Protein 6XHT (pdb70)

Organism: Staphylococcus aureus (strain NCTC 8325 / PS 47) (NCBI:txid93061)

B-factor: mean 32.15, std 12.53, range [11.6, 92.05]

Structure (mmCIF, N/CA/C/O backbone):
data_6XHT
#
_entry.id   6XHT
#
_cell.length_a   49.731
_cell.length_b   138.598
_cell.length_c   109.532
_cell.angle_alpha   90.000
_cell.angle_beta   96.510
_cell.angle_gamma   90.000
#
_symmetry.space_group_name_H-M   'P 1 21 1'
#
loop_
_entity.id
_entity.type
_entity.pdbx_description
1 polymer 'Ribitol-5-phosphate cytidylyltransferase 1'
2 non-polymer 'THIOCYANATE ION'
3 non-polymer CDP-ribitol
4 water water
#
loop_
_atom_site.group_PDB
_atom_site.id
_atom_site.type_symbol
_atom_site.label_atom_id
_atom_site.label_alt_id
_atom_site.label_comp_id
_atom_site.label_asym_id
_atom_site.label_entity_id
_atom_site.label_seq_id
_atom_site.pdbx_PDB_ins_code
_atom_site.Cartn_x
_atom_site.Cartn_y
_atom_site.Cartn_z
_atom_site.occupancy
_atom_site.B_iso_or_equiv
_atom_site.auth_seq_id
_atom_site.auth_comp_id
_atom_site.auth_asym_id
_atom_site.auth_atom_id
_atom_site.pdbx_PDB_model_num
ATOM 1 N N . MET A 1 1 ? -4.860 9.311 12.936 1.00 21.41 1 MET A N 1
ATOM 2 C CA . MET A 1 1 ? -3.742 9.625 13.816 1.00 25.70 1 MET A CA 1
ATOM 3 C C . MET A 1 1 ? -3.313 8.391 14.583 1.00 23.30 1 MET A C 1
ATOM 4 O O . MET A 1 1 ? -4.115 7.500 14.828 1.00 23.12 1 MET A O 1
ATOM 9 N N . LYS A 1 2 ? -2.040 8.347 14.961 1.00 19.57 2 LYS A N 1
ATOM 10 C CA . LYS A 1 2 ? -1.458 7.207 15.668 1.00 18.89 2 LYS A CA 1
ATOM 11 C C . LYS A 1 2 ? -1.013 7.651 17.050 1.00 17.36 2 LYS A C 1
ATOM 12 O O . LYS A 1 2 ? -0.239 8.593 17.160 1.00 17.07 2 LYS A O 1
ATOM 18 N N . TYR A 1 3 ? -1.426 6.914 18.082 1.00 16.04 3 TYR A N 1
ATOM 19 C CA . TYR A 1 3 ? -1.131 7.193 19.471 1.00 19.38 3 TYR A CA 1
ATOM 20 C C . TYR A 1 3 ? -0.396 6.014 20.094 1.00 20.27 3 TYR A C 1
ATOM 21 O O . TYR A 1 3 ? -0.623 4.856 19.725 1.00 19.29 3 TYR A O 1
ATOM 30 N N . ALA A 1 4 ? 0.504 6.302 21.022 1.00 17.97 4 ALA A N 1
ATOM 31 C CA . ALA A 1 4 ? 1.122 5.241 21.808 1.00 16.43 4 ALA A CA 1
ATOM 32 C C . ALA A 1 4 ? 0.576 5.323 23.223 1.00 19.13 4 ALA A C 1
ATOM 33 O O . ALA A 1 4 ? 0.460 6.421 23.777 1.00 19.11 4 ALA A O 1
ATOM 35 N N . GLY A 1 5 ? 0.240 4.162 23.797 1.00 16.47 5 GLY A N 1
ATOM 36 C CA . GLY A 1 5 ? -0.233 4.086 25.181 1.00 16.50 5 GLY A CA 1
ATOM 37 C C . GLY A 1 5 ? 0.749 3.196 25.931 1.00 15.65 5 GLY A C 1
ATOM 38 O O . GLY A 1 5 ? 0.829 1.985 25.684 1.00 15.74 5 GLY A O 1
ATOM 39 N N . ILE A 1 6 ? 1.558 3.800 26.785 1.00 14.65 6 ILE A N 1
ATOM 40 C CA . ILE A 1 6 ? 2.575 3.073 27.520 1.00 15.88 6 ILE A CA 1
ATOM 41 C C . ILE A 1 6 ? 1.983 2.735 28.876 1.00 17.32 6 ILE A C 1
ATOM 42 O O . ILE A 1 6 ? 1.692 3.643 29.654 1.00 14.48 6 ILE A O 1
ATOM 47 N N . LEU A 1 7 ? 1.846 1.447 29.174 1.00 17.69 7 LEU A N 1
ATOM 48 C CA . LEU A 1 7 ? 1.113 1.004 30.364 1.00 18.81 7 LEU A CA 1
ATOM 49 C C . LEU A 1 7 ? 2.119 0.814 31.494 1.00 17.59 7 LEU A C 1
ATOM 50 O O . LEU A 1 7 ? 2.889 -0.151 31.483 1.00 16.80 7 LEU A O 1
ATOM 55 N N . ALA A 1 8 ? 2.096 1.729 32.479 1.00 16.24 8 ALA A N 1
ATOM 56 C CA . ALA A 1 8 ? 3.024 1.673 33.603 1.00 17.25 8 ALA A CA 1
ATOM 57 C C . ALA A 1 8 ? 2.280 1.430 34.921 1.00 18.35 8 ALA A C 1
ATOM 58 O O . ALA A 1 8 ? 2.433 2.195 35.887 1.00 18.73 8 ALA A O 1
ATOM 60 N N . GLY A 1 9 ? 1.442 0.384 34.956 1.00 18.28 9 GLY A N 1
ATOM 61 C CA . GLY A 1 9 ? 0.651 0.038 36.130 1.00 18.19 9 GLY A CA 1
ATOM 62 C C . GLY A 1 9 ? 1.413 -0.762 37.161 1.00 21.17 9 GLY A C 1
ATOM 63 O O . GLY A 1 9 ? 0.887 -1.060 38.251 1.00 23.17 9 GLY A O 1
ATOM 64 N N . GLY A 1 10 ? 2.675 -1.090 36.874 1.00 20.79 10 GLY A N 1
ATOM 65 C CA . GLY A 1 10 ? 3.408 -1.926 37.795 1.00 21.87 10 GLY A CA 1
ATOM 66 C C . GLY A 1 10 ? 3.143 -3.408 37.588 1.00 22.04 10 GLY A C 1
ATOM 67 O O . GLY A 1 10 ? 2.311 -3.838 36.783 1.00 24.51 10 GLY A O 1
ATOM 68 N N . ILE A 1 11 ? 3.843 -4.209 38.387 1.00 19.85 11 ILE A N 1
ATOM 69 C CA . ILE A 1 11 ? 3.747 -5.661 38.332 1.00 21.39 11 ILE A CA 1
ATOM 70 C C . ILE A 1 11 ? 3.269 -6.162 39.696 1.00 23.52 11 ILE A C 1
ATOM 71 O O . ILE A 1 11 ? 3.933 -5.935 40.715 1.00 24.98 11 ILE A O 1
ATOM 76 N N . GLY A 1 12 ? 2.124 -6.843 39.705 1.00 24.67 12 GLY A N 1
ATOM 77 C CA . GLY A 1 12 ? 1.481 -7.214 40.967 1.00 25.13 12 GLY A CA 1
ATOM 78 C C . GLY A 1 12 ? 2.235 -8.298 41.703 1.00 29.29 12 GLY A C 1
ATOM 79 O O . GLY A 1 12 ? 2.700 -9.277 41.111 1.00 28.73 12 GLY A O 1
ATOM 80 N N . SER A 1 13 ? 2.340 -8.132 43.020 1.00 28.98 13 SER A N 1
ATOM 81 C CA . SER A 1 13 ? 2.928 -9.189 43.842 1.00 29.32 13 SER A CA 1
ATOM 82 C C . SER A 1 13 ? 2.003 -10.403 43.863 1.00 28.26 13 SER A C 1
ATOM 83 O O . SER A 1 13 ? 0.788 -10.284 43.696 1.00 27.71 13 SER A O 1
ATOM 86 N N . ARG A 1 14 ? 2.591 -11.584 44.075 1.00 33.60 14 ARG A N 1
ATOM 87 C CA . ARG A 1 14 ? 1.808 -12.822 44.062 1.00 31.75 14 ARG A CA 1
ATOM 88 C C . ARG A 1 14 ? 0.775 -12.837 45.181 1.00 34.02 14 ARG A C 1
ATOM 89 O O . ARG A 1 14 ? -0.404 -13.122 44.949 1.00 36.99 14 ARG A O 1
ATOM 91 N N . MET A 1 15 ? 1.194 -12.549 46.410 1.00 31.20 15 MET A N 1
ATOM 92 C CA . MET A 1 15 ? 0.249 -12.336 47.495 1.00 29.74 15 MET A CA 1
ATOM 93 C C . MET A 1 15 ? -0.118 -10.851 47.531 1.00 30.34 15 MET A C 1
ATOM 94 O O . MET A 1 15 ? 0.761 -9.987 47.567 1.00 30.70 15 MET A O 1
ATOM 99 N N . GLY A 1 16 ? -1.411 -10.554 47.523 1.00 29.80 16 GLY A N 1
ATOM 100 C CA . GLY A 1 16 ? -1.868 -9.198 47.700 1.00 28.27 16 GLY A CA 1
ATOM 101 C C . GLY A 1 16 ? -2.050 -8.397 46.424 1.00 30.19 16 GLY A C 1
ATOM 102 O O . GLY A 1 16 ? -2.774 -7.400 46.448 1.00 31.56 16 GLY A O 1
ATOM 103 N N . ASN A 1 17 ? -1.447 -8.817 45.305 1.00 28.40 17 ASN A N 1
ATOM 104 C CA . ASN A 1 17 ? -1.580 -8.111 44.035 1.00 30.48 17 ASN A CA 1
ATOM 105 C C . ASN A 1 17 ? -1.162 -6.658 44.198 1.00 29.34 17 ASN A C 1
ATOM 106 O O . ASN A 1 17 ? -1.827 -5.737 43.719 1.00 27.70 17 ASN A O 1
ATOM 111 N N . VAL A 1 18 ? -0.093 -6.449 44.944 1.00 25.16 18 VAL A N 1
ATOM 112 C CA . VAL A 1 18 ? 0.357 -5.088 45.204 1.00 24.75 18 VAL A CA 1
ATOM 113 C C . VAL A 1 18 ? 1.175 -4.627 44.002 1.00 23.80 18 VAL A C 1
ATOM 114 O O . VAL A 1 18 ? 2.111 -5.330 43.605 1.00 23.86 18 VAL A O 1
ATOM 118 N N . PRO A 1 19 ? 0.883 -3.460 43.432 1.00 23.83 19 PRO A N 1
ATOM 119 C CA . PRO A 1 19 ? 1.613 -2.992 42.237 1.00 25.25 19 PRO A CA 1
ATOM 120 C C . PRO A 1 19 ? 3.040 -2.605 42.589 1.00 25.37 19 PRO A C 1
ATOM 121 O O . PRO A 1 19 ? 3.264 -1.719 43.417 1.00 22.25 19 PRO A O 1
ATOM 125 N N . LEU A 1 20 ? 4.013 -3.235 41.926 1.00 20.74 20 LEU A N 1
ATOM 126 C CA . LEU A 1 20 ? 5.385 -2.846 42.200 1.00 20.05 20 LEU A CA 1
ATOM 127 C C . LEU A 1 20 ? 5.937 -2.073 41.010 1.00 21.98 20 LEU A C 1
ATOM 128 O O . LEU A 1 20 ? 5.824 -2.540 39.858 1.00 21.32 20 LEU A O 1
ATOM 133 N N . PRO A 1 21 ? 6.550 -0.893 41.242 1.00 19.29 21 PRO A N 1
ATOM 134 C CA . PRO A 1 21 ? 6.996 -0.033 40.111 1.00 18.68 21 PRO A CA 1
ATOM 135 C C . PRO A 1 21 ? 8.277 -0.532 39.451 1.00 19.34 21 PRO A C 1
ATOM 136 O O . PRO A 1 21 ? 9.318 0.126 39.481 1.00 18.11 21 PRO A O 1
ATOM 140 N N . LYS A 1 22 ? 8.199 -1.724 38.829 1.00 17.51 22 LYS A N 1
ATOM 141 C CA . LYS A 1 22 ? 9.393 -2.345 38.256 1.00 18.56 22 LYS A CA 1
ATOM 142 C C . LYS A 1 22 ? 9.990 -1.515 37.120 1.00 20.70 22 LYS A C 1
ATOM 143 O O . LYS A 1 22 ? 11.191 -1.631 36.858 1.00 19.43 22 LYS A O 1
ATOM 149 N N . GLN A 1 23 ? 9.179 -0.678 36.464 1.00 20.24 23 GLN A N 1
ATOM 150 C CA . GLN A 1 23 ? 9.644 0.165 35.361 1.00 21.27 23 GLN A CA 1
ATOM 151 C C . GLN A 1 23 ? 10.661 1.197 35.818 1.00 24.23 23 GLN A C 1
ATOM 152 O O . GLN A 1 23 ? 11.373 1.764 34.974 1.00 20.52 23 GLN A O 1
ATOM 158 N N . PHE A 1 24 ? 10.781 1.439 37.136 1.00 21.14 24 PHE A N 1
ATOM 159 C CA . PHE A 1 24 ? 11.778 2.379 37.607 1.00 23.97 24 PHE A CA 1
ATOM 160 C C . PHE A 1 24 ? 13.079 1.708 37.973 1.00 23.66 24 PHE A C 1
ATOM 161 O O . PHE A 1 24 ? 14.026 2.407 38.306 1.00 24.91 24 PHE A O 1
ATOM 169 N N . LEU A 1 25 ? 13.160 0.378 37.903 1.00 17.67 25 LEU A N 1
ATOM 170 C CA . LEU A 1 25 ? 14.408 -0.297 38.236 1.00 21.33 25 LEU A CA 1
ATOM 171 C C . LEU A 1 25 ? 15.451 0.003 37.175 1.00 22.42 25 LEU A C 1
ATOM 172 O O . LEU A 1 25 ? 15.142 0.270 36.012 1.00 24.45 25 LEU A O 1
ATOM 177 N N . ASP A 1 26 ? 16.702 -0.025 37.596 1.00 27.67 26 ASP A N 1
ATOM 178 C CA . ASP A 1 26 ? 17.792 0.431 36.759 1.00 33.62 26 ASP A CA 1
ATOM 179 C C . ASP A 1 26 ? 18.213 -0.631 35.746 1.00 33.30 26 ASP A C 1
ATOM 180 O O . ASP A 1 26 ? 18.400 -1.800 36.087 1.00 32.31 26 ASP A O 1
ATOM 185 N N . LEU A 1 27 ? 18.373 -0.213 34.498 1.00 28.67 27 LEU A N 1
ATOM 186 C CA . LEU A 1 27 ? 18.862 -1.085 33.440 1.00 26.72 27 LEU A CA 1
ATOM 187 C C . LEU A 1 27 ? 20.040 -0.344 32.812 1.00 27.03 27 LEU A C 1
ATOM 188 O O . LEU A 1 27 ? 19.857 0.646 32.095 1.00 26.65 27 LEU A O 1
ATOM 193 N N . ASP A 1 28 ? 21.252 -0.775 33.127 1.00 29.28 28 ASP A N 1
ATOM 194 C CA . ASP A 1 28 ? 22.448 -0.125 32.596 1.00 34.91 28 ASP A CA 1
ATOM 195 C C . ASP A 1 28 ? 22.438 1.381 32.876 1.00 32.74 28 ASP A C 1
ATOM 196 O O . ASP A 1 28 ? 22.691 2.196 31.991 1.00 31.62 28 ASP A O 1
ATOM 201 N N . ASN A 1 29 ? 22.126 1.734 34.128 1.00 32.56 29 ASN A N 1
ATOM 202 C CA . ASN A 1 29 ? 22.174 3.106 34.657 1.00 36.53 29 ASN A CA 1
ATOM 203 C C . ASN A 1 29 ? 21.064 4.008 34.124 1.00 32.08 29 ASN A C 1
ATOM 204 O O . ASN A 1 29 ? 21.199 5.232 34.116 1.00 32.95 29 ASN A O 1
ATOM 209 N N . LYS A 1 30 ? 19.935 3.431 33.714 1.00 29.55 30 LYS A N 1
ATOM 210 C CA . LYS A 1 30 ? 18.793 4.200 33.259 1.00 29.94 30 LYS A CA 1
ATOM 211 C C . LYS A 1 30 ? 17.554 3.372 33.556 1.00 28.26 30 LYS A C 1
ATOM 212 O O . LYS A 1 30 ? 17.580 2.146 33.351 1.00 27.89 30 LYS A O 1
ATOM 214 N N . PRO A 1 31 ? 16.492 3.982 34.079 1.00 27.85 31 PRO A N 1
ATOM 215 C CA . PRO A 1 31 ? 15.274 3.217 34.378 1.00 24.82 31 PRO A CA 1
ATOM 216 C C . PRO A 1 31 ? 14.747 2.526 33.134 1.00 22.75 31 PRO A C 1
ATOM 217 O O . PRO A 1 31 ? 14.856 3.050 32.022 1.00 22.32 31 PRO A O 1
ATOM 221 N N . ILE A 1 32 ? 14.174 1.335 33.340 1.00 18.41 32 ILE A N 1
ATOM 222 C CA . ILE A 1 32 ? 13.605 0.556 32.226 1.00 18.27 32 ILE A CA 1
ATOM 223 C C . ILE A 1 32 ? 12.619 1.396 31.417 1.00 19.15 32 ILE A C 1
ATOM 224 O O . ILE A 1 32 ? 12.629 1.386 30.173 1.00 18.72 32 ILE A O 1
ATOM 229 N N . LEU A 1 33 ? 11.747 2.134 32.121 1.00 20.79 33 LEU A N 1
ATOM 230 C CA . LEU A 1 33 ? 10.759 3.000 31.475 1.00 18.47 33 LEU A CA 1
ATOM 231 C C . LEU A 1 33 ? 11.402 3.940 30.452 1.00 18.82 33 LEU A C 1
ATOM 232 O O . LEU A 1 33 ? 10.845 4.142 29.363 1.00 19.61 33 LEU A O 1
ATOM 237 N N . ILE A 1 34 ? 12.592 4.478 30.758 1.00 19.65 34 ILE A N 1
ATOM 238 C CA . ILE A 1 34 ? 13.245 5.415 29.832 1.00 20.99 34 ILE A CA 1
ATOM 239 C C . ILE A 1 34 ? 13.699 4.685 28.567 1.00 21.43 34 ILE A C 1
ATOM 240 O O . ILE A 1 34 ? 13.576 5.209 27.458 1.00 18.08 34 ILE A O 1
ATOM 245 N N . HIS A 1 35 ? 14.274 3.483 28.718 1.00 21.25 35 HIS A N 1
ATOM 246 C CA . HIS A 1 35 ? 14.631 2.679 27.544 1.00 22.98 35 HIS A CA 1
ATOM 247 C C . HIS A 1 35 ? 13.420 2.472 26.621 1.00 20.32 35 HIS A C 1
ATOM 248 O O . HIS A 1 35 ? 13.490 2.670 25.385 1.00 23.02 35 HIS A O 1
ATOM 255 N N . THR A 1 36 ? 12.291 2.078 27.218 1.00 18.18 36 THR A N 1
ATOM 256 C CA . THR A 1 36 ? 11.085 1.800 26.434 1.00 19.91 36 THR A CA 1
ATOM 257 C C . THR A 1 36 ? 10.609 3.069 25.710 1.00 20.60 36 THR A C 1
ATOM 258 O O . THR A 1 36 ? 10.328 3.063 24.491 1.00 22.09 36 THR A O 1
ATOM 262 N N . LEU A 1 37 ? 10.559 4.184 26.450 1.00 18.29 37 LEU A N 1
ATOM 263 C CA . LEU A 1 37 ? 10.118 5.446 25.867 1.00 18.60 37 LEU A CA 1
ATOM 264 C C . LEU A 1 37 ? 11.021 5.866 24.728 1.00 21.18 37 LEU A C 1
ATOM 265 O O . LEU A 1 37 ? 10.544 6.415 23.740 1.00 22.00 37 LEU A O 1
ATOM 270 N N . GLU A 1 38 ? 12.337 5.659 24.865 1.00 21.70 38 GLU A N 1
ATOM 271 C CA . GLU A 1 38 ? 13.252 6.076 23.805 1.00 25.35 38 GLU A CA 1
ATOM 272 C C . GLU A 1 38 ? 12.916 5.383 22.498 1.00 25.45 38 GLU A C 1
ATOM 273 O O . GLU A 1 38 ? 13.013 5.991 21.417 1.00 23.21 38 GLU A O 1
ATOM 279 N N . LYS A 1 39 ? 12.500 4.112 22.586 1.00 21.84 39 LYS A N 1
ATOM 280 C CA . LYS A 1 39 ? 12.106 3.390 21.378 1.00 24.03 39 LYS A CA 1
ATOM 281 C C . LYS A 1 39 ? 10.895 4.041 20.716 1.00 22.81 39 LYS A C 1
ATOM 282 O O . LYS A 1 39 ? 10.840 4.167 19.479 1.00 24.15 39 LYS A O 1
ATOM 288 N N . PHE A 1 40 ? 9.927 4.476 21.519 1.00 17.27 40 PHE A N 1
ATOM 289 C CA . PHE A 1 40 ? 8.743 5.123 20.932 1.00 17.95 40 PHE A CA 1
ATOM 290 C C . PHE A 1 40 ? 9.002 6.564 20.422 1.00 21.62 40 PHE A C 1
ATOM 291 O O . PHE A 1 40 ? 8.398 6.977 19.424 1.00 23.51 40 PHE A O 1
ATOM 299 N N . ILE A 1 41 ? 9.860 7.345 21.088 1.00 19.88 41 ILE A N 1
ATOM 300 C CA . ILE A 1 41 ? 10.202 8.687 20.600 1.00 21.21 41 ILE A CA 1
ATOM 301 C C . ILE A 1 41 ? 10.823 8.623 19.203 1.00 23.25 41 ILE A C 1
ATOM 302 O O . ILE A 1 41 ? 10.673 9.557 18.396 1.00 19.80 41 ILE A O 1
ATOM 307 N N . LEU A 1 42 ? 11.534 7.536 18.891 1.00 26.65 42 LEU A N 1
ATOM 308 C CA . LEU A 1 42 ? 12.149 7.381 17.572 1.00 28.12 42 LEU A CA 1
ATOM 309 C C . LEU A 1 42 ? 11.135 7.207 16.456 1.00 28.07 42 LEU A C 1
ATOM 310 O O . LEU A 1 42 ? 11.498 7.344 15.274 1.00 30.47 42 LEU A O 1
ATOM 315 N N . ILE A 1 43 ? 9.878 6.947 16.791 1.00 24.32 43 ILE A N 1
ATOM 316 C CA . ILE A 1 43 ? 8.822 6.798 15.792 1.00 25.61 43 ILE A CA 1
ATOM 317 C C . ILE A 1 43 ? 8.183 8.166 15.572 1.00 26.78 43 ILE A C 1
ATOM 318 O O . ILE A 1 43 ? 7.437 8.645 16.424 1.00 24.36 43 ILE A O 1
ATOM 323 N N . ASN A 1 44 ? 8.455 8.797 14.424 1.00 27.11 44 ASN A N 1
ATOM 324 C CA . ASN A 1 44 ? 7.918 10.138 14.205 1.00 31.33 44 ASN A CA 1
ATOM 325 C C . ASN A 1 44 ? 6.410 10.144 13.992 1.00 28.37 44 ASN A C 1
ATOM 326 O O . ASN A 1 44 ? 5.781 11.203 14.142 1.00 27.18 44 ASN A O 1
ATOM 331 N N . ASP A 1 45 ? 5.814 9.001 13.655 1.00 27.65 45 ASP A N 1
ATOM 332 C CA . ASP A 1 45 ? 4.415 8.993 13.268 1.00 33.48 45 ASP A CA 1
ATOM 333 C C . ASP A 1 45 ? 3.436 9.124 14.423 1.00 27.67 45 ASP A C 1
ATOM 334 O O . ASP A 1 45 ? 2.258 9.396 14.163 1.00 24.56 45 ASP A O 1
ATOM 339 N N . PHE A 1 46 ? 3.892 8.971 15.668 1.00 20.71 46 PHE A N 1
ATOM 340 C CA . PHE A 1 46 ? 3.017 9.100 16.829 1.00 20.59 46 PHE A CA 1
ATOM 341 C C . PHE A 1 46 ? 2.657 10.561 17.073 1.00 23.59 46 PHE A C 1
ATOM 342 O O . PHE A 1 46 ? 3.533 11.426 17.094 1.00 21.42 46 PHE A O 1
ATOM 350 N N . GLU A 1 47 ? 1.361 10.828 17.241 1.00 19.67 47 GLU A N 1
ATOM 351 C CA . GLU A 1 47 ? 0.883 12.166 17.591 1.00 24.36 47 GLU A CA 1
ATOM 352 C C . GLU A 1 47 ? 1.102 12.480 19.072 1.00 21.95 47 GLU A C 1
ATOM 353 O O . GLU A 1 47 ? 1.439 13.618 19.446 1.00 22.11 47 GLU A O 1
ATOM 359 N N . LYS A 1 48 ? 0.878 11.486 19.926 1.00 22.53 48 LYS A N 1
ATOM 360 C CA . LYS A 1 48 ? 1.097 11.575 21.364 1.00 24.09 48 LYS A CA 1
ATOM 361 C C . LYS A 1 48 ? 1.621 10.236 21.851 1.00 21.20 48 LYS A C 1
ATOM 362 O O . LYS A 1 48 ? 1.251 9.192 21.304 1.00 20.00 48 LYS A O 1
ATOM 368 N N . ILE A 1 49 ? 2.471 10.279 22.894 1.00 17.17 49 ILE A N 1
ATOM 369 C CA . ILE A 1 49 ? 3.015 9.112 23.575 1.00 17.98 49 ILE A CA 1
ATOM 370 C C . ILE A 1 49 ? 2.581 9.256 25.036 1.00 20.85 49 ILE A C 1
ATOM 371 O O . ILE A 1 49 ? 3.131 10.074 25.792 1.00 20.61 49 ILE A O 1
ATOM 376 N N . ILE A 1 50 ? 1.556 8.505 25.420 1.00 20.26 50 ILE A N 1
ATOM 377 C CA . ILE A 1 50 ? 0.842 8.710 26.677 1.00 18.25 50 ILE A CA 1
ATOM 378 C C . ILE A 1 50 ? 1.252 7.602 27.637 1.00 18.78 50 ILE A C 1
ATOM 379 O O . ILE A 1 50 ? 1.029 6.419 27.370 1.00 16.05 50 ILE A O 1
ATOM 384 N N . ILE A 1 51 ? 1.805 7.989 28.775 1.00 19.48 51 ILE A N 1
ATOM 385 C CA . ILE A 1 51 ? 2.158 7.063 29.838 1.00 18.08 51 ILE A CA 1
ATOM 386 C C . ILE A 1 51 ? 1.050 7.138 30.881 1.00 18.40 51 ILE A C 1
ATOM 387 O O . ILE A 1 51 ? 0.760 8.222 31.413 1.00 16.48 51 ILE A O 1
ATOM 392 N N . ALA A 1 52 ? 0.432 5.999 31.174 1.00 17.61 52 ALA A N 1
ATOM 393 C CA . ALA A 1 52 ? -0.604 5.920 32.185 1.00 17.61 52 ALA A CA 1
ATOM 394 C C . ALA A 1 52 ? -0.079 5.119 33.365 1.00 16.76 52 ALA A C 1
ATOM 395 O O . ALA A 1 52 ? 0.421 4.012 33.188 1.00 16.94 52 ALA A O 1
ATOM 397 N N . THR A 1 53 ? -0.177 5.692 34.553 1.00 14.09 53 THR A N 1
ATOM 398 C CA . THR A 1 53 ? 0.434 5.100 35.734 1.00 15.48 53 THR A CA 1
ATOM 399 C C . THR A 1 53 ? -0.419 5.470 36.953 1.00 18.18 53 THR A C 1
ATOM 400 O O . THR A 1 53 ? -1.223 6.405 36.891 1.00 18.88 53 THR A O 1
ATOM 404 N N . PRO A 1 54 ? -0.312 4.722 38.062 1.00 15.85 54 PRO A N 1
ATOM 405 C CA . PRO A 1 54 ? -1.113 5.073 39.242 1.00 18.83 54 PRO A CA 1
ATOM 406 C C . PRO A 1 54 ? -0.833 6.488 39.716 1.00 15.63 54 PRO A C 1
ATOM 407 O O . PRO A 1 54 ? 0.276 7.011 39.580 1.00 17.21 54 PRO A O 1
ATOM 411 N N . GLN A 1 55 ? -1.871 7.102 40.273 1.00 17.06 55 GLN A N 1
ATOM 412 C CA . GLN A 1 55 ? -1.768 8.476 40.761 1.00 19.74 55 GLN A CA 1
ATOM 413 C C . GLN A 1 55 ? -0.504 8.665 41.598 1.00 20.35 55 GLN A C 1
ATOM 414 O O . GLN A 1 55 ? 0.207 9.675 41.451 1.00 19.10 55 GLN A O 1
ATOM 420 N N . GLN A 1 56 ? -0.200 7.681 42.459 1.00 20.26 56 GLN A N 1
ATOM 421 C CA . GLN A 1 56 ? 0.904 7.782 43.402 1.00 21.76 56 GLN A CA 1
ATOM 422 C C . GLN A 1 56 ? 2.269 7.740 42.730 1.00 20.32 56 GLN A C 1
ATOM 423 O O . GLN A 1 56 ? 3.261 8.019 43.400 1.00 21.27 56 GLN A O 1
ATOM 429 N N . TRP A 1 57 ? 2.354 7.384 41.440 1.00 21.57 57 TRP A N 1
ATOM 430 C CA . TRP A 1 57 ? 3.635 7.338 40.746 1.00 16.82 57 TRP A CA 1
ATOM 431 C C . TRP A 1 57 ? 3.804 8.458 39.733 1.00 20.52 57 TRP A C 1
ATOM 432 O O . TRP A 1 57 ? 4.876 8.547 39.109 1.00 20.16 57 TRP A O 1
ATOM 443 N N . MET A 1 58 ? 2.798 9.333 39.575 1.00 17.70 58 MET A N 1
ATOM 444 C CA . MET A 1 58 ? 2.861 10.323 38.490 1.00 19.32 58 MET A CA 1
ATOM 445 C C . MET A 1 58 ? 3.996 11.332 38.681 1.00 20.78 58 MET A C 1
ATOM 446 O O . MET A 1 58 ? 4.718 11.665 37.723 1.00 21.89 58 MET A O 1
ATOM 451 N N . THR A 1 59 ? 4.155 11.860 39.894 1.00 22.18 59 THR A N 1
ATOM 452 C CA . THR A 1 59 ? 5.222 12.820 40.148 1.00 26.74 59 THR A CA 1
ATOM 453 C C . THR A 1 59 ? 6.593 12.204 39.909 1.00 24.85 59 THR A C 1
ATOM 454 O O . THR A 1 59 ? 7.447 12.810 39.260 1.00 22.22 59 THR A O 1
ATOM 458 N N . HIS A 1 60 ? 6.826 10.998 40.424 1.00 24.59 60 HIS A N 1
ATOM 459 C CA . HIS A 1 60 ? 8.131 10.390 40.208 1.00 24.44 60 HIS A CA 1
ATOM 460 C C . HIS A 1 60 ? 8.377 10.135 38.723 1.00 21.71 60 HIS A C 1
ATOM 461 O O . HIS A 1 60 ? 9.505 10.293 38.246 1.00 23.08 60 HIS A O 1
ATOM 468 N N . THR A 1 61 ? 7.329 9.767 37.976 1.00 18.90 61 THR A N 1
ATOM 469 C CA . THR A 1 61 ? 7.474 9.565 36.536 1.00 19.14 61 THR A CA 1
ATOM 470 C C . THR A 1 61 ? 7.914 10.862 35.861 1.00 22.01 61 THR A C 1
ATOM 471 O O . THR A 1 61 ? 8.846 10.869 35.045 1.00 23.48 61 THR A O 1
ATOM 475 N N . LYS A 1 62 ? 7.249 11.968 36.200 1.00 18.57 62 LYS A N 1
ATOM 476 C CA . LYS A 1 62 ? 7.622 13.266 35.633 1.00 25.54 62 LYS A CA 1
ATOM 477 C C . LYS A 1 62 ? 9.036 13.663 36.053 1.00 23.90 62 LYS A C 1
ATOM 478 O O . LYS A 1 62 ? 9.826 14.160 35.234 1.00 25.53 62 LYS A O 1
ATOM 484 N N . ASP A 1 63 ? 9.382 13.423 37.319 1.00 24.39 63 ASP A N 1
ATOM 485 C CA . ASP A 1 63 ? 10.724 13.745 37.803 1.00 28.20 63 ASP A CA 1
ATOM 486 C C . ASP A 1 63 ? 11.773 12.952 37.043 1.00 27.71 63 ASP A C 1
ATOM 487 O O . ASP A 1 63 ? 12.859 13.464 36.733 1.00 27.73 63 ASP A O 1
ATOM 492 N N . THR A 1 64 ? 11.478 11.676 36.781 1.00 24.04 64 THR A N 1
ATOM 493 C CA . THR A 1 64 ? 12.419 10.813 36.086 1.00 26.59 64 THR A CA 1
ATOM 494 C C . THR A 1 64 ? 12.576 11.224 34.631 1.00 25.11 64 THR A C 1
ATOM 495 O O . THR A 1 64 ? 13.690 11.216 34.109 1.00 26.54 64 THR A O 1
ATOM 499 N N . LEU A 1 65 ? 11.471 11.576 33.968 1.00 23.35 65 LEU A N 1
ATOM 500 C CA . LEU A 1 65 ? 11.544 12.128 32.618 1.00 25.51 65 LEU A CA 1
ATOM 501 C C . LEU A 1 65 ? 12.446 13.356 32.596 1.00 26.26 65 LEU A C 1
ATOM 502 O O . LEU A 1 65 ? 13.301 13.497 31.722 1.00 27.03 65 LEU A O 1
ATOM 507 N N . ARG A 1 66 ? 12.275 14.248 33.569 1.00 26.65 66 ARG A N 1
ATOM 508 C CA . ARG A 1 66 ? 13.101 15.455 33.613 1.00 29.74 66 ARG A CA 1
ATOM 509 C C . ARG A 1 66 ? 14.579 15.128 33.842 1.00 26.82 66 ARG A C 1
ATOM 510 O O . ARG A 1 66 ? 15.459 15.706 33.197 1.00 28.41 66 ARG A O 1
ATOM 518 N N . LYS A 1 67 ? 14.868 14.194 34.750 1.00 27.88 67 LYS A N 1
ATOM 519 C CA . LYS A 1 67 ? 16.255 13.860 35.072 1.00 30.07 67 LYS A CA 1
ATOM 520 C C . LYS A 1 67 ? 16.989 13.263 33.881 1.00 29.00 67 LYS A C 1
ATOM 521 O O . LYS A 1 67 ? 18.189 13.500 33.701 1.00 32.07 67 LYS A O 1
ATOM 527 N N . PHE A 1 68 ? 16.287 12.464 33.061 1.00 28.13 68 PHE A N 1
ATOM 528 C CA . PHE A 1 68 ? 16.887 11.808 31.910 1.00 30.66 68 PHE A CA 1
ATOM 529 C C . PHE A 1 68 ? 16.632 12.572 30.630 1.00 33.58 68 PHE A C 1
ATOM 530 O O . PHE A 1 68 ? 16.719 11.994 29.538 1.00 36.25 68 PHE A O 1
ATOM 538 N N . LYS A 1 69 ? 16.310 13.867 30.758 1.00 32.06 69 LYS A N 1
ATOM 539 C CA . LYS A 1 69 ? 16.294 14.819 29.647 1.00 34.81 69 LYS A CA 1
ATOM 540 C C . LYS A 1 69 ? 15.276 14.426 28.571 1.00 33.37 69 LYS A C 1
ATOM 541 O O . LYS A 1 69 ? 15.460 14.736 27.390 1.00 33.95 69 LYS A O 1
ATOM 547 N N . ILE A 1 70 ? 14.193 13.750 28.956 1.00 31.25 70 ILE A N 1
ATOM 548 C CA . ILE A 1 70 ? 13.145 13.393 28.002 1.00 31.50 70 ILE A CA 1
ATOM 549 C C . ILE A 1 70 ? 12.190 14.587 27.930 1.00 33.76 70 ILE A C 1
ATOM 550 O O . ILE A 1 70 ? 11.318 14.762 28.776 1.00 34.69 70 ILE A O 1
ATOM 555 N N . SER A 1 71 ? 12.348 15.409 26.902 1.00 33.72 71 SER A N 1
ATOM 556 C CA . SER A 1 71 ? 11.572 16.631 26.765 1.00 35.02 71 SER A CA 1
ATOM 557 C C . SER A 1 71 ? 10.619 16.601 25.581 1.00 35.46 71 SER A C 1
ATOM 558 O O . SER A 1 71 ? 9.989 17.622 25.289 1.00 36.42 71 SER A O 1
ATOM 561 N N . ASP A 1 72 ? 10.568 15.501 24.840 1.00 32.47 72 ASP A N 1
ATOM 562 C CA . ASP A 1 72 ? 9.717 15.443 23.658 1.00 30.41 72 ASP A CA 1
ATOM 563 C C . ASP A 1 72 ? 8.302 15.901 24.001 1.00 28.45 72 ASP A C 1
ATOM 564 O O . ASP A 1 72 ? 7.677 15.390 24.941 1.00 28.22 72 ASP A O 1
ATOM 569 N N . GLU A 1 73 ? 7.807 16.877 23.234 1.00 29.90 73 GLU A N 1
ATOM 570 C CA . GLU A 1 73 ? 6.514 17.491 23.522 1.00 30.43 73 GLU A CA 1
ATOM 571 C C . GLU A 1 73 ? 5.355 16.509 23.384 1.00 27.73 73 GLU A C 1
ATOM 572 O O . GLU A 1 73 ? 4.254 16.792 23.870 1.00 29.34 73 GLU A O 1
ATOM 574 N N . ARG A 1 74 ? 5.567 15.354 22.740 1.00 22.45 74 ARG A N 1
ATOM 575 C CA . ARG A 1 74 ? 4.483 14.389 22.606 1.00 22.08 74 ARG A CA 1
ATOM 576 C C . ARG A 1 74 ? 4.252 13.563 23.860 1.00 24.46 74 ARG A C 1
ATOM 577 O O . ARG A 1 74 ? 3.239 12.844 23.931 1.00 22.57 74 ARG A O 1
ATOM 585 N N . ILE A 1 75 ? 5.180 13.600 24.822 1.00 23.87 75 ILE A N 1
ATOM 586 C CA . ILE A 1 75 ? 5.077 12.738 25.998 1.00 23.41 75 ILE A CA 1
ATOM 587 C C . ILE A 1 75 ? 4.093 13.360 26.975 1.00 26.37 75 ILE A C 1
ATOM 588 O O . ILE A 1 75 ? 4.175 14.555 27.276 1.00 25.64 75 ILE A O 1
ATOM 593 N N . GLU A 1 76 ? 3.155 12.557 27.479 1.00 23.31 76 GLU A N 1
ATOM 594 C CA . GLU A 1 76 ? 2.234 13.023 28.505 1.00 24.53 76 GLU A CA 1
ATOM 595 C C . GLU A 1 76 ? 2.041 11.920 29.542 1.00 21.95 76 GLU A C 1
ATOM 596 O O . GLU A 1 76 ? 2.031 10.747 29.191 1.00 20.24 76 GLU A O 1
ATOM 602 N N . VAL A 1 77 ? 1.931 12.303 30.811 1.00 20.77 77 VAL A N 1
ATOM 603 C CA . VAL A 1 77 ? 1.693 11.365 31.918 1.00 15.40 77 VAL A CA 1
ATOM 604 C C . VAL A 1 77 ? 0.258 11.554 32.395 1.00 19.09 77 VAL A C 1
ATOM 605 O O . VAL A 1 77 ? -0.130 12.667 32.777 1.00 23.37 77 VAL A O 1
ATOM 609 N N . ILE A 1 78 ? -0.526 10.477 32.432 1.00 16.32 78 ILE A N 1
ATOM 610 C CA . ILE A 1 78 ? -1.882 10.575 32.947 1.00 13.07 78 ILE A CA 1
ATOM 611 C C . ILE A 1 78 ? -2.078 9.499 34.000 1.00 15.56 78 ILE A C 1
ATOM 612 O O . ILE A 1 78 ? -1.325 8.525 34.072 1.00 17.22 78 ILE A O 1
ATOM 617 N N . GLN A 1 79 ? -3.154 9.662 34.770 1.00 17.09 79 GLN A N 1
ATOM 618 C CA . GLN A 1 79 ? -3.509 8.709 35.817 1.00 18.35 79 GLN A CA 1
ATOM 619 C C . GLN A 1 79 ? -4.113 7.439 35.211 1.00 17.54 79 GLN A C 1
ATOM 620 O O . GLN A 1 79 ? -5.057 7.521 34.411 1.00 17.48 79 GLN A O 1
ATOM 626 N N . GLY A 1 80 ? -3.625 6.278 35.666 1.00 17.70 80 GLY A N 1
ATOM 627 C CA . GLY A 1 80 ? -4.176 4.993 35.255 1.00 18.53 80 GLY A CA 1
ATOM 628 C C . GLY A 1 80 ? -5.481 4.650 35.953 1.00 19.86 80 GLY A C 1
ATOM 629 O O . GLY A 1 80 ? -6.032 5.415 36.757 1.00 17.84 80 GLY A O 1
ATOM 630 N N . GLY A 1 81 ? -5.978 3.444 35.655 1.00 18.19 81 GLY A N 1
ATOM 631 C CA . GLY A 1 81 ? -7.287 2.998 36.092 1.00 16.95 81 GLY A CA 1
ATOM 632 C C . GLY A 1 81 ? -7.230 1.867 37.114 1.00 20.85 81 GLY A C 1
ATOM 633 O O . GLY A 1 81 ? -6.217 1.642 37.789 1.00 22.79 81 GLY A O 1
ATOM 634 N N . SER A 1 82 ? -8.339 1.149 37.234 1.00 19.07 82 SER A N 1
ATOM 635 C CA . SER A 1 82 ? -8.463 0.109 38.268 1.00 25.75 82 SER A CA 1
ATOM 636 C C . SER A 1 82 ? -7.813 -1.224 37.900 1.00 26.40 82 SER A C 1
ATOM 637 O O . SER A 1 82 ? -7.652 -2.081 38.785 1.00 26.15 82 SER A O 1
ATOM 640 N N . ASP A 1 83 ? -7.529 -1.443 36.621 1.00 24.40 83 ASP A N 1
ATOM 641 C CA . ASP A 1 83 ? -6.871 -2.635 36.095 1.00 23.27 83 ASP A CA 1
ATOM 642 C C . ASP A 1 83 ? -6.311 -2.277 34.724 1.00 24.02 83 ASP A C 1
ATOM 643 O O . ASP A 1 83 ? -6.518 -1.173 34.224 1.00 17.24 83 ASP A O 1
ATOM 648 N N . ARG A 1 84 ? -5.629 -3.229 34.086 1.00 22.70 84 ARG A N 1
ATOM 649 C CA . ARG A 1 84 ? -4.891 -2.871 32.870 1.00 23.54 84 ARG A CA 1
ATOM 650 C C . ARG A 1 84 ? -5.814 -2.392 31.732 1.00 22.48 84 ARG A C 1
ATOM 651 O O . ARG A 1 84 ? -5.528 -1.378 31.062 1.00 19.45 84 ARG A O 1
ATOM 659 N N . ASN A 1 85 ? -6.918 -3.106 31.473 1.00 18.58 85 ASN A N 1
ATOM 660 C CA . ASN A 1 85 ? -7.800 -2.663 30.390 1.00 18.83 85 ASN A CA 1
ATOM 661 C C . ASN A 1 85 ? -8.497 -1.344 30.721 1.00 20.37 85 ASN A C 1
ATOM 662 O O . ASN A 1 85 ? -8.704 -0.497 29.823 1.00 17.62 85 ASN A O 1
ATOM 667 N N . ASP A 1 86 ? -8.871 -1.147 31.999 1.00 19.38 86 ASP A N 1
ATOM 668 C CA . ASP A 1 86 ? -9.415 0.159 32.387 1.00 20.36 86 ASP A CA 1
ATOM 669 C C . ASP A 1 86 ? -8.391 1.289 32.198 1.00 18.55 86 ASP A C 1
ATOM 670 O O . ASP A 1 86 ? -8.750 2.426 31.860 1.00 17.75 86 ASP A O 1
ATOM 675 N N . THR A 1 87 ? -7.121 1.014 32.434 1.00 15.19 87 THR A N 1
ATOM 676 C CA . THR A 1 87 ? -6.105 2.023 32.184 1.00 15.53 87 THR A CA 1
ATOM 677 C C . THR A 1 87 ? -6.014 2.344 30.700 1.00 17.49 87 THR A C 1
ATOM 678 O O . THR A 1 87 ? -5.899 3.524 30.305 1.00 17.38 87 THR A O 1
ATOM 682 N N . ILE A 1 88 ? -6.075 1.307 29.865 1.00 14.87 88 ILE A N 1
ATOM 683 C CA . ILE A 1 88 ? -6.115 1.551 28.418 1.00 14.55 88 ILE A CA 1
ATOM 684 C C . ILE A 1 88 ? -7.284 2.458 28.068 1.00 16.78 88 ILE A C 1
ATOM 685 O O . ILE A 1 88 ? -7.140 3.422 27.298 1.00 18.82 88 ILE A O 1
ATOM 690 N N . MET A 1 89 ? -8.441 2.198 28.653 1.00 14.57 89 MET A N 1
ATOM 691 C CA . MET A 1 89 ? -9.599 3.031 28.366 1.00 17.47 89 MET A CA 1
ATOM 692 C C . MET A 1 89 ? -9.446 4.448 28.932 1.00 19.44 89 MET A C 1
ATOM 693 O O . MET A 1 89 ? -10.013 5.386 28.364 1.00 19.19 89 MET A O 1
ATOM 698 N N . ASN A 1 90 ? -8.702 4.635 30.035 1.00 18.51 90 ASN A N 1
ATOM 699 C CA . ASN A 1 90 ? -8.371 6.004 30.463 1.00 18.79 90 ASN A CA 1
ATOM 700 C C . ASN A 1 90 ? -7.586 6.718 29.370 1.00 18.09 90 ASN A C 1
ATOM 701 O O . ASN A 1 90 ? -7.761 7.929 29.133 1.00 17.00 90 ASN A O 1
ATOM 706 N N . ILE A 1 91 ? -6.697 5.986 28.707 1.00 18.06 91 ILE A N 1
ATOM 707 C CA . ILE A 1 91 ? -5.945 6.610 27.611 1.00 18.30 91 ILE A CA 1
ATOM 708 C C . ILE A 1 91 ? -6.884 6.994 26.470 1.00 19.36 91 ILE A C 1
ATOM 709 O O . ILE A 1 91 ? -6.803 8.102 25.922 1.00 18.64 91 ILE A O 1
ATOM 714 N N . VAL A 1 92 ? -7.776 6.077 26.085 1.00 17.57 92 VAL A N 1
ATOM 715 C CA . VAL A 1 92 ? -8.734 6.345 25.005 1.00 19.04 92 VAL A CA 1
ATOM 716 C C . VAL A 1 92 ? -9.593 7.569 25.339 1.00 21.18 92 VAL A C 1
ATOM 717 O O . VAL A 1 92 ? -9.815 8.469 24.498 1.00 18.41 92 VAL A O 1
ATOM 721 N N . LYS A 1 93 ? -10.074 7.626 26.575 1.00 18.99 93 LYS A N 1
ATOM 722 C CA . LYS A 1 93 ? -10.898 8.746 27.020 1.00 19.15 93 LYS A CA 1
ATOM 723 C C . LYS A 1 93 ? -10.112 10.048 26.997 1.00 20.11 93 LYS A C 1
ATOM 724 O O . LYS A 1 93 ? -10.651 11.099 26.648 1.00 20.83 93 LYS A O 1
ATOM 730 N N . HIS A 1 94 ? -8.833 9.994 27.369 1.00 18.83 94 HIS A N 1
ATOM 731 C CA . HIS A 1 94 ? -8.002 11.182 27.307 1.00 20.78 94 HIS A CA 1
ATOM 732 C C . HIS A 1 94 ? -7.831 11.665 25.860 1.00 18.39 94 HIS A C 1
ATOM 733 O O . HIS A 1 94 ? -7.892 12.871 25.571 1.00 17.28 94 HIS A O 1
ATOM 740 N N . ILE A 1 95 ? -7.613 10.734 24.925 1.00 19.05 95 ILE A N 1
ATOM 741 C CA . ILE A 1 95 ? -7.535 11.133 23.520 1.00 18.83 95 ILE A CA 1
ATOM 742 C C . ILE A 1 95 ? -8.824 11.817 23.069 1.00 19.94 95 ILE A C 1
ATOM 743 O O . ILE A 1 95 ? -8.799 12.888 22.431 1.00 21.71 95 ILE A O 1
ATOM 748 N N . GLU A 1 96 ? -9.967 11.217 23.400 1.00 19.79 96 GLU A N 1
ATOM 749 C CA . GLU A 1 96 ? -11.260 11.759 22.998 1.00 19.60 96 GLU A CA 1
ATOM 750 C C . GLU A 1 96 ? -11.501 13.152 23.576 1.00 21.11 96 GLU A C 1
ATOM 751 O O . GLU A 1 96 ? -12.034 14.036 22.895 1.00 22.11 96 GLU A O 1
ATOM 757 N N . SER A 1 97 ? -11.168 13.343 24.845 1.00 20.24 97 SER A N 1
ATOM 758 C CA . SER A 1 97 ? -11.390 14.655 25.448 1.00 24.10 97 SER A CA 1
ATOM 759 C C . SER A 1 97 ? -10.400 15.697 24.940 1.00 23.75 97 SER A C 1
ATOM 760 O O . SER A 1 97 ? -10.666 16.888 25.075 1.00 24.80 97 SER A O 1
ATOM 763 N N . THR A 1 98 ? -9.224 15.282 24.456 1.00 24.94 98 THR A N 1
ATOM 764 C CA . THR A 1 98 ? -8.207 16.240 24.031 1.00 28.45 98 THR A CA 1
ATOM 765 C C . THR A 1 98 ? -8.338 16.575 22.543 1.00 25.77 98 THR A C 1
ATOM 766 O O . THR A 1 98 ? -8.563 17.735 22.188 1.00 26.06 98 THR A O 1
ATOM 770 N N . ASN A 1 99 ? -8.204 15.573 21.657 1.00 25.84 99 ASN A N 1
ATOM 771 C CA . ASN A 1 99 ? -8.285 15.803 20.211 1.00 25.64 99 ASN A CA 1
ATOM 772 C C . ASN A 1 99 ? -9.598 15.347 19.589 1.00 26.00 99 ASN A C 1
ATOM 773 O O . ASN A 1 99 ? -9.953 15.817 18.505 1.00 25.08 99 ASN A O 1
ATOM 778 N N . GLY A 1 100 ? -10.320 14.441 20.247 1.00 24.00 100 GLY A N 1
ATOM 779 C CA . GLY A 1 100 ? -11.419 13.712 19.669 1.00 22.83 100 GLY A CA 1
ATOM 780 C C . GLY A 1 100 ? -10.902 12.579 18.799 1.00 27.33 100 GLY A C 1
ATOM 781 O O . GLY A 1 100 ? -9.971 12.753 17.993 1.00 24.69 100 GLY A O 1
ATOM 782 N N . ILE A 1 101 ? -11.583 11.446 18.852 1.00 22.04 101 ILE A N 1
ATOM 783 C CA . ILE A 1 101 ? -11.128 10.251 18.156 1.00 19.03 101 ILE A CA 1
ATOM 784 C C . ILE A 1 101 ? -11.573 10.322 16.699 1.00 19.47 101 ILE A C 1
ATOM 785 O O . ILE A 1 101 ? -12.722 10.701 16.400 1.00 21.14 101 ILE A O 1
ATOM 790 N N . ASN A 1 102 ? -10.642 10.062 15.779 1.00 19.50 102 ASN A N 1
ATOM 791 C CA . ASN A 1 102 ? -11.003 9.943 14.363 1.00 21.83 102 ASN A CA 1
ATOM 792 C C . ASN A 1 102 ? -11.277 8.495 13.977 1.00 19.91 102 ASN A C 1
ATOM 793 O O . ASN A 1 102 ? -10.770 7.565 14.596 1.00 20.15 102 ASN A O 1
ATOM 798 N N . ASP A 1 103 ? -12.046 8.320 12.886 1.00 21.15 103 ASP A N 1
ATOM 799 C CA . ASP A 1 103 ? -12.389 6.967 12.452 1.00 25.02 103 ASP A CA 1
ATOM 800 C C . ASP A 1 103 ? -11.144 6.152 12.130 1.00 24.85 103 ASP A C 1
ATOM 801 O O . ASP A 1 103 ? -11.137 4.931 12.334 1.00 22.73 103 ASP A O 1
ATOM 806 N N . ASP A 1 104 ? -10.063 6.799 11.684 1.00 22.80 104 ASP A N 1
ATOM 807 C CA . ASP A 1 104 ? -8.867 6.043 11.326 1.00 24.59 104 ASP A CA 1
ATOM 808 C C . ASP A 1 104 ? -7.798 6.016 12.416 1.00 22.03 104 ASP A C 1
ATOM 809 O O . ASP A 1 104 ? -6.706 5.490 12.179 1.00 23.05 104 ASP A O 1
ATOM 814 N N . ASP A 1 105 ? -8.081 6.540 13.611 1.00 18.37 105 ASP A N 1
ATOM 815 C CA . ASP A 1 105 ? -7.064 6.528 14.658 1.00 15.79 105 ASP A CA 1
ATOM 816 C C . ASP A 1 105 ? -6.680 5.115 15.088 1.00 14.70 105 ASP A C 1
ATOM 817 O O . ASP A 1 105 ? -7.524 4.222 15.202 1.00 19.97 105 ASP A O 1
ATOM 822 N N . VAL A 1 106 ? -5.406 4.928 15.417 1.00 17.80 106 VAL A N 1
ATOM 823 C CA . VAL A 1 106 ? -4.994 3.681 16.051 1.00 18.48 106 VAL A CA 1
ATOM 824 C C . VAL A 1 106 ? -4.194 3.991 17.311 1.00 18.74 106 VAL A C 1
ATOM 825 O O . VAL A 1 106 ? -3.566 5.047 17.437 1.00 21.39 106 VAL A O 1
ATOM 829 N N . ILE A 1 107 ? -4.224 3.054 18.254 1.00 15.27 107 ILE A N 1
ATOM 830 C CA . ILE A 1 107 ? -3.444 3.155 19.488 1.00 13.83 107 ILE A CA 1
ATOM 831 C C . ILE A 1 107 ? -2.574 1.913 19.613 1.00 16.96 107 ILE A C 1
ATOM 832 O O . ILE A 1 107 ? -3.038 0.790 19.370 1.00 18.88 107 ILE A O 1
ATOM 837 N N . VAL A 1 108 ? -1.293 2.132 19.882 1.00 16.15 108 VAL A N 1
ATOM 838 C CA . VAL A 1 108 ? -0.313 1.072 20.100 1.00 17.29 108 VAL A CA 1
ATOM 839 C C . VAL A 1 108 ? -0.070 1.023 21.608 1.00 17.31 108 VAL A C 1
ATOM 840 O O . VAL A 1 108 ? 0.569 1.928 22.149 1.00 17.63 108 VAL A O 1
ATOM 844 N N . THR A 1 109 ? -0.598 -0.011 22.280 1.00 16.02 109 THR A N 1
ATOM 845 C CA . THR A 1 109 ? -0.461 -0.177 23.724 1.00 16.48 109 THR A CA 1
ATOM 846 C C . THR A 1 109 ? 0.712 -1.106 23.996 1.00 16.13 109 THR A C 1
ATOM 847 O O . THR A 1 109 ? 0.907 -2.090 23.278 1.00 16.82 109 THR A O 1
ATOM 851 N N . HIS A 1 110 ? 1.484 -0.802 25.045 1.00 15.55 110 HIS A N 1
ATOM 852 C CA . HIS A 1 110 ? 2.746 -1.520 25.218 1.00 18.04 110 HIS A CA 1
ATOM 853 C C . HIS A 1 110 ? 3.174 -1.470 26.680 1.00 17.19 110 HIS A C 1
ATOM 854 O O . HIS A 1 110 ? 3.035 -0.423 27.325 1.00 16.44 110 HIS A O 1
ATOM 861 N N . ASP A 1 111 ? 3.716 -2.598 27.189 1.00 16.74 111 ASP A N 1
ATOM 862 C CA . ASP A 1 111 ? 4.213 -2.662 28.571 1.00 17.43 111 ASP A CA 1
ATOM 863 C C . ASP A 1 111 ? 5.403 -1.724 28.782 1.00 15.89 111 ASP A C 1
ATOM 864 O O . ASP A 1 111 ? 6.374 -1.747 28.013 1.00 17.68 111 ASP A O 1
ATOM 869 N N . ALA A 1 112 ? 5.357 -0.937 29.865 1.00 15.39 112 ALA A N 1
ATOM 870 C CA . ALA A 1 112 ? 6.521 -0.126 30.233 1.00 17.72 112 ALA A CA 1
ATOM 871 C C . ALA A 1 112 ? 7.771 -0.972 30.481 1.00 18.10 112 ALA A C 1
ATOM 872 O O . ALA A 1 112 ? 8.888 -0.477 30.249 1.00 17.79 112 ALA A O 1
ATOM 874 N N . VAL A 1 113 ? 7.626 -2.252 30.935 1.00 17.85 113 VAL A N 1
ATOM 875 C CA . VAL A 1 113 ? 8.806 -3.084 31.231 1.00 18.06 113 VAL A CA 1
ATOM 876 C C . VAL A 1 113 ? 9.178 -4.006 30.064 1.00 19.61 113 VAL A C 1
ATOM 877 O O . VAL A 1 113 ? 9.775 -5.069 30.266 1.00 20.91 113 VAL A O 1
ATOM 881 N N . ARG A 1 114 ? 8.815 -3.638 28.828 1.00 19.13 114 ARG A N 1
ATOM 882 C CA . ARG A 1 114 ? 9.286 -4.339 27.629 1.00 16.28 114 ARG A CA 1
ATOM 883 C C . ARG A 1 114 ? 10.132 -3.362 26.814 1.00 16.99 114 ARG A C 1
ATOM 884 O O . ARG A 1 114 ? 9.655 -2.780 25.825 1.00 18.05 114 ARG A O 1
ATOM 892 N N . PRO A 1 115 ? 11.392 -3.142 27.209 1.00 17.65 115 PRO A N 1
ATOM 893 C CA . PRO A 1 115 ? 12.211 -2.104 26.556 1.00 17.81 115 PRO A CA 1
ATOM 894 C C . PRO A 1 115 ? 12.864 -2.552 25.251 1.00 21.22 115 PRO A C 1
ATOM 895 O O . PRO A 1 115 ? 13.458 -1.723 24.554 1.00 22.22 115 PRO A O 1
ATOM 899 N N . PHE A 1 116 ? 12.756 -3.814 24.878 1.00 17.64 116 PHE A N 1
ATOM 900 C CA . PHE A 1 116 ? 13.539 -4.329 23.757 1.00 20.10 116 PHE A CA 1
ATOM 901 C C . PHE A 1 116 ? 12.726 -4.573 22.494 1.00 22.16 116 PHE A C 1
ATOM 902 O O . PHE A 1 116 ? 13.215 -5.268 21.594 1.00 25.49 116 PHE A O 1
ATOM 910 N N . LEU A 1 117 ? 11.505 -4.043 22.404 1.00 21.63 117 LEU A N 1
ATOM 911 C CA . LEU A 1 117 ? 10.785 -4.051 21.137 1.00 20.85 117 LEU A CA 1
ATOM 912 C C . LEU A 1 117 ? 11.551 -3.223 20.095 1.00 22.67 117 LEU A C 1
ATOM 913 O O . LEU A 1 117 ? 12.417 -2.418 20.423 1.00 25.25 117 LEU A O 1
ATOM 918 N N . THR A 1 118 ? 11.248 -3.460 18.822 1.00 17.07 118 THR A N 1
ATOM 919 C CA . THR A 1 118 ? 12.025 -2.927 17.720 1.00 20.75 118 THR A CA 1
ATOM 920 C C . THR A 1 118 ? 11.169 -2.014 16.852 1.00 19.53 118 THR A C 1
ATOM 921 O O . THR A 1 118 ? 9.924 -2.030 16.892 1.00 20.48 118 THR A O 1
ATOM 925 N N . HIS A 1 119 ? 11.880 -1.234 16.051 1.00 23.03 119 HIS A N 1
ATOM 926 C CA . HIS A 1 119 ? 11.247 -0.394 15.041 1.00 24.84 119 HIS A CA 1
ATOM 927 C C . HIS A 1 119 ? 10.292 -1.215 14.169 1.00 24.10 119 HIS A C 1
ATOM 928 O O . HIS A 1 119 ? 9.142 -0.819 13.934 1.00 22.20 119 HIS A O 1
ATOM 935 N N . ARG A 1 120 ? 10.750 -2.386 13.710 1.00 23.50 120 ARG A N 1
ATOM 936 C CA . ARG A 1 120 ? 9.904 -3.232 12.875 1.00 23.80 120 ARG A CA 1
ATOM 937 C C . ARG A 1 120 ? 8.626 -3.611 13.594 1.00 23.52 120 ARG A C 1
ATOM 938 O O . ARG A 1 120 ? 7.538 -3.581 13.002 1.00 20.62 120 ARG A O 1
ATOM 946 N N . ILE A 1 121 ? 8.751 -4.038 14.863 1.00 21.27 121 ILE A N 1
ATOM 947 C CA . ILE A 1 121 ? 7.581 -4.441 15.635 1.00 21.05 121 ILE A CA 1
ATOM 948 C C . ILE A 1 121 ? 6.594 -3.284 15.721 1.00 17.45 121 ILE A C 1
ATOM 949 O O . ILE A 1 121 ? 5.393 -3.453 15.475 1.00 17.67 121 ILE A O 1
ATOM 954 N N . ILE A 1 122 ? 7.087 -2.069 15.999 1.00 15.24 122 ILE A N 1
ATOM 955 C CA . ILE A 1 122 ? 6.157 -0.952 16.129 1.00 16.37 122 ILE A CA 1
ATOM 956 C C . ILE A 1 122 ? 5.486 -0.640 14.791 1.00 19.57 122 ILE A C 1
ATOM 957 O O . ILE A 1 122 ? 4.259 -0.478 14.721 1.00 19.63 122 ILE A O 1
ATOM 962 N N . LYS A 1 123 ? 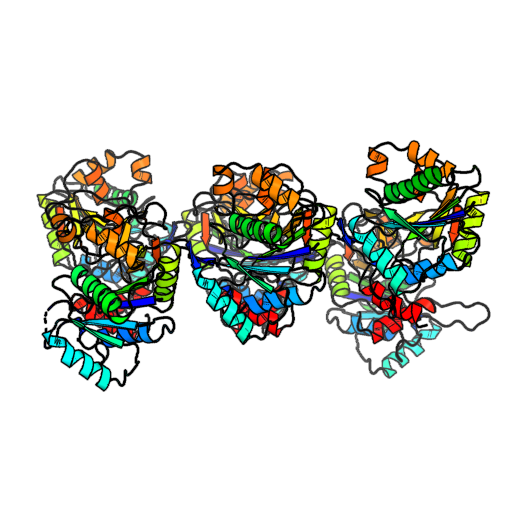6.276 -0.550 13.710 1.00 21.19 123 LYS A N 1
ATOM 963 C CA . LYS A 1 123 ? 5.694 -0.208 12.407 1.00 24.25 123 LYS A CA 1
ATOM 964 C C . LYS A 1 123 ? 4.717 -1.277 11.928 1.00 22.98 123 LYS A C 1
ATOM 965 O O . LYS A 1 123 ? 3.661 -0.955 11.358 1.00 19.27 123 LYS A O 1
ATOM 971 N N . GLU A 1 124 ? 5.060 -2.561 12.140 1.00 22.47 124 GLU A N 1
ATOM 972 C CA . GLU A 1 124 ? 4.174 -3.641 11.725 1.00 22.91 124 GLU A CA 1
ATOM 973 C C . GLU A 1 124 ? 2.882 -3.607 12.503 1.00 19.18 124 GLU A C 1
ATOM 974 O O . GLU A 1 124 ? 1.816 -3.905 11.944 1.00 21.25 124 GLU A O 1
ATOM 980 N N . ASN A 1 125 ? 2.956 -3.229 13.790 1.00 17.19 125 ASN A N 1
ATOM 981 C CA . ASN A 1 125 ? 1.757 -3.049 14.599 1.00 20.39 125 ASN A CA 1
ATOM 982 C C . ASN A 1 125 ? 0.871 -1.953 14.037 1.00 19.31 125 ASN A C 1
ATOM 983 O O . ASN A 1 125 ? -0.353 -2.119 13.942 1.00 19.50 125 ASN A O 1
ATOM 988 N N . ILE A 1 126 ? 1.473 -0.802 13.727 1.00 17.66 126 ILE A N 1
ATOM 989 C CA . ILE A 1 126 ? 0.697 0.315 13.214 1.00 18.88 126 ILE A CA 1
ATOM 990 C C . ILE A 1 126 ? -0.010 -0.086 11.941 1.00 20.28 126 ILE A C 1
ATOM 991 O O . ILE A 1 126 ? -1.225 0.080 11.821 1.00 18.82 126 ILE A O 1
ATOM 996 N N . GLN A 1 127 ? 0.744 -0.663 10.996 1.00 22.24 127 GLN A N 1
ATOM 997 C CA . GLN A 1 127 ? 0.194 -1.049 9.698 1.00 25.52 127 GLN A CA 1
ATOM 998 C C . GLN A 1 127 ? -0.929 -2.075 9.834 1.00 24.34 127 GLN A C 1
ATOM 999 O O . GLN A 1 127 ? -2.007 -1.922 9.225 1.00 23.20 127 GLN A O 1
ATOM 1005 N N . ALA A 1 128 ? -0.730 -3.088 10.686 1.00 23.65 128 ALA A N 1
ATOM 1006 C CA . ALA A 1 128 ? -1.768 -4.092 10.864 1.00 22.80 128 ALA A CA 1
ATOM 1007 C C . ALA A 1 128 ? -3.017 -3.501 11.505 1.00 18.93 128 ALA A C 1
ATOM 1008 O O . ALA A 1 128 ? -4.128 -3.857 11.102 1.00 20.31 128 ALA A O 1
ATOM 1010 N N . ALA A 1 129 ? -2.858 -2.583 12.475 1.00 19.54 129 ALA A N 1
ATOM 1011 C CA . ALA A 1 129 ? -4.015 -1.922 13.078 1.00 21.20 129 ALA A CA 1
ATOM 1012 C C . ALA A 1 129 ? -4.759 -1.050 12.068 1.00 21.43 129 ALA A C 1
ATOM 1013 O O . ALA A 1 129 ? -5.993 -1.049 12.029 1.00 21.13 129 ALA A O 1
ATOM 1015 N N . LEU A 1 130 ? -4.032 -0.281 11.252 1.00 19.33 130 LEU A N 1
ATOM 1016 C CA . LEU A 1 130 ? -4.702 0.523 10.228 1.00 20.69 130 LEU A CA 1
ATOM 1017 C C . LEU A 1 130 ? -5.499 -0.361 9.269 1.00 22.34 130 LEU A C 1
ATOM 1018 O O . LEU A 1 130 ? -6.636 -0.028 8.904 1.00 23.72 130 LEU A O 1
ATOM 1023 N N . GLU A 1 131 ? -4.946 -1.512 8.884 1.00 20.14 131 GLU A N 1
ATOM 1024 C CA . GLU A 1 131 ? -5.627 -2.285 7.846 1.00 24.02 131 GLU A CA 1
ATOM 1025 C C . GLU A 1 131 ? -6.725 -3.182 8.423 1.00 22.79 131 GLU A C 1
ATOM 1026 O O . GLU A 1 131 ? -7.837 -3.241 7.880 1.00 25.23 131 GLU A O 1
ATOM 1032 N N . TYR A 1 132 ? -6.465 -3.816 9.554 1.00 22.67 132 TYR A N 1
ATOM 1033 C CA . TYR A 1 132 ? -7.309 -4.867 10.085 1.00 23.84 132 TYR A CA 1
ATOM 1034 C C . TYR A 1 132 ? -7.938 -4.565 11.441 1.00 21.29 132 TYR A C 1
ATOM 1035 O O . TYR A 1 132 ? -8.745 -5.376 11.909 1.00 23.16 132 TYR A O 1
ATOM 1044 N N . GLY A 1 133 ? -7.533 -3.504 12.134 1.00 19.63 133 GLY A N 1
ATOM 1045 C CA . GLY A 1 133 ? -8.248 -3.057 13.304 1.00 21.48 133 GLY A CA 1
ATOM 1046 C C . GLY A 1 133 ? -7.756 -3.565 14.651 1.00 20.67 133 GLY A C 1
ATOM 1047 O O . GLY A 1 133 ? -8.033 -2.915 15.674 1.00 18.34 133 GLY A O 1
ATOM 1048 N N . ALA A 1 134 ? -7.063 -4.705 14.698 1.00 17.12 134 ALA A N 1
ATOM 1049 C CA . ALA A 1 134 ? -6.623 -5.275 15.967 1.00 17.92 134 ALA A CA 1
ATOM 1050 C C . ALA A 1 134 ? -5.436 -6.203 15.745 1.00 18.46 134 ALA A C 1
ATOM 1051 O O . ALA A 1 134 ? -5.428 -6.992 14.793 1.00 19.37 134 ALA A O 1
ATOM 1053 N N . VAL A 1 135 ? -4.437 -6.120 16.626 1.00 18.51 135 VAL A N 1
ATOM 1054 C CA . VAL A 1 135 ? -3.202 -6.871 16.416 1.00 20.56 135 VAL A CA 1
ATOM 1055 C C . VAL A 1 135 ? -2.578 -7.215 17.765 1.00 18.21 135 VAL A C 1
ATOM 1056 O O . VAL A 1 135 ? -2.615 -6.424 18.721 1.00 16.55 135 VAL A O 1
ATOM 1060 N N . ASP A 1 136 ? -2.012 -8.426 17.825 1.00 15.76 136 ASP A N 1
ATOM 1061 C CA . ASP A 1 136 ? -1.238 -8.921 18.945 1.00 17.03 136 ASP A CA 1
ATOM 1062 C C . ASP A 1 136 ? 0.177 -9.228 18.468 1.00 18.54 136 ASP A C 1
ATOM 1063 O O . ASP A 1 136 ? 0.356 -9.768 17.379 1.00 19.10 136 ASP A O 1
ATOM 1068 N N . THR A 1 137 ? 1.177 -8.845 19.254 1.00 14.89 137 THR A N 1
ATOM 1069 C CA . THR A 1 137 ? 2.564 -9.234 19.001 1.00 15.82 137 THR A CA 1
ATOM 1070 C C . THR A 1 137 ? 2.849 -10.551 19.728 1.00 19.10 137 THR A C 1
ATOM 1071 O O . THR A 1 137 ? 2.591 -10.662 20.931 1.00 17.47 137 THR A O 1
ATOM 1075 N N . VAL A 1 138 ? 3.282 -11.584 18.984 1.00 17.67 138 VAL A N 1
ATOM 1076 C CA . VAL A 1 138 ? 3.446 -12.925 19.542 1.00 19.73 138 VAL A CA 1
ATOM 1077 C C . VAL A 1 138 ? 4.722 -13.552 18.988 1.00 18.38 138 VAL A C 1
ATOM 1078 O O . VAL A 1 138 ? 5.241 -13.142 17.951 1.00 18.37 138 VAL A O 1
ATOM 1082 N N . ILE A 1 139 ? 5.215 -14.580 19.673 1.00 18.91 139 ILE A N 1
ATOM 1083 C CA . ILE A 1 139 ? 6.249 -15.420 19.093 1.00 18.96 139 ILE A CA 1
ATOM 1084 C C . ILE A 1 139 ? 5.784 -16.867 19.200 1.00 15.15 139 ILE A C 1
ATOM 1085 O O . ILE A 1 139 ? 5.008 -17.236 20.092 1.00 17.61 139 ILE A O 1
ATOM 1090 N N . ASP A 1 140 ? 6.247 -17.686 18.263 1.00 19.57 140 ASP A N 1
ATOM 1091 C CA . ASP A 1 140 ? 5.961 -19.124 18.311 1.00 18.99 140 ASP A CA 1
ATOM 1092 C C . ASP A 1 140 ? 6.426 -19.740 19.629 1.00 19.05 140 ASP A C 1
ATOM 1093 O O . ASP A 1 140 ? 7.533 -19.461 20.109 1.00 18.40 140 ASP A O 1
ATOM 1098 N N . ALA A 1 141 ? 5.584 -20.595 20.213 1.00 16.20 141 ALA A N 1
ATOM 1099 C CA . ALA A 1 141 ? 5.994 -21.309 21.413 1.00 18.30 141 ALA A CA 1
ATOM 1100 C C . ALA A 1 141 ? 7.221 -22.181 21.156 1.00 18.98 141 ALA A C 1
ATOM 1101 O O . ALA A 1 141 ? 7.313 -22.871 20.127 1.00 23.36 141 ALA A O 1
ATOM 1103 N N . ILE A 1 142 ? 8.223 -22.045 22.026 1.00 18.00 142 ILE A N 1
ATOM 1104 C CA . ILE A 1 142 ? 9.402 -22.916 22.010 1.00 18.97 142 ILE A CA 1
ATOM 1105 C C . ILE A 1 142 ? 9.229 -24.096 22.956 1.00 19.77 142 ILE A C 1
ATOM 1106 O O . ILE A 1 142 ? 9.507 -25.235 22.590 1.00 20.18 142 ILE A O 1
ATOM 1111 N N . ASP A 1 143 ? 8.717 -23.838 24.157 1.00 19.22 143 ASP A N 1
ATOM 1112 C CA . ASP A 1 143 ? 8.432 -24.936 25.072 1.00 18.56 143 ASP A CA 1
ATOM 1113 C C . ASP A 1 143 ? 7.115 -25.567 24.662 1.00 15.21 143 ASP A C 1
ATOM 1114 O O . ASP A 1 143 ? 6.242 -24.892 24.128 1.00 14.89 143 ASP A O 1
ATOM 1119 N N . THR A 1 144 ? 6.947 -26.858 24.962 1.00 15.28 144 THR A N 1
ATOM 1120 C CA . THR A 1 144 ? 5.613 -27.432 24.969 1.00 16.54 144 THR A CA 1
ATOM 1121 C C . THR A 1 144 ? 4.786 -26.704 26.032 1.00 17.55 144 THR A C 1
ATOM 1122 O O . THR A 1 144 ? 5.260 -26.497 27.152 1.00 19.16 144 THR A O 1
ATOM 1126 N N . ILE A 1 145 ? 3.563 -26.278 25.674 1.00 15.12 145 ILE A N 1
ATOM 1127 C CA . ILE A 1 145 ? 2.650 -25.611 26.601 1.00 18.93 145 ILE A CA 1
ATOM 1128 C C . ILE A 1 145 ? 1.746 -26.663 27.222 1.00 18.79 145 ILE A C 1
ATOM 1129 O O . ILE A 1 145 ? 1.294 -27.579 26.529 1.00 19.51 145 ILE A O 1
ATOM 1134 N N . VAL A 1 146 ? 1.543 -26.594 28.540 1.00 17.72 146 VAL A N 1
ATOM 1135 C CA . VAL A 1 146 ? 0.651 -27.528 29.220 1.00 20.29 146 VAL A CA 1
ATOM 1136 C C . VAL A 1 146 ? -0.329 -26.735 30.067 1.00 21.57 146 VAL A C 1
ATOM 1137 O O . VAL A 1 146 ? -0.073 -25.586 30.440 1.00 18.86 146 VAL A O 1
ATOM 1141 N N . THR A 1 147 ? -1.501 -27.317 30.288 1.00 20.17 147 THR A N 1
ATOM 1142 C CA . THR A 1 147 ? -2.514 -26.685 31.113 1.00 18.76 147 THR A CA 1
ATOM 1143 C C . THR A 1 147 ? -2.707 -27.489 32.397 1.00 19.99 147 THR A C 1
ATOM 1144 O O . THR A 1 147 ? -2.452 -28.697 32.443 1.00 18.39 147 THR A O 1
ATOM 1148 N N . SER A 1 148 ? -3.168 -26.805 33.437 1.00 19.94 148 SER A N 1
ATOM 1149 C CA . SER A 1 148 ? -3.523 -27.472 34.692 1.00 18.55 148 SER A CA 1
ATOM 1150 C C . SER A 1 148 ? -4.601 -26.638 35.372 1.00 21.76 148 SER A C 1
ATOM 1151 O O . SER A 1 148 ? -4.510 -25.411 35.420 1.00 20.30 148 SER A O 1
ATOM 1154 N N . LYS A 1 149 ? -5.620 -27.308 35.887 1.00 25.97 149 LYS A N 1
ATOM 1155 C CA . LYS A 1 149 ? -6.696 -26.651 36.590 1.00 26.78 149 LYS A CA 1
ATOM 1156 C C . LYS A 1 149 ? -6.509 -26.688 38.098 1.00 27.28 149 LYS A C 1
ATOM 1157 O O . LYS A 1 149 ? -7.282 -26.045 38.812 1.00 29.76 149 LYS A O 1
ATOM 1163 N N . ASP A 1 150 ? -5.498 -27.405 38.599 1.00 23.46 150 ASP A N 1
ATOM 1164 C CA . ASP A 1 150 ? -5.316 -27.577 40.038 1.00 22.53 150 ASP A CA 1
ATOM 1165 C C . ASP A 1 150 ? -3.900 -27.323 40.558 1.00 21.06 150 ASP A C 1
ATOM 1166 O O . ASP A 1 150 ? -3.669 -27.470 41.771 1.00 24.79 150 ASP A O 1
ATOM 1171 N N . ASN A 1 151 ? -2.954 -26.948 39.696 1.00 19.95 151 ASN A N 1
ATOM 1172 C CA . ASN A 1 151 ? -1.552 -26.741 40.078 1.00 22.88 151 ASN A CA 1
ATOM 1173 C C . ASN A 1 151 ? -0.916 -28.018 40.611 1.00 25.55 151 ASN A C 1
ATOM 1174 O O . ASN A 1 151 ? 0.107 -27.969 41.291 1.00 25.12 151 ASN A O 1
ATOM 1179 N N . GLN A 1 152 ? -1.519 -29.172 40.331 1.00 23.75 152 GLN A N 1
ATOM 1180 C CA . GLN A 1 152 ? -1.016 -30.464 40.794 1.00 24.25 152 GLN A CA 1
ATOM 1181 C C . GLN A 1 152 ? -0.829 -31.443 39.651 1.00 20.58 152 GLN A C 1
ATOM 1182 O O . GLN A 1 152 ? 0.190 -32.143 39.617 1.00 20.81 152 GLN A O 1
ATOM 1188 N N . THR A 1 153 ? -1.761 -31.479 38.705 1.00 18.39 153 THR A N 1
ATOM 1189 C CA . THR A 1 153 ? -1.758 -32.437 37.609 1.00 20.77 153 THR A CA 1
ATOM 1190 C C . THR A 1 153 ? -1.990 -31.715 36.287 1.00 19.01 153 THR A C 1
ATOM 1191 O O . THR A 1 153 ? -2.589 -30.629 36.237 1.00 22.76 153 THR A O 1
ATOM 1195 N N . ILE A 1 154 ? -1.520 -32.354 35.203 1.00 17.47 154 ILE A N 1
ATOM 1196 C CA . ILE A 1 154 ? -1.778 -31.839 33.861 1.00 16.59 154 ILE A CA 1
ATOM 1197 C C . ILE A 1 154 ? -3.246 -32.045 33.526 1.00 18.93 154 ILE A C 1
ATOM 1198 O O . ILE A 1 154 ? -3.814 -33.123 33.771 1.00 20.34 154 ILE A O 1
ATOM 1203 N N . ASP A 1 155 ? -3.867 -31.025 32.943 1.00 18.43 155 ASP A N 1
ATOM 1204 C CA . ASP A 1 155 ? -5.177 -31.233 32.346 1.00 19.77 155 ASP A CA 1
ATOM 1205 C C . ASP A 1 155 ? -5.089 -31.589 30.870 1.00 20.79 155 ASP A C 1
ATOM 1206 O O . ASP A 1 155 ? -5.691 -32.574 30.443 1.00 21.25 155 ASP A O 1
ATOM 1211 N N . ALA A 1 156 ? -4.348 -30.807 30.097 1.00 19.87 156 ALA A N 1
ATOM 1212 C CA . ALA A 1 156 ? -4.237 -31.016 28.650 1.00 19.16 156 ALA A CA 1
ATOM 1213 C C . ALA A 1 156 ? -2.865 -30.572 28.174 1.00 18.06 156 ALA A C 1
ATOM 1214 O O . ALA A 1 156 ? -2.184 -29.767 28.819 1.00 17.25 156 ALA A O 1
ATOM 1216 N N . ILE A 1 157 ? -2.453 -31.131 27.038 1.00 16.82 157 ILE A N 1
ATOM 1217 C CA . ILE A 1 157 ? -1.246 -30.691 26.343 1.00 18.48 157 ILE A CA 1
ATOM 1218 C C . ILE A 1 157 ? -1.628 -30.399 24.892 1.00 19.50 157 ILE A C 1
ATOM 1219 O O . ILE A 1 157 ? -1.683 -31.319 24.056 1.00 18.97 157 ILE A O 1
ATOM 1224 N N . PRO A 1 158 ? -1.900 -29.142 24.553 1.00 20.59 158 PRO A N 1
ATOM 1225 C CA . PRO A 1 158 ? -2.315 -28.820 23.180 1.00 19.47 158 PRO A CA 1
ATOM 1226 C C . PRO A 1 158 ? -1.169 -29.014 22.191 1.00 16.14 158 PRO A C 1
ATOM 1227 O O . PRO A 1 158 ? 0.017 -29.127 22.556 1.00 17.32 158 PRO A O 1
ATOM 1231 N N . VAL A 1 159 ? -1.528 -29.035 20.910 1.00 20.07 159 VAL A N 1
ATOM 1232 C CA . VAL A 1 159 ? -0.506 -29.122 19.862 1.00 19.96 159 VAL A CA 1
ATOM 1233 C C . VAL A 1 159 ? 0.358 -27.865 19.891 1.00 19.74 159 VAL A C 1
ATOM 1234 O O . VAL A 1 159 ? -0.141 -26.746 19.728 1.00 19.22 159 VAL A O 1
ATOM 1238 N N . ARG A 1 160 ? 1.670 -28.048 20.074 1.00 19.27 160 ARG A N 1
ATOM 1239 C CA . ARG A 1 160 ? 2.543 -26.898 20.263 1.00 18.10 160 ARG A CA 1
ATOM 1240 C C . ARG A 1 160 ? 2.560 -25.979 19.033 1.00 19.57 160 ARG A C 1
ATOM 1241 O O . ARG A 1 160 ? 2.701 -24.755 19.184 1.00 19.46 160 ARG A O 1
ATOM 1249 N N . ASN A 1 161 ? 2.426 -26.536 17.816 1.00 18.80 161 ASN A N 1
ATOM 1250 C CA . ASN A 1 161 ? 2.495 -25.709 16.609 1.00 19.24 161 ASN A CA 1
ATOM 1251 C C . ASN A 1 161 ? 1.386 -24.652 16.571 1.00 20.33 161 ASN A C 1
ATOM 1252 O O . ASN A 1 161 ? 1.514 -23.664 15.841 1.00 22.45 161 ASN A O 1
ATOM 1257 N N . GLU A 1 162 ? 0.336 -24.800 17.378 1.00 18.10 162 GLU A N 1
ATOM 1258 C CA . GLU A 1 162 ? -0.745 -23.822 17.423 1.00 17.79 162 GLU A CA 1
ATOM 1259 C C . GLU A 1 162 ? -0.625 -22.847 18.567 1.00 20.71 162 GLU A C 1
ATOM 1260 O O . GLU A 1 162 ? -1.503 -21.998 18.703 1.00 16.67 162 GLU A O 1
ATOM 1266 N N . MET A 1 163 ? 0.443 -22.932 19.377 1.00 18.45 163 MET A N 1
ATOM 1267 C CA . MET A 1 163 ? 0.596 -22.128 20.586 1.00 17.63 163 MET A CA 1
ATOM 1268 C C . MET A 1 163 ? 1.575 -20.994 20.351 1.00 16.80 163 MET A C 1
ATOM 1269 O O . MET A 1 163 ? 2.620 -21.185 19.711 1.00 17.10 163 MET A O 1
ATOM 1274 N N . TYR A 1 164 ? 1.270 -19.844 20.944 1.00 17.86 164 TYR A N 1
ATOM 1275 C CA . TYR A 1 164 ? 2.098 -18.653 20.806 1.00 18.40 164 TYR A CA 1
ATOM 1276 C C . TYR A 1 164 ? 2.266 -17.967 22.158 1.00 18.89 164 TYR A C 1
ATOM 1277 O O . TYR A 1 164 ? 1.352 -17.951 22.987 1.00 19.65 164 TYR A O 1
ATOM 1286 N N . GLN A 1 165 ? 3.442 -17.397 22.377 1.00 19.37 165 GLN A N 1
ATOM 1287 C CA . GLN A 1 165 ? 3.693 -16.597 23.569 1.00 15.28 165 GLN A CA 1
ATOM 1288 C C . GLN A 1 165 ? 3.298 -15.161 23.245 1.00 19.91 165 GLN A C 1
ATOM 1289 O O . GLN A 1 165 ? 3.889 -14.541 22.350 1.00 17.02 165 GLN A O 1
ATOM 1295 N N . GLY A 1 166 ? 2.312 -14.641 23.977 1.00 19.38 166 GLY A N 1
ATOM 1296 C CA . GLY A 1 166 ? 1.868 -13.263 23.774 1.00 19.91 166 GLY A CA 1
ATOM 1297 C C . GLY A 1 166 ? 2.884 -12.251 24.301 1.00 18.00 166 GLY A C 1
ATOM 1298 O O . GLY A 1 166 ? 3.412 -12.384 25.414 1.00 19.36 166 GLY A O 1
ATOM 1299 N N . GLN A 1 167 ? 3.170 -11.226 23.487 1.00 16.01 167 GLN A N 1
ATOM 1300 C CA . GLN A 1 167 ? 3.952 -10.101 23.988 1.00 16.84 167 GLN A CA 1
ATOM 1301 C C . GLN A 1 167 ? 3.140 -8.813 23.888 1.00 15.27 167 GLN A C 1
ATOM 1302 O O . GLN A 1 167 ? 1.904 -8.820 23.772 1.00 14.39 167 GLN A O 1
ATOM 1308 N N . THR A 1 168 ? 3.809 -7.683 23.911 1.00 16.17 168 THR A N 1
ATOM 1309 C CA . THR A 1 168 ? 3.193 -6.443 23.458 1.00 15.18 168 THR A CA 1
ATOM 1310 C C . THR A 1 168 ? 4.196 -5.780 22.530 1.00 16.87 168 THR A C 1
ATOM 1311 O O . THR A 1 168 ? 5.373 -6.132 22.546 1.00 17.61 168 THR A O 1
ATOM 1315 N N . PRO A 1 169 ? 3.772 -4.812 21.708 1.00 19.01 169 PRO A N 1
ATOM 1316 C CA . PRO A 1 169 ? 2.502 -4.102 21.632 1.00 15.27 169 PRO A CA 1
ATOM 1317 C C . PRO A 1 169 ? 1.285 -4.935 21.273 1.00 14.76 169 PRO A C 1
ATOM 1318 O O . PRO A 1 169 ? 1.352 -6.030 20.690 1.00 14.45 169 PRO A O 1
ATOM 1322 N N . GLN A 1 170 ? 0.152 -4.401 21.691 1.00 15.93 170 GLN A N 1
ATOM 1323 C CA . GLN A 1 170 ? -1.159 -4.782 21.193 1.00 15.46 170 GLN A CA 1
ATOM 1324 C C . GLN A 1 170 ? -1.797 -3.510 20.696 1.00 17.09 170 GLN A C 1
ATOM 1325 O O . GLN A 1 170 ? -1.823 -2.490 21.409 1.00 17.74 170 GLN A O 1
ATOM 1331 N N . SER A 1 171 ? -2.216 -3.524 19.432 1.00 15.47 171 SER A N 1
ATOM 1332 C CA . SER A 1 171 ? -2.614 -2.286 18.779 1.00 15.45 171 SER A CA 1
ATOM 1333 C C . SER A 1 171 ? -3.989 -2.448 18.149 1.00 14.11 171 SER A C 1
ATOM 1334 O O . SER A 1 171 ? -4.372 -3.539 17.704 1.00 16.74 171 SER A O 1
ATOM 1337 N N . PHE A 1 172 ? -4.718 -1.333 18.103 1.00 14.76 172 PHE A N 1
ATOM 1338 C CA . PHE A 1 172 ? -6.140 -1.371 17.771 1.00 18.73 172 PHE A CA 1
ATOM 1339 C C . PHE A 1 172 ? -6.529 -0.079 17.065 1.00 16.33 172 PHE A C 1
ATOM 1340 O O . PHE A 1 172 ? -6.060 1.010 17.426 1.00 17.33 172 PHE A O 1
ATOM 1348 N N . ASN A 1 173 ? -7.466 -0.197 16.127 1.00 16.97 173 ASN A N 1
ATOM 1349 C CA . ASN A 1 173 ? -8.290 0.948 15.772 1.00 16.27 173 ASN A CA 1
ATOM 1350 C C . ASN A 1 173 ? -9.052 1.380 17.021 1.00 18.54 173 ASN A C 1
ATOM 1351 O O . ASN A 1 173 ? -9.637 0.540 17.710 1.00 18.14 173 ASN A O 1
ATOM 1356 N N . ILE A 1 174 ? -9.014 2.689 17.344 1.00 16.38 174 ILE A N 1
ATOM 1357 C CA . ILE A 1 174 ? -9.486 3.122 18.664 1.00 15.84 174 ILE A CA 1
ATOM 1358 C C . ILE A 1 174 ? -10.984 2.905 18.794 1.00 15.71 174 ILE A C 1
ATOM 1359 O O . ILE A 1 174 ? -11.470 2.435 19.835 1.00 17.45 174 ILE A O 1
ATOM 1364 N N . ASN A 1 175 ? -11.743 3.279 17.766 1.00 17.76 175 ASN A N 1
ATOM 1365 C CA . ASN A 1 175 ? -13.189 3.132 17.864 1.00 20.88 175 ASN A CA 1
ATOM 1366 C C . ASN A 1 175 ? -13.578 1.659 17.957 1.00 20.52 175 ASN A C 1
ATOM 1367 O O . ASN A 1 175 ? -14.538 1.307 18.653 1.00 20.07 175 ASN A O 1
ATOM 1372 N N . LEU A 1 176 ? -12.859 0.790 17.248 1.00 20.31 176 LEU A N 1
ATOM 1373 C CA . LEU A 1 176 ? -13.151 -0.641 17.352 1.00 21.19 176 LEU A CA 1
ATOM 1374 C C . LEU A 1 176 ? -12.961 -1.136 18.788 1.00 18.22 176 LEU A C 1
ATOM 1375 O O . LEU A 1 176 ? -13.805 -1.871 19.316 1.00 19.94 176 LEU A O 1
ATOM 1380 N N . LEU A 1 177 ? -11.841 -0.763 19.417 1.00 16.94 177 LEU A N 1
ATOM 1381 C CA . LEU A 1 177 ? -11.545 -1.144 20.794 1.00 18.56 177 LEU A CA 1
ATOM 1382 C C . LEU A 1 177 ? -12.604 -0.616 21.754 1.00 17.25 177 LEU A C 1
ATOM 1383 O O . LEU A 1 177 ? -13.093 -1.346 22.634 1.00 19.26 177 LEU A O 1
ATOM 1388 N N . LYS A 1 178 ? -12.973 0.652 21.588 1.00 19.16 178 LYS A N 1
ATOM 1389 C CA . LYS A 1 178 ? -13.988 1.270 22.423 1.00 23.10 178 LYS A CA 1
ATOM 1390 C C . LYS A 1 178 ? -15.318 0.539 22.284 1.00 24.60 178 LYS A C 1
ATOM 1391 O O . LYS A 1 178 ? -15.974 0.245 23.287 1.00 25.09 178 LYS A O 1
ATOM 1397 N N . GLU A 1 179 ? -15.730 0.233 21.038 1.00 24.20 179 GLU A N 1
ATOM 1398 C CA . GLU A 1 179 ? -17.010 -0.451 20.800 1.00 26.50 179 GLU A CA 1
ATOM 1399 C C . GLU A 1 179 ? -17.016 -1.851 21.416 1.00 28.27 179 GLU A C 1
ATOM 1400 O O . GLU A 1 179 ? -18.009 -2.274 22.056 1.00 28.34 179 GLU A O 1
ATOM 1402 N N . SER A 1 180 ? -15.906 -2.584 21.241 1.00 25.43 180 SER A N 1
ATOM 1403 C CA . SER A 1 180 ? -15.784 -3.916 21.823 1.00 25.16 180 SER A CA 1
ATOM 1404 C C . SER A 1 180 ? -15.827 -3.861 23.351 1.00 22.78 180 SER A C 1
ATOM 1405 O O . SER A 1 180 ? -16.540 -4.640 23.996 1.00 27.58 180 SER A O 1
ATOM 1408 N N . TYR A 1 181 ? -15.058 -2.961 23.951 1.00 19.28 181 TYR A N 1
ATOM 1409 C CA . TYR A 1 181 ? -15.050 -2.863 25.403 1.00 19.83 181 TYR A CA 1
ATOM 1410 C C . TYR A 1 181 ? -16.441 -2.518 25.923 1.00 24.74 181 TYR A C 1
ATOM 1411 O O . TYR A 1 181 ? -16.901 -3.091 26.921 1.00 27.87 181 TYR A O 1
ATOM 1420 N N . ALA A 1 182 ? -17.157 -1.649 25.211 1.00 25.98 182 ALA A N 1
ATOM 1421 C CA . ALA A 1 182 ? -18.520 -1.303 25.613 1.00 30.18 182 ALA A CA 1
ATOM 1422 C C . ALA A 1 182 ? -19.462 -2.503 25.585 1.00 34.12 182 ALA A C 1
ATOM 1423 O O . ALA A 1 182 ? -20.495 -2.480 26.281 1.00 36.58 182 ALA A O 1
ATOM 1425 N N . GLN A 1 183 ? -19.161 -3.529 24.771 1.00 31.53 183 GLN A N 1
ATOM 1426 C CA . GLN A 1 183 ? -20.005 -4.739 24.750 1.00 34.74 183 GLN A CA 1
ATOM 1427 C C . GLN A 1 183 ? -19.827 -5.659 25.958 1.00 35.82 183 GLN A C 1
ATOM 1428 O O . GLN A 1 183 ? -20.645 -6.569 26.141 1.00 36.98 183 GLN A O 1
ATOM 1434 N N . LEU A 1 184 ? -18.748 -5.530 26.722 1.00 28.60 184 LEU A N 1
ATOM 1435 C CA . LEU A 1 184 ? -18.497 -6.468 27.798 1.00 29.22 184 LEU A CA 1
ATOM 1436 C C . LEU A 1 184 ? -19.368 -6.133 28.999 1.00 33.72 184 LEU A C 1
ATOM 1437 O O . LEU A 1 184 ? -19.668 -4.964 29.272 1.00 34.96 184 LEU A O 1
ATOM 1442 N N . SER A 1 185 ? -19.747 -7.179 29.742 1.00 34.59 185 SER A N 1
ATOM 1443 C CA . SER A 1 185 ? -20.496 -6.969 30.964 1.00 38.43 185 SER A CA 1
ATOM 1444 C C . SER A 1 185 ? -19.526 -6.615 32.074 1.00 39.81 185 SER A C 1
ATOM 1445 O O . SER A 1 185 ? -18.311 -6.779 31.936 1.00 39.36 185 SER A O 1
ATOM 1448 N N . ASP A 1 186 ? -20.075 -6.180 33.214 1.00 42.64 186 ASP A N 1
ATOM 1449 C CA . ASP A 1 186 ? -19.206 -5.840 34.334 1.00 41.44 186 ASP A CA 1
ATOM 1450 C C . ASP A 1 186 ? -18.392 -7.057 34.755 1.00 41.94 186 ASP A C 1
ATOM 1451 O O . ASP A 1 186 ? -17.193 -6.940 35.050 1.00 35.40 186 ASP A O 1
ATOM 1456 N N . GLU A 1 187 ? -19.012 -8.246 34.713 1.00 39.02 187 GLU A N 1
ATOM 1457 C CA . GLU A 1 187 ? -18.303 -9.475 35.064 1.00 38.85 187 GLU A CA 1
ATOM 1458 C C . GLU A 1 187 ? -17.154 -9.729 34.101 1.00 38.70 187 GLU A C 1
ATOM 1459 O O . GLU A 1 187 ? -16.026 -10.021 34.522 1.00 40.87 187 GLU A O 1
ATOM 1465 N N . GLN A 1 188 ? -17.412 -9.602 32.793 1.00 39.76 188 GLN A N 1
ATOM 1466 C CA . GLN A 1 188 ? -16.337 -9.781 31.825 1.00 39.26 188 GLN A CA 1
ATOM 1467 C C . GLN A 1 188 ? -15.218 -8.777 32.062 1.00 37.76 188 GLN A C 1
ATOM 1468 O O . GLN A 1 188 ? -14.038 -9.139 32.038 1.00 37.00 188 GLN A O 1
ATOM 1474 N N . LYS A 1 189 ? -15.569 -7.516 32.338 1.00 39.68 189 LYS A N 1
ATOM 1475 C CA . LYS A 1 189 ? -14.531 -6.512 32.571 1.00 42.82 189 LYS A CA 1
ATOM 1476 C C . LYS A 1 189 ? -13.700 -6.848 33.808 1.00 45.80 189 LYS A C 1
ATOM 1477 O O . LYS A 1 189 ? -12.494 -6.580 33.847 1.00 44.91 189 LYS A O 1
ATOM 1483 N N . SER A 1 190 ? -14.330 -7.407 34.842 1.00 49.61 190 SER A N 1
ATOM 1484 C CA . SER A 1 190 ? -13.554 -7.840 36.001 1.00 54.69 190 SER A CA 1
ATOM 1485 C C . SER A 1 190 ? -12.624 -9.010 35.659 1.00 54.28 190 SER A C 1
ATOM 1486 O O . SER A 1 190 ? -11.537 -9.127 36.234 1.00 57.64 190 SER A O 1
ATOM 1489 N N . ILE A 1 191 ? -13.035 -9.915 34.769 1.00 51.14 191 ILE A N 1
ATOM 1490 C CA . ILE A 1 191 ? -12.200 -11.107 34.580 1.00 52.92 191 ILE A CA 1
ATOM 1491 C C . ILE A 1 191 ? -11.134 -10.952 33.497 1.00 49.32 191 ILE A C 1
ATOM 1492 O O . ILE A 1 191 ? -10.056 -11.546 33.608 1.00 48.48 191 ILE A O 1
ATOM 1497 N N . LEU A 1 192 ? -11.370 -10.130 32.475 1.00 44.74 192 LEU A N 1
ATOM 1498 C CA . LEU A 1 192 ? -10.421 -10.071 31.365 1.00 46.40 192 LEU A CA 1
ATOM 1499 C C . LEU A 1 192 ? -9.211 -9.259 31.781 1.00 46.60 192 LEU A C 1
ATOM 1500 O O . LEU A 1 192 ? -9.347 -8.146 32.300 1.00 50.81 192 LEU A O 1
ATOM 1505 N N . SER A 1 193 ? -8.032 -9.801 31.538 1.00 42.07 193 SER A N 1
ATOM 1506 C CA . SER A 1 193 ? -6.809 -9.096 31.867 1.00 43.02 193 SER A CA 1
ATOM 1507 C C . SER A 1 193 ? -5.997 -8.711 30.642 1.00 39.04 193 SER A C 1
ATOM 1508 O O . SER A 1 193 ? -5.029 -7.949 30.773 1.00 42.35 193 SER A O 1
ATOM 1511 N N . ASP A 1 194 ? -6.406 -9.141 29.461 1.00 31.50 194 ASP A N 1
ATOM 1512 C CA . ASP A 1 194 ? -5.598 -8.957 28.271 1.00 32.71 194 ASP A CA 1
ATOM 1513 C C . ASP A 1 194 ? -6.368 -8.056 27.336 1.00 23.28 194 ASP A C 1
ATOM 1514 O O . ASP A 1 194 ? -7.587 -8.153 27.261 1.00 23.66 194 ASP A O 1
ATOM 1519 N N . ALA A 1 195 ? -5.660 -7.266 26.524 1.00 22.18 195 ALA A N 1
ATOM 1520 C CA . ALA A 1 195 ? -6.415 -6.321 25.713 1.00 21.07 195 ALA A CA 1
ATOM 1521 C C . ALA A 1 195 ? -6.922 -6.969 24.426 1.00 19.81 195 ALA A C 1
ATOM 1522 O O . ALA A 1 195 ? -8.067 -6.724 24.020 1.00 18.81 195 ALA A O 1
ATOM 1524 N N . CYS A 1 196 ? -6.121 -7.847 23.803 1.00 18.37 196 CYS A N 1
ATOM 1525 C CA . CYS A 1 196 ? -6.605 -8.504 22.602 1.00 17.57 196 CYS A CA 1
ATOM 1526 C C . CYS A 1 196 ? -7.770 -9.428 22.905 1.00 21.16 196 CYS A C 1
ATOM 1527 O O . CYS A 1 196 ? -8.637 -9.624 22.045 1.00 24.27 196 CYS A O 1
ATOM 1530 N N . LYS A 1 197 ? -7.853 -9.930 24.136 1.00 21.92 197 LYS A N 1
ATOM 1531 C CA . LYS A 1 197 ? -8.993 -10.788 24.466 1.00 21.74 197 LYS A CA 1
ATOM 1532 C C . LYS A 1 197 ? -10.312 -10.009 24.462 1.00 21.42 197 LYS A C 1
ATOM 1533 O O . LYS A 1 197 ? -11.351 -10.603 24.187 1.00 22.85 197 LYS A O 1
ATOM 1539 N N . ILE A 1 198 ? -10.304 -8.688 24.719 1.00 20.04 198 ILE A N 1
ATOM 1540 C CA . ILE A 1 198 ? -11.519 -7.887 24.513 1.00 21.98 198 ILE A CA 1
ATOM 1541 C C . ILE A 1 198 ? -12.077 -8.126 23.104 1.00 20.55 198 ILE A C 1
ATOM 1542 O O . ILE A 1 198 ? -13.288 -8.317 22.894 1.00 20.07 198 ILE A O 1
ATOM 1547 N N . ILE A 1 199 ? -11.193 -8.039 22.112 1.00 19.45 199 ILE A N 1
ATOM 1548 C CA . ILE A 1 199 ? -11.631 -8.154 20.731 1.00 21.74 199 ILE A CA 1
ATOM 1549 C C . ILE A 1 199 ? -12.085 -9.568 20.450 1.00 19.64 199 ILE A C 1
ATOM 1550 O O . ILE A 1 199 ? -13.131 -9.780 19.821 1.00 20.32 199 ILE A O 1
ATOM 1555 N N . VAL A 1 200 ? -11.281 -10.552 20.876 1.00 19.44 200 VAL A N 1
ATOM 1556 C CA . VAL A 1 200 ? -11.631 -11.956 20.617 1.00 22.42 200 VAL A CA 1
ATOM 1557 C C . VAL A 1 200 ? -12.980 -12.279 21.227 1.00 23.42 200 VAL A C 1
ATOM 1558 O O . VAL A 1 200 ? -13.824 -12.947 20.610 1.00 23.84 200 VAL A O 1
ATOM 1562 N N . GLU A 1 201 ? -13.207 -11.819 22.458 1.00 20.83 201 GLU A N 1
ATOM 1563 C CA . GLU A 1 201 ? -14.460 -12.155 23.120 1.00 28.31 201 GLU A CA 1
ATOM 1564 C C . GLU A 1 201 ? -15.636 -11.496 22.436 1.00 27.61 201 GLU A C 1
ATOM 1565 O O . GLU A 1 201 ? -16.756 -12.009 22.524 1.00 28.59 201 GLU A O 1
ATOM 1571 N N . THR A 1 202 ? -15.418 -10.363 21.751 1.00 26.58 202 THR A N 1
ATOM 1572 C CA . THR A 1 202 ? -16.527 -9.764 21.018 1.00 29.43 202 THR A CA 1
ATOM 1573 C C . THR A 1 202 ? -16.555 -10.158 19.532 1.00 32.05 202 THR A C 1
ATOM 1574 O O . THR A 1 202 ? -17.157 -9.442 18.721 1.00 31.27 202 THR A O 1
ATOM 1578 N N . ASN A 1 203 ? -15.929 -11.280 19.168 1.00 29.49 203 ASN A N 1
ATOM 1579 C CA . ASN A 1 203 ? -16.062 -11.857 17.836 1.00 30.53 203 ASN A CA 1
ATOM 1580 C C . ASN A 1 203 ? -15.628 -10.908 16.718 1.00 31.18 203 ASN A C 1
ATOM 1581 O O . ASN A 1 203 ? -16.355 -10.681 15.748 1.00 36.14 203 ASN A O 1
ATOM 1586 N N . LYS A 1 204 ? -14.452 -10.321 16.872 1.00 24.40 204 LYS A N 1
ATOM 1587 C CA . LYS A 1 204 ? -13.784 -9.638 15.782 1.00 24.02 204 LYS A CA 1
ATOM 1588 C C . LYS A 1 204 ? -12.377 -10.213 15.643 1.00 22.66 204 LYS A C 1
ATOM 1589 O O . LYS A 1 204 ? -11.777 -10.626 16.647 1.00 22.65 204 LYS A O 1
ATOM 1595 N N . PRO A 1 205 ? -11.815 -10.241 14.432 1.00 23.22 205 PRO A N 1
ATOM 1596 C CA . PRO A 1 205 ? -10.508 -10.887 14.243 1.00 22.31 205 PRO A CA 1
ATOM 1597 C C . PRO A 1 205 ? -9.367 -10.088 14.850 1.00 20.90 205 PRO A C 1
ATOM 1598 O O . PRO A 1 205 ? -9.384 -8.853 14.892 1.00 17.81 205 PRO A O 1
ATOM 1602 N N . VAL A 1 206 ? -8.333 -10.810 15.274 1.00 20.14 206 VAL A N 1
ATOM 1603 C CA . VAL A 1 206 ? -7.097 -10.180 15.745 1.00 20.36 206 VAL A CA 1
ATOM 1604 C C . VAL A 1 206 ? -5.928 -10.742 14.958 1.00 17.81 206 VAL A C 1
ATOM 1605 O O . VAL A 1 206 ? -5.704 -11.958 14.965 1.00 18.81 206 VAL A O 1
ATOM 1609 N N . ARG A 1 207 ? -5.164 -9.861 14.305 1.00 18.21 207 ARG A N 1
ATOM 1610 C CA . ARG A 1 207 ? -4.036 -10.296 13.499 1.00 18.40 207 ARG A CA 1
ATOM 1611 C C . ARG A 1 207 ? -2.833 -10.565 14.379 1.00 19.46 207 ARG A C 1
ATOM 1612 O O . ARG A 1 207 ? -2.730 -10.051 15.502 1.00 20.43 207 ARG A O 1
ATOM 1620 N N . LEU A 1 208 ? -1.929 -11.410 13.873 1.00 20.93 208 LEU A N 1
ATOM 1621 C CA . LEU A 1 208 ? -0.658 -11.695 14.542 1.00 19.67 208 LEU A CA 1
ATOM 1622 C C . LEU A 1 208 ? 0.474 -10.930 13.852 1.00 20.18 208 LEU A C 1
ATOM 1623 O O . LEU A 1 208 ? 0.602 -10.967 12.614 1.00 21.59 208 LEU A O 1
ATOM 1628 N N . VAL A 1 209 ? 1.288 -10.247 14.654 1.00 17.50 209 VAL A N 1
ATOM 1629 C CA . VAL A 1 209 ? 2.570 -9.685 14.237 1.00 18.42 209 VAL A CA 1
ATOM 1630 C C . VAL A 1 209 ? 3.627 -10.425 15.050 1.00 19.64 209 VAL A C 1
ATOM 1631 O O . VAL A 1 209 ? 3.472 -10.597 16.269 1.00 18.63 209 VAL A O 1
ATOM 1635 N N . LYS A 1 210 ? 4.677 -10.902 14.385 1.00 20.00 210 LYS A N 1
ATOM 1636 C CA . LYS A 1 210 ? 5.676 -11.708 15.085 1.00 20.68 210 LYS A CA 1
ATOM 1637 C C . LYS A 1 210 ? 6.641 -10.805 15.850 1.00 22.18 210 LYS A C 1
ATOM 1638 O O . LYS A 1 210 ? 7.148 -9.816 15.303 1.00 24.54 210 LYS A O 1
ATOM 1644 N N . GLY A 1 211 ? 6.855 -11.117 17.131 1.00 18.50 211 GLY A N 1
ATOM 1645 C CA . GLY A 1 211 ? 7.776 -10.350 17.954 1.00 16.22 211 GLY A CA 1
ATOM 1646 C C . GLY A 1 211 ? 9.197 -10.848 17.848 1.00 18.35 211 GLY A C 1
ATOM 1647 O O . GLY A 1 211 ? 9.646 -11.212 16.754 1.00 21.27 211 GLY A O 1
ATOM 1648 N N . GLU A 1 212 ? 9.913 -10.861 18.970 1.00 18.29 212 GLU A N 1
ATOM 1649 C CA . GLU A 1 212 ? 11.294 -11.314 19.015 1.00 20.31 212 GLU A CA 1
ATOM 1650 C C . GLU A 1 212 ? 11.509 -12.063 20.314 1.00 21.00 212 GLU A C 1
ATOM 1651 O O . GLU A 1 212 ? 10.874 -11.766 21.329 1.00 18.27 212 GLU A O 1
ATOM 1657 N N . LEU A 1 213 ? 12.442 -13.013 20.282 1.00 24.28 213 LEU A N 1
ATOM 1658 C CA . LEU A 1 213 ? 12.745 -13.777 21.494 1.00 23.70 213 LEU A CA 1
ATOM 1659 C C . LEU A 1 213 ? 13.220 -12.870 22.607 1.00 23.62 213 LEU A C 1
ATOM 1660 O O . LEU A 1 213 ? 12.941 -13.129 23.785 1.00 24.06 213 LEU A O 1
ATOM 1665 N N . TYR A 1 214 ? 13.879 -11.763 22.251 1.00 21.29 214 TYR A N 1
ATOM 1666 C CA . TYR A 1 214 ? 14.448 -10.865 23.238 1.00 19.58 214 TYR A CA 1
ATOM 1667 C C . TYR A 1 214 ? 13.508 -9.741 23.675 1.00 20.29 214 TYR A C 1
ATOM 1668 O O . TYR A 1 214 ? 13.911 -8.917 24.508 1.00 19.43 214 TYR A O 1
ATOM 1677 N N . ASN A 1 215 ? 12.269 -9.697 23.162 1.00 18.60 215 ASN A N 1
ATOM 1678 C CA . ASN A 1 215 ? 11.285 -8.691 23.572 1.00 20.28 215 ASN A CA 1
ATOM 1679 C C . ASN A 1 215 ? 10.639 -9.095 24.907 1.00 20.68 215 ASN A C 1
ATOM 1680 O O . ASN A 1 215 ? 9.417 -9.250 25.003 1.00 20.28 215 ASN A O 1
ATOM 1685 N N . ILE A 1 216 ? 11.496 -9.268 25.940 1.00 20.48 216 ILE A N 1
ATOM 1686 C CA . ILE A 1 216 ? 11.070 -9.845 27.218 1.00 20.25 216 ILE A CA 1
ATOM 1687 C C . ILE A 1 216 ? 10.418 -8.776 28.093 1.00 21.44 216 ILE A C 1
ATOM 1688 O O . ILE A 1 216 ? 10.648 -7.579 27.939 1.00 22.55 216 ILE A O 1
ATOM 1693 N N . LYS A 1 217 ? 9.611 -9.239 29.056 1.00 21.54 217 LYS A N 1
ATOM 1694 C CA . LYS A 1 217 ? 9.005 -8.375 30.071 1.00 22.19 217 LYS A CA 1
ATOM 1695 C C . LYS A 1 217 ? 9.912 -8.474 31.291 1.00 24.60 217 LYS A C 1
ATOM 1696 O O . LYS A 1 217 ? 10.119 -9.579 31.817 1.00 25.18 217 LYS A O 1
ATOM 1702 N N . VAL A 1 218 ? 10.452 -7.343 31.755 1.00 21.08 218 VAL A N 1
ATOM 1703 C CA . VAL A 1 218 ? 11.483 -7.393 32.788 1.00 24.34 218 VAL A CA 1
ATOM 1704 C C . VAL A 1 218 ? 10.743 -7.243 34.113 1.00 27.14 218 VAL A C 1
ATOM 1705 O O . VAL A 1 218 ? 10.534 -6.141 34.602 1.00 27.59 218 VAL A O 1
ATOM 1709 N N . THR A 1 219 ? 10.392 -8.390 34.736 1.00 26.01 219 THR A N 1
ATOM 1710 C CA . THR A 1 219 ? 9.500 -8.378 35.893 1.00 27.11 219 THR A CA 1
ATOM 1711 C C . THR A 1 219 ? 10.051 -9.068 37.123 1.00 27.88 219 THR A C 1
ATOM 1712 O O . THR A 1 219 ? 9.432 -8.950 38.183 1.00 30.66 219 THR A O 1
ATOM 1716 N N . THR A 1 220 ? 11.151 -9.801 37.020 1.00 26.04 220 THR A N 1
ATOM 1717 C CA . THR A 1 220 ? 11.732 -10.538 38.128 1.00 28.31 220 THR A CA 1
ATOM 1718 C C . THR A 1 220 ? 13.186 -10.126 38.240 1.00 29.58 220 THR A C 1
ATOM 1719 O O . THR A 1 220 ? 13.737 -9.525 37.311 1.00 29.98 220 THR A O 1
ATOM 1723 N N . PRO A 1 221 ? 13.840 -10.440 39.359 1.00 30.48 221 PRO A N 1
ATOM 1724 C CA . PRO A 1 221 ? 15.291 -10.199 39.428 1.00 31.01 221 PRO A CA 1
ATOM 1725 C C . PRO A 1 221 ? 16.066 -10.972 38.374 1.00 28.35 221 PRO A C 1
ATOM 1726 O O . PRO A 1 221 ? 17.026 -10.451 37.790 1.00 29.43 221 PRO A O 1
ATOM 1730 N N . TYR A 1 222 ? 15.649 -12.203 38.088 1.00 29.17 222 TYR A N 1
ATOM 1731 C CA . TYR A 1 222 ? 16.284 -12.975 37.025 1.00 29.56 222 TYR A CA 1
ATOM 1732 C C . TYR A 1 222 ? 16.193 -12.244 35.683 1.00 26.71 222 TYR A C 1
ATOM 1733 O O . TYR A 1 222 ? 17.197 -12.076 34.975 1.00 26.21 222 TYR A O 1
ATOM 1742 N N . ASP A 1 223 ? 14.997 -11.772 35.334 1.00 21.62 223 ASP A N 1
ATOM 1743 C CA . ASP A 1 223 ? 14.833 -11.069 34.070 1.00 25.69 223 ASP A CA 1
ATOM 1744 C C . ASP A 1 223 ? 15.663 -9.786 34.030 1.00 23.41 223 ASP A C 1
ATOM 1745 O O . ASP A 1 223 ? 16.145 -9.391 32.966 1.00 24.88 223 ASP A O 1
ATOM 1750 N N . LEU A 1 224 ? 15.847 -9.123 35.169 1.00 24.37 224 LEU A N 1
ATOM 1751 C CA . LEU A 1 224 ? 16.659 -7.910 35.172 1.00 27.40 224 LEU A CA 1
ATOM 1752 C C . LEU A 1 224 ? 18.140 -8.227 34.941 1.00 30.62 224 LEU A C 1
ATOM 1753 O O . LEU A 1 224 ? 18.844 -7.518 34.187 1.00 31.71 224 LEU A O 1
ATOM 1758 N N . LYS A 1 225 ? 18.619 -9.327 35.536 1.00 31.96 225 LYS A N 1
ATOM 1759 C CA . LYS A 1 225 ? 19.981 -9.761 35.235 1.00 33.53 225 LYS A CA 1
ATOM 1760 C C . LYS A 1 225 ? 20.136 -10.113 33.747 1.00 37.63 225 LYS A C 1
ATOM 1761 O O . LYS A 1 225 ? 21.116 -9.713 33.106 1.00 42.40 225 LYS A O 1
ATOM 1763 N N . VAL A 1 226 ? 19.167 -10.830 33.167 1.00 36.52 226 VAL A N 1
ATOM 1764 C CA . VAL A 1 226 ? 19.243 -11.155 31.733 1.00 38.95 226 VAL A CA 1
ATOM 1765 C C . VAL A 1 226 ? 19.184 -9.887 30.871 1.00 34.95 226 VAL A C 1
ATOM 1766 O O . VAL A 1 226 ? 19.875 -9.777 29.832 1.00 37.32 226 VAL A O 1
ATOM 1770 N N . ALA A 1 227 ? 18.360 -8.918 31.279 1.00 27.66 227 ALA A N 1
ATOM 1771 C CA . ALA A 1 227 ? 18.204 -7.690 30.510 1.00 26.87 227 ALA A CA 1
ATOM 1772 C C . ALA A 1 227 ? 19.528 -6.963 30.394 1.00 31.55 227 ALA A C 1
ATOM 1773 O O . ALA A 1 227 ? 19.852 -6.391 29.342 1.00 28.76 227 ALA A O 1
ATOM 1775 N N . ASN A 1 228 ? 20.318 -6.977 31.461 1.00 35.29 228 ASN A N 1
ATOM 1776 C CA . ASN A 1 228 ? 21.615 -6.323 31.335 1.00 41.83 228 ASN A CA 1
ATOM 1777 C C . ASN A 1 228 ? 22.473 -6.968 30.229 1.00 47.78 228 ASN A C 1
ATOM 1778 O O . ASN A 1 228 ? 23.152 -6.257 29.468 1.00 54.27 228 ASN A O 1
ATOM 1783 N N . ALA A 1 229 ? 22.408 -8.299 30.072 1.00 42.96 229 ALA A N 1
ATOM 1784 C CA . ALA A 1 229 ? 23.125 -8.959 28.976 1.00 45.43 229 ALA A CA 1
ATOM 1785 C C . ALA A 1 229 ? 22.591 -8.541 27.604 1.00 47.36 229 ALA A C 1
ATOM 1786 O O . ALA A 1 229 ? 23.354 -8.103 26.725 1.00 49.28 229 ALA A O 1
ATOM 1788 N N . ILE A 1 230 ? 21.265 -8.608 27.423 1.00 48.40 230 ILE A N 1
ATOM 1789 C CA . ILE A 1 230 ? 20.676 -8.226 26.133 1.00 47.03 230 ILE A CA 1
ATOM 1790 C C . ILE A 1 230 ? 21.130 -6.829 25.738 1.00 46.34 230 ILE A C 1
ATOM 1791 O O . ILE A 1 230 ? 21.516 -6.570 24.583 1.00 47.37 230 ILE A O 1
ATOM 1796 N N . ILE A 1 231 ? 21.118 -5.907 26.700 1.00 41.70 231 ILE A N 1
ATOM 1797 C CA . ILE A 1 231 ? 21.425 -4.531 26.374 1.00 41.06 231 ILE A CA 1
ATOM 1798 C C . ILE A 1 231 ? 22.897 -4.385 25.993 1.00 43.99 231 ILE A C 1
ATOM 1799 O O . ILE A 1 231 ? 23.218 -3.857 24.922 1.00 44.20 231 ILE A O 1
ATOM 1804 N N . ARG A 1 232 ? 23.807 -4.926 26.812 1.00 38.67 232 ARG A N 1
ATOM 1805 C CA . ARG A 1 232 ? 25.226 -4.732 26.545 1.00 50.23 232 ARG A CA 1
ATOM 1806 C C . ARG A 1 232 ? 25.622 -5.331 25.198 1.00 53.01 232 ARG A C 1
ATOM 1807 O O . ARG A 1 232 ? 26.377 -4.716 24.437 1.00 55.38 232 ARG A O 1
ATOM 1809 N N . GLY A 1 233 ? 25.055 -6.483 24.848 1.00 53.95 233 GLY A N 1
ATOM 1810 C CA . GLY A 1 233 ? 25.407 -7.119 23.589 1.00 58.60 233 GLY A CA 1
ATOM 1811 C C . GLY A 1 233 ? 24.680 -6.554 22.384 1.00 57.02 233 GLY A C 1
ATOM 1812 O O . GLY A 1 233 ? 24.986 -6.934 21.252 1.00 60.29 233 GLY A O 1
ATOM 1813 N N . MET B 1 1 ? 14.593 -49.284 40.640 1.00 17.25 1 MET B N 1
ATOM 1814 C CA . MET B 1 1 ? 15.869 -48.615 40.375 1.00 25.17 1 MET B CA 1
ATOM 1815 C C . MET B 1 1 ? 15.653 -47.351 39.551 1.00 20.81 1 MET B C 1
ATOM 1816 O O . MET B 1 1 ? 14.660 -47.247 38.824 1.00 20.89 1 MET B O 1
ATOM 1821 N N . LYS B 1 2 ? 16.587 -46.410 39.649 1.00 20.58 2 LYS B N 1
ATOM 1822 C CA . LYS B 1 2 ? 16.434 -45.093 39.030 1.00 19.40 2 LYS B CA 1
ATOM 1823 C C . LYS B 1 2 ? 17.417 -44.953 37.886 1.00 16.60 2 LYS B C 1
ATOM 1824 O O . LYS B 1 2 ? 18.618 -45.191 38.063 1.00 16.84 2 LYS B O 1
ATOM 1830 N N . TYR B 1 3 ? 16.902 -44.565 36.729 1.00 19.05 3 TYR B N 1
ATOM 1831 C CA . TYR B 1 3 ? 17.714 -44.347 35.547 1.00 16.76 3 TYR B CA 1
ATOM 1832 C C . TYR B 1 3 ? 17.590 -42.901 35.060 1.00 16.04 3 TYR B C 1
ATOM 1833 O O . TYR B 1 3 ? 16.543 -42.261 35.194 1.00 17.82 3 TYR B O 1
ATOM 1842 N N . ALA B 1 4 ? 18.665 -42.396 34.481 1.00 17.46 4 ALA B N 1
ATOM 1843 C CA . ALA B 1 4 ? 18.624 -41.103 33.797 1.00 16.95 4 ALA B CA 1
ATOM 1844 C C . ALA B 1 4 ? 18.782 -41.330 32.296 1.00 19.02 4 ALA B C 1
ATOM 1845 O O . ALA B 1 4 ? 19.651 -42.104 31.878 1.00 18.66 4 ALA B O 1
ATOM 1847 N N . GLY B 1 5 ? 17.983 -40.609 31.494 1.00 18.33 5 GLY B N 1
ATOM 1848 C CA . GLY B 1 5 ? 18.105 -40.624 30.044 1.00 18.61 5 GLY B CA 1
ATOM 1849 C C . GLY B 1 5 ? 18.330 -39.206 29.499 1.00 21.62 5 GLY B C 1
ATOM 1850 O O . GLY B 1 5 ? 17.404 -38.392 29.460 1.00 19.41 5 GLY B O 1
ATOM 1851 N N . ILE B 1 6 ? 19.562 -38.905 29.099 1.00 17.33 6 ILE B N 1
ATOM 1852 C CA . ILE B 1 6 ? 19.930 -37.572 28.637 1.00 18.53 6 ILE B CA 1
ATOM 1853 C C . ILE B 1 6 ? 19.818 -37.576 27.110 1.00 18.20 6 ILE B C 1
ATOM 1854 O O . ILE B 1 6 ? 20.485 -38.368 26.420 1.00 18.18 6 ILE B O 1
ATOM 1859 N N . LEU B 1 7 ? 18.937 -36.727 26.596 1.00 18.94 7 LEU B N 1
ATOM 1860 C CA . LEU B 1 7 ? 18.501 -36.800 25.207 1.00 18.50 7 LEU B CA 1
ATOM 1861 C C . LEU B 1 7 ? 19.385 -35.841 24.442 1.00 21.20 7 LEU B C 1
ATOM 1862 O O . LEU B 1 7 ? 19.244 -34.616 24.559 1.00 19.66 7 LEU B O 1
ATOM 1867 N N . ALA B 1 8 ? 20.360 -36.411 23.739 1.00 18.97 8 ALA B N 1
ATOM 1868 C CA . ALA B 1 8 ? 21.276 -35.640 22.918 1.00 20.92 8 ALA B CA 1
ATOM 1869 C C . ALA B 1 8 ? 21.214 -36.115 21.471 1.00 22.16 8 ALA B C 1
ATOM 1870 O O . ALA B 1 8 ? 22.217 -36.093 20.747 1.00 23.86 8 ALA B O 1
ATOM 1872 N N . GLY B 1 9 ? 20.032 -36.520 21.039 1.00 22.16 9 GLY B N 1
ATOM 1873 C CA . GLY B 1 9 ? 19.891 -37.090 19.719 1.00 23.71 9 GLY B CA 1
ATOM 1874 C C . GLY B 1 9 ? 19.544 -36.166 18.576 1.00 26.07 9 GLY B C 1
ATOM 1875 O O . GLY B 1 9 ? 19.497 -36.653 17.439 1.00 33.45 9 GLY B O 1
ATOM 1876 N N . GLY B 1 10 ? 19.301 -34.855 18.801 1.00 26.51 10 GLY B N 1
ATOM 1877 C CA . GLY B 1 10 ? 18.920 -34.019 17.677 1.00 37.10 10 GLY B CA 1
ATOM 1878 C C . GLY B 1 10 ? 20.139 -33.561 16.886 1.00 45.20 10 GLY B C 1
ATOM 1879 O O . GLY B 1 10 ? 21.270 -33.630 17.364 1.00 46.45 10 GLY B O 1
ATOM 1880 N N . ILE B 1 11 ? 19.892 -33.066 15.675 1.00 51.63 11 ILE B N 1
ATOM 1881 C CA . ILE B 1 11 ? 20.952 -32.543 14.808 1.00 59.51 11 ILE B CA 1
ATOM 1882 C C . ILE B 1 11 ? 20.564 -31.134 14.370 1.00 68.76 11 ILE B C 1
ATOM 1883 O O . ILE B 1 11 ? 19.537 -30.942 13.704 1.00 72.37 11 ILE B O 1
ATOM 1888 N N . GLY B 1 12 ? 21.388 -30.153 14.730 1.00 73.04 12 GLY B N 1
ATOM 1889 C CA . GLY B 1 12 ? 21.095 -28.778 14.380 1.00 77.21 12 GLY B CA 1
ATOM 1890 C C . GLY B 1 12 ? 21.323 -28.470 12.915 1.00 82.79 12 GLY B C 1
ATOM 1891 O O . GLY B 1 12 ? 22.430 -28.085 12.521 1.00 85.76 12 GLY B O 1
ATOM 1892 N N . SER B 1 13 ? 20.286 -28.643 12.095 1.00 83.21 13 SER B N 1
ATOM 1893 C CA . SER B 1 13 ? 20.380 -28.282 10.685 1.00 83.92 13 SER B CA 1
ATOM 1894 C C . SER B 1 13 ? 20.512 -26.771 10.524 1.00 82.83 13 SER B C 1
ATOM 1895 O O . SER B 1 13 ? 19.836 -25.994 11.203 1.00 82.08 13 SER B O 1
ATOM 1898 N N . ARG B 1 14 ? 21.397 -26.356 9.620 1.00 80.98 14 ARG B N 1
ATOM 1899 C CA . ARG B 1 14 ? 21.585 -24.952 9.302 1.00 79.70 14 ARG B CA 1
ATOM 1900 C C . ARG B 1 14 ? 21.557 -24.792 7.791 1.00 79.81 14 ARG B C 1
ATOM 1901 O O . ARG B 1 14 ? 21.969 -25.686 7.047 1.00 77.90 14 ARG B O 1
ATOM 1903 N N . MET B 1 15 ? 21.057 -23.645 7.343 1.00 81.54 15 MET B N 1
ATOM 1904 C CA . MET B 1 15 ? 20.894 -23.398 5.919 1.00 83.93 15 MET B CA 1
ATOM 1905 C C . MET B 1 15 ? 22.236 -22.959 5.339 1.00 85.05 15 MET B C 1
ATOM 1906 O O . MET B 1 15 ? 22.725 -21.865 5.641 1.00 85.51 15 MET B O 1
ATOM 1908 N N . GLY B 1 16 ? 22.836 -23.812 4.510 1.00 85.15 16 GLY B N 1
ATOM 1909 C CA . GLY B 1 16 ? 24.077 -23.464 3.846 1.00 82.42 16 GLY B CA 1
ATOM 1910 C C . GLY B 1 16 ? 25.328 -23.688 4.661 1.00 79.70 16 GLY B C 1
ATOM 1911 O O . GLY B 1 16 ? 26.385 -23.164 4.308 1.00 82.67 16 GLY B O 1
ATOM 1912 N N . ASN B 1 17 ? 25.249 -24.458 5.743 1.00 74.62 17 ASN B N 1
ATOM 1913 C CA . ASN B 1 17 ? 26.417 -24.718 6.565 1.00 74.60 17 ASN B CA 1
ATOM 1914 C C . ASN B 1 17 ? 26.402 -26.160 7.043 1.00 68.45 17 ASN B C 1
ATOM 1915 O O . ASN B 1 17 ? 25.378 -26.841 6.988 1.00 68.98 17 ASN B O 1
ATOM 1920 N N . VAL B 1 18 ? 27.568 -26.610 7.499 1.00 70.95 18 VAL B N 1
ATOM 1921 C CA . VAL B 1 18 ? 27.724 -27.923 8.139 1.00 70.36 18 VAL B CA 1
ATOM 1922 C C . VAL B 1 18 ? 26.841 -27.987 9.373 1.00 71.60 18 VAL B C 1
ATOM 1923 O O . VAL B 1 18 ? 26.754 -26.991 10.123 1.00 68.86 18 VAL B O 1
ATOM 1927 N N . PRO B 1 19 ? 26.133 -29.090 9.623 1.00 78.55 19 PRO B N 1
ATOM 1928 C CA . PRO B 1 19 ? 25.275 -29.148 10.815 1.00 79.22 19 PRO B CA 1
ATOM 1929 C C . PRO B 1 19 ? 26.129 -29.082 12.078 1.00 74.43 19 PRO B C 1
ATOM 1930 O O . PRO B 1 19 ? 27.110 -29.815 12.225 1.00 74.37 19 PRO B O 1
ATOM 1934 N N . LEU B 1 20 ? 25.774 -28.152 12.967 1.00 69.74 20 LEU B N 1
ATOM 1935 C CA . LEU B 1 20 ? 26.473 -27.935 14.231 1.00 65.19 20 LEU B CA 1
ATOM 1936 C C . LEU B 1 20 ? 25.527 -28.301 15.362 1.00 58.24 20 LEU B C 1
ATOM 1937 O O . LEU B 1 20 ? 24.645 -27.501 15.711 1.00 57.09 20 LEU B O 1
ATOM 1939 N N . PRO B 1 21 ? 25.686 -29.465 15.994 1.00 53.04 21 PRO B N 1
ATOM 1940 C CA . PRO B 1 21 ? 24.690 -29.913 16.984 1.00 47.15 21 PRO B CA 1
ATOM 1941 C C . PRO B 1 21 ? 24.767 -29.054 18.236 1.00 43.01 21 PRO B C 1
ATOM 1942 O O . PRO B 1 21 ? 25.830 -28.905 18.840 1.00 41.74 21 PRO B O 1
ATOM 1946 N N . LYS B 1 22 ? 23.620 -28.498 18.625 1.00 36.80 22 LYS B N 1
ATOM 1947 C CA . LYS B 1 22 ? 23.600 -27.518 19.706 1.00 37.64 22 LYS B CA 1
ATOM 1948 C C . LYS B 1 22 ? 24.064 -28.108 21.031 1.00 36.21 22 LYS B C 1
ATOM 1949 O O . LYS B 1 22 ? 24.650 -27.396 21.856 1.00 37.18 22 LYS B O 1
ATOM 1951 N N . GLN B 1 23 ? 23.865 -29.411 21.232 1.00 33.29 23 GLN B N 1
ATOM 1952 C CA . GLN B 1 23 ? 24.204 -30.025 22.508 1.00 30.41 23 GLN B CA 1
ATOM 1953 C C . GLN B 1 23 ? 25.701 -30.125 22.741 1.00 31.11 23 GLN B C 1
ATOM 1954 O O . GLN B 1 23 ? 26.121 -30.325 23.886 1.00 31.26 23 GLN B O 1
ATOM 1960 N N . PHE B 1 24 ? 26.511 -30.007 21.687 1.00 31.61 24 PHE B N 1
ATOM 1961 C CA . PHE B 1 24 ? 27.962 -30.058 21.792 1.00 34.13 24 PHE B CA 1
ATOM 1962 C C . PHE B 1 24 ? 28.624 -28.696 21.749 1.00 35.83 24 PHE B C 1
ATOM 1963 O O . PHE B 1 24 ? 29.847 -28.628 21.800 1.00 39.16 24 PHE B O 1
ATOM 1971 N N . LEU B 1 25 ? 27.861 -27.617 21.624 1.00 38.30 25 LEU B N 1
ATOM 1972 C CA . LEU B 1 25 ? 28.475 -26.302 21.563 1.00 40.81 25 LEU B CA 1
ATOM 1973 C C . LEU B 1 25 ? 29.131 -25.939 22.890 1.00 38.27 25 LEU B C 1
ATOM 1974 O O . LEU B 1 25 ? 28.668 -26.321 23.965 1.00 34.74 25 LEU B O 1
ATOM 1979 N N . ASP B 1 26 ? 30.207 -25.161 22.808 1.00 37.48 26 ASP B N 1
ATOM 1980 C CA . ASP B 1 26 ? 30.944 -24.806 24.009 1.00 40.06 26 ASP B CA 1
ATOM 1981 C C . ASP B 1 26 ? 30.191 -23.709 24.747 1.00 40.83 26 ASP B C 1
ATOM 1982 O O . ASP B 1 26 ? 29.689 -22.763 24.132 1.00 41.05 26 ASP B O 1
ATOM 1987 N N . LEU B 1 27 ? 30.062 -23.890 26.060 1.00 39.41 27 LEU B N 1
ATOM 1988 C CA . LEU B 1 27 ? 29.458 -22.941 26.987 1.00 37.81 27 LEU B CA 1
ATOM 1989 C C . LEU B 1 27 ? 30.473 -22.721 28.099 1.00 39.25 27 LEU B C 1
ATOM 1990 O O . LEU B 1 27 ? 30.704 -23.622 28.912 1.00 36.66 27 LEU B O 1
ATOM 1995 N N . ASP B 1 28 ? 31.099 -21.549 28.118 1.00 43.05 28 ASP B N 1
ATOM 1996 C CA . ASP B 1 28 ? 32.171 -21.238 29.069 1.00 46.12 28 ASP B CA 1
ATOM 1997 C C . ASP B 1 28 ? 33.276 -22.299 28.996 1.00 44.77 28 ASP B C 1
ATOM 1998 O O . ASP B 1 28 ? 33.723 -22.838 30.011 1.00 44.36 28 ASP B O 1
ATOM 2003 N N . ASN B 1 29 ? 33.681 -22.632 27.764 1.00 45.15 29 ASN B N 1
ATOM 2004 C CA . ASN B 1 29 ? 34.782 -23.556 27.489 1.00 48.50 29 ASN B CA 1
ATOM 2005 C C . ASN B 1 29 ? 34.428 -24.993 27.878 1.00 46.35 29 ASN B C 1
ATOM 2006 O O . ASN B 1 29 ? 35.311 -25.806 28.156 1.00 45.92 29 ASN B O 1
ATOM 2011 N N . LYS B 1 30 ? 33.142 -25.335 27.891 1.00 37.02 30 LYS B N 1
ATOM 2012 C CA . LYS B 1 30 ? 32.754 -26.716 28.223 1.00 34.68 30 LYS B CA 1
ATOM 2013 C C . LYS B 1 30 ? 31.478 -27.024 27.453 1.00 35.83 30 LYS B C 1
ATOM 2014 O O . LYS B 1 30 ? 30.555 -26.196 27.463 1.00 36.93 30 LYS B O 1
ATOM 2020 N N . PRO B 1 31 ? 31.391 -28.168 26.773 1.00 35.03 31 PRO B N 1
ATOM 2021 C CA . PRO B 1 31 ? 30.187 -28.446 25.984 1.00 31.49 31 PRO B CA 1
ATOM 2022 C C . PRO B 1 31 ? 28.941 -28.463 26.859 1.00 30.54 31 PRO B C 1
ATOM 2023 O O . PRO B 1 31 ? 28.958 -28.937 28.000 1.00 33.74 31 PRO B O 1
ATOM 2027 N N . ILE B 1 32 ? 27.845 -27.963 26.295 1.00 27.94 32 ILE B N 1
ATOM 2028 C CA . ILE B 1 32 ? 26.576 -27.920 27.023 1.00 26.38 32 ILE B CA 1
ATOM 2029 C C . ILE B 1 32 ? 26.218 -29.289 27.589 1.00 26.40 32 ILE B C 1
ATOM 2030 O O . ILE B 1 32 ? 25.760 -29.404 28.733 1.00 24.98 32 ILE B O 1
ATOM 2035 N N . LEU B 1 33 ? 26.400 -30.348 26.794 1.00 24.04 33 LEU B N 1
ATOM 2036 C CA . LEU B 1 33 ? 26.086 -31.688 27.287 1.00 22.53 33 LEU B CA 1
ATOM 2037 C C . LEU B 1 33 ? 26.836 -32.004 28.575 1.00 27.39 33 LEU B C 1
ATOM 2038 O O . LEU B 1 33 ? 26.285 -32.658 29.474 1.00 24.65 33 LEU B O 1
ATOM 2043 N N . ILE B 1 34 ? 28.104 -31.583 28.680 1.00 27.98 34 ILE B N 1
ATOM 2044 C CA . ILE B 1 34 ? 28.869 -31.870 29.896 1.00 30.92 34 ILE B CA 1
ATOM 2045 C C . ILE B 1 34 ? 28.304 -31.095 31.088 1.00 31.45 34 ILE B C 1
ATOM 2046 O O . ILE B 1 34 ? 28.183 -31.635 32.202 1.00 23.95 34 ILE B O 1
ATOM 2051 N N . HIS B 1 35 ? 27.969 -29.816 30.883 1.00 25.09 35 HIS B N 1
ATOM 2052 C CA . HIS B 1 35 ? 27.280 -29.066 31.932 1.00 29.21 35 HIS B CA 1
ATOM 2053 C C . HIS B 1 35 ? 26.055 -29.831 32.429 1.00 27.14 35 HIS B C 1
ATOM 2054 O O . HIS B 1 35 ? 25.822 -29.947 33.638 1.00 26.83 35 HIS B O 1
ATOM 2061 N N . THR B 1 36 ? 25.244 -30.348 31.496 1.00 22.97 36 THR B N 1
ATOM 2062 C CA . THR B 1 36 ? 24.031 -31.064 31.882 1.00 21.72 36 THR B CA 1
ATOM 2063 C C . THR B 1 36 ? 24.361 -32.356 32.622 1.00 24.10 36 THR B C 1
ATOM 2064 O O . THR B 1 36 ? 23.744 -32.677 33.637 1.00 23.63 36 THR B O 1
ATOM 2068 N N . LEU B 1 37 ? 25.316 -33.122 32.094 1.00 25.55 37 LEU B N 1
ATOM 2069 C CA . LEU B 1 37 ? 25.670 -34.411 32.674 1.00 23.29 37 LEU B CA 1
ATOM 2070 C C . LEU B 1 37 ? 26.160 -34.274 34.117 1.00 26.11 37 LEU B C 1
ATOM 2071 O O . LEU B 1 37 ? 25.817 -35.098 34.985 1.00 24.80 37 LEU B O 1
ATOM 2076 N N . GLU B 1 38 ? 26.921 -33.206 34.406 1.00 27.07 38 GLU B N 1
ATOM 2077 C CA . GLU B 1 38 ? 27.491 -33.050 35.743 1.00 28.66 38 GLU B CA 1
ATOM 2078 C C . GLU B 1 38 ? 26.416 -33.061 36.828 1.00 27.80 38 GLU B C 1
ATOM 2079 O O . GLU B 1 38 ? 26.655 -33.564 37.934 1.00 26.28 38 GLU B O 1
ATOM 2085 N N . LYS B 1 39 ? 25.235 -32.493 36.538 1.00 26.53 39 LYS B N 1
ATOM 2086 C CA . LYS B 1 39 ? 24.137 -32.495 37.504 1.00 24.75 39 LYS B CA 1
ATOM 2087 C C . LYS B 1 39 ? 23.679 -33.906 37.808 1.00 23.88 39 LYS B C 1
ATOM 2088 O O . LYS B 1 39 ? 23.336 -34.227 38.954 1.00 24.08 39 LYS B O 1
ATOM 2094 N N . PHE B 1 40 ? 23.628 -34.750 36.784 1.00 20.94 40 PHE B N 1
ATOM 2095 C CA . PHE B 1 40 ? 23.160 -36.112 36.989 1.00 22.96 40 PHE B CA 1
ATOM 2096 C C . PHE B 1 40 ? 24.201 -36.964 37.691 1.00 22.74 40 PHE B C 1
ATOM 2097 O O . PHE B 1 40 ? 23.837 -37.851 38.465 1.00 23.15 40 PHE B O 1
ATOM 2105 N N . ILE B 1 41 ? 25.489 -36.711 37.442 1.00 21.51 41 ILE B N 1
ATOM 2106 C CA . ILE B 1 41 ? 26.517 -37.483 38.115 1.00 26.04 41 ILE B CA 1
ATOM 2107 C C . ILE B 1 41 ? 26.436 -37.302 39.619 1.00 30.08 41 ILE B C 1
ATOM 2108 O O . ILE B 1 41 ? 26.660 -38.252 40.377 1.00 29.96 41 ILE B O 1
ATOM 2113 N N . LEU B 1 42 ? 26.056 -36.105 40.070 1.00 29.26 42 LEU B N 1
ATOM 2114 C CA . LEU B 1 42 ? 25.969 -35.770 41.485 1.00 32.70 42 LEU B CA 1
ATOM 2115 C C . LEU B 1 42 ? 24.830 -36.482 42.206 1.00 32.05 42 LEU B C 1
ATOM 2116 O O . LEU B 1 42 ? 24.731 -36.366 43.433 1.00 35.27 42 LEU B O 1
ATOM 2121 N N . ILE B 1 43 ? 23.949 -37.155 41.483 1.00 29.08 43 ILE B N 1
ATOM 2122 C CA . ILE B 1 43 ? 22.860 -37.924 42.076 1.00 29.76 43 ILE B CA 1
ATOM 2123 C C . ILE B 1 43 ? 23.362 -39.360 42.256 1.00 29.00 43 ILE B C 1
ATOM 2124 O O . ILE B 1 43 ? 23.508 -40.100 41.286 1.00 27.56 43 ILE B O 1
ATOM 2129 N N . ASN B 1 44 ? 23.645 -39.778 43.465 1.00 30.42 44 ASN B N 1
ATOM 2130 C CA . ASN B 1 44 ? 24.167 -41.106 43.667 1.00 35.13 44 ASN B CA 1
ATOM 2131 C C . ASN B 1 44 ? 23.241 -42.232 43.340 1.00 35.34 44 ASN B C 1
ATOM 2132 O O . ASN B 1 44 ? 23.664 -43.259 42.947 1.00 37.89 44 ASN B O 1
ATOM 2137 N N . ASP B 1 45 ? 21.968 -41.979 43.414 1.00 31.97 45 ASP B N 1
ATOM 2138 C CA . ASP B 1 45 ? 20.985 -43.052 43.346 1.00 36.16 45 ASP B CA 1
ATOM 2139 C C . ASP B 1 45 ? 20.676 -43.547 41.940 1.00 30.31 45 ASP B C 1
ATOM 2140 O O . ASP B 1 45 ? 19.876 -44.476 41.814 1.00 27.82 45 ASP B O 1
ATOM 2145 N N . PHE B 1 46 ? 21.212 -42.920 40.888 1.00 22.61 46 PHE B N 1
ATOM 2146 C CA . PHE B 1 46 ? 20.994 -43.463 39.554 1.00 19.86 46 PHE B CA 1
ATOM 2147 C C . PHE B 1 46 ? 21.774 -44.758 39.403 1.00 28.25 46 PHE B C 1
ATOM 2148 O O . PHE B 1 46 ? 22.969 -44.826 39.731 1.00 27.94 46 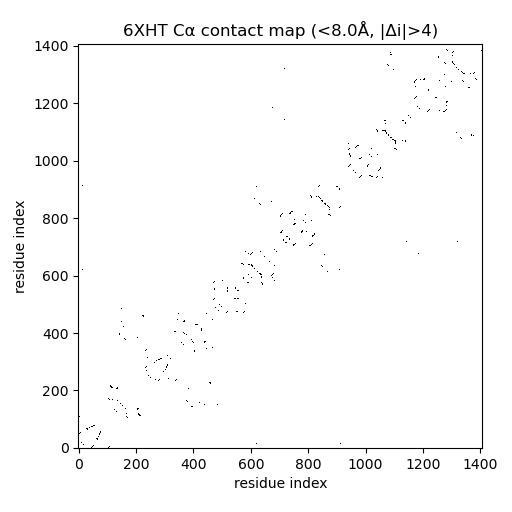PHE B O 1
ATOM 2156 N N . GLU B 1 47 ? 21.085 -45.782 38.889 1.00 26.81 47 GLU B N 1
ATOM 2157 C CA . GLU B 1 47 ? 21.738 -47.037 38.552 1.00 28.19 47 GLU B CA 1
ATOM 2158 C C . GLU B 1 47 ? 22.577 -46.894 37.286 1.00 26.66 47 GLU B C 1
ATOM 2159 O O . GLU B 1 47 ? 23.713 -47.374 37.235 1.00 26.48 47 GLU B O 1
ATOM 2165 N N . LYS B 1 48 ? 22.043 -46.214 36.276 1.00 25.63 48 LYS B N 1
ATOM 2166 C CA . LYS B 1 48 ? 22.747 -45.931 35.028 1.00 24.18 48 LYS B CA 1
ATOM 2167 C C . LYS B 1 48 ? 22.346 -44.547 34.558 1.00 22.20 48 LYS B C 1
ATOM 2168 O O . LYS B 1 48 ? 21.210 -44.117 34.754 1.00 20.82 48 LYS B O 1
ATOM 2174 N N . ILE B 1 49 ? 23.275 -43.874 33.892 1.00 22.83 49 ILE B N 1
ATOM 2175 C CA . ILE B 1 49 ? 23.034 -42.565 33.276 1.00 20.68 49 ILE B CA 1
ATOM 2176 C C . ILE B 1 49 ? 23.335 -42.717 31.795 1.00 19.95 49 ILE B C 1
ATOM 2177 O O . ILE B 1 49 ? 24.507 -42.854 31.413 1.00 21.70 49 ILE B O 1
ATOM 2182 N N . ILE B 1 50 ? 22.294 -42.741 30.969 1.00 16.85 50 ILE B N 1
ATOM 2183 C CA . ILE B 1 50 ? 22.422 -43.102 29.552 1.00 18.55 50 ILE B CA 1
ATOM 2184 C C . ILE B 1 50 ? 22.287 -41.842 28.717 1.00 17.39 50 ILE B C 1
ATOM 2185 O O . ILE B 1 50 ? 21.288 -41.127 28.817 1.00 18.99 50 ILE B O 1
ATOM 2190 N N . ILE B 1 51 ? 23.303 -41.567 27.906 1.00 20.46 51 ILE B N 1
ATOM 2191 C CA . ILE B 1 51 ? 23.312 -40.451 26.949 1.00 21.07 51 ILE B CA 1
ATOM 2192 C C . ILE B 1 51 ? 23.076 -41.022 25.554 1.00 23.43 51 ILE B C 1
ATOM 2193 O O . ILE B 1 51 ? 23.829 -41.896 25.116 1.00 19.37 51 ILE B O 1
ATOM 2198 N N . ALA B 1 52 ? 22.058 -40.541 24.848 1.00 20.40 52 ALA B N 1
ATOM 2199 C CA . ALA B 1 52 ? 21.804 -40.961 23.477 1.00 21.93 52 ALA B CA 1
ATOM 2200 C C . ALA B 1 52 ? 22.175 -39.815 22.546 1.00 22.29 52 ALA B C 1
ATOM 2201 O O . ALA B 1 52 ? 21.767 -38.671 22.780 1.00 19.26 52 ALA B O 1
ATOM 2203 N N . THR B 1 53 ? 22.920 -40.132 21.500 1.00 23.38 53 THR B N 1
ATOM 2204 C CA . THR B 1 53 ? 23.457 -39.181 20.538 1.00 24.54 53 THR B CA 1
ATOM 2205 C C . THR B 1 53 ? 23.265 -39.802 19.150 1.00 27.92 53 THR B C 1
ATOM 2206 O O . THR B 1 53 ? 22.994 -40.995 19.045 1.00 24.94 53 THR B O 1
ATOM 2210 N N . PRO B 1 54 ? 23.336 -38.980 18.099 1.00 28.01 54 PRO B N 1
ATOM 2211 C CA . PRO B 1 54 ? 23.312 -39.564 16.753 1.00 28.49 54 PRO B CA 1
ATOM 2212 C C . PRO B 1 54 ? 24.506 -40.502 16.613 1.00 29.03 54 PRO B C 1
ATOM 2213 O O . PRO B 1 54 ? 25.534 -40.321 17.276 1.00 28.74 54 PRO B O 1
ATOM 2217 N N . GLN B 1 55 ? 24.355 -41.520 15.756 1.00 29.22 55 GLN B N 1
ATOM 2218 C CA . GLN B 1 55 ? 25.394 -42.547 15.592 1.00 30.60 55 GLN B CA 1
ATOM 2219 C C . GLN B 1 55 ? 26.792 -41.960 15.395 1.00 35.26 55 GLN B C 1
ATOM 2220 O O . GLN B 1 55 ? 27.750 -42.363 16.070 1.00 32.19 55 GLN B O 1
ATOM 2222 N N . GLN B 1 56 ? 26.923 -40.975 14.498 1.00 35.21 56 GLN B N 1
ATOM 2223 C CA . GLN B 1 56 ? 28.226 -40.428 14.115 1.00 37.19 56 GLN B CA 1
ATOM 2224 C C . GLN B 1 56 ? 28.905 -39.607 15.219 1.00 36.08 56 GLN B C 1
ATOM 2225 O O . GLN B 1 56 ? 30.086 -39.264 15.080 1.00 37.04 56 GLN B O 1
ATOM 2231 N N . TRP B 1 57 ? 28.200 -39.296 16.306 1.00 33.23 57 TRP B N 1
ATOM 2232 C CA . TRP B 1 57 ? 28.709 -38.491 17.408 1.00 33.25 57 TRP B CA 1
ATOM 2233 C C . TRP B 1 57 ? 29.002 -39.314 18.654 1.00 33.87 57 TRP B C 1
ATOM 2234 O O . TRP B 1 57 ? 29.409 -38.745 19.684 1.00 33.60 57 TRP B O 1
ATOM 2245 N N . MET B 1 58 ? 28.817 -40.637 18.596 1.00 32.40 58 MET B N 1
ATOM 2246 C CA . MET B 1 58 ? 28.956 -41.439 19.805 1.00 30.84 58 MET B CA 1
ATOM 2247 C C . MET B 1 58 ? 30.401 -41.481 20.290 1.00 31.70 58 MET B C 1
ATOM 2248 O O . MET B 1 58 ? 30.679 -41.302 21.486 1.00 32.22 58 MET B O 1
ATOM 2253 N N . THR B 1 59 ? 31.334 -41.731 19.376 1.00 34.28 59 THR B N 1
ATOM 2254 C CA . THR B 1 59 ? 32.743 -41.800 19.752 1.00 36.52 59 THR B CA 1
ATOM 2255 C C . THR B 1 59 ? 33.230 -40.446 20.246 1.00 37.14 59 THR B C 1
ATOM 2256 O O . THR B 1 59 ? 33.950 -40.359 21.252 1.00 37.76 59 THR B O 1
ATOM 2260 N N . HIS B 1 60 ? 32.842 -39.378 19.547 1.00 34.24 60 HIS B N 1
ATOM 2261 C CA . HIS B 1 60 ? 33.241 -38.052 19.977 1.00 36.73 60 HIS B CA 1
ATOM 2262 C C . HIS B 1 60 ? 32.740 -37.762 21.381 1.00 33.58 60 HIS B C 1
ATOM 2263 O O . HIS B 1 60 ? 33.469 -37.196 22.203 1.00 34.61 60 HIS B O 1
ATOM 2270 N N . THR B 1 61 ? 31.515 -38.193 21.695 1.00 31.93 61 THR B N 1
ATOM 2271 C CA . THR B 1 61 ? 30.990 -37.979 23.037 1.00 31.42 61 THR B CA 1
ATOM 2272 C C . THR B 1 61 ? 31.793 -38.758 24.083 1.00 32.99 61 THR B C 1
ATOM 2273 O O . THR B 1 61 ? 32.138 -38.226 25.151 1.00 31.87 61 THR B O 1
ATOM 2277 N N . LYS B 1 62 ? 32.106 -40.028 23.797 1.00 32.70 62 LYS B N 1
ATOM 2278 C CA . LYS B 1 62 ? 32.875 -40.801 24.776 1.00 37.32 62 LYS B CA 1
ATOM 2279 C C . LYS B 1 62 ? 34.241 -40.168 25.026 1.00 36.97 62 LYS B C 1
ATOM 2280 O O . LYS B 1 62 ? 34.678 -40.010 26.185 1.00 36.49 62 LYS B O 1
ATOM 2286 N N . ASP B 1 63 ? 34.899 -39.747 23.948 1.00 38.17 63 ASP B N 1
ATOM 2287 C CA . ASP B 1 63 ? 36.212 -39.126 24.067 1.00 39.91 63 ASP B CA 1
ATOM 2288 C C . ASP B 1 63 ? 36.140 -37.826 24.847 1.00 34.77 63 ASP B C 1
ATOM 2289 O O . ASP B 1 63 ? 37.036 -37.512 25.644 1.00 35.97 63 ASP B O 1
ATOM 2294 N N . THR B 1 64 ? 35.095 -37.042 24.608 1.00 33.24 64 THR B N 1
ATOM 2295 C CA . THR B 1 64 ? 34.973 -35.776 25.298 1.00 37.34 64 THR B CA 1
ATOM 2296 C C . THR B 1 64 ? 34.752 -35.996 26.788 1.00 35.99 64 THR B C 1
ATOM 2297 O O . THR B 1 64 ? 35.294 -35.242 27.606 1.00 36.01 64 THR B O 1
ATOM 2301 N N . LEU B 1 65 ? 33.984 -37.038 27.164 1.00 30.15 65 LEU B N 1
ATOM 2302 C CA . LEU B 1 65 ? 33.891 -37.392 28.583 1.00 31.98 65 LEU B CA 1
ATOM 2303 C C . LEU B 1 65 ? 35.281 -37.620 29.167 1.00 35.83 65 LEU B C 1
ATOM 2304 O O . LEU B 1 65 ? 35.620 -37.110 30.244 1.00 32.12 65 LEU B O 1
ATOM 2309 N N . ARG B 1 66 ? 36.107 -38.377 28.450 1.00 35.90 66 ARG B N 1
ATOM 2310 C CA . ARG B 1 66 ? 37.458 -38.622 28.951 1.00 39.13 66 ARG B CA 1
ATOM 2311 C C . ARG B 1 66 ? 38.241 -37.312 29.066 1.00 45.45 66 ARG B C 1
ATOM 2312 O O . ARG B 1 66 ? 39.022 -37.125 30.013 1.00 38.44 66 ARG B O 1
ATOM 2314 N N . LYS B 1 67 ? 38.037 -36.386 28.115 1.00 37.02 67 LYS B N 1
ATOM 2315 C CA . LYS B 1 67 ? 38.802 -35.140 28.120 1.00 39.38 67 LYS B CA 1
ATOM 2316 C C . LYS B 1 67 ? 38.545 -34.330 29.385 1.00 38.34 67 LYS B C 1
ATOM 2317 O O . LYS B 1 67 ? 39.462 -33.672 29.892 1.00 42.26 67 LYS B O 1
ATOM 2319 N N . PHE B 1 68 ? 37.322 -34.392 29.924 1.00 31.78 68 PHE B N 1
ATOM 2320 C CA . PHE B 1 68 ? 36.935 -33.671 31.130 1.00 30.21 68 PHE B CA 1
ATOM 2321 C C . PHE B 1 68 ? 37.039 -34.541 32.374 1.00 32.74 68 PHE B C 1
ATOM 2322 O O . PHE B 1 68 ? 36.444 -34.210 33.407 1.00 34.43 68 PHE B O 1
ATOM 2330 N N . LYS B 1 69 ? 37.812 -35.631 32.292 1.00 30.61 69 LYS B N 1
ATOM 2331 C CA . LYS B 1 69 ? 38.172 -36.488 33.435 1.00 34.18 69 LYS B CA 1
ATOM 2332 C C . LYS B 1 69 ? 36.943 -37.157 34.046 1.00 34.25 69 LYS B C 1
ATOM 2333 O O . LYS B 1 69 ? 36.895 -37.411 35.254 1.00 36.47 69 LYS B O 1
ATOM 2339 N N . ILE B 1 70 ? 35.923 -37.380 33.224 1.00 31.49 70 ILE B N 1
ATOM 2340 C CA . ILE B 1 70 ? 34.690 -38.047 33.631 1.00 31.78 70 ILE B CA 1
ATOM 2341 C C . ILE B 1 70 ? 34.784 -39.541 33.323 1.00 33.50 70 ILE B C 1
ATOM 2342 O O . ILE B 1 70 ? 34.806 -39.936 32.155 1.00 34.78 70 ILE B O 1
ATOM 2347 N N . SER B 1 71 ? 34.918 -40.361 34.364 1.00 36.47 71 SER B N 1
ATOM 2348 C CA . SER B 1 71 ? 35.084 -41.807 34.225 1.00 40.90 71 SER B CA 1
ATOM 2349 C C . SER B 1 71 ? 33.956 -42.633 34.854 1.00 41.47 71 SER B C 1
ATOM 2350 O O . SER B 1 71 ? 34.057 -43.866 34.874 1.00 44.96 71 SER B O 1
ATOM 2353 N N . ASP B 1 72 ? 32.902 -41.998 35.382 1.00 38.34 72 ASP B N 1
ATOM 2354 C CA . ASP B 1 72 ? 31.840 -42.688 36.124 1.00 33.38 72 ASP B CA 1
ATOM 2355 C C . ASP B 1 72 ? 31.319 -43.915 35.373 1.00 30.98 72 ASP B C 1
ATOM 2356 O O . ASP B 1 72 ? 30.821 -43.806 34.251 1.00 30.20 72 ASP B O 1
ATOM 2361 N N . GLU B 1 73 ? 31.417 -45.084 36.018 1.00 31.87 73 GLU B N 1
ATOM 2362 C CA . GLU B 1 73 ? 31.052 -46.358 35.399 1.00 31.46 73 GLU B CA 1
ATOM 2363 C C . GLU B 1 73 ? 29.561 -46.460 35.093 1.00 30.27 73 GLU B C 1
ATOM 2364 O O . GLU B 1 73 ? 29.150 -47.331 34.317 1.00 30.14 73 GLU B O 1
ATOM 2366 N N . ARG B 1 74 ? 28.740 -45.600 35.680 1.00 28.61 74 ARG B N 1
ATOM 2367 C CA . ARG B 1 74 ? 27.313 -45.636 35.417 1.00 27.14 74 ARG B CA 1
ATOM 2368 C C . ARG B 1 74 ? 26.956 -45.044 34.063 1.00 25.36 74 ARG B C 1
ATOM 2369 O O . ARG B 1 74 ? 25.827 -45.239 33.601 1.00 24.43 74 ARG B O 1
ATOM 2377 N N . ILE B 1 75 ? 27.882 -44.334 33.425 1.00 24.55 75 ILE B N 1
ATOM 2378 C CA . ILE B 1 75 ? 27.586 -43.632 32.171 1.00 24.86 75 ILE B CA 1
ATOM 2379 C C . ILE B 1 75 ? 27.694 -44.580 30.979 1.00 25.64 75 ILE B C 1
ATOM 2380 O O . ILE B 1 75 ? 28.675 -45.325 30.842 1.00 25.38 75 ILE B O 1
ATOM 2385 N N . GLU B 1 76 ? 26.689 -44.547 30.101 1.00 24.01 76 GLU B N 1
ATOM 2386 C CA . GLU B 1 76 ? 26.749 -45.282 28.847 1.00 26.90 76 GLU B CA 1
ATOM 2387 C C . GLU B 1 76 ? 26.269 -44.360 27.738 1.00 28.42 76 GLU B C 1
ATOM 2388 O O . GLU B 1 76 ? 25.284 -43.632 27.909 1.00 31.06 76 GLU B O 1
ATOM 2390 N N . VAL B 1 77 ? 26.971 -44.376 26.608 1.00 25.15 77 VAL B N 1
ATOM 2391 C CA . VAL B 1 77 ? 26.599 -43.569 25.438 1.00 22.97 77 VAL B CA 1
ATOM 2392 C C . VAL B 1 77 ? 26.006 -44.542 24.431 1.00 22.09 77 VAL B C 1
ATOM 2393 O O . VAL B 1 77 ? 26.669 -45.524 24.073 1.00 20.89 77 VAL B O 1
ATOM 2397 N N . ILE B 1 78 ? 24.758 -44.299 23.994 1.00 20.62 78 ILE B N 1
ATOM 2398 C CA . ILE B 1 78 ? 24.087 -45.168 23.021 1.00 23.46 78 ILE B CA 1
ATOM 2399 C C . ILE B 1 78 ? 23.544 -44.323 21.871 1.00 21.75 78 ILE B C 1
ATOM 2400 O O . ILE B 1 78 ? 23.549 -43.093 21.929 1.00 19.45 78 ILE B O 1
ATOM 2405 N N . GLN B 1 79 ? 23.115 -45.008 20.797 1.00 22.17 79 GLN B N 1
ATOM 2406 C CA . GLN B 1 79 ? 22.550 -44.346 19.616 1.00 24.76 79 GLN B CA 1
ATOM 2407 C C . GLN B 1 79 ? 21.113 -43.886 19.859 1.00 26.49 79 GLN B C 1
ATOM 2408 O O . GLN B 1 79 ? 20.267 -44.669 20.318 1.00 24.85 79 GLN B O 1
ATOM 2414 N N . GLY B 1 80 ? 20.840 -42.611 19.554 1.00 22.74 80 GLY B N 1
ATOM 2415 C CA . GLY B 1 80 ? 19.496 -42.050 19.626 1.00 20.11 80 GLY B CA 1
ATOM 2416 C C . GLY B 1 80 ? 18.634 -42.438 18.426 1.00 22.91 80 GLY B C 1
ATOM 2417 O O . GLY B 1 80 ? 19.014 -43.257 17.577 1.00 21.77 80 GLY B O 1
ATOM 2418 N N . GLY B 1 81 ? 17.428 -41.850 18.384 1.00 22.51 81 GLY B N 1
ATOM 2419 C CA . GLY B 1 81 ? 16.453 -42.158 17.364 1.00 26.04 81 GLY B CA 1
ATOM 2420 C C . GLY B 1 81 ? 16.185 -40.997 16.415 1.00 26.03 81 GLY B C 1
ATOM 2421 O O . GLY B 1 81 ? 16.816 -39.940 16.491 1.00 24.50 81 GLY B O 1
ATOM 2422 N N . SER B 1 82 ? 15.171 -41.186 15.551 1.00 24.44 82 SER B N 1
ATOM 2423 C CA . SER B 1 82 ? 14.941 -40.213 14.477 1.00 32.05 82 SER B CA 1
ATOM 2424 C C . SER B 1 82 ? 14.077 -39.045 14.918 1.00 28.17 82 SER B C 1
ATOM 2425 O O . SER B 1 82 ? 14.054 -38.018 14.237 1.00 28.09 82 SER B O 1
ATOM 2428 N N . ASP B 1 83 ? 13.383 -39.188 16.035 1.00 25.25 83 ASP B N 1
ATOM 2429 C CA . ASP B 1 83 ? 12.679 -38.089 16.675 1.00 23.13 83 ASP B CA 1
ATOM 2430 C C . ASP B 1 83 ? 12.880 -38.255 18.178 1.00 19.88 83 ASP B C 1
ATOM 2431 O O . ASP B 1 83 ? 13.421 -39.257 18.644 1.00 18.90 83 ASP B O 1
ATOM 2436 N N . ARG B 1 84 ? 12.450 -37.249 18.942 1.00 17.32 84 ARG B N 1
ATOM 2437 C CA . ARG B 1 84 ? 12.789 -37.194 20.368 1.00 19.26 84 ARG B CA 1
ATOM 2438 C C . ARG B 1 84 ? 12.217 -38.397 21.124 1.00 17.19 84 ARG B C 1
ATOM 2439 O O . ARG B 1 84 ? 12.903 -39.018 21.938 1.00 15.99 84 ARG B O 1
ATOM 2447 N N . ASN B 1 85 ? 10.957 -38.735 20.874 1.00 14.83 85 ASN B N 1
ATOM 2448 C CA . ASN B 1 85 ? 10.389 -39.875 21.593 1.00 17.85 85 ASN B CA 1
ATOM 2449 C C . ASN B 1 85 ? 11.013 -41.188 21.154 1.00 20.61 85 ASN B C 1
ATOM 2450 O O . ASN B 1 85 ? 11.151 -42.101 21.974 1.00 21.05 85 ASN B O 1
ATOM 2455 N N . ASP B 1 86 ? 11.408 -41.305 19.894 1.00 21.24 86 ASP B N 1
ATOM 2456 C CA . ASP B 1 86 ? 12.195 -42.480 19.504 1.00 29.05 86 ASP B CA 1
ATOM 2457 C C . ASP B 1 86 ? 13.525 -42.575 20.243 1.00 24.23 86 ASP B C 1
ATOM 2458 O O . ASP B 1 86 ? 13.929 -43.682 20.620 1.00 23.66 86 ASP B O 1
ATOM 2463 N N . THR B 1 87 ? 14.179 -41.442 20.527 1.00 18.66 87 THR B N 1
ATOM 2464 C CA . THR B 1 87 ? 15.389 -41.487 21.336 1.00 19.27 87 THR B CA 1
ATOM 2465 C C . THR B 1 87 ? 15.087 -41.972 22.757 1.00 18.47 87 THR B C 1
ATOM 2466 O O . THR B 1 87 ? 15.810 -42.829 23.302 1.00 19.06 87 THR B O 1
ATOM 2470 N N . ILE B 1 88 ? 14.006 -41.444 23.377 1.00 17.76 88 ILE B N 1
ATOM 2471 C CA . ILE B 1 88 ? 13.623 -41.917 24.708 1.00 17.28 88 ILE B CA 1
ATOM 2472 C C . ILE B 1 88 ? 13.393 -43.433 24.695 1.00 20.42 88 ILE B C 1
ATOM 2473 O O . ILE B 1 88 ? 13.912 -44.174 25.544 1.00 18.34 88 ILE B O 1
ATOM 2478 N N . MET B 1 89 ? 12.668 -43.924 23.689 1.00 20.68 89 MET B N 1
ATOM 2479 C CA . MET B 1 89 ? 12.400 -45.360 23.658 1.00 19.86 89 MET B CA 1
ATOM 2480 C C . MET B 1 89 ? 13.655 -46.172 23.356 1.00 20.74 89 MET B C 1
ATOM 2481 O O . MET B 1 89 ? 13.749 -47.330 23.802 1.00 21.67 89 MET B O 1
ATOM 2486 N N . ASN B 1 90 ? 14.625 -45.616 22.623 1.00 21.36 90 ASN B N 1
ATOM 2487 C CA . ASN B 1 90 ? 15.902 -46.318 22.454 1.00 25.29 90 ASN B CA 1
ATOM 2488 C C . ASN B 1 90 ? 16.570 -46.527 23.810 1.00 21.42 90 ASN B C 1
ATOM 2489 O O . ASN B 1 90 ? 17.158 -47.590 24.084 1.00 19.55 90 ASN B O 1
ATOM 2494 N N . ILE B 1 91 ? 16.491 -45.515 24.665 1.00 20.02 91 ILE B N 1
ATOM 2495 C CA . ILE B 1 91 ? 17.046 -45.641 26.011 1.00 18.97 91 ILE B CA 1
ATOM 2496 C C . ILE B 1 91 ? 16.287 -46.703 26.824 1.00 20.88 91 ILE B C 1
ATOM 2497 O O . ILE B 1 91 ? 16.900 -47.528 27.519 1.00 21.01 91 ILE B O 1
ATOM 2502 N N . VAL B 1 92 ? 14.945 -46.683 26.766 1.00 19.52 92 VAL B N 1
ATOM 2503 C CA . VAL B 1 92 ? 14.142 -47.688 27.463 1.00 21.21 92 VAL B CA 1
ATOM 2504 C C . VAL B 1 92 ? 14.500 -49.087 26.982 1.00 18.79 92 VAL B C 1
ATOM 2505 O O . VAL B 1 92 ? 14.656 -50.020 27.786 1.00 18.56 92 VAL B O 1
ATOM 2509 N N . LYS B 1 93 ? 14.591 -49.269 25.667 1.00 18.29 93 LYS B N 1
ATOM 2510 C CA . LYS B 1 93 ? 14.917 -50.588 25.119 1.00 23.15 93 LYS B CA 1
ATOM 2511 C C . LYS B 1 93 ? 16.317 -51.030 25.526 1.00 20.46 93 LYS B C 1
ATOM 2512 O O . LYS B 1 93 ? 16.576 -52.230 25.693 1.00 25.25 93 LYS B O 1
ATOM 2518 N N . HIS B 1 94 ? 17.252 -50.086 25.606 1.00 19.71 94 HIS B N 1
ATOM 2519 C CA . HIS B 1 94 ? 18.596 -50.428 26.051 1.00 21.97 94 HIS B CA 1
ATOM 2520 C C . HIS B 1 94 ? 18.595 -50.924 27.493 1.00 19.62 94 HIS B C 1
ATOM 2521 O O . HIS B 1 94 ? 19.276 -51.906 27.818 1.00 20.26 94 HIS B O 1
ATOM 2528 N N . ILE B 1 95 ? 17.845 -50.237 28.371 1.00 19.66 95 ILE B N 1
ATOM 2529 C CA . ILE B 1 95 ? 17.713 -50.706 29.750 1.00 21.42 95 ILE B CA 1
ATOM 2530 C C . ILE B 1 95 ? 17.106 -52.093 29.767 1.00 23.68 95 ILE B C 1
ATOM 2531 O O . ILE B 1 95 ? 17.615 -53.005 30.433 1.00 24.35 95 ILE B O 1
ATOM 2536 N N . GLU B 1 96 ? 16.023 -52.284 29.005 1.00 20.11 96 GLU B N 1
ATOM 2537 C CA . GLU B 1 96 ? 15.366 -53.582 28.980 1.00 24.45 96 GLU B CA 1
ATOM 2538 C C . GLU B 1 96 ? 16.303 -54.703 28.507 1.00 24.72 96 GLU B C 1
ATOM 2539 O O . GLU B 1 96 ? 16.316 -55.787 29.096 1.00 27.12 96 GLU B O 1
ATOM 2545 N N . SER B 1 97 ? 17.066 -54.477 27.430 1.00 24.86 97 SER B N 1
ATOM 2546 C CA . SER B 1 97 ? 17.966 -55.501 26.907 1.00 28.97 97 SER B CA 1
ATOM 2547 C C . SER B 1 97 ? 19.207 -55.690 27.779 1.00 26.77 97 SER B C 1
ATOM 2548 O O . SER B 1 97 ? 19.900 -56.689 27.610 1.00 29.72 97 SER B O 1
ATOM 2551 N N . THR B 1 98 ? 19.551 -54.732 28.632 1.00 25.09 98 THR B N 1
ATOM 2552 C CA . THR B 1 98 ? 20.731 -54.841 29.492 1.00 26.31 98 THR B CA 1
ATOM 2553 C C . THR B 1 98 ? 20.415 -55.413 30.877 1.00 25.89 98 THR B C 1
ATOM 2554 O O . THR B 1 98 ? 20.922 -56.476 31.248 1.00 26.68 98 THR B O 1
ATOM 2558 N N . ASN B 1 99 ? 19.561 -54.723 31.637 1.00 22.79 99 ASN B N 1
ATOM 2559 C CA . ASN B 1 99 ? 19.179 -55.124 32.987 1.00 24.00 99 ASN B CA 1
ATOM 2560 C C . ASN B 1 99 ? 17.795 -55.749 33.067 1.00 24.57 99 ASN B C 1
ATOM 2561 O O . ASN B 1 99 ? 17.440 -56.288 34.120 1.00 26.01 99 ASN B O 1
ATOM 2566 N N . GLY B 1 100 ? 16.959 -55.598 32.039 1.00 19.86 100 GLY B N 1
ATOM 2567 C CA . GLY B 1 100 ? 15.557 -55.921 32.247 1.00 21.59 100 GLY B CA 1
ATOM 2568 C C . GLY B 1 100 ? 14.891 -54.799 33.039 1.00 22.10 100 GLY B C 1
ATOM 2569 O O . GLY B 1 100 ? 15.598 -53.939 33.550 1.00 23.31 100 GLY B O 1
ATOM 2570 N N . ILE B 1 101 ? 13.556 -54.718 33.045 1.00 21.35 101 ILE B N 1
ATOM 2571 C CA . ILE B 1 101 ? 12.828 -53.659 33.743 1.00 20.03 101 ILE B CA 1
ATOM 2572 C C . ILE B 1 101 ? 12.185 -54.207 35.022 1.00 21.83 101 ILE B C 1
ATOM 2573 O O . ILE B 1 101 ? 11.391 -55.156 34.975 1.00 22.96 101 ILE B O 1
ATOM 2578 N N . ASN B 1 102 ? 12.454 -53.564 36.153 1.00 20.38 102 ASN B N 1
ATOM 2579 C CA . ASN B 1 102 ? 11.740 -53.899 37.383 1.00 20.65 102 ASN B CA 1
ATOM 2580 C C . ASN B 1 102 ? 10.427 -53.125 37.435 1.00 22.45 102 ASN B C 1
ATOM 2581 O O . ASN B 1 102 ? 10.289 -52.050 36.844 1.00 19.32 102 ASN B O 1
ATOM 2586 N N . ASP B 1 103 ? 9.467 -53.664 38.199 1.00 25.15 103 ASP B N 1
ATOM 2587 C CA . ASP B 1 103 ? 8.154 -53.031 38.271 1.00 24.23 103 ASP B CA 1
ATOM 2588 C C . ASP B 1 103 ? 8.224 -51.631 38.846 1.00 22.27 103 ASP B C 1
ATOM 2589 O O . ASP B 1 103 ? 7.378 -50.804 38.520 1.00 21.24 103 ASP B O 1
ATOM 2594 N N . ASP B 1 104 ? 9.199 -51.351 39.701 1.00 22.55 104 ASP B N 1
ATOM 2595 C CA . ASP B 1 104 ? 9.309 -50.030 40.316 1.00 24.79 104 ASP B CA 1
ATOM 2596 C C . ASP B 1 104 ? 10.327 -49.111 39.629 1.00 20.87 104 ASP B C 1
ATOM 2597 O O . ASP B 1 104 ? 10.594 -48.031 40.150 1.00 19.83 104 ASP B O 1
ATOM 2602 N N . ASP B 1 105 ? 10.926 -49.525 38.504 1.00 21.74 105 ASP B N 1
ATOM 2603 C CA . ASP B 1 105 ? 11.929 -48.685 37.850 1.00 19.90 105 ASP B CA 1
ATOM 2604 C C . ASP B 1 105 ? 11.304 -47.384 37.344 1.00 16.26 105 ASP B C 1
ATOM 2605 O O . ASP B 1 105 ? 10.138 -47.355 36.936 1.00 14.91 105 ASP B O 1
ATOM 2610 N N . VAL B 1 106 ? 12.070 -46.306 37.428 1.00 17.75 106 VAL B N 1
ATOM 2611 C CA . VAL B 1 106 ? 11.676 -44.997 36.905 1.00 18.17 106 VAL B CA 1
ATOM 2612 C C . VAL B 1 106 ? 12.810 -44.480 36.051 1.00 18.05 106 VAL B C 1
ATOM 2613 O O . VAL B 1 106 ? 13.983 -44.812 36.272 1.00 20.90 106 VAL B O 1
ATOM 2617 N N . ILE B 1 107 ? 12.455 -43.622 35.095 1.00 17.05 107 ILE B N 1
ATOM 2618 C CA . ILE B 1 107 ? 13.433 -43.005 34.218 1.00 18.08 107 ILE B CA 1
ATOM 2619 C C . ILE B 1 107 ? 13.219 -41.497 34.250 1.00 19.40 107 ILE B C 1
ATOM 2620 O O . ILE B 1 107 ? 12.083 -41.012 34.120 1.00 17.68 107 ILE B O 1
ATOM 2625 N N . VAL B 1 108 ? 14.308 -40.766 34.428 1.00 18.62 108 VAL B N 1
ATOM 2626 C CA . VAL B 1 108 ? 14.306 -39.307 34.381 1.00 15.54 108 VAL B CA 1
ATOM 2627 C C . VAL B 1 108 ? 14.849 -38.897 33.009 1.00 15.77 108 VAL B C 1
ATOM 2628 O O . VAL B 1 108 ? 16.061 -38.954 32.770 1.00 17.37 108 VAL B O 1
ATOM 2632 N N . THR B 1 109 ? 13.977 -38.438 32.105 1.00 16.89 109 THR B N 1
ATOM 2633 C CA . THR B 1 109 ? 14.414 -38.039 30.766 1.00 15.01 109 THR B CA 1
ATOM 2634 C C . THR B 1 109 ? 14.616 -36.539 30.743 1.00 18.18 109 THR B C 1
ATOM 2635 O O . THR B 1 109 ? 13.834 -35.795 31.356 1.00 17.53 109 THR B O 1
ATOM 2639 N N . HIS B 1 110 ? 15.663 -36.096 30.044 1.00 16.81 110 HIS B N 1
ATOM 2640 C CA . HIS B 1 110 ? 16.005 -34.681 30.135 1.00 17.28 110 HIS B CA 1
ATOM 2641 C C . HIS B 1 110 ? 16.724 -34.199 28.887 1.00 16.73 110 HIS B C 1
ATOM 2642 O O . HIS B 1 110 ? 17.606 -34.884 28.383 1.00 16.92 110 HIS B O 1
ATOM 2649 N N . ASP B 1 111 ? 16.385 -32.967 28.436 1.00 16.71 111 ASP B N 1
ATOM 2650 C CA . ASP B 1 111 ? 17.076 -32.352 27.293 1.00 16.80 111 ASP B CA 1
ATOM 2651 C C . ASP B 1 111 ? 18.551 -32.104 27.591 1.00 17.83 111 ASP B C 1
ATOM 2652 O O . ASP B 1 111 ? 18.907 -31.459 28.589 1.00 18.51 111 ASP B O 1
ATOM 2657 N N . ALA B 1 112 ? 19.412 -32.570 26.700 1.00 15.32 112 ALA B N 1
ATOM 2658 C CA . ALA B 1 112 ? 20.830 -32.250 26.836 1.00 15.68 112 ALA B CA 1
ATOM 2659 C C . ALA B 1 112 ? 21.079 -30.750 26.765 1.00 20.49 112 ALA B C 1
ATOM 2660 O O . ALA B 1 112 ? 22.057 -30.258 27.347 1.00 20.96 112 ALA B O 1
ATOM 2662 N N . VAL B 1 113 ? 20.212 -30.017 26.063 1.00 17.52 113 VAL B N 1
ATOM 2663 C CA . VAL B 1 113 ? 20.379 -28.585 25.841 1.00 17.08 113 VAL B CA 1
ATOM 2664 C C . VAL B 1 113 ? 19.667 -27.769 26.921 1.00 19.56 113 VAL B C 1
ATOM 2665 O O . VAL B 1 113 ? 19.418 -26.568 26.752 1.00 21.47 113 VAL B O 1
ATOM 2669 N N . ARG B 1 114 ? 19.394 -28.388 28.080 1.00 17.48 114 ARG B N 1
ATOM 2670 C CA . ARG B 1 114 ? 18.885 -27.677 29.257 1.00 17.18 114 ARG B CA 1
ATOM 2671 C C . ARG B 1 114 ? 19.899 -27.859 30.385 1.00 18.70 114 ARG B C 1
ATOM 2672 O O . ARG B 1 114 ? 19.680 -28.673 31.304 1.00 20.21 114 ARG B O 1
ATOM 2680 N N . PRO B 1 115 ? 21.005 -27.106 30.371 1.00 19.31 115 PRO B N 1
ATOM 2681 C CA . PRO B 1 115 ? 22.086 -27.376 31.324 1.00 20.97 115 PRO B CA 1
ATOM 2682 C C . PRO B 1 115 ? 21.871 -26.817 32.717 1.00 22.06 115 PRO B C 1
ATOM 2683 O O . PRO B 1 115 ? 22.746 -27.019 33.576 1.00 23.33 115 PRO B O 1
ATOM 2687 N N . PHE B 1 116 ? 20.784 -26.086 32.959 1.00 22.19 116 PHE B N 1
ATOM 2688 C CA . PHE B 1 116 ? 20.645 -25.337 34.206 1.00 24.35 116 PHE B CA 1
ATOM 2689 C C . PHE B 1 116 ? 19.623 -25.941 35.159 1.00 23.17 116 PHE B C 1
ATOM 2690 O O . PHE B 1 116 ? 19.193 -25.258 36.099 1.00 22.06 116 PHE B O 1
ATOM 2698 N N . LEU B 1 117 ? 19.197 -27.176 34.929 1.00 21.94 117 LEU B N 1
ATOM 2699 C CA . LEU B 1 117 ? 18.386 -27.856 35.934 1.00 19.37 117 LEU B CA 1
ATOM 2700 C C . LEU B 1 117 ? 19.178 -27.992 37.243 1.00 20.80 117 LEU B C 1
ATOM 2701 O O . LEU B 1 117 ? 20.406 -27.905 37.265 1.00 21.56 117 LEU B O 1
ATOM 2706 N N . THR B 1 118 ? 18.466 -28.223 38.348 1.00 20.61 118 THR B N 1
ATOM 2707 C CA . THR B 1 118 ? 19.070 -28.213 39.676 1.00 22.73 118 THR B CA 1
ATOM 2708 C C . THR B 1 118 ? 18.929 -29.553 40.379 1.00 22.13 118 THR B C 1
ATOM 2709 O O . THR B 1 118 ? 18.115 -30.393 40.011 1.00 20.07 118 THR B O 1
ATOM 2713 N N . HIS B 1 119 ? 19.719 -29.708 41.450 1.00 22.82 119 HIS B N 1
ATOM 2714 C CA . HIS B 1 119 ? 19.602 -30.882 42.312 1.00 23.81 119 HIS B CA 1
ATOM 2715 C C . HIS B 1 119 ? 18.157 -31.087 42.758 1.00 22.83 119 HIS B C 1
ATOM 2716 O O . HIS B 1 119 ? 17.614 -32.192 42.631 1.00 24.06 119 HIS B O 1
ATOM 2723 N N . ARG B 1 120 ? 17.496 -29.999 43.201 1.00 20.79 120 ARG B N 1
ATOM 2724 C CA . ARG B 1 120 ? 16.102 -30.074 43.649 1.00 18.60 120 ARG B CA 1
ATOM 2725 C C . ARG B 1 120 ? 15.180 -30.585 42.545 1.00 20.35 120 ARG B C 1
ATOM 2726 O O . ARG B 1 120 ? 14.328 -31.454 42.779 1.00 20.56 120 ARG B O 1
ATOM 2734 N N . ILE B 1 121 ? 15.302 -30.036 41.336 1.00 18.08 121 ILE B N 1
ATOM 2735 C CA . ILE B 1 121 ? 14.435 -30.505 40.246 1.00 18.53 121 ILE B CA 1
ATOM 2736 C C . ILE B 1 121 ? 14.615 -32.010 39.991 1.00 18.24 121 ILE B C 1
ATOM 2737 O O . ILE B 1 121 ? 13.636 -32.736 39.773 1.00 16.52 121 ILE B O 1
ATOM 2742 N N . ILE B 1 122 ? 15.855 -32.504 39.969 1.00 18.37 122 ILE B N 1
ATOM 2743 C CA . ILE B 1 122 ? 16.051 -33.929 39.705 1.00 16.46 122 ILE B CA 1
ATOM 2744 C C . ILE B 1 122 ? 15.440 -34.763 40.831 1.00 16.91 122 ILE B C 1
ATOM 2745 O O . ILE B 1 122 ? 14.716 -35.739 40.580 1.00 16.59 122 ILE B O 1
ATOM 2750 N N . LYS B 1 123 ? 15.705 -34.370 42.088 1.00 16.75 123 LYS B N 1
ATOM 2751 C CA . LYS B 1 123 ? 15.213 -35.160 43.226 1.00 21.86 123 LYS B CA 1
ATOM 2752 C C . LYS B 1 123 ? 13.687 -35.159 43.286 1.00 22.06 123 LYS B C 1
ATOM 2753 O O . LYS B 1 123 ? 13.070 -36.204 43.528 1.00 21.07 123 LYS B O 1
ATOM 2755 N N . GLU B 1 124 ? 13.058 -34.009 43.036 1.00 20.77 124 GLU B N 1
ATOM 2756 C CA . GLU B 1 124 ? 11.598 -33.955 43.015 1.00 21.01 124 GLU B CA 1
ATOM 2757 C C . GLU B 1 124 ? 11.030 -34.795 41.870 1.00 20.10 124 GLU B C 1
ATOM 2758 O O . GLU B 1 124 ? 9.953 -35.400 42.017 1.00 16.49 124 GLU B O 1
ATOM 2764 N N . ASN B 1 125 ? 11.709 -34.798 40.703 1.00 16.86 125 ASN B N 1
ATOM 2765 C CA . ASN B 1 125 ? 11.296 -35.664 39.592 1.00 15.76 125 ASN B CA 1
ATOM 2766 C C . ASN B 1 125 ? 11.326 -37.139 39.985 1.00 16.73 125 ASN B C 1
ATOM 2767 O O . ASN B 1 125 ? 10.389 -37.887 39.703 1.00 17.26 125 ASN B O 1
ATOM 2772 N N . ILE B 1 126 ? 12.409 -37.578 40.621 1.00 11.60 126 ILE B N 1
ATOM 2773 C CA . ILE B 1 126 ? 12.508 -38.979 41.030 1.00 16.30 126 ILE B CA 1
ATOM 2774 C C . ILE B 1 126 ? 11.392 -39.326 41.991 1.00 18.40 126 ILE B C 1
ATOM 2775 O O . ILE B 1 126 ? 10.660 -40.306 41.799 1.00 19.70 126 ILE B O 1
ATOM 2780 N N . GLN B 1 127 ? 11.225 -38.501 43.038 1.00 16.78 127 GLN B N 1
ATOM 2781 C CA . GLN B 1 127 ? 10.204 -38.806 44.023 1.00 17.23 127 GLN B CA 1
ATOM 2782 C C . GLN B 1 127 ? 8.817 -38.783 43.392 1.00 18.24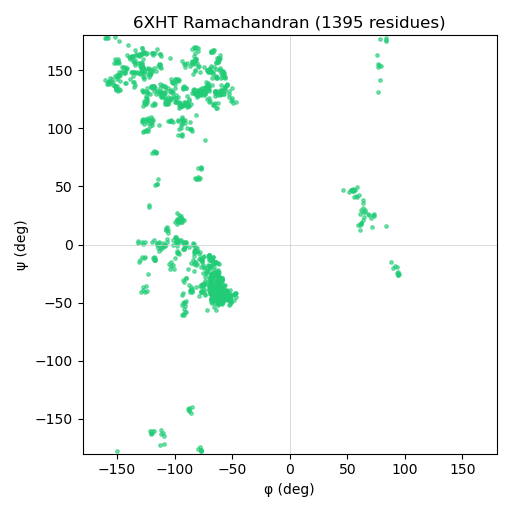 127 GLN B C 1
ATOM 2783 O O . GLN B 1 127 ? 7.974 -39.626 43.707 1.00 17.62 127 GLN B O 1
ATOM 2789 N N . ALA B 1 128 ? 8.576 -37.848 42.465 1.00 19.59 128 ALA B N 1
ATOM 2790 C CA . ALA B 1 128 ? 7.266 -37.751 41.838 1.00 17.43 128 ALA B CA 1
ATOM 2791 C C . ALA B 1 128 ? 6.986 -38.974 40.984 1.00 17.54 128 ALA B C 1
ATOM 2792 O O . ALA B 1 128 ? 5.874 -39.503 41.013 1.00 16.96 128 ALA B O 1
ATOM 2794 N N . ALA B 1 129 ? 7.992 -39.457 40.249 1.00 18.81 129 ALA B N 1
ATOM 2795 C CA . ALA B 1 129 ? 7.810 -40.659 39.437 1.00 18.09 129 ALA B CA 1
ATOM 2796 C C . ALA B 1 129 ? 7.536 -41.878 40.319 1.00 20.24 129 ALA B C 1
ATOM 2797 O O . ALA B 1 129 ? 6.689 -42.713 39.979 1.00 18.81 129 ALA B O 1
ATOM 2799 N N . LEU B 1 130 ? 8.246 -41.991 41.449 1.00 17.27 130 LEU B N 1
ATOM 2800 C CA . LEU B 1 130 ? 8.021 -43.118 42.349 1.00 18.94 130 LEU B CA 1
ATOM 2801 C C . LEU B 1 130 ? 6.610 -43.088 42.913 1.00 19.36 130 LEU B C 1
ATOM 2802 O O . LEU B 1 130 ? 5.992 -44.148 43.103 1.00 20.87 130 LEU B O 1
ATOM 2807 N N . GLU B 1 131 ? 6.102 -41.890 43.241 1.00 19.27 131 GLU B N 1
ATOM 2808 C CA . GLU B 1 131 ? 4.795 -41.840 43.896 1.00 21.77 131 GLU B CA 1
ATOM 2809 C C . GLU B 1 131 ? 3.610 -41.860 42.925 1.00 20.00 131 GLU B C 1
ATOM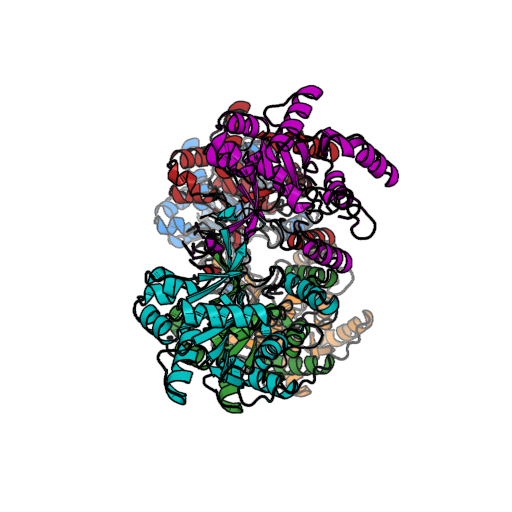 2810 O O . GLU B 1 131 ? 2.573 -42.467 43.245 1.00 17.62 131 GLU B O 1
ATOM 2816 N N . TYR B 1 132 ? 3.713 -41.149 41.785 1.00 17.99 132 TYR B N 1
ATOM 2817 C CA . TYR B 1 132 ? 2.582 -40.881 40.888 1.00 20.40 132 TYR B CA 1
ATOM 2818 C C . TYR B 1 132 ? 2.747 -41.486 39.493 1.00 21.20 132 TYR B C 1
ATOM 2819 O O . TYR B 1 132 ? 1.772 -41.540 38.738 1.00 22.05 132 TYR B O 1
ATOM 2828 N N . GLY B 1 133 ? 3.933 -41.938 39.129 1.00 18.72 133 GLY B N 1
ATOM 2829 C CA . GLY B 1 133 ? 4.125 -42.661 37.898 1.00 21.13 133 GLY B CA 1
ATOM 2830 C C . GLY B 1 133 ? 4.539 -41.801 36.711 1.00 16.55 133 GLY B C 1
ATOM 2831 O O . GLY B 1 133 ? 5.116 -42.328 35.754 1.00 17.17 133 GLY B O 1
ATOM 2832 N N . ALA B 1 134 ? 4.220 -40.516 36.721 1.00 15.77 134 ALA B N 1
ATOM 2833 C CA . ALA B 1 134 ? 4.530 -39.643 35.587 1.00 16.52 134 ALA B CA 1
ATOM 2834 C C . ALA B 1 134 ? 4.592 -38.192 36.061 1.00 16.73 134 ALA B C 1
ATOM 2835 O O . ALA B 1 134 ? 3.778 -37.782 36.887 1.00 17.71 134 ALA B O 1
ATOM 2837 N N . VAL B 1 135 ? 5.552 -37.427 35.546 1.00 15.02 135 VAL B N 1
ATOM 2838 C CA . VAL B 1 135 ? 5.753 -36.068 36.056 1.00 15.23 135 VAL B CA 1
ATOM 2839 C C . VAL B 1 135 ? 6.343 -35.199 34.956 1.00 16.61 135 VAL B C 1
ATOM 2840 O O . VAL B 1 135 ? 7.145 -35.657 34.130 1.00 15.89 135 VAL B O 1
ATOM 2844 N N . ASP B 1 136 ? 5.929 -33.936 34.966 1.00 15.19 136 ASP B N 1
ATOM 2845 C CA . ASP B 1 136 ? 6.416 -32.913 34.061 1.00 15.52 136 ASP B CA 1
ATOM 2846 C C . ASP B 1 136 ? 7.030 -31.802 34.885 1.00 14.88 136 ASP B C 1
ATOM 2847 O O . ASP B 1 136 ? 6.467 -31.427 35.912 1.00 15.98 136 ASP B O 1
ATOM 2852 N N . THR B 1 137 ? 8.194 -31.306 34.467 1.00 14.45 137 THR B N 1
ATOM 2853 C CA . THR B 1 137 ? 8.792 -30.145 35.088 1.00 16.43 137 THR B CA 1
ATOM 2854 C C . THR B 1 137 ? 8.251 -28.903 34.382 1.00 20.32 137 THR B C 1
ATOM 2855 O O . THR B 1 137 ? 8.420 -28.773 33.167 1.00 17.01 137 THR B O 1
ATOM 2859 N N . VAL B 1 138 ? 7.576 -27.996 35.126 1.00 15.75 138 VAL B N 1
ATOM 2860 C CA . VAL B 1 138 ? 6.893 -26.859 34.492 1.00 16.91 138 VAL B CA 1
ATOM 2861 C C . VAL B 1 138 ? 7.096 -25.600 35.313 1.00 16.51 138 VAL B C 1
ATOM 2862 O O . VAL B 1 138 ? 7.470 -25.655 36.480 1.00 19.42 138 VAL B O 1
ATOM 2866 N N . ILE B 1 139 ? 6.866 -24.444 34.671 1.00 16.74 139 ILE B N 1
ATOM 2867 C CA . ILE B 1 139 ? 6.730 -23.176 35.375 1.00 18.79 139 ILE B CA 1
ATOM 2868 C C . ILE B 1 139 ? 5.424 -22.507 34.943 1.00 19.88 139 ILE B C 1
ATOM 2869 O O . ILE B 1 139 ? 4.846 -22.834 33.904 1.00 18.52 139 ILE B O 1
ATOM 2874 N N . ASP B 1 140 ? 4.940 -21.581 35.782 1.00 18.81 140 ASP B N 1
ATOM 2875 C CA . ASP B 1 140 ? 3.812 -20.752 35.370 1.00 18.67 140 ASP B CA 1
ATOM 2876 C C . ASP B 1 140 ? 4.168 -20.088 34.046 1.00 17.47 140 ASP B C 1
ATOM 2877 O O . ASP B 1 140 ? 5.287 -19.599 33.883 1.00 17.94 140 ASP B O 1
ATOM 2882 N N . ALA B 1 141 ? 3.220 -20.047 33.111 1.00 20.00 141 ALA B N 1
ATOM 2883 C CA . ALA B 1 141 ? 3.491 -19.378 31.825 1.00 20.39 141 ALA B CA 1
ATOM 2884 C C . ALA B 1 141 ? 4.006 -17.957 32.048 1.00 21.63 141 ALA B C 1
ATOM 2885 O O . ALA B 1 141 ? 3.449 -17.170 32.819 1.00 18.76 141 ALA B O 1
ATOM 2887 N N . ILE B 1 142 ? 5.082 -17.626 31.348 1.00 20.52 142 ILE B N 1
ATOM 2888 C CA . ILE B 1 142 ? 5.684 -16.314 31.551 1.00 23.24 142 ILE B CA 1
ATOM 2889 C C . ILE B 1 142 ? 4.847 -15.241 30.865 1.00 23.48 142 ILE B C 1
ATOM 2890 O O . ILE B 1 142 ? 4.693 -14.113 31.375 1.00 23.82 142 ILE B O 1
ATOM 2895 N N . ASP B 1 143 ? 4.297 -15.569 29.710 1.00 21.14 143 ASP B N 1
ATOM 2896 C CA . ASP B 1 143 ? 3.426 -14.712 28.928 1.00 24.99 143 ASP B CA 1
ATOM 2897 C C . ASP B 1 143 ? 2.009 -15.251 28.908 1.00 22.12 143 ASP B C 1
ATOM 2898 O O . ASP B 1 143 ? 1.775 -16.421 29.153 1.00 18.35 143 ASP B O 1
ATOM 2903 N N . THR B 1 144 ? 1.074 -14.385 28.554 1.00 20.16 144 THR B N 1
ATOM 2904 C CA . THR B 1 144 ? -0.215 -14.861 28.086 1.00 20.37 144 THR B CA 1
ATOM 2905 C C . THR B 1 144 ? -0.008 -15.776 26.882 1.00 19.55 144 THR B C 1
ATOM 2906 O O . THR B 1 144 ? 0.795 -15.472 26.002 1.00 19.50 144 THR B O 1
ATOM 2910 N N . ILE B 1 145 ? -0.690 -16.926 26.869 1.00 17.95 145 ILE B N 1
ATOM 2911 C CA . ILE B 1 145 ? -0.622 -17.861 25.759 1.00 15.57 145 ILE B CA 1
ATOM 2912 C C . ILE B 1 145 ? -1.745 -17.538 24.797 1.00 19.63 145 ILE B C 1
ATOM 2913 O O . ILE B 1 145 ? -2.886 -17.314 25.215 1.00 20.56 145 ILE B O 1
ATOM 2918 N N . VAL B 1 146 ? -1.416 -17.506 23.505 1.00 19.23 146 VAL B N 1
ATOM 2919 C CA . VAL B 1 146 ? -2.374 -17.264 22.438 1.00 18.93 146 VAL B CA 1
ATOM 2920 C C . VAL B 1 146 ? -2.326 -18.452 21.490 1.00 19.88 146 VAL B C 1
ATOM 2921 O O . VAL B 1 146 ? -1.255 -19.034 21.288 1.00 19.81 146 VAL B O 1
ATOM 2925 N N . THR B 1 147 ? -3.484 -18.827 20.933 1.00 18.06 147 THR B N 1
ATOM 2926 C CA . THR B 1 147 ? -3.584 -19.929 19.978 1.00 18.86 147 THR B CA 1
ATOM 2927 C C . THR B 1 147 ? -3.961 -19.392 18.605 1.00 20.41 147 THR B C 1
ATOM 2928 O O . THR B 1 147 ? -4.567 -18.330 18.477 1.00 22.11 147 THR B O 1
ATOM 2932 N N . SER B 1 148 ? -3.595 -20.145 17.577 1.00 21.17 148 SER B N 1
ATOM 2933 C CA . SER B 1 148 ? -3.984 -19.787 16.230 1.00 21.38 148 SER B CA 1
ATOM 2934 C C . SER B 1 148 ? -4.089 -21.066 15.412 1.00 24.37 148 SER B C 1
ATOM 2935 O O . SER B 1 148 ? -3.212 -21.929 15.492 1.00 24.97 148 SER B O 1
ATOM 2938 N N . LYS B 1 149 ? -5.167 -21.192 14.654 1.00 23.37 149 LYS B N 1
ATOM 2939 C CA . LYS B 1 149 ? -5.334 -22.346 13.782 1.00 29.26 149 LYS B CA 1
ATOM 2940 C C . LYS B 1 149 ? -4.972 -22.005 12.362 1.00 32.18 149 LYS B C 1
ATOM 2941 O O . LYS B 1 149 ? -4.726 -22.906 11.568 1.00 34.28 149 LYS B O 1
ATOM 2947 N N . ASP B 1 150 ? -4.799 -20.725 12.053 1.00 28.88 150 ASP B N 1
ATOM 2948 C CA . ASP B 1 150 ? -4.519 -20.342 10.682 1.00 28.42 150 ASP B CA 1
ATOM 2949 C C . ASP B 1 150 ? -3.188 -19.641 10.554 1.00 28.88 150 ASP B C 1
ATOM 2950 O O . ASP B 1 150 ? -2.842 -19.212 9.440 1.00 35.85 150 ASP B O 1
ATOM 2955 N N . ASN B 1 151 ? -2.450 -19.512 11.657 1.00 37.78 151 ASN B N 1
ATOM 2956 C CA . ASN B 1 151 ? -1.137 -18.880 11.768 1.00 40.79 151 ASN B CA 1
ATOM 2957 C C . ASN B 1 151 ? -1.151 -17.403 11.390 1.00 39.91 151 ASN B C 1
ATOM 2958 O O . ASN B 1 151 ? -0.087 -16.793 11.255 1.00 42.18 151 ASN B O 1
ATOM 2963 N N . GLN B 1 152 ? -2.313 -16.810 11.271 1.00 27.74 152 GLN B N 1
ATOM 2964 C CA . GLN B 1 152 ? -2.514 -15.424 10.876 1.00 29.80 152 GLN B CA 1
ATOM 2965 C C . GLN B 1 152 ? -3.330 -14.624 11.882 1.00 28.52 152 GLN B C 1
ATOM 2966 O O . GLN B 1 152 ? -3.136 -13.411 11.973 1.00 24.63 152 GLN B O 1
ATOM 2972 N N . THR B 1 153 ? -4.318 -15.248 12.531 1.00 25.70 153 THR B N 1
ATOM 2973 C CA . THR B 1 153 ? -5.238 -14.574 13.439 1.00 22.45 153 THR B CA 1
ATOM 2974 C C . THR B 1 153 ? -5.397 -15.439 14.680 1.00 19.04 153 THR B C 1
ATOM 2975 O O . THR B 1 153 ? -5.181 -16.653 14.656 1.00 20.58 153 THR B O 1
ATOM 2979 N N . ILE B 1 154 ? -5.795 -14.798 15.776 1.00 19.50 154 ILE B N 1
ATOM 2980 C CA . ILE B 1 154 ? -6.006 -15.523 17.027 1.00 16.84 154 ILE B CA 1
ATOM 2981 C C . ILE B 1 154 ? -7.237 -16.396 16.907 1.00 19.82 154 ILE B C 1
ATOM 2982 O O . ILE B 1 154 ? -8.286 -15.951 16.408 1.00 18.04 154 ILE B O 1
ATOM 2987 N N . ASP B 1 155 ? -7.109 -17.657 17.345 1.00 22.04 155 ASP B N 1
ATOM 2988 C CA . ASP B 1 155 ? -8.282 -18.488 17.539 1.00 21.33 155 ASP B CA 1
ATOM 2989 C C . ASP B 1 155 ? -8.821 -18.352 18.971 1.00 22.54 155 ASP B C 1
ATOM 2990 O O . ASP B 1 155 ? -10.033 -18.191 19.163 1.00 25.67 155 ASP B O 1
ATOM 2995 N N . ALA B 1 156 ? -7.955 -18.454 19.981 1.00 19.85 156 ALA B N 1
ATOM 2996 C CA . ALA B 1 156 ? -8.398 -18.345 21.372 1.00 19.54 156 ALA B CA 1
ATOM 2997 C C . ALA B 1 156 ? -7.285 -17.783 22.241 1.00 19.46 156 ALA B C 1
ATOM 2998 O O . ALA B 1 156 ? -6.098 -17.844 21.905 1.00 18.69 156 ALA B O 1
ATOM 3000 N N . ILE B 1 157 ? -7.689 -17.216 23.367 1.00 21.68 157 ILE B N 1
ATOM 3001 C CA . ILE B 1 157 ? -6.782 -16.811 24.426 1.00 19.01 157 ILE B CA 1
ATOM 3002 C C . ILE B 1 157 ? -7.241 -17.494 25.711 1.00 24.07 157 ILE B C 1
ATOM 3003 O O . ILE B 1 157 ? -8.189 -17.041 26.368 1.00 23.46 157 ILE B O 1
ATOM 3008 N N . PRO B 1 158 ? -6.628 -18.604 26.088 1.00 24.17 158 PRO B N 1
ATOM 3009 C CA . PRO B 1 158 ? -7.097 -19.329 27.282 1.00 24.40 158 PRO B CA 1
ATOM 3010 C C . PRO B 1 158 ? -6.865 -18.526 28.554 1.00 23.57 158 PRO B C 1
ATOM 3011 O O . PRO B 1 158 ? -6.128 -17.537 28.588 1.00 23.00 158 PRO B O 1
ATOM 3015 N N . VAL B 1 159 ? -7.524 -18.980 29.623 1.00 30.18 159 VAL B N 1
ATOM 3016 C CA . VAL B 1 159 ? -7.354 -18.365 30.934 1.00 33.01 159 VAL B CA 1
ATOM 3017 C C . VAL B 1 159 ? -5.904 -18.540 31.352 1.00 28.47 159 VAL B C 1
ATOM 3018 O O . VAL B 1 159 ? -5.364 -19.660 31.358 1.00 22.44 159 VAL B O 1
ATOM 3022 N N . ARG B 1 160 ? -5.231 -17.417 31.607 1.00 29.24 160 ARG B N 1
ATOM 3023 C CA . ARG B 1 160 ? -3.779 -17.465 31.747 1.00 31.02 160 ARG B CA 1
ATOM 3024 C C . ARG B 1 160 ? -3.340 -18.266 32.966 1.00 24.93 160 ARG B C 1
ATOM 3025 O O . ARG B 1 160 ? -2.293 -18.916 32.932 1.00 24.19 160 ARG B O 1
ATOM 3033 N N . ASN B 1 161 ? -4.110 -18.210 34.059 1.00 27.37 161 ASN B N 1
ATOM 3034 C CA . ASN B 1 161 ? -3.697 -18.884 35.282 1.00 28.42 161 ASN B CA 1
ATOM 3035 C C . ASN B 1 161 ? -3.690 -20.405 35.150 1.00 27.23 161 ASN B C 1
ATOM 3036 O O . ASN B 1 161 ? -3.194 -21.076 36.059 1.00 29.70 161 ASN B O 1
ATOM 3041 N N . GLU B 1 162 ? -4.245 -20.960 34.070 1.00 24.61 162 GLU B N 1
ATOM 3042 C CA . GLU B 1 162 ? -4.185 -22.403 33.836 1.00 25.37 162 GLU B CA 1
ATOM 3043 C C . GLU B 1 162 ? -3.047 -22.799 32.900 1.00 22.35 162 GLU B C 1
ATOM 3044 O O . GLU B 1 162 ? -2.850 -23.992 32.655 1.00 21.99 162 GLU B O 1
ATOM 3050 N N . MET B 1 163 ? -2.246 -21.847 32.431 1.00 19.99 163 MET B N 1
ATOM 3051 C CA . MET B 1 163 ? -1.234 -22.128 31.422 1.00 16.31 163 MET B CA 1
ATOM 3052 C C . MET B 1 163 ? 0.148 -22.246 32.042 1.00 16.95 163 MET B C 1
ATOM 3053 O O . MET B 1 163 ? 0.513 -21.450 32.916 1.00 15.03 163 MET B O 1
ATOM 3058 N N . TYR B 1 164 ? 0.921 -23.225 31.554 1.00 18.02 164 TYR B N 1
ATOM 3059 C CA . TYR B 1 164 ? 2.278 -23.489 32.029 1.00 18.15 164 TYR B CA 1
ATOM 3060 C C . TYR B 1 164 ? 3.226 -23.731 30.872 1.00 17.80 164 TYR B C 1
ATOM 3061 O O . TYR B 1 164 ? 2.846 -24.271 29.834 1.00 19.72 164 TYR B O 1
ATOM 3070 N N . GLN B 1 165 ? 4.481 -23.345 31.072 1.00 17.68 165 GLN B N 1
ATOM 3071 C CA . GLN B 1 165 ? 5.520 -23.689 30.123 1.00 21.94 165 GLN B CA 1
ATOM 3072 C C . GLN B 1 165 ? 6.164 -25.010 30.525 1.00 21.53 165 GLN B C 1
ATOM 3073 O O . GLN B 1 165 ? 6.658 -25.142 31.643 1.00 16.28 165 GLN B O 1
ATOM 3079 N N . GLY B 1 166 ? 6.120 -25.982 29.618 1.00 17.19 166 GLY B N 1
ATOM 3080 C CA . GLY B 1 166 ? 6.748 -27.273 29.877 1.00 16.29 166 GLY B CA 1
ATOM 3081 C C . GLY B 1 166 ? 8.264 -27.185 29.778 1.00 15.32 166 GLY B C 1
ATOM 3082 O O . GLY B 1 166 ? 8.827 -26.650 28.810 1.00 14.76 166 GLY B O 1
ATOM 3083 N N . GLN B 1 167 ? 8.940 -27.740 30.774 1.00 14.87 167 GLN B N 1
ATOM 3084 C CA . GLN B 1 167 ? 10.397 -27.824 30.691 1.00 15.77 167 GLN B CA 1
ATOM 3085 C C . GLN B 1 167 ? 10.752 -29.305 30.698 1.00 16.67 167 GLN B C 1
ATOM 3086 O O . GLN B 1 167 ? 9.917 -30.132 30.325 1.00 16.58 167 GLN B O 1
ATOM 3092 N N . THR B 1 168 ? 11.992 -29.651 31.017 1.00 17.14 168 THR B N 1
ATOM 3093 C CA . THR B 1 168 ? 12.338 -31.018 31.374 1.00 17.49 168 THR B CA 1
ATOM 3094 C C . THR B 1 168 ? 13.202 -30.923 32.624 1.00 20.37 168 THR B C 1
ATOM 3095 O O . THR B 1 168 ? 13.708 -29.837 32.954 1.00 21.36 168 THR B O 1
ATOM 3099 N N . PRO B 1 169 ? 13.383 -32.028 33.356 1.00 17.58 169 PRO B N 1
ATOM 3100 C CA . PRO B 1 169 ? 13.030 -33.433 33.108 1.00 17.10 169 PRO B CA 1
ATOM 3101 C C . PRO B 1 169 ? 11.545 -33.730 32.977 1.00 19.26 169 PRO B C 1
ATOM 3102 O O . PRO B 1 169 ? 10.696 -32.989 33.440 1.00 18.46 169 PRO B O 1
ATOM 3106 N N . GLN B 1 170 ? 11.281 -34.838 32.297 1.00 13.30 170 GLN B N 1
ATOM 3107 C CA . GLN B 1 170 ? 10.006 -35.538 32.361 1.00 15.07 170 GLN B CA 1
ATOM 3108 C C . GLN B 1 170 ? 10.336 -36.946 32.839 1.00 14.01 170 GLN B C 1
ATOM 3109 O O . GLN B 1 170 ? 11.257 -37.579 32.314 1.00 15.97 170 GLN B O 1
ATOM 3115 N N . SER B 1 171 ? 9.637 -37.439 33.859 1.00 14.58 171 SER B N 1
ATOM 3116 C CA . SER B 1 171 ? 10.079 -38.681 34.482 1.00 16.66 171 SER B CA 1
ATOM 3117 C C . SER B 1 171 ? 8.914 -39.647 34.599 1.00 16.14 171 SER B C 1
ATOM 3118 O O . SER B 1 171 ? 7.771 -39.220 34.755 1.00 16.69 171 SER B O 1
ATOM 3121 N N . PHE B 1 172 ? 9.205 -40.947 34.483 1.00 17.52 172 PHE B N 1
ATOM 3122 C CA . PHE B 1 172 ? 8.139 -41.943 34.346 1.00 17.87 172 PHE B CA 1
ATOM 3123 C C . PHE B 1 172 ? 8.559 -43.249 34.992 1.00 15.69 172 PHE B C 1
ATOM 3124 O O . PHE B 1 172 ? 9.721 -43.650 34.953 1.00 16.52 172 PHE B O 1
ATOM 3132 N N . ASN B 1 173 ? 7.586 -43.921 35.564 1.00 17.73 173 ASN B N 1
ATOM 3133 C CA . ASN B 1 173 ? 7.704 -45.360 35.737 1.00 17.38 173 ASN B CA 1
ATOM 3134 C C . ASN B 1 173 ? 7.914 -45.983 34.351 1.00 18.21 173 ASN B C 1
ATOM 3135 O O . ASN B 1 173 ? 7.207 -45.648 33.394 1.00 17.42 173 ASN B O 1
ATOM 3140 N N . ILE B 1 174 ? 8.936 -46.834 34.227 1.00 16.26 174 ILE B N 1
ATOM 3141 C CA . ILE B 1 174 ? 9.322 -47.290 32.889 1.00 20.69 174 ILE B CA 1
ATOM 3142 C C . ILE B 1 174 ? 8.212 -48.128 32.257 1.00 20.51 174 ILE B C 1
ATOM 3143 O O . ILE B 1 174 ? 7.887 -47.960 31.068 1.00 19.90 174 ILE B O 1
ATOM 3148 N N . ASN B 1 175 ? 7.621 -49.056 33.020 1.00 19.26 175 ASN B N 1
ATOM 3149 C CA . ASN B 1 175 ? 6.602 -49.913 32.426 1.00 24.44 175 ASN B CA 1
ATOM 3150 C C . ASN B 1 175 ? 5.395 -49.093 31.994 1.00 23.88 175 ASN B C 1
ATOM 3151 O O . ASN B 1 175 ? 4.799 -49.343 30.936 1.00 21.83 175 ASN B O 1
ATOM 3156 N N . LEU B 1 176 ? 5.045 -48.087 32.782 1.00 18.68 176 LEU B N 1
ATOM 3157 C CA . LEU B 1 176 ? 3.939 -47.210 32.407 1.00 20.30 176 LEU B CA 1
ATOM 3158 C C . LEU B 1 176 ? 4.223 -46.498 31.091 1.00 16.42 176 LEU B C 1
ATOM 3159 O O . LEU B 1 176 ? 3.364 -46.425 30.214 1.00 20.76 176 LEU B O 1
ATOM 3164 N N . LEU B 1 177 ? 5.433 -45.986 30.938 1.00 15.73 177 LEU B N 1
ATOM 3165 C CA . LEU B 1 177 ? 5.795 -45.276 29.711 1.00 20.05 177 LEU B CA 1
ATOM 3166 C C . LEU B 1 177 ? 5.726 -46.207 28.521 1.00 19.33 177 LEU B C 1
ATOM 3167 O O . LEU B 1 177 ? 5.140 -45.880 27.485 1.00 18.86 177 LEU B O 1
ATOM 3172 N N . LYS B 1 178 ? 6.303 -47.396 28.683 1.00 22.12 178 LYS B N 1
ATOM 3173 C CA . LYS B 1 178 ? 6.329 -48.380 27.608 1.00 23.08 178 LYS B CA 1
ATOM 3174 C C . LYS B 1 178 ? 4.922 -48.761 27.172 1.00 23.32 178 LYS B C 1
ATOM 3175 O O . LYS B 1 178 ? 4.586 -48.708 25.973 1.00 23.38 178 LYS B O 1
ATOM 3181 N N . GLU B 1 179 ? 4.069 -49.093 28.141 1.00 21.72 179 GLU B N 1
ATOM 3182 C CA . GLU B 1 179 ? 2.704 -49.523 27.851 1.00 24.79 179 GLU B CA 1
ATOM 3183 C C . GLU B 1 179 ? 1.885 -48.404 27.216 1.00 23.72 179 GLU B C 1
ATOM 3184 O O . GLU B 1 179 ? 1.078 -48.657 26.316 1.00 23.85 179 GLU B O 1
ATOM 3186 N N . SER B 1 180 ? 2.017 -47.172 27.731 1.00 18.93 180 SER B N 1
ATOM 3187 C CA . SER B 1 180 ? 1.322 -46.044 27.118 1.00 21.57 180 SER B CA 1
ATOM 3188 C C . SER B 1 180 ? 1.801 -45.796 25.687 1.00 19.49 180 SER B C 1
ATOM 3189 O O . SER B 1 180 ? 0.989 -45.615 24.780 1.00 20.02 180 SER B O 1
ATOM 3192 N N . TYR B 1 181 ? 3.111 -45.813 25.463 1.00 18.09 181 TYR B N 1
ATOM 3193 C CA . TYR B 1 181 ? 3.633 -45.511 24.128 1.00 21.08 181 TYR B CA 1
ATOM 3194 C C . TYR B 1 181 ? 3.151 -46.549 23.120 1.00 23.73 181 TYR B C 1
ATOM 3195 O O . TYR B 1 181 ? 2.785 -46.206 21.977 1.00 20.90 181 TYR B O 1
ATOM 3204 N N . ALA B 1 182 ? 3.060 -47.812 23.567 1.00 21.06 182 ALA B N 1
ATOM 3205 C CA . ALA B 1 182 ? 2.617 -48.913 22.717 1.00 22.99 182 ALA B CA 1
ATOM 3206 C C . ALA B 1 182 ? 1.191 -48.725 22.204 1.00 24.75 182 ALA B C 1
ATOM 3207 O O . ALA B 1 182 ? 0.823 -49.300 21.170 1.00 25.50 182 ALA B O 1
ATOM 3209 N N . GLN B 1 183 ? 0.380 -47.945 22.906 1.00 22.28 183 GLN B N 1
ATOM 3210 C CA . GLN B 1 183 ? -0.990 -47.697 22.474 1.00 21.64 183 GLN B CA 1
ATOM 3211 C C . GLN B 1 183 ? -1.098 -46.694 21.322 1.00 25.22 183 GLN B C 1
ATOM 3212 O O . GLN B 1 183 ? -2.154 -46.616 20.694 1.00 26.49 183 GLN B O 1
ATOM 3218 N N . LEU B 1 184 ? -0.080 -45.868 21.091 1.00 24.63 184 LEU B N 1
ATOM 3219 C CA . LEU B 1 184 ? -0.274 -44.772 20.138 1.00 27.47 184 LEU B CA 1
ATOM 3220 C C . LEU B 1 184 ? -0.048 -45.206 18.690 1.00 27.92 184 LEU B C 1
ATOM 3221 O O . LEU B 1 184 ? 0.868 -45.982 18.384 1.00 21.40 184 LEU B O 1
ATOM 3226 N N . SER B 1 185 ? -0.816 -44.592 17.790 1.00 22.14 185 SER B N 1
ATOM 3227 C CA . SER B 1 185 ? -0.658 -44.832 16.354 1.00 23.23 185 SER B CA 1
ATOM 3228 C C . SER B 1 185 ? 0.472 -43.958 15.803 1.00 22.62 185 SER B C 1
ATOM 3229 O O . SER B 1 185 ? 0.992 -43.055 16.475 1.00 21.42 185 SER B O 1
ATOM 3232 N N . ASP B 1 186 ? 0.858 -44.224 14.552 1.00 23.61 186 ASP B N 1
ATOM 3233 C CA . ASP B 1 186 ? 1.919 -43.407 13.960 1.00 24.55 186 ASP B CA 1
ATOM 3234 C C . ASP B 1 186 ? 1.499 -41.951 13.837 1.00 26.85 186 ASP B C 1
ATOM 3235 O O . ASP B 1 186 ? 2.304 -41.048 14.105 1.00 25.56 186 ASP B O 1
ATOM 3240 N N . GLU B 1 187 ? 0.235 -41.702 13.465 1.00 24.10 187 GLU B N 1
ATOM 3241 C CA . GLU B 1 187 ? -0.250 -40.320 13.412 1.00 24.08 187 GLU B CA 1
ATOM 3242 C C . GLU B 1 187 ? -0.221 -39.667 14.797 1.00 22.60 187 GLU B C 1
ATOM 3243 O O . GLU B 1 187 ? 0.243 -38.517 14.953 1.00 21.98 187 GLU B O 1
ATOM 3249 N N . GLN B 1 188 ? -0.682 -40.393 15.834 1.00 22.14 188 GLN B N 1
ATOM 3250 C CA . GLN B 1 188 ? -0.622 -39.812 17.182 1.00 20.88 188 GLN B CA 1
ATOM 3251 C C . GLN B 1 188 ? 0.812 -39.492 17.579 1.00 23.22 188 GLN B C 1
ATOM 3252 O O . GLN B 1 188 ? 1.089 -38.426 18.143 1.00 19.68 188 GLN B O 1
ATOM 3258 N N . LYS B 1 189 ? 1.746 -40.396 17.282 1.00 21.75 189 LYS B N 1
ATOM 3259 C CA . LYS B 1 189 ? 3.135 -40.110 17.620 1.00 21.30 189 LYS B CA 1
ATOM 3260 C C . LYS B 1 189 ? 3.676 -38.898 16.845 1.00 19.34 189 LYS B C 1
ATOM 3261 O O . LYS B 1 189 ? 4.500 -38.137 17.380 1.00 21.08 189 LYS B O 1
ATOM 3267 N N . SER B 1 190 ? 3.225 -38.720 15.608 1.00 19.96 190 SER B N 1
ATOM 3268 C CA . SER B 1 190 ? 3.700 -37.630 14.760 1.00 20.41 190 SER B CA 1
ATOM 3269 C C . SER B 1 190 ? 3.375 -36.274 15.368 1.00 24.41 190 SER B C 1
ATOM 3270 O O . SER B 1 190 ? 4.097 -35.297 15.134 1.00 22.99 190 SER B O 1
ATOM 3273 N N . ILE B 1 191 ? 2.273 -36.200 16.109 1.00 19.68 191 ILE B N 1
ATOM 3274 C CA . ILE B 1 191 ? 1.789 -34.911 16.630 1.00 23.18 191 ILE B CA 1
ATOM 3275 C C . ILE B 1 191 ? 2.478 -34.467 17.934 1.00 21.22 191 ILE B C 1
ATOM 3276 O O . ILE B 1 191 ? 2.438 -33.265 18.298 1.00 19.68 191 ILE B O 1
ATOM 3281 N N . LEU B 1 192 ? 3.137 -35.386 18.615 1.00 18.08 192 LEU B N 1
ATOM 3282 C CA . LEU B 1 192 ? 3.731 -35.138 19.923 1.00 16.70 192 LEU B CA 1
ATOM 3283 C C . LEU B 1 192 ? 4.957 -34.236 19.839 1.00 19.24 192 LEU B C 1
ATOM 3284 O O . LEU B 1 192 ? 5.741 -34.316 18.883 1.00 20.64 192 LEU B O 1
ATOM 3289 N N . SER B 1 193 ? 5.068 -33.306 20.807 1.00 17.26 193 SER B N 1
ATOM 3290 C CA . SER B 1 193 ? 6.283 -32.498 20.974 1.00 17.83 193 SER B CA 1
ATOM 3291 C C . SER B 1 193 ? 7.036 -32.795 22.263 1.00 18.62 193 SER B C 1
ATOM 3292 O O . SER B 1 193 ? 8.089 -32.186 22.502 1.00 17.38 193 SER B O 1
ATOM 3295 N N . ASP B 1 194 ? 6.523 -33.688 23.099 1.00 15.11 194 ASP B N 1
ATOM 3296 C CA . ASP B 1 194 ? 7.150 -34.049 24.361 1.00 16.93 194 ASP B CA 1
ATOM 3297 C C . ASP B 1 194 ? 6.786 -35.500 24.656 1.00 18.12 194 ASP B C 1
ATOM 3298 O O . ASP B 1 194 ? 6.175 -36.196 23.831 1.00 19.92 194 ASP B O 1
ATOM 3303 N N . ALA B 1 195 ? 7.248 -35.976 25.809 1.00 13.83 195 ALA B N 1
ATOM 3304 C CA . ALA B 1 195 ? 6.889 -37.322 26.283 1.00 17.41 195 ALA B CA 1
ATOM 3305 C C . ALA B 1 195 ? 5.659 -37.368 27.191 1.00 18.56 195 ALA B C 1
ATOM 3306 O O . ALA B 1 195 ? 4.946 -38.382 27.202 1.00 16.41 195 ALA B O 1
ATOM 3308 N N . CYS B 1 196 ? 5.403 -36.326 27.994 1.00 16.52 196 CYS B N 1
ATOM 3309 C CA . CYS B 1 196 ? 4.290 -36.418 28.923 1.00 15.63 196 CYS B CA 1
ATOM 3310 C C . CYS B 1 196 ? 2.951 -36.559 28.198 1.00 13.40 196 CYS B C 1
ATOM 3311 O O . CYS B 1 196 ? 2.008 -37.148 28.733 1.00 16.06 196 CYS B O 1
ATOM 3314 N N . LYS B 1 197 ? 2.844 -36.072 26.965 1.00 13.61 197 LYS B N 1
ATOM 3315 C CA . LYS B 1 197 ? 1.560 -36.254 26.287 1.00 15.99 197 LYS B CA 1
ATOM 3316 C C . LYS B 1 197 ? 1.262 -37.732 25.953 1.00 16.49 197 LYS B C 1
ATOM 3317 O O . LYS B 1 197 ? 0.093 -38.098 25.801 1.00 17.84 197 LYS B O 1
ATOM 3323 N N . ILE B 1 198 ? 2.285 -38.580 25.830 1.00 17.77 198 ILE B N 1
ATOM 3324 C CA . ILE B 1 198 ? 2.043 -40.020 25.703 1.00 14.98 198 ILE B CA 1
ATOM 3325 C C . ILE B 1 198 ? 1.106 -40.470 26.822 1.00 18.20 198 ILE B C 1
ATOM 3326 O O . ILE B 1 198 ? 0.076 -41.131 26.594 1.00 23.70 198 ILE B O 1
ATOM 3331 N N . ILE B 1 199 ? 1.447 -40.063 28.047 1.00 16.60 199 ILE B N 1
ATOM 3332 C CA . ILE B 1 199 ? 0.690 -40.417 29.238 1.00 15.28 199 ILE B CA 1
ATOM 3333 C C . ILE B 1 199 ? -0.672 -39.746 29.228 1.00 17.40 199 ILE B C 1
ATOM 3334 O O . ILE B 1 199 ? -1.690 -40.390 29.478 1.00 18.25 199 ILE B O 1
ATOM 3339 N N . VAL B 1 200 ? -0.720 -38.429 28.926 1.00 20.86 200 VAL B N 1
ATOM 3340 C CA . VAL B 1 200 ? -2.017 -37.737 28.942 1.00 19.98 200 VAL B CA 1
ATOM 3341 C C . VAL B 1 200 ? -2.982 -38.363 27.941 1.00 20.76 200 VAL B C 1
ATOM 3342 O O . VAL B 1 200 ? -4.170 -38.588 28.238 1.00 20.10 200 VAL B O 1
ATOM 3346 N N . GLU B 1 201 ? -2.479 -38.677 26.746 1.00 17.38 201 GLU B N 1
ATOM 3347 C CA . GLU B 1 201 ? -3.305 -39.223 25.680 1.00 25.82 201 GLU B CA 1
ATOM 3348 C C . GLU B 1 201 ? -3.806 -40.613 26.003 1.00 25.67 201 GLU B C 1
ATOM 3349 O O . GLU B 1 201 ? -4.783 -41.069 25.396 1.00 26.04 201 GLU B O 1
ATOM 3355 N N . THR B 1 202 ? -3.103 -41.343 26.867 1.00 24.17 202 THR B N 1
ATOM 3356 C CA . THR B 1 202 ? -3.607 -42.646 27.286 1.00 22.75 202 THR B CA 1
ATOM 3357 C C . THR B 1 202 ? -4.333 -42.601 28.637 1.00 23.66 202 THR B C 1
ATOM 3358 O O . THR B 1 202 ? -4.507 -43.645 29.293 1.00 23.74 202 THR B O 1
ATOM 3362 N N . ASN B 1 203 ? -4.795 -41.413 29.033 1.00 22.10 203 ASN B N 1
ATOM 3363 C CA . ASN B 1 203 ? -5.669 -41.207 30.193 1.00 21.63 203 ASN B CA 1
ATOM 3364 C C . ASN B 1 203 ? -5.083 -41.750 31.502 1.00 22.88 203 ASN B C 1
ATOM 3365 O O . ASN B 1 203 ? -5.770 -42.393 32.303 1.00 25.26 203 ASN B O 1
ATOM 3370 N N . LYS B 1 204 ? -3.824 -41.435 31.742 1.00 22.61 204 LYS B N 1
ATOM 3371 C CA . LYS B 1 204 ? -3.184 -41.619 33.041 1.00 21.88 204 LYS B CA 1
ATOM 3372 C C . LYS B 1 204 ? -2.680 -40.260 33.530 1.00 20.30 204 LYS B C 1
ATOM 3373 O O . LYS B 1 204 ? -2.354 -39.394 32.712 1.00 18.64 204 LYS B O 1
ATOM 3379 N N . PRO B 1 205 ? -2.614 -40.046 34.850 1.00 21.80 205 PRO B N 1
ATOM 3380 C CA . PRO B 1 205 ? -2.243 -38.723 35.387 1.00 18.26 205 PRO B CA 1
ATOM 3381 C C . PRO B 1 205 ? -0.785 -38.373 35.152 1.00 20.25 205 PRO B C 1
ATOM 3382 O O . PRO B 1 205 ? 0.088 -39.244 35.086 1.00 18.64 205 PRO B O 1
ATOM 3386 N N . VAL B 1 206 ? -0.517 -37.065 35.035 1.00 16.58 206 VAL B N 1
ATOM 3387 C CA . VAL B 1 206 ? 0.858 -36.567 35.045 1.00 15.03 206 VAL B CA 1
ATOM 3388 C C . VAL B 1 206 ? 0.932 -35.497 36.116 1.00 18.42 206 VAL B C 1
ATOM 3389 O O . VAL B 1 206 ? 0.120 -34.561 36.117 1.00 16.34 206 VAL B O 1
ATOM 3393 N N . ARG B 1 207 ? 1.842 -35.673 37.057 1.00 19.98 207 ARG B N 1
ATOM 3394 C CA . ARG B 1 207 ? 2.013 -34.735 38.163 1.00 20.71 207 ARG B CA 1
ATOM 3395 C C . ARG B 1 207 ? 2.927 -33.591 37.750 1.00 18.85 207 ARG B C 1
ATOM 3396 O O . ARG B 1 207 ? 3.746 -33.732 36.849 1.00 17.61 207 ARG B O 1
ATOM 3404 N N . LEU B 1 208 ? 2.815 -32.454 38.443 1.00 17.21 208 LEU B N 1
ATOM 3405 C CA . LEU B 1 208 ? 3.655 -31.288 38.142 1.00 17.92 208 LEU B CA 1
ATOM 3406 C C . LEU B 1 208 ? 4.731 -31.093 39.202 1.00 20.79 208 LEU B C 1
ATOM 3407 O O . LEU B 1 208 ? 4.454 -31.186 40.411 1.00 21.64 208 LEU B O 1
ATOM 3412 N N . VAL B 1 209 ? 5.948 -30.837 38.747 1.00 15.74 209 VAL B N 1
ATOM 3413 C CA . VAL B 1 209 ? 7.066 -30.363 39.561 1.00 17.33 209 VAL B CA 1
ATOM 3414 C C . VAL B 1 209 ? 7.511 -28.984 39.044 1.00 18.93 209 VAL B C 1
ATOM 3415 O O . VAL B 1 209 ? 7.591 -28.770 37.829 1.00 17.29 209 VAL B O 1
ATOM 3419 N N . LYS B 1 210 ? 7.781 -28.034 39.956 1.00 17.31 210 LYS B N 1
ATOM 3420 C CA . LYS B 1 210 ? 8.157 -26.681 39.525 1.00 15.71 210 LYS B CA 1
ATOM 3421 C C . LYS B 1 210 ? 9.591 -26.644 38.998 1.00 19.01 210 LYS B C 1
ATOM 3422 O O . LYS B 1 210 ? 10.504 -27.191 39.627 1.00 18.18 210 LYS B O 1
ATOM 3428 N N . GLY B 1 211 ? 9.781 -26.037 37.815 1.00 18.83 211 GLY B N 1
ATOM 3429 C CA . GLY B 1 211 ? 11.114 -25.843 37.261 1.00 16.64 211 GLY B CA 1
ATOM 3430 C C . GLY B 1 211 ? 11.689 -24.524 37.755 1.00 20.00 211 GLY B C 1
ATOM 3431 O O . GLY B 1 211 ? 11.481 -24.161 38.918 1.00 19.19 211 GLY B O 1
ATOM 3432 N N . GLU B 1 212 ? 12.414 -23.802 36.893 1.00 19.38 212 GLU B N 1
ATOM 3433 C CA . GLU B 1 212 ? 12.991 -22.504 37.252 1.00 19.34 212 GLU B CA 1
ATOM 3434 C C . GLU B 1 212 ? 12.973 -21.614 36.022 1.00 20.10 212 GLU B C 1
ATOM 3435 O O . GLU B 1 212 ? 13.053 -22.103 34.887 1.00 17.30 212 GLU B O 1
ATOM 3441 N N . LEU B 1 213 ? 12.911 -20.298 36.256 1.00 20.38 213 LEU B N 1
ATOM 3442 C CA . LEU B 1 213 ? 12.967 -19.360 35.138 1.00 17.48 213 LEU B CA 1
ATOM 3443 C C . LEU B 1 213 ? 14.248 -19.528 34.330 1.00 20.06 213 LEU B C 1
ATOM 3444 O O . LEU B 1 213 ? 14.259 -19.257 33.118 1.00 22.06 213 LEU B O 1
ATOM 3449 N N . TYR B 1 214 ? 15.340 -19.967 34.974 1.00 18.31 214 TYR B N 1
ATOM 3450 C CA . TYR B 1 214 ? 16.641 -20.094 34.311 1.00 20.79 214 TYR B CA 1
ATOM 3451 C C . TYR B 1 214 ? 16.888 -21.485 33.724 1.00 20.74 214 TYR B C 1
ATOM 3452 O O . TYR B 1 214 ? 17.976 -21.714 33.190 1.00 19.72 214 TYR B O 1
ATOM 3461 N N . ASN B 1 215 ? 15.923 -22.407 33.826 1.00 19.59 215 ASN B N 1
ATOM 3462 C CA . ASN B 1 215 ? 16.036 -23.745 33.231 1.00 18.54 215 ASN B CA 1
ATOM 3463 C C . ASN B 1 215 ? 15.687 -23.693 31.731 1.00 18.83 215 ASN B C 1
ATOM 3464 O O . ASN B 1 215 ? 14.830 -24.410 31.211 1.00 22.62 215 ASN B O 1
ATOM 3469 N N . ILE B 1 216 ? 16.414 -22.830 31.026 1.00 18.33 216 ILE B N 1
ATOM 3470 C CA . ILE B 1 216 ? 16.111 -22.526 29.643 1.00 19.82 216 ILE B CA 1
ATOM 3471 C C . ILE B 1 216 ? 16.676 -23.610 28.734 1.00 18.70 216 ILE B C 1
ATOM 3472 O O . ILE B 1 216 ? 17.602 -24.344 29.075 1.00 20.03 216 ILE B O 1
ATOM 3477 N N . LYS B 1 217 ? 16.121 -23.679 27.541 1.00 21.59 217 LYS B N 1
ATOM 3478 C CA . LYS B 1 217 ? 16.598 -24.585 26.498 1.00 21.82 217 LYS B CA 1
ATOM 3479 C C . LYS B 1 217 ? 17.492 -23.813 25.541 1.00 23.04 217 LYS B C 1
ATOM 3480 O O . LYS B 1 217 ? 17.095 -22.761 25.037 1.00 23.34 217 LYS B O 1
ATOM 3486 N N . VAL B 1 218 ? 18.706 -24.297 25.326 1.00 22.25 218 VAL B N 1
ATOM 3487 C CA . VAL B 1 218 ? 19.703 -23.581 24.538 1.00 27.10 218 VAL B CA 1
ATOM 3488 C C . VAL B 1 218 ? 19.692 -24.083 23.095 1.00 32.12 218 VAL B C 1
ATOM 3489 O O . VAL B 1 218 ? 20.214 -25.165 22.793 1.00 35.45 218 VAL B O 1
ATOM 3493 N N . THR B 1 219 ? 19.030 -23.349 22.195 1.00 35.32 219 THR B N 1
ATOM 3494 C CA . THR B 1 219 ? 18.963 -23.781 20.791 1.00 37.29 219 THR B CA 1
ATOM 3495 C C . THR B 1 219 ? 19.306 -22.717 19.759 1.00 39.68 219 THR B C 1
ATOM 3496 O O . THR B 1 219 ? 19.542 -23.085 18.605 1.00 39.80 219 THR B O 1
ATOM 3500 N N . THR B 1 220 ? 19.339 -21.433 20.106 1.00 35.05 220 THR B N 1
ATOM 3501 C CA . THR B 1 220 ? 19.654 -20.372 19.161 1.00 36.91 220 THR B CA 1
ATOM 3502 C C . THR B 1 220 ? 20.789 -19.540 19.725 1.00 35.50 220 THR B C 1
ATOM 3503 O O . THR B 1 220 ? 21.102 -19.626 20.920 1.00 35.34 220 THR B O 1
ATOM 3507 N N . PRO B 1 221 ? 21.426 -18.710 18.895 1.00 33.49 221 PRO B N 1
ATOM 3508 C CA . PRO B 1 221 ? 22.469 -17.817 19.429 1.00 35.77 221 PRO B CA 1
ATOM 3509 C C . PRO B 1 221 ? 21.987 -16.925 20.563 1.00 34.90 221 PRO B C 1
ATOM 3510 O O . PRO B 1 221 ? 22.770 -16.628 21.485 1.00 35.73 221 PRO B O 1
ATOM 3514 N N . TYR B 1 222 ? 20.726 -16.470 20.514 1.00 33.41 222 TYR B N 1
ATOM 3515 C CA . TYR B 1 222 ? 20.189 -15.674 21.614 1.00 31.19 222 TYR B CA 1
ATOM 3516 C C . TYR B 1 222 ? 20.229 -16.471 22.909 1.00 25.71 222 TYR B C 1
ATOM 3517 O O . TYR B 1 222 ? 20.700 -15.984 23.945 1.00 24.00 222 TYR B O 1
ATOM 3526 N N . ASP B 1 223 ? 19.760 -17.720 22.855 1.00 22.18 223 ASP B N 1
ATOM 3527 C CA . ASP B 1 223 ? 19.765 -18.546 24.057 1.00 22.19 223 ASP B CA 1
ATOM 3528 C C . ASP B 1 223 ? 21.168 -18.750 24.600 1.00 24.82 223 ASP B C 1
ATOM 3529 O O . ASP B 1 223 ? 21.339 -18.846 25.817 1.00 25.12 223 ASP B O 1
ATOM 3534 N N . LEU B 1 224 ? 22.173 -18.849 23.726 1.00 27.08 224 LEU B N 1
ATOM 3535 C CA . LEU B 1 224 ? 23.543 -19.023 24.202 1.00 27.86 224 LEU B CA 1
ATOM 3536 C C . LEU B 1 224 ? 24.057 -17.751 24.873 1.00 28.96 224 LEU B C 1
ATOM 3537 O O . LEU B 1 224 ? 24.834 -17.818 25.842 1.00 27.44 224 LEU B O 1
ATOM 3542 N N . LYS B 1 225 ? 23.646 -16.578 24.380 1.00 29.54 225 LYS B N 1
ATOM 3543 C CA . LYS B 1 225 ? 24.012 -15.353 25.102 1.00 31.60 225 LYS B CA 1
ATOM 3544 C C . LYS B 1 225 ? 23.399 -15.359 26.498 1.00 28.97 225 LYS B C 1
ATOM 3545 O O . LYS B 1 225 ? 24.070 -15.049 27.497 1.00 27.67 225 LYS B O 1
ATOM 3551 N N . VAL B 1 226 ? 22.134 -15.768 26.592 1.00 27.15 226 VAL B N 1
ATOM 3552 C CA . VAL B 1 226 ? 21.500 -15.866 27.906 1.00 26.90 226 VAL B CA 1
ATOM 3553 C C . VAL B 1 226 ? 22.210 -16.902 28.774 1.00 26.46 226 VAL B C 1
ATOM 3554 O O . VAL B 1 226 ? 22.421 -16.688 29.972 1.00 24.25 226 VAL B O 1
ATOM 3558 N N . ALA B 1 227 ? 22.596 -18.039 28.187 1.00 24.77 227 ALA B N 1
ATOM 3559 C CA . ALA B 1 227 ? 23.274 -19.068 28.960 1.00 24.23 227 ALA B CA 1
ATOM 3560 C C . ALA B 1 227 ? 24.594 -18.553 29.510 1.00 26.43 227 ALA B C 1
ATOM 3561 O O . ALA B 1 227 ? 24.940 -18.813 30.670 1.00 25.59 227 ALA B O 1
ATOM 3563 N N . ASN B 1 228 ? 25.341 -17.811 28.689 1.00 24.67 228 ASN B N 1
ATOM 3564 C CA . ASN B 1 228 ? 26.604 -17.248 29.153 1.00 28.74 228 ASN B CA 1
ATOM 3565 C C . ASN B 1 228 ? 26.380 -16.270 30.295 1.00 28.81 228 ASN B C 1
ATOM 3566 O O . ASN B 1 228 ? 27.145 -16.259 31.265 1.00 31.80 228 ASN B O 1
ATOM 3571 N N . ALA B 1 229 ? 25.301 -15.481 30.222 1.00 27.20 229 ALA B N 1
ATOM 3572 C CA . ALA B 1 229 ? 24.970 -14.576 31.324 1.00 28.53 229 ALA B CA 1
ATOM 3573 C C . ALA B 1 229 ? 24.647 -15.349 32.590 1.00 28.26 229 ALA B C 1
ATOM 3574 O O . ALA B 1 229 ? 25.057 -14.959 33.689 1.00 29.81 229 ALA B O 1
ATOM 3576 N N . ILE B 1 230 ? 23.860 -16.413 32.452 1.00 27.29 230 ILE B N 1
ATOM 3577 C CA . ILE B 1 230 ? 23.493 -17.236 33.596 1.00 27.01 230 ILE B CA 1
ATOM 3578 C C . ILE B 1 230 ? 24.739 -17.788 34.276 1.00 28.85 230 ILE B C 1
ATOM 3579 O O . ILE B 1 230 ? 24.852 -17.760 35.506 1.00 29.22 230 ILE B O 1
ATOM 3584 N N . ILE B 1 231 ? 25.707 -18.261 33.486 1.00 28.12 231 ILE B N 1
ATOM 3585 C CA . ILE B 1 231 ? 26.922 -18.843 34.057 1.00 33.10 231 ILE B CA 1
ATOM 3586 C C . ILE B 1 231 ? 27.757 -17.781 34.763 1.00 38.24 231 ILE B C 1
ATOM 3587 O O . ILE B 1 231 ? 28.198 -17.965 35.911 1.00 31.42 231 ILE B O 1
ATOM 3592 N N . ARG B 1 232 ? 28.026 -16.665 34.075 1.00 38.03 232 ARG B N 1
ATOM 3593 C CA . ARG B 1 232 ? 28.855 -15.628 34.678 1.00 40.34 232 ARG B CA 1
ATOM 3594 C C . ARG B 1 232 ? 28.202 -15.033 35.921 1.00 39.83 232 ARG B C 1
ATOM 3595 O O . ARG B 1 232 ? 28.905 -14.624 36.849 1.00 42.90 232 ARG B O 1
ATOM 3603 N N . GLY B 1 233 ? 26.864 -14.954 35.951 1.00 36.78 233 GLY B N 1
ATOM 3604 C CA . GLY B 1 233 ? 26.140 -14.385 37.071 1.00 37.01 233 GLY B CA 1
ATOM 3605 C C . GLY B 1 233 ? 25.898 -15.303 38.252 1.00 40.18 233 GLY B C 1
ATOM 3606 O O . GLY B 1 233 ? 25.364 -14.847 39.267 1.00 42.98 233 GLY B O 1
ATOM 3607 N N . GLY B 1 234 ? 26.277 -16.575 38.155 1.00 41.68 234 GLY B N 1
ATOM 3608 C CA . GLY B 1 234 ? 25.967 -17.542 39.195 1.00 45.04 234 GLY B CA 1
ATOM 3609 C C . GLY B 1 234 ? 24.485 -17.792 39.393 1.00 48.33 234 GLY B C 1
ATOM 3610 O O . GLY B 1 234 ? 24.086 -18.290 40.450 1.00 51.28 234 GLY B O 1
ATOM 3611 N N . ILE B 1 235 ? 23.659 -17.490 38.386 1.00 46.72 235 ILE B N 1
ATOM 3612 C CA . ILE B 1 235 ? 22.210 -17.455 38.582 1.00 48.30 235 ILE B CA 1
ATOM 3613 C C . ILE B 1 235 ? 21.658 -18.848 38.892 1.00 49.45 235 ILE B C 1
ATOM 3614 O O . ILE B 1 235 ? 20.824 -19.015 39.793 1.00 53.38 235 ILE B O 1
ATOM 3619 N N . ALA B 1 236 ? 22.125 -19.868 38.178 1.00 45.02 236 ALA B N 1
ATOM 3620 C CA . ALA B 1 236 ? 21.555 -21.204 38.292 1.00 43.91 236 ALA B CA 1
ATOM 3621 C C . ALA B 1 236 ? 22.069 -21.970 39.516 1.00 48.39 236 ALA B C 1
ATOM 3622 O O . ALA B 1 236 ? 22.998 -21.520 40.199 1.00 52.83 236 ALA B O 1
ATOM 3624 N N . MET C 1 1 ? -1.011 -51.069 77.043 1.00 31.57 1 MET C N 1
ATOM 3625 C CA . MET C 1 1 ? 0.343 -50.912 76.539 1.00 34.01 1 MET C CA 1
ATOM 3626 C C . MET C 1 1 ? 0.519 -49.596 75.777 1.00 32.25 1 MET C C 1
ATOM 3627 O O . MET C 1 1 ? -0.455 -49.026 75.287 1.00 30.43 1 MET C O 1
ATOM 3632 N N . LYS C 1 2 ? 1.760 -49.115 75.710 1.00 27.92 2 LYS C N 1
ATOM 3633 C CA . LYS C 1 2 ? 2.081 -47.816 75.124 1.00 26.43 2 LYS C CA 1
ATOM 3634 C C . LYS C 1 2 ? 2.876 -48.015 73.842 1.00 27.60 2 LYS C C 1
ATOM 3635 O O . LYS C 1 2 ? 3.936 -48.653 73.860 1.00 31.84 2 LYS C O 1
ATOM 3641 N N . TYR C 1 3 ? 2.403 -47.406 72.762 1.00 25.20 3 TYR C N 1
ATOM 3642 C CA . TYR C 1 3 ? 2.985 -47.524 71.428 1.00 25.67 3 TYR C CA 1
ATOM 3643 C C . TYR C 1 3 ? 3.395 -46.150 70.904 1.00 24.37 3 TYR C C 1
ATOM 3644 O O . TYR C 1 3 ? 2.788 -45.138 71.255 1.00 23.23 3 TYR C O 1
ATOM 3653 N N . ALA C 1 4 ? 4.463 -46.104 70.124 1.00 22.46 4 ALA C N 1
ATOM 3654 C CA . ALA C 1 4 ? 4.862 -44.877 69.438 1.00 22.09 4 ALA C CA 1
ATOM 3655 C C . ALA C 1 4 ? 4.671 -45.079 67.945 1.00 24.81 4 ALA C C 1
ATOM 3656 O O . ALA C 1 4 ? 4.946 -46.164 67.432 1.00 19.13 4 ALA C O 1
ATOM 3658 N N . GLY C 1 5 ? 4.142 -44.052 67.264 1.00 20.79 5 GLY C N 1
ATOM 3659 C CA . GLY C 1 5 ? 3.991 -44.124 65.834 1.00 18.69 5 GLY C CA 1
ATOM 3660 C C . GLY C 1 5 ? 4.726 -42.950 65.218 1.00 19.96 5 GLY C C 1
ATOM 3661 O O . GLY C 1 5 ? 4.295 -41.817 65.399 1.00 20.55 5 GLY C O 1
ATOM 3662 N N . ILE C 1 6 ? 5.844 -43.198 64.547 1.00 18.34 6 ILE C N 1
ATOM 3663 C CA . ILE C 1 6 ? 6.642 -42.137 63.958 1.00 18.38 6 ILE C CA 1
ATOM 3664 C C . ILE C 1 6 ? 6.204 -42.007 62.504 1.00 16.67 6 ILE C C 1
ATOM 3665 O O . ILE C 1 6 ? 6.254 -42.985 61.746 1.00 20.07 6 ILE C O 1
ATOM 3670 N N . LEU C 1 7 ? 5.751 -40.811 62.129 1.00 14.80 7 LEU C N 1
ATOM 3671 C CA . LEU C 1 7 ? 5.138 -40.545 60.827 1.00 17.04 7 LEU C CA 1
ATOM 3672 C C . LEU C 1 7 ? 6.205 -39.976 59.892 1.00 20.35 7 LEU C C 1
ATOM 3673 O O . LEU C 1 7 ? 6.605 -38.807 60.017 1.00 20.11 7 LEU C O 1
ATOM 3678 N N . ALA C 1 8 ? 6.626 -40.787 58.942 1.00 19.52 8 ALA C N 1
ATOM 3679 C CA . ALA C 1 8 ? 7.671 -40.421 57.995 1.00 22.44 8 ALA C CA 1
ATOM 3680 C C . ALA C 1 8 ? 7.105 -40.400 56.576 1.00 21.13 8 ALA C C 1
ATOM 3681 O O . ALA C 1 8 ? 7.636 -41.044 55.668 1.00 21.17 8 ALA C O 1
ATOM 3683 N N . GLY C 1 9 ? 5.984 -39.686 56.391 1.00 21.42 9 GLY C N 1
ATOM 3684 C CA . GLY C 1 9 ? 5.374 -39.650 55.081 1.00 19.95 9 GLY C CA 1
ATOM 3685 C C . GLY C 1 9 ? 5.983 -38.617 54.144 1.00 21.24 9 GLY C C 1
ATOM 3686 O O . GLY C 1 9 ? 5.553 -38.503 52.982 1.00 20.37 9 GLY C O 1
ATOM 3687 N N . GLY C 1 10 ? 6.985 -37.880 54.627 1.00 19.20 10 GLY C N 1
ATOM 3688 C CA . GLY C 1 10 ? 7.611 -36.822 53.843 1.00 20.53 10 GLY C CA 1
ATOM 3689 C C . GLY C 1 10 ? 6.844 -35.516 53.909 1.00 23.29 10 GLY C C 1
ATOM 3690 O O . GLY C 1 10 ? 5.736 -35.441 54.432 1.00 26.51 10 GLY C O 1
ATOM 3691 N N . ILE C 1 11 ? 7.422 -34.475 53.295 1.00 24.03 11 ILE C N 1
ATOM 3692 C CA . ILE C 1 11 ? 6.864 -33.123 53.287 1.00 22.98 11 ILE C CA 1
ATOM 3693 C C . ILE C 1 11 ? 6.550 -32.769 51.842 1.00 24.01 11 ILE C C 1
ATOM 3694 O O . ILE C 1 11 ? 7.444 -32.790 50.984 1.00 23.67 11 ILE C O 1
ATOM 3699 N N . GLY C 1 12 ? 5.279 -32.468 51.571 1.00 23.18 12 GLY C N 1
ATOM 3700 C CA . GLY C 1 12 ? 4.841 -32.321 50.195 1.00 23.46 12 GLY C CA 1
ATOM 3701 C C . GLY C 1 12 ? 5.374 -31.050 49.566 1.00 24.51 12 GLY C C 1
ATOM 3702 O O . GLY C 1 12 ? 5.352 -29.976 50.170 1.00 25.46 12 GLY C O 1
ATOM 3703 N N . SER C 1 13 ? 5.852 -31.174 48.322 1.00 21.40 13 SER C N 1
ATOM 3704 C CA . SER C 1 13 ? 6.175 -29.995 47.545 1.00 26.10 13 SER C CA 1
ATOM 3705 C C . SER C 1 13 ? 4.926 -29.133 47.377 1.00 28.77 13 SER C C 1
ATOM 3706 O O . SER C 1 13 ? 3.800 -29.633 47.336 1.00 30.46 13 SER C O 1
ATOM 3709 N N . ARG C 1 14 ? 5.128 -27.825 47.268 1.00 30.95 14 ARG C N 1
ATOM 3710 C CA . ARG C 1 14 ? 3.999 -26.911 47.094 1.00 36.53 14 ARG C CA 1
ATOM 3711 C C . ARG C 1 14 ? 3.266 -27.163 45.772 1.00 36.52 14 ARG C C 1
ATOM 3712 O O . ARG C 1 14 ? 2.045 -27.378 45.748 1.00 36.46 14 ARG C O 1
ATOM 3720 N N . MET C 1 15 ? 3.985 -27.094 44.652 1.00 32.57 15 MET C N 1
ATOM 3721 C CA . MET C 1 15 ? 3.430 -27.554 43.387 1.00 31.71 15 MET C CA 1
ATOM 3722 C C . MET C 1 15 ? 3.548 -29.079 43.328 1.00 28.88 15 MET C C 1
ATOM 3723 O O . MET C 1 15 ? 4.626 -29.638 43.556 1.00 27.56 15 MET C O 1
ATOM 3728 N N . GLY C 1 16 ? 2.431 -29.751 43.072 1.00 29.08 16 GLY C N 1
ATOM 3729 C CA . GLY C 1 16 ? 2.429 -31.184 42.890 1.00 29.59 16 GLY C CA 1
ATOM 3730 C C . GLY C 1 16 ? 2.268 -32.040 44.134 1.00 26.63 16 GLY C C 1
ATOM 3731 O O . GLY C 1 16 ? 2.009 -33.244 43.990 1.00 25.50 16 GLY C O 1
ATOM 3732 N N . ASN C 1 17 ? 2.438 -31.485 45.342 1.00 27.78 17 ASN C N 1
ATOM 3733 C CA . ASN C 1 17 ? 2.394 -32.260 46.600 1.00 28.70 17 ASN C CA 1
ATOM 3734 C C . ASN C 1 17 ? 3.228 -33.539 46.499 1.00 32.43 17 ASN C C 1
ATOM 3735 O O . ASN C 1 17 ? 2.787 -34.647 46.833 1.00 32.74 17 ASN C O 1
ATOM 3740 N N . VAL C 1 18 ? 4.443 -33.395 45.994 1.00 26.56 18 VAL C N 1
ATOM 3741 C CA . VAL C 1 18 ? 5.326 -34.553 45.878 1.00 24.98 18 VAL C CA 1
ATOM 3742 C C . VAL C 1 18 ? 5.982 -34.801 47.232 1.00 23.72 18 VAL C C 1
ATOM 3743 O O . VAL C 1 18 ? 6.553 -33.863 47.805 1.00 19.88 18 VAL C O 1
ATOM 3747 N N . PRO C 1 19 ? 5.943 -36.035 47.753 1.00 25.53 19 PRO C N 1
ATOM 3748 C CA . PRO C 1 19 ? 6.523 -36.318 49.077 1.00 25.88 19 PRO C CA 1
ATOM 3749 C C . PRO C 1 19 ? 8.039 -36.223 49.039 1.00 22.82 19 PRO C C 1
ATOM 3750 O O . PRO C 1 19 ? 8.691 -36.919 48.269 1.00 22.95 19 PRO C O 1
ATOM 3754 N N . LEU C 1 20 ? 8.605 -35.386 49.888 1.00 20.54 20 LEU C N 1
ATOM 3755 C CA . LEU C 1 20 ? 10.048 -35.291 49.866 1.00 20.90 20 LEU C CA 1
ATOM 3756 C C . LEU C 1 20 ? 10.593 -35.834 51.179 1.00 23.17 20 LEU C C 1
ATOM 3757 O O . LEU C 1 20 ? 10.089 -35.456 52.249 1.00 23.17 20 LEU C O 1
ATOM 3762 N N . PRO C 1 21 ? 11.582 -36.748 51.145 1.00 24.92 21 PRO C N 1
ATOM 3763 C CA . PRO C 1 21 ? 12.048 -37.409 52.390 1.00 21.78 21 PRO C CA 1
ATOM 3764 C C . PRO C 1 21 ? 12.947 -36.515 53.227 1.00 21.61 21 PRO C C 1
ATOM 3765 O O . PRO C 1 21 ? 14.137 -36.772 53.420 1.00 22.70 21 PRO C O 1
ATOM 3769 N N . LYS C 1 22 ? 12.373 -35.429 53.740 1.00 23.92 22 LYS C N 1
ATOM 3770 C CA . LYS C 1 22 ? 13.199 -34.483 54.469 1.00 25.48 22 LYS C CA 1
ATOM 3771 C C . LYS C 1 22 ? 13.750 -35.089 55.755 1.00 24.37 22 LYS C C 1
ATOM 3772 O O . LYS C 1 22 ? 14.736 -34.566 56.288 1.00 23.62 22 LYS C O 1
ATOM 3778 N N . GLN C 1 23 ? 13.140 -36.171 56.262 1.00 21.00 23 GLN C N 1
ATOM 3779 C CA . GLN C 1 23 ? 13.621 -36.800 57.491 1.00 20.75 23 GLN C CA 1
ATOM 3780 C C . GLN C 1 23 ? 14.989 -37.462 57.326 1.00 23.94 23 GLN C C 1
ATOM 3781 O O . GLN C 1 23 ? 15.641 -37.795 58.330 1.00 22.94 23 GLN C O 1
ATOM 3787 N N . PHE C 1 24 ? 15.459 -37.645 56.093 1.00 23.78 24 PHE C N 1
ATOM 3788 C CA . PHE C 1 24 ? 16.796 -38.158 55.871 1.00 23.24 24 PHE C CA 1
ATOM 3789 C C . PHE C 1 24 ? 17.823 -37.041 55.767 1.00 26.42 24 PHE C C 1
ATOM 3790 O O . PHE C 1 24 ? 19.016 -37.326 55.611 1.00 27.22 24 PHE C O 1
ATOM 3798 N N . LEU C 1 25 ? 17.398 -35.776 55.866 1.00 24.89 25 LEU C N 1
ATOM 3799 C CA . LEU C 1 25 ? 18.375 -34.706 55.788 1.00 32.98 25 LEU C CA 1
ATOM 3800 C C . LEU C 1 25 ? 19.288 -34.767 56.988 1.00 36.72 25 LEU C C 1
ATOM 3801 O O . LEU C 1 25 ? 18.914 -35.216 58.073 1.00 33.50 25 LEU C O 1
ATOM 3806 N N . ASP C 1 26 ? 20.527 -34.376 56.738 1.00 42.52 26 ASP C N 1
ATOM 3807 C CA . ASP C 1 26 ? 21.602 -34.567 57.692 1.00 44.97 26 ASP C CA 1
ATOM 3808 C C . ASP C 1 26 ? 21.582 -33.391 58.673 1.00 39.73 26 ASP C C 1
ATOM 3809 O O . ASP C 1 26 ? 21.460 -32.235 58.274 1.00 38.71 26 ASP C O 1
ATOM 3814 N N . LEU C 1 27 ? 21.611 -33.695 59.960 1.00 35.28 27 LEU C N 1
ATOM 3815 C CA . LEU C 1 27 ? 21.656 -32.683 61.015 1.00 36.03 27 LEU C CA 1
ATOM 3816 C C . LEU C 1 27 ? 22.822 -33.034 61.932 1.00 37.20 27 LEU C C 1
ATOM 3817 O O . LEU C 1 27 ? 22.755 -34.019 62.678 1.00 37.18 27 LEU C O 1
ATOM 3822 N N . ASP C 1 28 ? 23.911 -32.278 61.813 1.00 38.61 28 ASP C N 1
ATOM 3823 C CA . ASP C 1 28 ? 25.107 -32.523 62.601 1.00 45.03 28 ASP C CA 1
ATOM 3824 C C . ASP C 1 28 ? 25.556 -33.979 62.452 1.00 48.79 28 ASP C C 1
ATOM 3825 O O . ASP C 1 28 ? 25.837 -34.679 63.432 1.00 50.11 28 ASP C O 1
ATOM 3830 N N . ASN C 1 29 ? 25.593 -34.430 61.192 1.00 50.11 29 ASN C N 1
ATOM 3831 C CA . ASN C 1 29 ? 26.145 -35.727 60.786 1.00 54.49 29 ASN C CA 1
ATOM 3832 C C . ASN C 1 29 ? 25.268 -36.915 61.176 1.00 50.81 29 ASN C C 1
ATOM 3833 O O . ASN C 1 29 ? 25.762 -38.037 61.305 1.00 55.76 29 ASN C O 1
ATOM 3838 N N . LYS C 1 30 ? 23.963 -36.703 61.320 1.00 43.39 30 LYS C N 1
ATOM 3839 C CA . LYS C 1 30 ? 23.025 -37.766 61.604 1.00 40.15 30 LYS C CA 1
ATOM 3840 C C . LYS C 1 30 ? 21.708 -37.343 60.966 1.00 36.15 30 LYS C C 1
ATOM 3841 O O . LYS C 1 30 ? 21.298 -36.181 61.146 1.00 31.66 30 LYS C O 1
ATOM 3847 N N . PRO C 1 31 ? 21.030 -38.232 60.238 1.00 32.16 31 PRO C N 1
ATOM 3848 C CA . PRO C 1 31 ? 19.736 -37.862 59.647 1.00 25.82 31 PRO C CA 1
ATOM 3849 C C . PRO C 1 31 ? 18.763 -37.448 60.731 1.00 29.43 31 PRO C C 1
ATOM 3850 O O . PRO C 1 31 ? 18.772 -37.997 61.836 1.00 28.84 31 PRO C O 1
ATOM 3854 N N . ILE C 1 32 ? 17.905 -36.481 60.382 1.00 24.98 32 ILE C N 1
ATOM 3855 C CA . ILE C 1 32 ? 16.869 -35.994 61.289 1.00 25.96 32 ILE C CA 1
ATOM 3856 C C . ILE C 1 32 ? 16.076 -37.150 61.909 1.00 24.99 32 ILE C C 1
ATOM 3857 O O . ILE C 1 32 ? 15.825 -37.168 63.136 1.00 23.20 32 ILE C O 1
ATOM 3862 N N . LEU C 1 33 ? 15.708 -38.152 61.077 1.00 21.94 33 LEU C N 1
ATOM 3863 C CA . LEU C 1 33 ? 14.929 -39.306 61.552 1.00 23.35 33 LEU C CA 1
ATOM 3864 C C . LEU C 1 33 ? 15.596 -39.991 62.740 1.00 25.47 33 LEU C C 1
ATOM 3865 O O . LEU C 1 33 ? 14.924 -40.428 63.687 1.00 26.64 33 LEU C O 1
ATOM 3870 N N . ILE C 1 34 ? 16.920 -40.116 62.692 1.00 22.29 34 ILE C N 1
ATOM 3871 C CA . ILE C 1 34 ? 17.645 -40.804 63.752 1.00 26.12 34 ILE C CA 1
ATOM 3872 C C . ILE C 1 34 ? 17.615 -39.982 65.041 1.00 25.49 34 ILE C C 1
ATOM 3873 O O . ILE C 1 34 ? 17.423 -40.528 66.138 1.00 26.94 34 ILE C O 1
ATOM 3878 N N . HIS C 1 35 ? 17.816 -38.667 64.931 1.00 22.16 35 HIS C N 1
ATOM 3879 C CA . HIS C 1 35 ? 17.683 -37.795 66.097 1.00 23.95 35 HIS C CA 1
ATOM 3880 C C . HIS C 1 35 ? 16.324 -38.001 66.760 1.00 25.66 35 HIS C C 1
ATOM 3881 O O . HIS C 1 35 ? 16.226 -38.159 67.990 1.00 26.89 35 HIS C O 1
ATOM 3888 N N . THR C 1 36 ? 15.266 -38.024 65.949 1.00 22.16 36 THR C N 1
ATOM 3889 C CA . THR C 1 36 ? 13.922 -38.178 66.496 1.00 23.91 36 THR C CA 1
ATOM 3890 C C . THR C 1 36 ? 13.752 -39.530 67.180 1.00 24.35 36 THR C C 1
ATOM 3891 O O . THR C 1 36 ? 13.204 -39.615 68.290 1.00 23.24 36 THR C O 1
ATOM 3895 N N . LEU C 1 37 ? 14.208 -40.602 66.518 1.00 24.82 37 LEU C N 1
ATOM 3896 C CA . LEU C 1 37 ? 14.049 -41.952 67.058 1.00 22.05 37 LEU C CA 1
ATOM 3897 C C . LEU C 1 37 ? 14.772 -42.128 68.380 1.00 23.71 37 LEU C C 1
ATOM 3898 O O . LEU C 1 37 ? 14.305 -42.879 69.246 1.00 24.41 37 LEU C O 1
ATOM 3903 N N . GLU C 1 38 ? 15.953 -41.506 68.528 1.00 24.60 38 GLU C N 1
ATOM 3904 C CA . GLU C 1 38 ? 16.727 -41.677 69.753 1.00 31.37 38 GLU C CA 1
ATOM 3905 C C . GLU C 1 38 ? 15.952 -41.200 70.985 1.00 29.89 38 GLU C C 1
ATOM 3906 O O . GLU C 1 38 ? 16.063 -41.791 72.068 1.00 28.40 38 GLU C O 1
ATOM 3912 N N . LYS C 1 39 ? 15.158 -40.135 70.835 1.00 29.62 39 LYS C N 1
ATOM 3913 C CA . LYS C 1 39 ? 14.342 -39.663 71.948 1.00 31.65 39 LYS C CA 1
ATOM 3914 C C . LYS C 1 39 ? 13.316 -40.710 72.369 1.00 30.09 39 LYS C C 1
ATOM 3915 O O . LYS C 1 39 ? 12.992 -40.824 73.560 1.00 28.29 39 LYS C O 1
ATOM 3921 N N . PHE C 1 40 ? 12.740 -41.435 71.405 1.00 29.82 40 PHE C N 1
ATOM 3922 C CA . PHE C 1 40 ? 11.738 -42.452 71.727 1.00 28.84 40 PHE C CA 1
ATOM 3923 C C . PHE C 1 40 ? 12.367 -43.729 72.261 1.00 30.73 40 PHE C C 1
ATOM 3924 O O . PHE C 1 40 ? 11.793 -44.371 73.155 1.00 30.37 40 PHE C O 1
ATOM 3932 N N . ILE C 1 41 ? 13.546 -44.111 71.744 1.00 29.24 41 ILE C N 1
ATOM 3933 C CA . ILE C 1 41 ? 14.240 -45.292 72.260 1.00 31.93 41 ILE C CA 1
ATOM 3934 C C . ILE C 1 41 ? 14.583 -45.130 73.738 1.00 32.16 41 ILE C C 1
ATOM 3935 O O . ILE C 1 41 ? 14.578 -46.109 74.500 1.00 35.24 41 ILE C O 1
ATOM 3940 N N . LEU C 1 42 ? 14.835 -43.894 74.181 1.00 29.79 42 LEU C N 1
ATOM 3941 C CA . LEU C 1 42 ? 15.114 -43.672 75.589 1.00 37.32 42 LEU C CA 1
ATOM 3942 C C . LEU C 1 42 ? 13.906 -43.920 76.481 1.00 37.08 42 LEU C C 1
ATOM 3943 O O . LEU C 1 42 ? 14.072 -43.979 77.699 1.00 36.97 42 LEU C O 1
ATOM 3948 N N . ILE C 1 43 ? 12.704 -44.066 75.928 1.00 35.95 43 ILE C N 1
ATOM 3949 C CA . ILE C 1 43 ? 11.513 -44.301 76.744 1.00 38.89 43 ILE C CA 1
ATOM 3950 C C . ILE C 1 43 ? 11.318 -45.809 76.818 1.00 38.35 43 ILE C C 1
ATOM 3951 O O . ILE C 1 43 ? 10.882 -46.441 75.854 1.00 35.14 43 ILE C O 1
ATOM 3956 N N . ASN C 1 44 ? 11.641 -46.393 77.973 1.00 41.40 44 ASN C N 1
ATOM 3957 C CA . ASN C 1 44 ? 11.539 -47.843 78.104 1.00 46.46 44 ASN C CA 1
ATOM 3958 C C . ASN C 1 44 ? 10.099 -48.327 78.113 1.00 44.31 44 ASN C C 1
ATOM 3959 O O . ASN C 1 44 ? 9.851 -49.500 77.816 1.00 43.57 44 ASN C O 1
ATOM 3964 N N . ASP C 1 45 ? 9.146 -47.444 78.389 1.00 42.04 45 ASP C N 1
ATOM 3965 C CA . ASP C 1 45 ? 7.769 -47.867 78.566 1.00 43.71 45 ASP C CA 1
ATOM 3966 C C . ASP C 1 45 ? 7.070 -48.196 77.252 1.00 36.39 45 ASP C C 1
ATOM 3967 O O . ASP C 1 45 ? 5.976 -48.754 77.286 1.00 35.66 45 ASP C O 1
ATOM 3972 N N . PHE C 1 46 ? 7.663 -47.876 76.100 1.00 31.84 46 PHE C N 1
ATOM 3973 C CA . PHE C 1 46 ? 7.039 -48.220 74.832 1.00 30.32 46 PHE C CA 1
ATOM 3974 C C . PHE C 1 46 ? 7.159 -49.720 74.557 1.00 34.75 46 PHE C C 1
ATOM 3975 O O . PHE C 1 46 ? 8.244 -50.292 74.681 1.00 32.07 46 PHE C O 1
ATOM 3983 N N . GLU C 1 47 ? 6.042 -50.335 74.155 1.00 31.06 47 GLU C N 1
ATOM 3984 C CA . GLU C 1 47 ? 6.044 -51.722 73.695 1.00 35.11 47 GLU C CA 1
ATOM 3985 C C . GLU C 1 47 ? 6.663 -51.852 72.307 1.00 30.37 47 GLU C C 1
ATOM 3986 O O . GLU C 1 47 ? 7.464 -52.760 72.059 1.00 30.22 47 GLU C O 1
ATOM 3992 N N . LYS C 1 48 ? 6.314 -50.943 71.395 1.00 28.03 48 LYS C N 1
ATOM 3993 C CA . LYS C 1 48 ? 6.857 -50.925 70.037 1.00 29.75 48 LYS C CA 1
ATOM 3994 C C . LYS C 1 48 ? 6.990 -49.472 69.612 1.00 28.24 48 LYS C C 1
ATOM 3995 O O . LYS C 1 48 ? 6.204 -48.615 70.032 1.00 27.86 48 LYS C O 1
ATOM 4001 N N . ILE C 1 49 ? 7.984 -49.214 68.776 1.00 25.69 49 ILE C N 1
ATOM 4002 C CA . ILE C 1 49 ? 8.184 -47.916 68.142 1.00 25.43 49 ILE C CA 1
ATOM 4003 C C . ILE C 1 49 ? 8.101 -48.144 66.640 1.00 25.48 49 ILE C C 1
ATOM 4004 O O . ILE C 1 49 ? 9.036 -48.676 66.028 1.00 24.85 49 ILE C O 1
ATOM 4009 N N . ILE C 1 50 ? 6.988 -47.737 66.035 1.00 22.14 50 ILE C N 1
ATOM 4010 C CA . ILE C 1 50 ? 6.651 -48.115 64.666 1.00 20.37 50 ILE C CA 1
ATOM 4011 C C . ILE C 1 50 ? 6.867 -46.909 63.771 1.00 20.51 50 ILE C C 1
ATOM 4012 O O . ILE C 1 50 ? 6.305 -45.841 64.021 1.00 20.33 50 ILE C O 1
ATOM 4017 N N . ILE C 1 51 ? 7.702 -47.059 62.756 1.00 19.91 51 ILE C N 1
ATOM 4018 C CA . ILE C 1 51 ? 7.931 -45.997 61.771 1.00 21.97 51 ILE C CA 1
ATOM 4019 C C . ILE C 1 51 ? 7.083 -46.315 60.546 1.00 22.45 51 ILE C C 1
ATOM 4020 O O . ILE C 1 51 ? 7.238 -47.390 59.946 1.00 22.61 51 ILE C O 1
ATOM 4025 N N . ALA C 1 52 ? 6.200 -45.398 60.147 1.00 19.98 52 ALA C N 1
ATOM 4026 C CA . ALA C 1 52 ? 5.404 -45.612 58.940 1.00 17.12 52 ALA C CA 1
ATOM 4027 C C . ALA C 1 52 ? 5.871 -44.676 57.826 1.00 18.09 52 ALA C C 1
ATOM 4028 O O . ALA C 1 52 ? 5.996 -43.468 58.033 1.00 18.80 52 ALA C O 1
ATOM 4030 N N . THR C 1 53 ? 6.158 -45.247 56.657 1.00 17.66 53 THR C N 1
ATOM 4031 C CA . THR C 1 53 ? 6.804 -44.487 55.599 1.00 20.21 53 THR C CA 1
ATOM 4032 C C . THR C 1 53 ? 6.362 -45.057 54.246 1.00 20.83 53 THR C C 1
ATOM 4033 O O . THR C 1 53 ? 5.955 -46.214 54.159 1.00 19.53 53 THR C O 1
ATOM 4037 N N . PRO C 1 54 ? 6.433 -44.269 53.172 1.00 20.09 54 PRO C N 1
ATOM 4038 C CA . PRO C 1 54 ? 6.041 -44.818 51.850 1.00 18.83 54 PRO C CA 1
ATOM 4039 C C . PRO C 1 54 ? 6.859 -46.036 51.476 1.00 18.12 54 PRO C C 1
ATOM 4040 O O . PRO C 1 54 ? 8.040 -46.142 51.817 1.00 18.76 54 PRO C O 1
ATOM 4044 N N . GLN C 1 55 ? 6.207 -46.957 50.758 1.00 20.19 55 GLN C N 1
ATOM 4045 C CA . GLN C 1 55 ? 6.860 -48.196 50.329 1.00 22.82 55 GLN C CA 1
ATOM 4046 C C . GLN C 1 55 ? 8.236 -47.927 49.718 1.00 20.48 55 GLN C C 1
ATOM 4047 O O . GLN C 1 55 ? 9.196 -48.663 49.986 1.00 22.47 55 GLN C O 1
ATOM 4049 N N . GLN C 1 56 ? 8.355 -46.875 48.902 1.00 19.55 56 GLN C N 1
ATOM 4050 C CA . GLN C 1 56 ? 9.596 -46.608 48.185 1.00 22.05 56 GLN C CA 1
ATOM 4051 C C . GLN C 1 56 ? 10.715 -46.141 49.091 1.00 20.10 56 GLN C C 1
ATOM 4052 O O . GLN C 1 56 ? 11.834 -46.015 48.605 1.00 23.06 56 GLN C O 1
ATOM 4058 N N . TRP C 1 57 ? 10.444 -45.803 50.369 1.00 20.14 57 TRP C N 1
ATOM 4059 C CA . TRP C 1 57 ? 11.473 -45.365 51.298 1.00 16.91 57 TRP C CA 1
ATOM 4060 C C . TRP C 1 57 ? 11.784 -46.406 52.366 1.00 22.43 57 TRP C C 1
ATOM 4061 O O . TRP C 1 57 ? 12.673 -46.167 53.197 1.00 23.58 57 TRP C O 1
ATOM 4072 N N . MET C 1 58 ? 11.090 -47.554 52.355 1.00 20.34 58 MET C N 1
ATOM 4073 C CA . MET C 1 58 ? 11.225 -48.509 53.462 1.00 26.17 58 MET C CA 1
ATOM 4074 C C . MET C 1 58 ? 12.636 -49.110 53.532 1.00 26.31 58 MET C C 1
ATOM 4075 O O . MET C 1 58 ? 13.207 -49.265 54.625 1.00 26.19 58 MET C O 1
ATOM 4080 N N . THR C 1 59 ? 13.199 -49.476 52.380 1.00 22.92 59 THR C N 1
ATOM 4081 C CA . THR C 1 59 ? 14.533 -50.071 52.349 1.00 25.95 59 THR C CA 1
ATOM 4082 C C . THR C 1 59 ? 15.592 -49.094 52.841 1.00 25.68 59 THR C C 1
ATOM 4083 O O . THR C 1 59 ? 16.458 -49.452 53.646 1.00 26.73 59 THR C O 1
ATOM 4087 N N . HIS C 1 60 ? 15.562 -47.860 52.341 1.00 26.96 60 HIS C N 1
ATOM 4088 C CA . HIS C 1 60 ? 16.525 -46.873 52.805 1.00 27.73 60 HIS C CA 1
ATOM 4089 C C . HIS C 1 60 ? 16.356 -46.597 54.297 1.00 23.75 60 HIS C C 1
ATOM 4090 O O . HIS C 1 60 ? 17.340 -46.341 54.990 1.00 24.42 60 HIS C O 1
ATOM 4097 N N . THR C 1 61 ? 15.124 -46.654 54.807 1.00 22.25 61 THR C N 1
ATOM 4098 C CA . THR C 1 61 ? 14.921 -46.456 56.243 1.00 22.93 61 THR C CA 1
ATOM 4099 C C . THR C 1 61 ? 15.608 -47.569 57.040 1.00 25.54 61 THR C C 1
ATOM 4100 O O . THR C 1 61 ? 16.351 -47.301 57.994 1.00 27.80 61 THR C O 1
ATOM 4104 N N . LYS C 1 62 ? 15.411 -48.825 56.622 1.00 25.26 62 LYS C N 1
ATOM 4105 C CA . LYS C 1 62 ? 16.076 -49.943 57.295 1.00 30.28 62 LYS C CA 1
ATOM 4106 C C . LYS C 1 62 ? 17.593 -49.839 57.179 1.00 30.19 62 LYS C C 1
ATOM 4107 O O . LYS C 1 62 ? 18.319 -50.104 58.144 1.00 30.96 62 LYS C O 1
ATOM 4113 N N . ASP C 1 63 ? 18.091 -49.439 56.011 1.00 33.17 63 ASP C N 1
ATOM 4114 C CA . ASP C 1 63 ? 19.532 -49.270 55.826 1.00 32.42 63 ASP C CA 1
ATOM 4115 C C . ASP C 1 63 ? 20.091 -48.190 56.759 1.00 32.62 63 ASP C C 1
ATOM 4116 O O . ASP C 1 63 ? 21.175 -48.345 57.337 1.00 35.08 63 ASP C O 1
ATOM 4121 N N . THR C 1 64 ? 19.366 -47.087 56.908 1.00 31.10 64 THR C N 1
ATOM 4122 C CA . THR C 1 64 ? 19.835 -46.004 57.755 1.00 30.94 64 THR C CA 1
ATOM 4123 C C . THR C 1 64 ? 19.831 -46.418 59.217 1.00 31.01 64 THR C C 1
ATOM 4124 O O . THR C 1 64 ? 20.774 -46.105 59.953 1.00 32.21 64 THR C O 1
ATOM 4128 N N . LEU C 1 65 ? 18.794 -47.145 59.645 1.00 28.84 65 LEU C N 1
ATOM 4129 C CA . LEU C 1 65 ? 18.797 -47.717 60.991 1.00 31.15 65 LEU C CA 1
ATOM 4130 C C . LEU C 1 65 ? 20.042 -48.559 61.208 1.00 34.30 65 LEU C C 1
ATOM 4131 O O . LEU C 1 65 ? 20.704 -48.460 62.253 1.00 37.39 65 LEU C O 1
ATOM 4136 N N . ARG C 1 66 ? 20.377 -49.399 60.229 1.00 32.45 66 ARG C N 1
ATOM 4137 C CA . ARG C 1 66 ? 21.564 -50.239 60.370 1.00 38.22 66 ARG C CA 1
ATOM 4138 C C . ARG C 1 66 ? 22.841 -49.400 60.427 1.00 38.16 66 ARG C C 1
ATOM 4139 O O . ARG C 1 66 ? 23.752 -49.681 61.220 1.00 32.93 66 ARG C O 1
ATOM 4147 N N . LYS C 1 67 ? 22.933 -48.367 59.587 1.00 37.88 67 LYS C N 1
ATOM 4148 C CA . LYS C 1 67 ? 24.162 -47.585 59.541 1.00 41.37 67 LYS C CA 1
ATOM 4149 C C . LYS C 1 67 ? 24.421 -46.881 60.860 1.00 40.14 67 LYS C C 1
ATOM 4150 O O . LYS C 1 67 ? 25.574 -46.740 61.274 1.00 42.62 67 LYS C O 1
ATOM 4156 N N . PHE C 1 68 ? 23.370 -46.436 61.529 1.00 43.14 68 PHE C N 1
ATOM 4157 C CA . PHE C 1 68 ? 23.508 -45.751 62.801 1.00 46.17 68 PHE C CA 1
ATOM 4158 C C . PHE C 1 68 ? 23.280 -46.692 63.966 1.00 50.10 68 PHE C C 1
ATOM 4159 O O . PHE C 1 68 ? 23.051 -46.247 65.092 1.00 51.52 68 PHE C O 1
ATOM 4167 N N . LYS C 1 69 ? 23.368 -47.996 63.699 1.00 52.08 69 LYS C N 1
ATOM 4168 C CA . LYS C 1 69 ? 23.561 -49.000 64.733 1.00 55.38 69 LYS C CA 1
ATOM 4169 C C . LYS C 1 69 ? 22.358 -49.045 65.699 1.00 54.37 69 LYS C C 1
ATOM 4170 O O . LYS C 1 69 ? 22.480 -49.380 66.879 1.00 56.45 69 LYS C O 1
ATOM 4176 N N . ILE C 1 70 ? 21.179 -48.736 65.165 1.00 48.77 70 ILE C N 1
ATOM 4177 C CA . ILE C 1 70 ? 19.923 -48.736 65.908 1.00 48.31 70 ILE C CA 1
ATOM 4178 C C . ILE C 1 70 ? 19.374 -50.157 65.888 1.00 49.19 70 ILE C C 1
ATOM 4179 O O . ILE C 1 70 ? 18.685 -50.553 64.946 1.00 50.35 70 ILE C O 1
ATOM 4184 N N . SER C 1 71 ? 19.594 -50.905 66.967 1.00 50.60 71 SER C N 1
ATOM 4185 C CA . SER C 1 71 ? 19.266 -52.326 66.978 1.00 51.37 71 SER C CA 1
ATOM 4186 C C . SER C 1 71 ? 18.084 -52.682 67.871 1.00 49.94 71 SER C C 1
ATOM 4187 O O . SER C 1 71 ? 17.686 -53.848 67.895 1.00 52.12 71 SER C O 1
ATOM 4190 N N . ASP C 1 72 ? 17.493 -51.714 68.570 1.00 48.64 72 ASP C N 1
ATOM 4191 C CA . ASP C 1 72 ? 16.390 -51.975 69.491 1.00 44.60 72 ASP C CA 1
ATOM 4192 C C . ASP C 1 72 ? 15.295 -52.793 68.822 1.00 41.65 72 ASP C C 1
ATOM 4193 O O . ASP C 1 72 ? 14.749 -52.389 67.794 1.00 39.44 72 ASP C O 1
ATOM 4198 N N . GLU C 1 73 ? 14.961 -53.941 69.420 1.00 43.88 73 GLU C N 1
ATOM 4199 C CA . GLU C 1 73 ? 13.990 -54.868 68.826 1.00 43.51 73 GLU C CA 1
ATOM 4200 C C . GLU C 1 73 ? 12.574 -54.303 68.777 1.00 37.57 73 GLU C C 1
ATOM 4201 O O . GLU C 1 73 ? 11.709 -54.867 68.099 1.00 31.38 73 GLU C O 1
ATOM 4207 N N . ARG C 1 74 ? 12.297 -53.229 69.504 1.00 37.23 74 ARG C N 1
ATOM 4208 C CA . ARG C 1 74 ? 10.966 -52.643 69.468 1.00 29.37 74 ARG C CA 1
ATOM 4209 C C . ARG C 1 74 ? 10.701 -51.829 68.208 1.00 28.17 74 ARG C C 1
ATOM 4210 O O . ARG C 1 74 ? 9.553 -51.418 67.985 1.00 26.55 74 ARG C O 1
ATOM 4218 N N . ILE C 1 75 ? 11.727 -51.520 67.425 1.00 28.40 75 ILE C N 1
ATOM 4219 C CA . ILE C 1 75 ? 11.536 -50.672 66.253 1.00 28.29 75 ILE C CA 1
ATOM 4220 C C . ILE C 1 75 ? 11.052 -51.508 65.082 1.00 28.73 75 ILE C C 1
ATOM 4221 O O . ILE C 1 75 ? 11.613 -52.567 64.789 1.00 29.77 75 ILE C O 1
ATOM 4226 N N . GLU C 1 76 ? 10.027 -51.020 64.387 1.00 25.67 76 GLU C N 1
ATOM 4227 C CA . GLU C 1 76 ? 9.482 -51.671 63.201 1.00 29.58 76 GLU C CA 1
ATOM 4228 C C . GLU C 1 76 ? 9.248 -50.628 62.124 1.00 26.17 76 GLU C C 1
ATOM 4229 O O . GLU C 1 76 ? 8.796 -49.528 62.435 1.00 24.45 76 GLU C O 1
ATOM 4235 N N . VAL C 1 77 ? 9.554 -50.965 60.872 1.00 23.95 77 VAL C N 1
ATOM 4236 C CA . VAL C 1 77 ? 9.270 -50.079 59.729 1.00 20.70 77 VAL C CA 1
ATOM 4237 C C . VAL C 1 77 ? 8.119 -50.702 58.939 1.00 23.59 77 VAL C C 1
ATOM 4238 O O . VAL C 1 77 ? 8.218 -51.865 58.508 1.00 23.13 77 VAL C O 1
ATOM 4242 N N . ILE C 1 78 ? 7.025 -49.965 58.762 1.00 23.36 78 ILE C N 1
ATOM 4243 C CA . ILE C 1 78 ? 5.878 -50.466 58.010 1.00 19.46 78 ILE C CA 1
ATOM 4244 C C . ILE C 1 78 ? 5.519 -49.457 56.937 1.00 20.39 78 ILE C C 1
ATOM 4245 O O . ILE C 1 78 ? 5.920 -48.294 56.983 1.00 21.71 78 ILE C O 1
ATOM 4250 N N . GLN C 1 79 ? 4.698 -49.922 55.993 1.00 20.29 79 GLN C N 1
ATOM 4251 C CA . GLN C 1 79 ? 4.249 -49.110 54.869 1.00 21.90 79 GLN C CA 1
ATOM 4252 C C . GLN C 1 79 ? 3.176 -48.119 55.298 1.00 21.43 79 GLN C C 1
ATOM 4253 O O . GLN C 1 79 ? 2.184 -48.495 55.939 1.00 21.56 79 GLN C O 1
ATOM 4259 N N . GLY C 1 80 ? 3.364 -46.866 54.918 1.00 22.50 80 GLY C N 1
ATOM 4260 C CA . GLY C 1 80 ? 2.389 -45.817 55.196 1.00 25.06 80 GLY C CA 1
ATOM 4261 C C . GLY C 1 80 ? 1.174 -45.858 54.266 1.00 23.87 80 GLY C C 1
ATOM 4262 O O . GLY C 1 80 ? 1.017 -46.744 53.419 1.00 23.19 80 GLY C O 1
ATOM 4263 N N . GLY C 1 81 ? 0.287 -44.876 54.460 1.00 23.12 81 GLY C N 1
ATOM 4264 C CA . GLY C 1 81 ? -0.980 -44.819 53.786 1.00 25.48 81 GLY C CA 1
ATOM 4265 C C . GLY C 1 81 ? -1.042 -43.706 52.757 1.00 27.48 81 GLY C C 1
ATOM 4266 O O . GLY C 1 81 ? -0.023 -43.141 52.346 1.00 27.36 81 GLY C O 1
ATOM 4267 N N . SER C 1 82 ? -2.265 -43.389 52.335 1.00 28.89 82 SER C N 1
ATOM 4268 C CA . SER C 1 82 ? -2.503 -42.412 51.273 1.00 31.53 82 SER C CA 1
ATOM 4269 C C . SER C 1 82 ? -2.474 -40.966 51.764 1.00 30.56 82 SER C C 1
ATOM 4270 O O . SER C 1 82 ? -2.488 -40.050 50.937 1.00 32.90 82 SER C O 1
ATOM 4273 N N . ASP C 1 83 ? -2.543 -40.745 53.074 1.00 28.98 83 ASP C N 1
ATOM 4274 C CA . ASP C 1 83 ? -2.422 -39.430 53.686 1.00 28.06 83 ASP C CA 1
ATOM 4275 C C . ASP C 1 83 ? -2.028 -39.632 55.148 1.00 26.55 83 ASP C C 1
ATOM 4276 O O . ASP C 1 83 ? -1.937 -40.761 55.638 1.00 24.00 83 ASP C O 1
ATOM 4281 N N . ARG C 1 84 ? -1.843 -38.520 55.863 1.00 22.97 84 ARG C N 1
ATOM 4282 C CA . ARG C 1 84 ? -1.277 -38.611 57.212 1.00 25.92 84 ARG C CA 1
ATOM 4283 C C . ARG C 1 84 ? -2.184 -39.386 58.174 1.00 25.20 84 ARG C C 1
ATOM 4284 O O . ARG C 1 84 ? -1.710 -40.248 58.934 1.00 23.72 84 ARG C O 1
ATOM 4292 N N . ASN C 1 85 ? -3.492 -39.095 58.173 1.00 23.57 85 ASN C N 1
ATOM 4293 C CA . ASN C 1 85 ? -4.360 -39.809 59.111 1.00 25.15 85 ASN C CA 1
ATOM 4294 C C . ASN C 1 85 ? -4.494 -41.274 58.728 1.00 23.92 85 ASN C C 1
ATOM 4295 O O . ASN C 1 85 ? -4.532 -42.146 59.603 1.00 25.01 85 ASN C O 1
ATOM 4300 N N . ASP C 1 86 ? -4.550 -41.565 57.426 1.00 21.11 86 ASP C N 1
ATOM 4301 C CA . ASP C 1 86 ? -4.563 -42.948 56.960 1.00 24.32 86 ASP C CA 1
ATOM 4302 C C . ASP C 1 86 ? -3.287 -43.688 57.351 1.00 21.45 86 ASP C C 1
ATOM 4303 O O . ASP C 1 86 ? -3.331 -44.892 57.616 1.00 20.51 86 ASP C O 1
ATOM 4308 N N . THR C 1 87 ? -2.144 -42.993 57.365 1.00 19.68 87 THR C N 1
ATOM 4309 C CA . THR C 1 87 ? -0.896 -43.589 57.823 1.00 20.01 87 THR C CA 1
ATOM 4310 C C . THR C 1 87 ? -0.965 -43.910 59.325 1.00 23.11 87 THR C C 1
ATOM 4311 O O . THR C 1 87 ? -0.566 -45.010 59.761 1.00 20.75 87 THR C O 1
ATOM 4315 N N . ILE C 1 88 ? -1.503 -42.984 60.136 1.00 19.95 88 ILE C N 1
ATOM 4316 C CA . ILE C 1 88 ? -1.731 -43.324 61.542 1.00 21.20 88 ILE C CA 1
ATOM 4317 C C . ILE C 1 88 ? -2.594 -44.590 61.637 1.00 24.07 88 ILE C C 1
ATOM 4318 O O . ILE C 1 88 ? -2.312 -45.511 62.430 1.00 19.47 88 ILE C O 1
ATOM 4323 N N . MET C 1 89 ? -3.645 -44.669 60.821 1.00 22.55 89 MET C N 1
ATOM 4324 C CA . MET C 1 89 ? -4.522 -45.841 60.911 1.00 25.18 89 MET C CA 1
ATOM 4325 C C . MET C 1 89 ? -3.826 -47.124 60.443 1.00 23.95 89 MET C C 1
ATOM 4326 O O . MET C 1 89 ? -4.125 -48.210 60.948 1.00 24.54 89 MET C O 1
ATOM 4331 N N . ASN C 1 90 ? -2.876 -47.024 59.518 1.00 23.83 90 ASN C N 1
ATOM 4332 C CA . ASN C 1 90 ? -2.044 -48.178 59.192 1.00 24.01 90 ASN C CA 1
ATOM 4333 C C . ASN C 1 90 ? -1.243 -48.654 60.401 1.00 22.82 90 ASN C C 1
ATOM 4334 O O . ASN C 1 90 ? -1.034 -49.864 60.570 1.00 22.96 90 ASN C O 1
ATOM 4339 N N . ILE C 1 91 ? -0.726 -47.717 61.208 1.00 19.61 91 ILE C N 1
ATOM 4340 C CA . ILE C 1 91 ? -0.023 -48.126 62.429 1.00 21.97 91 ILE C CA 1
ATOM 4341 C C . ILE C 1 91 ? -0.993 -48.821 63.390 1.00 21.46 91 ILE C C 1
ATOM 4342 O O . ILE C 1 91 ? -0.670 -49.869 63.969 1.00 18.75 91 ILE C O 1
ATOM 4347 N N . VAL C 1 92 ? -2.194 -48.261 63.560 1.00 20.61 92 VAL C N 1
ATOM 4348 C CA . VAL C 1 92 ? -3.197 -48.892 64.431 1.00 21.59 92 VAL C CA 1
ATOM 4349 C C . VAL C 1 92 ? -3.519 -50.315 63.945 1.00 22.35 92 VAL C C 1
ATOM 4350 O O . VAL C 1 92 ? -3.612 -51.263 64.740 1.00 21.47 92 VAL C O 1
ATOM 4354 N N . LYS C 1 93 ? -3.725 -50.472 62.637 1.00 20.08 93 LYS C N 1
ATOM 4355 C CA . LYS C 1 93 ? -4.040 -51.781 62.057 1.00 25.90 93 LYS C CA 1
ATOM 4356 C C . LYS C 1 93 ? -2.895 -52.767 62.238 1.00 24.27 93 LYS C C 1
ATOM 4357 O O . LYS C 1 93 ? -3.123 -53.973 62.432 1.00 24.61 93 LYS C O 1
ATOM 4363 N N . HIS C 1 94 ? -1.651 -52.278 62.151 1.00 22.83 94 HIS C N 1
ATOM 4364 C CA . HIS C 1 94 ? -0.508 -53.145 62.376 1.00 24.68 94 HIS C CA 1
ATOM 4365 C C . HIS C 1 94 ? -0.469 -53.663 63.817 1.00 26.21 94 HIS C C 1
ATOM 4366 O O . HIS C 1 94 ? -0.168 -54.844 64.052 1.00 25.22 94 HIS C O 1
ATOM 4373 N N . ILE C 1 95 ? -0.736 -52.779 64.790 1.00 22.91 95 ILE C N 1
ATOM 4374 C CA . ILE C 1 95 ? -0.823 -53.205 66.191 1.00 23.03 95 ILE C CA 1
ATOM 4375 C C . ILE C 1 95 ? -1.915 -54.258 66.364 1.00 24.28 95 ILE C C 1
ATOM 4376 O O . ILE C 1 95 ? -1.727 -55.287 67.041 1.00 25.72 95 ILE C O 1
ATOM 4381 N N . GLU C 1 96 ? -3.077 -54.008 65.764 1.00 22.87 96 GLU C N 1
ATOM 4382 C CA . GLU C 1 96 ? -4.205 -54.926 65.875 1.00 25.41 96 GLU C CA 1
ATOM 4383 C C . GLU C 1 96 ? -3.855 -56.301 65.321 1.00 27.71 96 GLU C C 1
ATOM 4384 O O . GLU C 1 96 ? -4.149 -57.328 65.949 1.00 30.47 96 GLU C O 1
ATOM 4390 N N . SER C 1 97 ? -3.190 -56.350 64.161 1.00 27.10 97 SER C N 1
ATOM 4391 C CA . SER C 1 97 ? -2.846 -57.648 63.599 1.00 31.09 97 SER C CA 1
ATOM 4392 C C . SER C 1 97 ? -1.684 -58.321 64.329 1.00 31.53 97 SER C C 1
ATOM 4393 O O . SER C 1 97 ? -1.566 -59.540 64.257 1.00 33.67 97 SER C O 1
ATOM 4396 N N . THR C 1 98 ? -0.809 -57.572 65.005 1.00 31.35 98 THR C N 1
ATOM 4397 C CA . THR C 1 98 ? 0.336 -58.205 65.659 1.00 32.93 98 THR C CA 1
ATOM 4398 C C . THR C 1 98 ? 0.045 -58.569 67.114 1.00 33.30 98 THR C C 1
ATOM 4399 O O . THR C 1 98 ? 0.096 -59.750 67.480 1.00 39.13 98 THR C O 1
ATOM 4403 N N . ASN C 1 99 ? -0.281 -57.582 67.958 1.00 31.35 99 ASN C N 1
ATOM 4404 C CA . ASN C 1 99 ? -0.592 -57.867 69.356 1.00 35.96 99 ASN C CA 1
ATOM 4405 C C . ASN C 1 99 ? -2.084 -57.889 69.649 1.00 34.85 99 ASN C C 1
ATOM 4406 O O . ASN C 1 99 ? -2.484 -58.530 70.619 1.00 34.19 99 ASN C O 1
ATOM 4411 N N . GLY C 1 100 ? -2.916 -57.270 68.813 1.00 32.09 100 GLY C N 1
ATOM 4412 C CA . GLY C 1 100 ? -4.284 -56.979 69.193 1.00 33.70 100 GLY C CA 1
ATOM 4413 C C . GLY C 1 100 ? -4.320 -55.745 70.093 1.00 36.95 100 GLY C C 1
ATOM 4414 O O . GLY C 1 100 ? -3.354 -55.478 70.813 1.00 40.43 100 GLY C O 1
ATOM 4415 N N . ILE C 1 101 ? -5.421 -55.013 70.108 1.00 29.85 101 ILE C N 1
ATOM 4416 C CA . ILE C 1 101 ? -5.504 -53.744 70.845 1.00 32.83 101 ILE C CA 1
ATOM 4417 C C . ILE C 1 101 ? -6.162 -53.959 72.214 1.00 36.64 101 ILE C C 1
ATOM 4418 O O . ILE C 1 101 ? -7.271 -54.495 72.298 1.00 36.29 101 ILE C O 1
ATOM 4423 N N . ASN C 1 102 ? -5.498 -53.517 73.296 1.00 38.48 102 ASN C N 1
ATOM 4424 C CA . ASN C 1 102 ? -6.126 -53.551 74.619 1.00 40.72 102 ASN C CA 1
ATOM 4425 C C . ASN C 1 102 ? -6.852 -52.235 74.859 1.00 39.55 102 ASN C C 1
ATOM 4426 O O . ASN C 1 102 ? -6.451 -51.197 74.342 1.00 30.05 102 ASN C O 1
ATOM 4431 N N . ASP C 1 103 ? -7.894 -52.275 75.693 1.00 40.82 103 ASP C N 1
ATOM 4432 C CA . ASP C 1 103 ? -8.675 -51.063 75.924 1.00 44.90 103 ASP C CA 1
ATOM 4433 C C . ASP C 1 103 ? -7.881 -49.962 76.628 1.00 40.90 103 ASP C C 1
ATOM 4434 O O . ASP C 1 103 ? -8.281 -48.788 76.555 1.00 36.88 103 ASP C O 1
ATOM 4439 N N . ASP C 1 104 ? -6.798 -50.295 77.332 1.00 38.21 104 ASP C N 1
ATOM 4440 C CA . ASP C 1 104 ? -5.987 -49.249 77.949 1.00 40.36 104 ASP C CA 1
ATOM 4441 C C . ASP C 1 104 ? -4.804 -48.814 77.080 1.00 36.14 104 ASP C C 1
ATOM 4442 O O . ASP C 1 104 ? -3.991 -48.008 77.541 1.00 32.45 104 ASP C O 1
ATOM 4447 N N . ASP C 1 105 ? -4.663 -49.349 75.859 1.00 29.00 105 ASP C N 1
ATOM 4448 C CA . ASP C 1 105 ? -3.530 -49.001 75.008 1.00 27.47 105 ASP C CA 1
ATOM 4449 C C . ASP C 1 105 ? -3.581 -47.546 74.556 1.00 26.52 105 ASP C C 1
ATOM 4450 O O . ASP C 1 105 ? -4.642 -47.036 74.200 1.00 27.95 105 ASP C O 1
ATOM 4455 N N . VAL C 1 106 ? -2.418 -46.912 74.471 1.00 27.52 106 VAL C N 1
ATOM 4456 C CA . VAL C 1 106 ? -2.322 -45.570 73.916 1.00 25.38 106 VAL C CA 1
ATOM 4457 C C . VAL C 1 106 ? -1.235 -45.543 72.840 1.00 26.78 106 VAL C C 1
ATOM 4458 O O . VAL C 1 106 ? -0.335 -46.390 72.809 1.00 27.05 106 VAL C O 1
ATOM 4462 N N . ILE C 1 107 ? -1.358 -44.590 71.922 1.00 24.07 107 ILE C N 1
ATOM 4463 C CA . ILE C 1 107 ? -0.382 -44.405 70.849 1.00 23.66 107 ILE C CA 1
ATOM 4464 C C . ILE C 1 107 ? 0.062 -42.956 70.862 1.00 22.15 107 ILE C C 1
ATOM 4465 O O . ILE C 1 107 ? -0.767 -42.050 70.985 1.00 23.26 107 ILE C O 1
ATOM 4470 N N . VAL C 1 108 ? 1.370 -42.748 70.824 1.00 18.60 108 VAL C N 1
ATOM 4471 C CA . VAL C 1 108 ? 1.981 -41.429 70.750 1.00 17.83 108 VAL C CA 1
ATOM 4472 C C . VAL C 1 108 ? 2.434 -41.241 69.298 1.00 23.50 108 VAL C C 1
ATOM 4473 O O . VAL C 1 108 ? 3.367 -41.915 68.849 1.00 21.91 108 VAL C O 1
ATOM 4477 N N . THR C 1 109 ? 1.732 -40.411 68.532 1.00 20.70 109 THR C N 1
ATOM 4478 C CA . THR C 1 109 ? 2.105 -40.175 67.132 1.00 19.60 109 THR C CA 1
ATOM 4479 C C . THR C 1 109 ? 2.921 -38.896 67.044 1.00 18.38 109 THR C C 1
ATOM 4480 O O . THR C 1 109 ? 2.653 -37.933 67.773 1.00 19.39 109 THR C O 1
ATOM 4484 N N . HIS C 1 110 ? 3.945 -38.902 66.177 1.00 21.29 110 HIS C N 1
ATOM 4485 C CA . HIS C 1 110 ? 4.907 -37.805 66.151 1.00 23.14 110 HIS C CA 1
ATOM 4486 C C . HIS C 1 110 ? 5.561 -37.673 64.782 1.00 21.53 110 HIS C C 1
ATOM 4487 O O . HIS C 1 110 ? 5.846 -38.673 64.120 1.00 18.64 110 HIS C O 1
ATOM 4494 N N . ASP C 1 111 ? 5.792 -36.430 64.374 1.00 19.03 111 ASP C N 1
ATOM 4495 C CA . ASP C 1 111 ? 6.468 -36.135 63.115 1.00 18.12 111 ASP C CA 1
ATOM 4496 C C . ASP C 1 111 ? 7.910 -36.617 63.143 1.00 18.66 111 ASP C C 1
ATOM 4497 O O . ASP C 1 111 ? 8.662 -36.325 64.081 1.00 18.51 111 ASP C O 1
ATOM 4502 N N . ALA C 1 112 ? 8.318 -37.319 62.086 1.00 16.38 112 ALA C N 1
ATOM 4503 C CA . ALA C 1 112 ? 9.723 -37.717 61.996 1.00 17.92 112 ALA C CA 1
ATOM 4504 C C . ALA C 1 112 ? 10.649 -36.508 61.938 1.00 19.92 112 ALA C C 1
ATOM 4505 O O . ALA C 1 112 ? 11.817 -36.610 62.347 1.00 20.36 112 ALA C O 1
ATOM 4507 N N . VAL C 1 113 ? 10.174 -35.371 61.430 1.00 18.47 113 VAL C N 1
ATOM 4508 C CA . VAL C 1 113 ? 11.026 -34.179 61.286 1.00 20.08 113 VAL C CA 1
ATOM 4509 C C . VAL C 1 113 ? 10.894 -33.223 62.479 1.00 20.89 113 VAL C C 1
ATOM 4510 O O . VAL C 1 113 ? 11.230 -32.045 62.358 1.00 21.05 113 VAL C O 1
ATOM 4514 N N . ARG C 1 114 ? 10.471 -33.713 63.653 1.00 21.17 114 ARG C N 1
ATOM 4515 C CA . ARG C 1 114 ? 10.460 -32.908 64.881 1.00 21.69 114 ARG C CA 1
ATOM 4516 C C . ARG C 1 114 ? 11.432 -33.566 65.860 1.00 23.94 114 ARG C C 1
ATOM 4517 O O . ARG C 1 114 ? 11.015 -34.323 66.759 1.00 24.97 114 ARG C O 1
ATOM 4525 N N . PRO C 1 115 ? 12.741 -33.338 65.694 1.00 21.89 115 PRO C N 1
ATOM 4526 C CA . PRO C 1 115 ? 13.737 -34.073 66.496 1.00 23.97 115 PRO C CA 1
ATOM 4527 C C . PRO C 1 115 ? 13.983 -33.499 67.883 1.00 23.93 115 PRO C C 1
ATOM 4528 O O . PRO C 1 115 ? 14.718 -34.112 68.672 1.00 25.36 115 PRO C O 1
ATOM 4532 N N . PHE C 1 116 ? 13.381 -32.361 68.214 1.00 21.58 116 PHE C N 1
ATOM 4533 C CA . PHE C 1 116 ? 13.754 -31.639 69.421 1.00 24.19 116 PHE C CA 1
ATOM 4534 C C . PHE C 1 116 ? 12.727 -31.772 70.531 1.00 26.05 116 PHE C C 1
ATOM 4535 O O . PHE C 1 116 ? 12.849 -31.090 71.555 1.00 30.97 116 PHE C O 1
ATOM 4543 N N . LEU C 1 117 ? 11.745 -32.659 70.383 1.00 23.34 117 LEU C N 1
ATOM 4544 C CA . LEU C 1 117 ? 10.872 -32.945 71.503 1.00 25.89 117 LEU C CA 1
ATOM 4545 C C . LEU C 1 117 ? 11.695 -33.536 72.643 1.00 27.74 117 LEU C C 1
ATOM 4546 O O . LEU C 1 117 ? 12.812 -34.034 72.452 1.00 27.78 117 LEU C O 1
ATOM 4551 N N . THR C 1 118 ? 11.126 -33.470 73.844 1.00 27.17 118 THR C N 1
ATOM 4552 C CA . THR C 1 118 ? 11.842 -33.786 75.062 1.00 26.96 118 THR C CA 1
ATOM 4553 C C . THR C 1 118 ? 11.205 -34.951 75.804 1.00 24.43 118 THR C C 1
ATOM 4554 O O . THR C 1 118 ? 10.037 -35.299 75.593 1.00 23.11 118 THR C O 1
ATOM 4558 N N . HIS C 1 119 ? 11.985 -35.492 76.742 1.00 27.29 119 HIS C N 1
ATOM 4559 C CA . HIS C 1 119 ? 11.482 -36.511 77.657 1.00 30.81 119 HIS C CA 1
ATOM 4560 C C . HIS C 1 119 ? 10.196 -36.058 78.332 1.00 28.54 119 HIS C C 1
ATOM 4561 O O . HIS C 1 119 ? 9.229 -36.821 78.399 1.00 26.13 119 HIS C O 1
ATOM 4568 N N . ARG C 1 120 ? 10.166 -34.814 78.837 1.00 28.83 120 ARG C N 1
ATOM 4569 C CA . ARG C 1 120 ? 8.954 -34.293 79.475 1.00 27.34 120 ARG C CA 1
ATOM 4570 C C . ARG C 1 120 ? 7.765 -34.319 78.516 1.00 27.60 120 ARG C C 1
ATOM 4571 O O . ARG C 1 120 ? 6.665 -34.727 78.895 1.00 27.53 120 ARG C O 1
ATOM 4579 N N . ILE C 1 121 ? 7.958 -33.867 77.274 1.00 22.34 121 ILE C N 1
ATOM 4580 C CA . ILE C 1 121 ? 6.840 -33.847 76.327 1.00 24.47 121 ILE C CA 1
ATOM 4581 C C . ILE C 1 121 ? 6.296 -35.258 76.114 1.00 25.89 121 ILE C C 1
ATOM 4582 O O . ILE C 1 121 ? 5.074 -35.481 76.109 1.00 22.35 121 ILE C O 1
ATOM 4587 N N . ILE C 1 122 ? 7.195 -36.231 75.929 1.00 24.12 122 ILE C N 1
ATOM 4588 C CA . ILE C 1 122 ? 6.743 -37.593 75.672 1.00 21.47 122 ILE C CA 1
ATOM 4589 C C . ILE C 1 122 ? 6.036 -38.150 76.902 1.00 24.90 122 ILE C C 1
ATOM 4590 O O . ILE C 1 122 ? 4.970 -38.779 76.798 1.00 24.30 122 ILE C O 1
ATOM 4595 N N . LYS C 1 123 ? 6.616 -37.921 78.090 1.00 25.44 123 LYS C N 1
ATOM 4596 C CA . LYS C 1 123 ? 6.026 -38.463 79.304 1.00 30.51 123 LYS C CA 1
ATOM 4597 C C . LYS C 1 123 ? 4.653 -37.862 79.552 1.00 27.03 123 LYS C C 1
ATOM 4598 O O . LYS C 1 123 ? 3.705 -38.592 79.876 1.00 27.78 123 LYS C O 1
ATOM 4600 N N . GLU C 1 124 ? 4.518 -36.535 79.373 1.00 27.45 124 GLU C N 1
ATOM 4601 C CA . GLU C 1 124 ? 3.229 -35.883 79.571 1.00 26.14 124 GLU C CA 1
ATOM 4602 C C . GLU C 1 124 ? 2.213 -36.357 78.544 1.00 26.32 124 GLU C C 1
ATOM 4603 O O . GLU C 1 124 ? 1.035 -36.524 78.880 1.00 24.91 124 GLU C O 1
ATOM 4609 N N . ASN C 1 125 ? 2.645 -36.577 77.286 1.00 22.77 125 ASN C N 1
ATOM 4610 C CA . ASN C 1 125 ? 1.741 -37.115 76.276 1.00 21.54 125 ASN C CA 1
ATOM 4611 C C . ASN C 1 125 ? 1.212 -38.483 76.692 1.00 24.60 125 ASN C C 1
ATOM 4612 O O . ASN C 1 125 ? 0.003 -38.759 76.602 1.00 23.35 125 ASN C O 1
ATOM 4617 N N . ILE C 1 126 ? 2.111 -39.357 77.151 1.00 25.00 126 ILE C N 1
ATOM 4618 C CA . ILE C 1 126 ? 1.675 -40.673 77.626 1.00 24.11 126 ILE C CA 1
ATOM 4619 C C . ILE C 1 126 ? 0.676 -40.528 78.773 1.00 26.22 126 ILE C C 1
ATOM 4620 O O . ILE C 1 126 ? -0.419 -41.107 78.741 1.00 25.75 126 ILE C O 1
ATOM 4625 N N . GLN C 1 127 ? 1.029 -39.735 79.800 1.00 25.19 127 GLN C N 1
ATOM 4626 C CA . GLN C 1 127 ? 0.163 -39.620 80.978 1.00 25.96 127 GLN C CA 1
ATOM 4627 C C . GLN C 1 127 ? -1.189 -39.003 80.619 1.00 25.57 127 GLN C C 1
ATOM 4628 O O . GLN C 1 127 ? -2.240 -39.457 81.102 1.00 26.62 127 GLN C O 1
ATOM 4634 N N . ALA C 1 128 ? -1.178 -37.990 79.733 1.00 24.22 128 ALA C N 1
ATOM 4635 C CA . ALA C 1 128 ? -2.407 -37.351 79.280 1.00 31.37 128 ALA C CA 1
ATOM 4636 C C . ALA C 1 128 ? -3.288 -38.308 78.480 1.00 28.79 128 ALA C C 1
ATOM 4637 O O . ALA C 1 128 ? -4.508 -38.294 78.645 1.00 24.56 128 ALA C O 1
ATOM 4639 N N . ALA C 1 129 ? -2.694 -39.151 77.619 1.00 25.98 129 ALA C N 1
ATOM 4640 C CA . ALA C 1 129 ? -3.482 -40.123 76.867 1.00 26.72 129 ALA C CA 1
ATOM 4641 C C . ALA C 1 129 ? -4.080 -41.172 77.793 1.00 29.74 129 ALA C C 1
ATOM 4642 O O . ALA C 1 129 ? -5.235 -41.578 77.621 1.00 25.42 129 ALA C O 1
ATOM 4644 N N . LEU C 1 130 ? -3.300 -41.629 78.774 1.00 25.72 130 LEU C N 1
ATOM 4645 C CA . LEU C 1 130 ? -3.830 -42.602 79.729 1.00 32.42 130 LEU C CA 1
ATOM 4646 C C . LEU C 1 130 ? -4.995 -42.018 80.511 1.00 34.65 130 LEU C C 1
ATOM 4647 O O . LEU C 1 130 ? -5.989 -42.709 80.757 1.00 35.89 130 LEU C O 1
ATOM 4652 N N . GLU C 1 131 ? -4.898 -40.743 80.900 1.00 32.99 131 GLU C N 1
ATOM 4653 C CA . GLU C 1 131 ? -5.911 -40.175 81.785 1.00 34.55 131 GLU C CA 1
ATOM 4654 C C . GLU C 1 131 ? -7.134 -39.628 81.039 1.00 32.36 131 GLU C C 1
ATOM 4655 O O . GLU C 1 131 ? -8.268 -39.805 81.512 1.00 32.57 131 GLU C O 1
ATOM 4661 N N . TYR C 1 132 ? -6.942 -38.983 79.871 1.00 29.39 132 TYR C N 1
ATOM 4662 C CA . TYR C 1 132 ? -8.000 -38.241 79.201 1.00 30.19 132 TYR C CA 1
ATOM 4663 C C . TYR C 1 132 ? -8.371 -38.751 77.805 1.00 34.09 132 TYR C C 1
ATOM 4664 O O . TYR C 1 132 ? -9.365 -38.273 77.241 1.00 31.37 132 TYR C O 1
ATOM 4673 N N . GLY C 1 133 ? -7.582 -39.639 77.203 1.00 31.07 133 GLY C N 1
ATOM 4674 C CA . GLY C 1 133 ? -7.958 -40.272 75.960 1.00 32.20 133 GLY C CA 1
ATOM 4675 C C . GLY C 1 133 ? -7.442 -39.619 74.686 1.00 30.90 133 GLY C C 1
ATOM 4676 O O . GLY C 1 133 ? -7.314 -40.301 73.666 1.00 31.51 133 GLY C O 1
ATOM 4677 N N . ALA C 1 134 ? -7.156 -38.316 74.704 1.00 29.49 134 ALA C N 1
ATOM 4678 C CA . ALA C 1 134 ? -6.709 -37.642 73.487 1.00 28.46 134 ALA C CA 1
ATOM 4679 C C . ALA C 1 134 ? -5.959 -36.382 73.893 1.00 28.74 134 ALA C C 1
ATOM 4680 O O . ALA C 1 134 ? -6.365 -35.701 74.838 1.00 30.22 134 ALA C O 1
ATOM 4682 N N . VAL C 1 135 ? -4.848 -36.101 73.217 1.00 26.62 135 VAL C N 1
ATOM 4683 C CA . VAL C 1 135 ? -3.990 -34.995 73.617 1.00 25.36 135 VAL C CA 1
ATOM 4684 C C . VAL C 1 135 ? -3.286 -34.407 72.403 1.00 24.34 135 VAL C C 1
ATOM 4685 O O . VAL C 1 135 ? -2.961 -35.110 71.437 1.00 23.07 135 VAL C O 1
ATOM 4689 N N . ASP C 1 136 ? -3.127 -33.084 72.446 1.00 25.26 136 ASP C N 1
ATOM 4690 C CA . ASP C 1 136 ? -2.384 -32.309 71.463 1.00 22.90 136 ASP C CA 1
ATOM 4691 C C . ASP C 1 136 ? -1.234 -31.600 72.165 1.00 21.08 136 ASP C C 1
ATOM 4692 O O . ASP C 1 136 ? -1.416 -31.037 73.253 1.00 23.09 136 ASP C O 1
ATOM 4697 N N . THR C 1 137 ? -0.050 -31.646 71.568 1.00 22.83 137 THR C N 1
ATOM 4698 C CA . THR C 1 137 ? 1.085 -30.878 72.073 1.00 21.32 137 THR C CA 1
ATOM 4699 C C . THR C 1 137 ? 1.069 -29.485 71.437 1.00 25.01 137 THR C C 1
ATOM 4700 O O . THR C 1 137 ? 1.184 -29.360 70.216 1.00 22.20 137 THR C O 1
ATOM 4704 N N . VAL C 1 138 ? 0.952 -28.443 72.260 1.00 20.96 138 VAL C N 1
ATOM 4705 C CA . VAL C 1 138 ? 0.789 -27.079 71.756 1.00 21.37 138 VAL C CA 1
ATOM 4706 C C . VAL C 1 138 ? 1.643 -26.073 72.513 1.00 24.74 138 VAL C C 1
ATOM 4707 O O . VAL C 1 138 ? 2.128 -26.325 73.622 1.00 26.90 138 VAL C O 1
ATOM 4711 N N . ILE C 1 139 ? 1.836 -24.903 71.878 1.00 22.87 139 ILE C N 1
ATOM 4712 C CA . ILE C 1 139 ? 2.383 -23.734 72.551 1.00 24.41 139 ILE C CA 1
ATOM 4713 C C . ILE C 1 139 ? 1.478 -22.533 72.274 1.00 25.14 139 ILE C C 1
ATOM 4714 O O . ILE C 1 139 ? 0.723 -22.505 71.298 1.00 24.32 139 ILE C O 1
ATOM 4719 N N . ASP C 1 140 ? 1.540 -21.549 73.167 1.00 30.86 140 ASP C N 1
ATOM 4720 C CA . ASP C 1 140 ? 0.824 -20.295 72.945 1.00 35.27 140 ASP C CA 1
ATOM 4721 C C . ASP C 1 140 ? 1.208 -19.692 71.599 1.00 35.60 140 ASP C C 1
ATOM 4722 O O . ASP C 1 140 ? 2.387 -19.681 71.236 1.00 27.78 140 ASP C O 1
ATOM 4727 N N . ALA C 1 141 ? 0.214 -19.166 70.868 1.00 35.45 141 ALA C N 1
ATOM 4728 C CA . ALA C 1 141 ? 0.508 -18.503 69.596 1.00 36.35 141 ALA C CA 1
ATOM 4729 C C . ALA C 1 141 ? 1.493 -17.357 69.798 1.00 38.39 141 ALA C C 1
ATOM 4730 O O . ALA C 1 141 ? 1.289 -16.471 70.635 1.00 40.56 141 ALA C O 1
ATOM 4732 N N . ILE C 1 142 ? 2.538 -17.365 68.978 1.00 42.93 142 ILE C N 1
ATOM 4733 C CA . ILE C 1 142 ? 3.614 -16.386 69.055 1.00 50.20 142 ILE C CA 1
ATOM 4734 C C . ILE C 1 142 ? 3.198 -15.067 68.409 1.00 48.69 142 ILE C C 1
ATOM 4735 O O . ILE C 1 142 ? 3.399 -13.992 68.978 1.00 54.86 142 ILE C O 1
ATOM 4740 N N . ASP C 1 143 ? 2.568 -15.146 67.250 1.00 41.97 143 ASP C N 1
ATOM 4741 C CA . ASP C 1 143 ? 2.025 -14.052 66.473 1.00 39.63 143 ASP C CA 1
ATOM 4742 C C . ASP C 1 143 ? 0.510 -13.991 66.609 1.00 36.63 143 ASP C C 1
ATOM 4743 O O . ASP C 1 143 ? -0.152 -14.969 66.954 1.00 37.80 143 ASP C O 1
ATOM 4748 N N . THR C 1 144 ? -0.029 -12.822 66.284 1.00 35.97 144 THR C N 1
ATOM 4749 C CA . THR C 1 144 ? -1.450 -12.667 65.999 1.00 35.76 144 THR C CA 1
ATOM 4750 C C . THR C 1 144 ? -1.849 -13.542 64.821 1.00 35.62 144 THR C C 1
ATOM 4751 O O . THR C 1 144 ? -1.194 -13.518 63.783 1.00 36.53 144 THR C O 1
ATOM 4755 N N . ILE C 1 145 ? -2.947 -14.282 64.964 1.00 34.10 145 ILE C N 1
ATOM 4756 C CA . ILE C 1 145 ? -3.460 -15.118 63.881 1.00 29.77 145 ILE C CA 1
ATOM 4757 C C . ILE C 1 145 ? -4.442 -14.307 63.044 1.00 31.49 145 ILE C C 1
ATOM 4758 O O . ILE C 1 145 ? -5.283 -13.575 63.585 1.00 33.26 145 ILE C O 1
ATOM 4763 N N . VAL C 1 146 ? -4.302 -14.400 61.717 1.00 28.63 146 VAL C N 1
ATOM 4764 C CA . VAL C 1 146 ? -5.149 -13.715 60.748 1.00 28.56 146 VAL C CA 1
ATOM 4765 C C . VAL C 1 146 ? -5.668 -14.755 59.769 1.00 28.88 146 VAL C C 1
ATOM 4766 O O . VAL C 1 146 ? -4.937 -15.673 59.392 1.00 31.84 146 VAL C O 1
ATOM 4770 N N . THR C 1 147 ? -6.900 -14.592 59.308 1.00 28.29 147 THR C N 1
ATOM 4771 C CA . THR C 1 147 ? -7.443 -15.516 58.332 1.00 33.67 147 THR C CA 1
ATOM 4772 C C . THR C 1 147 ? -7.679 -14.790 57.014 1.00 32.94 147 THR C C 1
ATOM 4773 O O . THR C 1 147 ? -7.906 -13.578 56.984 1.00 34.82 147 THR C O 1
ATOM 4777 N N . SER C 1 148 ? -7.639 -15.550 55.926 1.00 30.24 148 SER C N 1
ATOM 4778 C CA . SER C 1 148 ? -7.948 -15.005 54.610 1.00 34.65 148 SER C CA 1
ATOM 4779 C C . SER C 1 148 ? -8.494 -16.139 53.761 1.00 39.21 148 SER C C 1
ATOM 4780 O O . SER C 1 148 ? -7.958 -17.257 53.795 1.00 36.43 148 SER C O 1
ATOM 4783 N N . LYS C 1 149 ? -9.561 -15.855 53.011 1.00 42.13 149 LYS C N 1
ATOM 4784 C CA . LYS C 1 149 ? -10.126 -16.859 52.136 1.00 45.60 149 LYS C CA 1
ATOM 4785 C C . LYS C 1 149 ? -9.639 -16.723 50.703 1.00 44.46 149 LYS C C 1
ATOM 4786 O O . LYS C 1 149 ? -9.867 -17.639 49.901 1.00 44.52 149 LYS C O 1
ATOM 4792 N N . ASP C 1 150 ? -8.908 -15.653 50.386 1.00 42.56 150 ASP C N 1
ATOM 4793 C CA . ASP C 1 150 ? -8.490 -15.387 49.020 1.00 38.66 150 ASP C CA 1
ATOM 4794 C C . ASP C 1 150 ? -6.999 -15.127 48.848 1.00 36.41 150 ASP C C 1
ATOM 4795 O O . ASP C 1 150 ? -6.578 -14.836 47.727 1.00 37.85 150 ASP C O 1
ATOM 4800 N N . ASN C 1 151 ? -6.190 -15.200 49.903 1.00 34.63 151 ASN C N 1
ATOM 4801 C CA . ASN C 1 151 ? -4.760 -14.867 49.812 1.00 36.87 151 ASN C CA 1
ATOM 4802 C C . ASN C 1 151 ? -4.527 -13.419 49.401 1.00 34.84 151 ASN C C 1
ATOM 4803 O O . ASN C 1 151 ? -3.450 -13.084 48.891 1.00 37.27 151 ASN C O 1
ATOM 4808 N N . GLN C 1 152 ? -5.527 -12.546 49.539 1.00 34.91 152 GLN C N 1
ATOM 4809 C CA . GLN C 1 152 ? -5.349 -11.150 49.135 1.00 33.86 152 GLN C CA 1
ATOM 4810 C C . GLN C 1 152 ? -5.722 -10.148 50.220 1.00 32.90 152 GLN C C 1
ATOM 4811 O O . GLN C 1 152 ? -5.045 -9.105 50.354 1.00 32.39 152 GLN C O 1
ATOM 4817 N N . THR C 1 153 ? -6.791 -10.412 50.970 1.00 31.28 153 THR C N 1
ATOM 4818 C CA . THR C 1 153 ? -7.300 -9.499 51.983 1.00 31.22 153 THR C CA 1
ATOM 4819 C C . THR C 1 153 ? -7.612 -10.282 53.253 1.00 32.85 153 THR C C 1
ATOM 4820 O O . THR C 1 153 ? -7.814 -11.499 53.234 1.00 32.05 153 THR C O 1
ATOM 4824 N N . ILE C 1 154 ? -7.650 -9.564 54.366 1.00 29.29 154 ILE C N 1
ATOM 4825 C CA . ILE C 1 154 ? -8.025 -10.183 55.626 1.00 33.07 154 ILE C CA 1
ATOM 4826 C C . ILE C 1 154 ? -9.512 -10.516 55.612 1.00 36.44 154 ILE C C 1
ATOM 4827 O O . ILE C 1 154 ? -10.340 -9.707 55.161 1.00 35.80 154 ILE C O 1
ATOM 4832 N N . ASP C 1 155 ? -9.849 -11.726 56.091 1.00 36.89 155 ASP C N 1
ATOM 4833 C CA . ASP C 1 155 ? -11.233 -12.082 56.392 1.00 37.05 155 ASP C CA 1
ATOM 4834 C C . ASP C 1 155 ? -11.589 -11.754 57.840 1.00 38.27 155 ASP C C 1
ATOM 4835 O O . ASP C 1 155 ? -12.557 -11.030 58.089 1.00 42.16 155 ASP C O 1
ATOM 4840 N N . ALA C 1 156 ? -10.799 -12.241 58.801 1.00 37.51 156 ALA C N 1
ATOM 4841 C CA . ALA C 1 156 ? -11.062 -11.986 60.213 1.00 38.88 156 ALA C CA 1
ATOM 4842 C C . ALA C 1 156 ? -9.759 -12.020 61.004 1.00 37.03 156 ALA C C 1
ATOM 4843 O O . ALA C 1 156 ? -8.756 -12.600 60.575 1.00 33.54 156 ALA C O 1
ATOM 4845 N N . ILE C 1 157 ? -9.787 -11.413 62.184 1.00 38.50 157 ILE C N 1
ATOM 4846 C CA . ILE C 1 157 ? -8.692 -11.501 63.139 1.00 37.56 157 ILE C CA 1
ATOM 4847 C C . ILE C 1 157 ? -9.242 -12.047 64.454 1.00 39.87 157 ILE C C 1
ATOM 4848 O O . ILE C 1 157 ? -9.833 -11.315 65.248 1.00 42.99 157 ILE C O 1
ATOM 4853 N N . PRO C 1 158 ? -9.066 -13.336 64.711 1.00 37.76 158 PRO C N 1
ATOM 4854 C CA . PRO C 1 158 ? -9.623 -13.949 65.930 1.00 42.60 158 PRO C CA 1
ATOM 4855 C C . PRO C 1 158 ? -8.978 -13.419 67.206 1.00 47.59 158 PRO C C 1
ATOM 4856 O O . PRO C 1 158 ? -7.931 -12.775 67.208 1.00 47.33 158 PRO C O 1
ATOM 4860 N N . VAL C 1 159 ? -9.628 -13.750 68.322 1.00 54.26 159 VAL C N 1
ATOM 4861 C CA . VAL C 1 159 ? -9.138 -13.388 69.647 1.00 57.35 159 VAL C CA 1
ATOM 4862 C C . VAL C 1 159 ? -7.798 -14.071 69.903 1.00 55.83 159 VAL C C 1
ATOM 4863 O O . VAL C 1 159 ? -7.716 -15.303 69.981 1.00 53.01 159 VAL C O 1
ATOM 4867 N N . ARG C 1 160 ? -6.746 -13.261 70.082 1.00 56.55 160 ARG C N 1
ATOM 4868 C CA . ARG C 1 160 ? -5.384 -13.794 70.140 1.00 54.26 160 ARG C CA 1
ATOM 4869 C C . ARG C 1 160 ? -5.137 -14.658 71.381 1.00 52.91 160 ARG C C 1
ATOM 4870 O O . ARG C 1 160 ? -4.380 -15.637 71.313 1.00 46.89 160 ARG C O 1
ATOM 4872 N N . ASN C 1 161 ? -5.729 -14.301 72.533 1.00 55.95 161 ASN C N 1
ATOM 4873 C CA . ASN C 1 161 ? -5.432 -15.028 73.773 1.00 58.97 161 ASN C CA 1
ATOM 4874 C C . ASN C 1 161 ? -5.940 -16.467 73.765 1.00 57.33 161 ASN C C 1
ATOM 4875 O O . ASN C 1 161 ? -5.539 -17.259 74.627 1.00 57.79 161 ASN C O 1
ATOM 4880 N N . GLU C 1 162 ? -6.789 -16.829 72.812 1.00 54.79 162 GLU C N 1
ATOM 4881 C CA . GLU C 1 162 ? -7.284 -18.188 72.694 1.00 51.18 162 GLU C CA 1
ATOM 4882 C C . GLU C 1 162 ? -6.498 -19.011 71.686 1.00 45.10 162 GLU C C 1
ATOM 4883 O O . GLU C 1 162 ? -6.892 -20.146 71.419 1.00 41.07 162 GLU C O 1
ATOM 4889 N N . MET C 1 163 ? -5.428 -18.470 71.091 1.00 41.72 163 MET C N 1
ATOM 4890 C CA . MET C 1 163 ? -4.758 -19.140 69.981 1.00 36.30 163 MET C CA 1
ATOM 4891 C C . MET C 1 163 ? -3.503 -19.886 70.430 1.00 31.70 163 MET C C 1
ATOM 4892 O O . MET C 1 163 ? -2.661 -19.343 71.155 1.00 32.60 163 MET C O 1
ATOM 4897 N N . TYR C 1 164 ? -3.333 -21.091 69.886 1.00 26.74 164 TYR C N 1
ATOM 4898 C CA . TYR C 1 164 ? -2.184 -21.945 70.143 1.00 25.12 164 TYR C CA 1
ATOM 4899 C C . TYR C 1 164 ? -1.664 -22.484 68.825 1.00 23.79 164 TYR C C 1
ATOM 4900 O O . TYR C 1 164 ? -2.415 -22.690 67.864 1.00 24.31 164 TYR C O 1
ATOM 4909 N N . GLN C 1 165 ? -0.352 -22.674 68.779 1.00 26.39 165 GLN C N 1
ATOM 4910 C CA . GLN C 1 165 ? 0.299 -23.330 67.656 1.00 23.46 165 GLN C CA 1
ATOM 4911 C C . GLN C 1 165 ? 0.352 -24.838 67.941 1.00 23.84 165 GLN C C 1
ATOM 4912 O O . GLN C 1 165 ? 0.960 -25.260 68.929 1.00 22.27 165 GLN C O 1
ATOM 4918 N N . GLY C 1 166 ? -0.255 -25.647 67.071 1.00 22.95 166 GLY C N 1
ATOM 4919 C CA . GLY C 1 166 ? -0.179 -27.101 67.234 1.00 23.69 166 GLY C CA 1
ATOM 4920 C C . GLY C 1 166 ? 1.200 -27.644 66.878 1.00 25.05 166 GLY C C 1
ATOM 4921 O O . GLY C 1 166 ? 1.826 -27.232 65.898 1.00 25.00 166 GLY C O 1
ATOM 4922 N N . GLN C 1 167 ? 1.703 -28.563 67.717 1.00 20.88 167 GLN C N 1
ATOM 4923 C CA . GLN C 1 167 ? 2.922 -29.289 67.379 1.00 21.92 167 GLN C CA 1
ATOM 4924 C C . GLN C 1 167 ? 2.574 -30.785 67.362 1.00 22.45 167 GLN C C 1
ATOM 4925 O O . GLN C 1 167 ? 1.408 -31.158 67.209 1.00 21.53 167 GLN C O 1
ATOM 4931 N N . THR C 1 168 ? 3.566 -31.647 67.474 1.00 23.74 168 THR C N 1
ATOM 4932 C CA . THR C 1 168 ? 3.334 -33.031 67.853 1.00 22.46 168 THR C CA 1
ATOM 4933 C C . THR C 1 168 ? 4.325 -33.338 68.966 1.00 22.44 168 THR C C 1
ATOM 4934 O O . THR C 1 168 ? 5.322 -32.630 69.126 1.00 29.18 168 THR C O 1
ATOM 4938 N N . PRO C 1 169 ? 4.104 -34.410 69.743 1.00 23.13 169 PRO C N 1
ATOM 4939 C CA . PRO C 1 169 ? 3.137 -35.490 69.618 1.00 25.29 169 PRO C CA 1
ATOM 4940 C C . PRO C 1 169 ? 1.680 -35.123 69.670 1.00 21.94 169 PRO C C 1
ATOM 4941 O O . PRO C 1 169 ? 1.265 -34.130 70.240 1.00 21.16 169 PRO C O 1
ATOM 4945 N N . GLN C 1 170 ? 0.893 -36.012 69.085 1.00 20.77 170 GLN C N 1
ATOM 4946 C CA . GLN C 1 170 ? -0.529 -36.094 69.339 1.00 21.00 170 GLN C CA 1
ATOM 4947 C C . GLN C 1 170 ? -0.807 -37.517 69.792 1.00 20.12 170 GLN C C 1
ATOM 4948 O O . GLN C 1 170 ? -0.409 -38.470 69.111 1.00 21.69 170 GLN C O 1
ATOM 4954 N N . SER C 1 171 ? -1.450 -37.685 70.940 1.00 21.46 171 SER C N 1
ATOM 4955 C CA . SER C 1 171 ? -1.541 -39.025 71.513 1.00 21.08 171 SER C CA 1
ATOM 4956 C C . SER C 1 171 ? -2.977 -39.366 71.878 1.00 21.86 171 SER C C 1
ATOM 4957 O O . SER C 1 171 ? -3.756 -38.494 72.262 1.00 24.67 171 SER C O 1
ATOM 4960 N N . PHE C 1 172 ? -3.308 -40.658 71.798 1.00 22.82 172 PHE C N 1
ATOM 4961 C CA . PHE C 1 172 ? -4.700 -41.091 71.865 1.00 24.76 172 PHE C CA 1
ATOM 4962 C C . PHE C 1 172 ? -4.814 -42.463 72.521 1.00 26.88 172 PHE C C 1
ATOM 4963 O O . PHE C 1 172 ? -3.959 -43.337 72.331 1.00 24.73 172 PHE C O 1
ATOM 4971 N N . ASN C 1 173 ? -5.900 -42.669 73.260 1.00 25.70 173 ASN C N 1
ATOM 4972 C CA . ASN C 1 173 ? -6.338 -44.042 73.500 1.00 27.33 173 ASN C CA 1
ATOM 4973 C C . ASN C 1 173 ? -6.668 -44.664 72.146 1.00 27.10 173 ASN C C 1
ATOM 4974 O O . ASN C 1 173 ? -7.316 -44.035 71.307 1.00 25.02 173 ASN C O 1
ATOM 4979 N N . ILE C 1 174 ? -6.129 -45.855 71.876 1.00 29.48 174 ILE C N 1
ATOM 4980 C CA . ILE C 1 174 ? -6.211 -46.378 70.510 1.00 28.16 174 ILE C CA 1
ATOM 4981 C C . ILE C 1 174 ? -7.658 -46.678 70.105 1.00 27.50 174 ILE C C 1
ATOM 4982 O O . ILE C 1 174 ? -8.077 -46.355 68.984 1.00 29.28 174 ILE C O 1
ATOM 4987 N N . ASN C 1 175 ? -8.441 -47.308 70.981 1.00 30.49 175 ASN C N 1
ATOM 4988 C CA . ASN C 1 175 ? -9.820 -47.630 70.608 1.00 30.85 175 ASN C CA 1
ATOM 4989 C C . ASN C 1 175 ? -10.657 -46.363 70.430 1.00 32.83 175 ASN C C 1
ATOM 4990 O O . ASN C 1 175 ? -11.537 -46.302 69.559 1.00 33.05 175 ASN C O 1
ATOM 4995 N N . LEU C 1 176 ? -10.395 -45.340 71.246 1.00 32.09 176 LEU C N 1
ATOM 4996 C CA . LEU C 1 176 ? -11.091 -44.066 71.084 1.00 30.14 176 LEU C CA 1
ATOM 4997 C C . LEU C 1 176 ? -10.824 -43.486 69.690 1.00 29.20 176 LEU C C 1
ATOM 4998 O O . LEU C 1 176 ? -11.753 -43.081 68.978 1.00 28.97 176 LEU C O 1
ATOM 5003 N N . LEU C 1 177 ? -9.557 -43.481 69.273 1.00 28.15 177 LEU C N 1
ATOM 5004 C CA . LEU C 1 177 ? -9.202 -42.981 67.947 1.00 29.32 177 LEU C CA 1
ATOM 5005 C C . LEU C 1 177 ? -9.886 -43.794 66.850 1.00 30.45 177 LEU C C 1
ATOM 5006 O O . LEU C 1 177 ? -10.397 -43.231 65.869 1.00 30.51 177 LEU C O 1
ATOM 5011 N N . LYS C 1 178 ? -9.889 -45.123 66.993 1.00 30.37 178 LYS C N 1
ATOM 5012 C CA . LYS C 1 178 ? -10.505 -45.991 65.999 1.00 29.40 178 LYS C CA 1
ATOM 5013 C C . LYS C 1 178 ? -12.004 -45.703 65.859 1.00 29.56 178 LYS C C 1
ATOM 5014 O O . LYS C 1 178 ? -12.525 -45.578 64.742 1.00 31.09 178 LYS C O 1
ATOM 5020 N N . GLU C 1 179 ? -12.710 -45.598 66.989 1.00 30.97 179 GLU C N 1
ATOM 5021 C CA . GLU C 1 179 ? -14.150 -45.319 66.977 1.00 34.03 179 GLU C CA 1
ATOM 5022 C C . GLU C 1 179 ? -14.451 -43.950 66.367 1.00 35.02 179 GLU C C 1
ATOM 5023 O O . GLU C 1 179 ? -15.395 -43.806 65.569 1.00 35.75 179 GLU C O 1
ATOM 5025 N N . SER C 1 180 ? -13.667 -42.924 66.739 1.00 33.98 180 SER C N 1
ATOM 5026 C CA . SER C 1 180 ? -13.900 -41.598 66.177 1.00 34.79 180 SER C CA 1
ATOM 5027 C C . SER C 1 180 ? -13.661 -41.590 64.666 1.00 31.36 180 SER C C 1
ATOM 5028 O O . SER C 1 180 ? -14.493 -41.092 63.903 1.00 35.28 180 SER C O 1
ATOM 5031 N N . TYR C 1 181 ? -12.557 -42.187 64.210 1.00 28.14 181 TYR C N 1
ATOM 5032 C CA . TYR C 1 181 ? -12.281 -42.199 62.776 1.00 30.29 181 TYR C CA 1
ATOM 5033 C C . TYR C 1 181 ? -13.393 -42.912 62.012 1.00 34.52 181 TYR C C 1
ATOM 5034 O O . TYR C 1 181 ? -13.848 -42.425 60.963 1.00 33.37 181 TYR C O 1
ATOM 5043 N N . ALA C 1 182 ? -13.888 -44.032 62.560 1.00 33.36 182 ALA C N 1
ATOM 5044 C CA . ALA C 1 182 ? -14.990 -44.742 61.920 1.00 37.01 182 ALA C CA 1
ATOM 5045 C C . ALA C 1 182 ? -16.263 -43.902 61.869 1.00 42.62 182 ALA C C 1
ATOM 5046 O O . ALA C 1 182 ? -17.106 -44.135 60.992 1.00 43.30 182 ALA C O 1
ATOM 5048 N N . GLN C 1 183 ? -16.427 -42.923 62.773 1.00 41.42 183 GLN C N 1
ATOM 5049 C CA . GLN C 1 183 ? -17.636 -42.106 62.683 1.00 44.28 183 GLN C CA 1
ATOM 5050 C C . GLN C 1 183 ? -17.616 -41.163 61.488 1.00 46.05 183 GLN C C 1
ATOM 5051 O O . GLN C 1 183 ? -18.682 -40.765 61.013 1.00 48.27 183 GLN C O 1
ATOM 5057 N N . LEU C 1 184 ? -16.439 -40.818 60.982 1.00 42.15 184 LEU C N 1
ATOM 5058 C CA . LEU C 1 184 ? -16.314 -39.791 59.962 1.00 43.15 184 LEU C CA 1
ATOM 5059 C C . LEU C 1 184 ? -16.605 -40.338 58.572 1.00 45.47 184 LEU C C 1
ATOM 5060 O O . LEU C 1 184 ? -16.290 -41.487 58.255 1.00 40.37 184 LEU C O 1
ATOM 5065 N N . SER C 1 185 ? -17.130 -39.463 57.713 1.00 51.08 185 SER C N 1
ATOM 5066 C CA . SER C 1 185 ? -17.416 -39.828 56.335 1.00 55.82 185 SER C CA 1
ATOM 5067 C C . SER C 1 185 ? -16.158 -39.734 55.481 1.00 57.55 185 SER C C 1
ATOM 5068 O O . SER C 1 185 ? -15.132 -39.187 55.894 1.00 56.00 185 SER C O 1
ATOM 5071 N N . ASP C 1 186 ? -16.252 -40.264 54.259 1.00 60.67 186 ASP C N 1
ATOM 5072 C CA . ASP C 1 186 ? -15.117 -40.183 53.348 1.00 61.83 186 ASP C CA 1
ATOM 5073 C C . ASP C 1 186 ? -14.816 -38.731 53.001 1.00 63.44 186 ASP C C 1
ATOM 5074 O O . ASP C 1 186 ? -13.649 -38.333 52.899 1.00 64.17 186 ASP C O 1
ATOM 5076 N N . GLU C 1 187 ? -15.863 -37.917 52.849 1.00 66.38 187 GLU C N 1
ATOM 5077 C CA . GLU C 1 187 ? -15.677 -36.497 52.569 1.00 67.99 187 GLU C CA 1
ATOM 5078 C C . GLU C 1 187 ? -15.022 -35.769 53.743 1.00 64.36 187 GLU C C 1
ATOM 5079 O O . GLU C 1 187 ? -14.124 -34.944 53.544 1.00 66.34 187 GLU C O 1
ATOM 5081 N N . GLN C 1 188 ? -15.485 -36.034 54.967 1.00 59.03 188 GLN C N 1
ATOM 5082 C CA . GLN C 1 188 ? -14.889 -35.412 56.146 1.00 55.70 188 GLN C CA 1
ATOM 5083 C C . GLN C 1 188 ? -13.419 -35.771 56.290 1.00 51.36 188 GLN C C 1
ATOM 5084 O O . GLN C 1 188 ? -12.588 -34.908 56.595 1.00 48.47 188 GLN C O 1
ATOM 5090 N N . LYS C 1 189 ? -13.081 -37.043 56.075 1.00 51.88 189 LYS C N 1
ATOM 5091 C CA . LYS C 1 189 ? -11.691 -37.462 56.203 1.00 51.99 189 LYS C CA 1
ATOM 5092 C C . LYS C 1 189 ? -10.800 -36.738 55.206 1.00 53.85 189 LYS C C 1
ATOM 5093 O O . LYS C 1 189 ? -9.659 -36.398 55.529 1.00 51.01 189 LYS C O 1
ATOM 5099 N N . SER C 1 190 ? -11.320 -36.461 54.007 1.00 59.75 190 SER C N 1
ATOM 5100 C CA . SER C 1 190 ? -10.562 -35.735 52.988 1.00 63.19 190 SER C CA 1
ATOM 5101 C C . SER C 1 190 ? -10.164 -34.342 53.463 1.00 63.43 190 SER C C 1
ATOM 5102 O O . SER C 1 190 ? -9.112 -33.830 53.064 1.00 66.38 190 SER C O 1
ATOM 5105 N N . ILE C 1 191 ? -10.988 -33.709 54.298 1.00 62.02 191 ILE C N 1
ATOM 5106 C CA . ILE C 1 191 ? -10.702 -32.337 54.696 1.00 64.75 191 ILE C CA 1
ATOM 5107 C C . ILE C 1 191 ? -9.713 -32.304 55.846 1.00 64.02 191 ILE C C 1
ATOM 5108 O O . ILE C 1 191 ? -9.026 -31.295 56.039 1.00 64.32 191 ILE C O 1
ATOM 5113 N N . LEU C 1 192 ? -9.610 -33.388 56.607 1.00 64.22 192 LEU C N 1
ATOM 5114 C CA . LEU C 1 192 ? -8.727 -33.413 57.764 1.00 65.15 192 LEU C CA 1
ATOM 5115 C C . LEU C 1 192 ? -7.291 -33.703 57.343 1.00 69.87 192 LEU C C 1
ATOM 5116 O O . LEU C 1 192 ? -7.034 -34.658 56.601 1.00 73.42 192 LEU C O 1
ATOM 5121 N N . SER C 1 193 ? -6.364 -32.886 57.830 1.00 69.77 193 SER C N 1
ATOM 5122 C CA . SER C 1 193 ? -4.935 -33.123 57.729 1.00 70.74 193 SER C CA 1
ATOM 5123 C C . SER C 1 193 ? -4.329 -33.321 59.117 1.00 63.01 193 SER C C 1
ATOM 5124 O O . SER C 1 193 ? -3.117 -33.525 59.241 1.00 68.38 193 SER C O 1
ATOM 5127 N N . ASP C 1 194 ? -5.151 -33.274 60.166 1.00 50.75 194 ASP C N 1
ATOM 5128 C CA . ASP C 1 194 ? -4.683 -33.286 61.539 1.00 42.33 194 ASP C CA 1
ATOM 5129 C C . ASP C 1 194 ? -5.396 -34.399 62.293 1.00 32.89 194 ASP C C 1
ATOM 5130 O O . ASP C 1 194 ? -6.581 -34.646 62.085 1.00 36.07 194 ASP C O 1
ATOM 5135 N N . ALA C 1 195 ? -4.713 -34.995 63.250 1.00 28.73 195 ALA C N 1
ATOM 5136 C CA . ALA C 1 195 ? -5.323 -36.153 63.900 1.00 27.37 195 ALA C CA 1
ATOM 5137 C C . ALA C 1 195 ? -6.205 -35.754 65.073 1.00 27.37 195 ALA C C 1
ATOM 5138 O O . ALA C 1 195 ? -7.272 -36.347 65.276 1.00 26.48 195 ALA C O 1
ATOM 5140 N N . CYS C 1 196 ? -5.833 -34.709 65.802 1.00 24.48 196 CYS C N 1
ATOM 5141 C CA . CYS C 1 196 ? -6.673 -34.308 66.920 1.00 24.89 196 CYS C CA 1
ATOM 5142 C C . CYS C 1 196 ? -8.035 -33.812 66.429 1.00 27.46 196 CYS C C 1
ATOM 5143 O O . CYS C 1 196 ? -9.022 -33.939 67.169 1.00 29.64 196 CYS C O 1
ATOM 5146 N N . LYS C 1 197 ? -8.135 -33.324 65.163 1.00 29.44 197 LYS C N 1
ATOM 5147 C CA . LYS C 1 197 ? -9.438 -32.873 64.666 1.00 30.34 197 LYS C CA 1
ATOM 5148 C C . LYS C 1 197 ? -10.418 -34.037 64.484 1.00 30.98 197 LYS C C 1
ATOM 5149 O O . LYS C 1 197 ? -11.628 -33.820 64.571 1.00 32.08 197 LYS C O 1
ATOM 5155 N N . ILE C 1 198 ? -9.932 -35.263 64.235 1.00 29.92 198 ILE C N 1
ATOM 5156 C CA . ILE C 1 198 ? -10.812 -36.443 64.258 1.00 30.21 198 ILE C CA 1
ATOM 5157 C C . ILE C 1 198 ? -11.611 -36.469 65.560 1.00 30.99 198 ILE C C 1
ATOM 5158 O O . ILE C 1 198 ? -12.851 -36.615 65.580 1.00 32.68 198 ILE C O 1
ATOM 5163 N N . ILE C 1 199 ? -10.896 -36.298 66.673 1.00 32.71 199 ILE C N 1
ATOM 5164 C CA . ILE C 1 199 ? -11.513 -36.340 67.992 1.00 32.66 199 ILE C CA 1
ATOM 5165 C C . ILE C 1 199 ? -12.435 -35.149 68.188 1.00 35.75 199 ILE C C 1
ATOM 5166 O O . ILE C 1 199 ? -13.575 -35.301 68.638 1.00 36.52 199 ILE C O 1
ATOM 5171 N N . VAL C 1 200 ? -11.955 -33.941 67.863 1.00 34.59 200 VAL C N 1
ATOM 5172 C CA . VAL C 1 200 ? -12.790 -32.753 68.072 1.00 37.89 200 VAL C CA 1
ATOM 5173 C C . VAL C 1 200 ? -14.092 -32.867 67.282 1.00 37.45 200 VAL C C 1
ATOM 5174 O O . VAL C 1 200 ? -15.169 -32.531 67.782 1.00 37.33 200 VAL C O 1
ATOM 5178 N N . GLU C 1 201 ? -14.011 -33.337 66.034 1.00 33.47 201 GLU C N 1
ATOM 5179 C CA . GLU C 1 201 ? -15.184 -33.407 65.172 1.00 44.43 201 GLU C CA 1
ATOM 5180 C C . GLU C 1 201 ? -16.190 -34.446 65.643 1.00 42.05 201 GLU C C 1
ATOM 5181 O O . GLU C 1 201 ? -17.382 -34.340 65.317 1.00 42.58 201 GLU C O 1
ATOM 5187 N N . THR C 1 202 ? -15.737 -35.466 66.373 1.00 38.98 202 THR C N 1
ATOM 5188 C CA . THR C 1 202 ? -16.689 -36.394 66.981 1.00 40.14 202 THR C CA 1
ATOM 5189 C C . THR C 1 202 ? -17.053 -36.007 68.416 1.00 40.31 202 THR C C 1
ATOM 5190 O O . THR C 1 202 ? -17.499 -36.863 69.191 1.00 40.24 202 THR C O 1
ATOM 5194 N N . ASN C 1 203 ? -16.859 -34.743 68.781 1.00 39.63 203 ASN C N 1
ATOM 5195 C CA . ASN C 1 203 ? -17.313 -34.189 70.062 1.00 44.36 203 ASN C CA 1
ATOM 5196 C C . ASN C 1 203 ? -16.804 -34.990 71.262 1.00 44.29 203 ASN C C 1
ATOM 5197 O O . ASN C 1 203 ? -17.543 -35.249 72.211 1.00 46.55 203 ASN C O 1
ATOM 5202 N N . LYS C 1 204 ? -15.521 -35.322 71.258 1.00 38.99 204 LYS C N 1
ATOM 5203 C CA . LYS C 1 204 ? -14.853 -35.861 72.429 1.00 35.74 204 LYS C CA 1
ATOM 5204 C C . LYS C 1 204 ? -13.714 -34.926 72.804 1.00 34.06 204 LYS C C 1
ATOM 5205 O O . LYS C 1 204 ? -13.191 -34.219 71.943 1.00 36.22 204 LYS C O 1
ATOM 5211 N N . PRO C 1 205 ? -13.353 -34.839 74.077 1.00 34.51 205 PRO C N 1
ATOM 5212 C CA . PRO C 1 205 ? -12.341 -33.855 74.467 1.00 34.49 205 PRO C CA 1
ATOM 5213 C C . PRO C 1 205 ? -10.942 -34.229 74.011 1.00 31.99 205 PRO C C 1
ATOM 5214 O O . PRO C 1 205 ? -10.589 -35.406 73.869 1.00 30.45 205 PRO C O 1
ATOM 5218 N N . VAL C 1 206 ? -10.149 -33.191 73.765 1.00 30.33 206 VAL C N 1
ATOM 5219 C CA . VAL C 1 206 ? -8.715 -33.308 73.508 1.00 30.21 206 VAL C CA 1
ATOM 5220 C C . VAL C 1 206 ? -8.003 -32.415 74.519 1.00 31.15 206 VAL C C 1
ATOM 5221 O O . VAL C 1 206 ? -8.230 -31.198 74.538 1.00 28.56 206 VAL C O 1
ATOM 5225 N N . ARG C 1 207 ? -7.123 -33.005 75.330 1.00 30.50 207 ARG C N 1
ATOM 5226 C CA . ARG C 1 207 ? -6.411 -32.255 76.364 1.00 28.51 207 ARG C CA 1
ATOM 5227 C C . ARG C 1 207 ? -5.169 -31.584 75.788 1.00 27.60 207 ARG C C 1
ATOM 5228 O O . ARG C 1 207 ? -4.619 -32.045 74.797 1.00 25.78 207 ARG C O 1
ATOM 5236 N N . LEU C 1 208 ? -4.682 -30.524 76.461 1.00 26.54 208 LEU C N 1
ATOM 5237 C CA . LEU C 1 208 ? -3.489 -29.804 76.023 1.00 23.55 208 LEU C CA 1
ATOM 5238 C C . LEU C 1 208 ? -2.257 -30.167 76.856 1.00 26.59 208 LEU C C 1
ATOM 5239 O O . LEU C 1 208 ? -2.311 -30.183 78.092 1.00 29.70 208 LEU C O 1
ATOM 5244 N N . VAL C 1 209 ? -1.150 -30.460 76.168 1.00 22.79 209 VAL C N 1
ATOM 5245 C CA . VAL C 1 209 ? 0.179 -30.612 76.763 1.00 23.79 209 VAL C CA 1
ATOM 5246 C C . VAL C 1 209 ? 1.079 -29.528 76.176 1.00 25.16 209 VAL C C 1
ATOM 5247 O O . VAL C 1 209 ? 1.039 -29.286 74.965 1.00 21.70 209 VAL C O 1
ATOM 5251 N N . LYS C 1 210 ? 1.862 -28.848 77.022 1.00 25.10 210 LYS C N 1
ATOM 5252 C CA . LYS C 1 210 ? 2.706 -27.760 76.523 1.00 25.87 210 LYS C CA 1
ATOM 5253 C C . LYS C 1 210 ? 3.953 -28.292 75.810 1.00 25.36 210 LYS C C 1
ATOM 5254 O O . LYS C 1 210 ? 4.712 -29.092 76.375 1.00 25.77 210 LYS C O 1
ATOM 5260 N N . GLY C 1 211 ? 4.189 -27.799 74.580 1.00 23.78 211 GLY C N 1
ATOM 5261 C CA . GLY C 1 211 ? 5.389 -28.156 73.838 1.00 21.96 211 GLY C CA 1
ATOM 5262 C C . GLY C 1 211 ? 6.574 -27.268 74.186 1.00 26.69 211 GLY C C 1
ATOM 5263 O O . GLY C 1 211 ? 6.741 -26.861 75.342 1.00 28.64 211 GLY C O 1
ATOM 5264 N N . GLU C 1 212 ? 7.423 -26.972 73.208 1.00 23.35 212 GLU C N 1
ATOM 5265 C CA . GLU C 1 212 ? 8.558 -26.097 73.449 1.00 22.87 212 GLU C CA 1
ATOM 5266 C C . GLU C 1 212 ? 8.735 -25.226 72.218 1.00 23.30 212 GLU C C 1
ATOM 5267 O O . GLU C 1 212 ? 8.393 -25.636 71.111 1.00 25.72 212 GLU C O 1
ATOM 5273 N N . LEU C 1 213 ? 9.273 -24.021 72.425 1.00 25.34 213 LEU C N 1
ATOM 5274 C CA . LEU C 1 213 ? 9.504 -23.134 71.289 1.00 25.51 213 LEU C CA 1
ATOM 5275 C C . LEU C 1 213 ? 10.449 -23.772 70.291 1.00 23.51 213 LEU C C 1
ATOM 5276 O O . LEU C 1 213 ? 10.349 -23.510 69.089 1.00 26.31 213 LEU C O 1
ATOM 5281 N N . TYR C 1 214 ? 11.351 -24.629 70.760 1.00 23.56 214 TYR C N 1
ATOM 5282 C CA . TYR C 1 214 ? 12.337 -25.251 69.899 1.00 23.38 214 TYR C CA 1
ATOM 5283 C C . TYR C 1 214 ? 11.861 -26.559 69.303 1.00 23.49 214 TYR C C 1
ATOM 5284 O O . TYR C 1 214 ? 12.636 -27.186 68.577 1.00 25.32 214 TYR C O 1
ATOM 5293 N N . ASN C 1 215 ? 10.618 -26.979 69.567 1.00 24.68 215 ASN C N 1
ATOM 5294 C CA . ASN C 1 215 ? 10.105 -28.255 69.027 1.00 23.72 215 ASN C CA 1
ATOM 5295 C C . ASN C 1 215 ? 9.617 -28.062 67.593 1.00 23.78 215 ASN C C 1
ATOM 5296 O O . ASN C 1 215 ? 8.467 -28.330 67.241 1.00 23.88 215 ASN C O 1
ATOM 5301 N N . ILE C 1 216 ? 10.533 -27.582 66.757 1.00 25.48 216 ILE C N 1
ATOM 5302 C CA . ILE C 1 216 ? 10.171 -27.145 65.421 1.00 24.47 216 ILE C CA 1
ATOM 5303 C C . ILE C 1 216 ? 10.095 -28.347 64.488 1.00 24.15 216 ILE C C 1
ATOM 5304 O O . ILE C 1 216 ? 10.653 -29.406 64.751 1.00 26.67 216 ILE C O 1
ATOM 5309 N N . LYS C 1 217 ? 9.376 -28.159 63.375 1.00 25.07 217 LYS C N 1
ATOM 5310 C CA . LYS C 1 217 ? 9.303 -29.120 62.283 1.00 26.33 217 LYS C CA 1
ATOM 5311 C C . LYS C 1 217 ? 10.351 -28.665 61.280 1.00 29.36 217 LYS C C 1
ATOM 5312 O O . LYS C 1 217 ? 10.297 -27.518 60.810 1.00 31.18 217 LYS C O 1
ATOM 5318 N N . VAL C 1 218 ? 11.324 -29.527 60.977 1.00 27.34 218 VAL C N 1
ATOM 5319 C CA . VAL C 1 218 ? 12.447 -29.133 60.133 1.00 30.56 218 VAL C CA 1
ATOM 5320 C C . VAL C 1 218 ? 12.087 -29.524 58.699 1.00 35.46 218 VAL C C 1
ATOM 5321 O O . VAL C 1 218 ? 12.319 -30.657 58.265 1.00 34.92 218 VAL C O 1
ATOM 5325 N N . THR C 1 219 ? 11.537 -28.553 57.944 1.00 35.57 219 THR C N 1
ATOM 5326 C CA . THR C 1 219 ? 10.927 -28.790 56.643 1.00 37.87 219 THR C CA 1
ATOM 5327 C C . THR C 1 219 ? 11.470 -27.920 55.519 1.00 38.64 219 THR C C 1
ATOM 5328 O O . THR C 1 219 ? 11.117 -28.170 54.361 1.00 42.46 219 THR C O 1
ATOM 5332 N N . THR C 1 220 ? 12.247 -26.885 55.815 1.00 34.23 220 THR C N 1
ATOM 5333 C CA . THR C 1 220 ? 12.800 -25.962 54.838 1.00 39.72 220 THR C CA 1
ATOM 5334 C C . THR C 1 220 ? 14.293 -25.811 55.078 1.00 42.47 220 THR C C 1
ATOM 5335 O O . THR C 1 220 ? 14.787 -26.171 56.151 1.00 42.92 220 THR C O 1
ATOM 5339 N N . PRO C 1 221 ? 15.049 -25.281 54.101 1.00 40.92 221 PRO C N 1
ATOM 5340 C CA . PRO C 1 221 ? 16.476 -24.997 54.369 1.00 42.01 221 PRO C CA 1
ATOM 5341 C C . PRO C 1 221 ? 16.686 -24.022 55.525 1.00 40.63 221 PRO C C 1
ATOM 5342 O O . PRO C 1 221 ? 17.663 -24.152 56.288 1.00 43.48 221 PRO C O 1
ATOM 5346 N N . TYR C 1 222 ? 15.789 -23.040 55.672 1.00 35.61 222 TYR C N 1
ATOM 5347 C CA . TYR C 1 222 ? 15.851 -22.142 56.822 1.00 35.03 222 TYR C CA 1
ATOM 5348 C C . TYR C 1 222 ? 15.706 -22.914 58.133 1.00 32.94 222 TYR C C 1
ATOM 5349 O O . TYR C 1 222 ? 16.479 -22.713 59.086 1.00 33.45 222 TYR C O 1
ATOM 5358 N N . ASP C 1 223 ? 14.718 -23.811 58.200 1.00 30.01 223 ASP C N 1
ATOM 5359 C CA . ASP C 1 223 ? 14.548 -24.595 59.425 1.00 29.28 223 ASP C CA 1
ATOM 5360 C C . ASP C 1 223 ? 15.773 -25.444 59.714 1.00 30.57 223 ASP C C 1
ATOM 5361 O O . ASP C 1 223 ? 16.094 -25.686 60.876 1.00 30.55 223 ASP C O 1
ATOM 5366 N N . LEU C 1 224 ? 16.470 -25.917 58.681 1.00 34.49 224 LEU C N 1
ATOM 5367 C CA . LEU C 1 224 ? 17.670 -26.705 58.933 1.00 36.03 224 LEU C CA 1
ATOM 5368 C C . LEU C 1 224 ? 18.804 -25.838 59.479 1.00 37.61 224 LEU C C 1
ATOM 5369 O O . LEU C 1 224 ? 19.597 -26.312 60.306 1.00 39.25 224 LEU C O 1
ATOM 5374 N N . LYS C 1 225 ? 18.909 -24.572 59.036 1.00 40.12 225 LYS C N 1
ATOM 5375 C CA . LYS C 1 225 ? 19.879 -23.670 59.669 1.00 42.59 225 LYS C CA 1
ATOM 5376 C C . LYS C 1 225 ? 19.539 -23.447 61.148 1.00 41.92 225 LYS C C 1
ATOM 5377 O O . LYS C 1 225 ? 20.423 -23.459 62.020 1.00 42.16 225 LYS C O 1
ATOM 5379 N N . VAL C 1 226 ? 18.251 -23.267 61.451 1.00 39.15 226 VAL C N 1
ATOM 5380 C CA . VAL C 1 226 ? 17.830 -23.095 62.845 1.00 37.05 226 VAL C CA 1
ATOM 5381 C C . VAL C 1 226 ? 18.076 -24.365 63.660 1.00 38.69 226 VAL C C 1
ATOM 5382 O O . VAL C 1 226 ? 18.489 -24.305 64.828 1.00 39.66 226 VAL C O 1
ATOM 5386 N N . ALA C 1 227 ? 17.819 -25.532 63.068 1.00 33.53 227 ALA C N 1
ATOM 5387 C CA . ALA C 1 227 ? 18.054 -26.782 63.779 1.00 34.72 227 ALA C CA 1
ATOM 5388 C C . ALA C 1 227 ? 19.529 -26.939 64.101 1.00 34.37 227 ALA C C 1
ATOM 5389 O O . ALA C 1 227 ? 19.892 -27.336 65.220 1.00 35.16 227 ALA C O 1
ATOM 5391 N N . ASN C 1 228 ? 20.402 -26.600 63.147 1.00 36.88 228 ASN C N 1
ATOM 5392 C CA . ASN C 1 228 ? 21.823 -26.679 63.453 1.00 44.93 228 ASN C CA 1
ATOM 5393 C C . ASN C 1 228 ? 22.180 -25.730 64.587 1.00 47.69 228 ASN C C 1
ATOM 5394 O O . ASN C 1 228 ? 22.944 -26.096 65.484 1.00 51.21 228 ASN C O 1
ATOM 5399 N N . ALA C 1 229 ? 21.578 -24.537 64.611 1.00 48.24 229 ALA C N 1
ATOM 5400 C CA . ALA C 1 229 ? 21.831 -23.619 65.724 1.00 50.21 229 ALA C CA 1
ATOM 5401 C C . ALA C 1 229 ? 21.387 -24.214 67.064 1.00 48.59 229 ALA C C 1
ATOM 5402 O O . ALA C 1 229 ? 22.110 -24.133 68.064 1.00 49.93 229 ALA C O 1
ATOM 5404 N N . ILE C 1 230 ? 20.187 -24.798 67.100 1.00 44.68 230 ILE C N 1
ATOM 5405 C CA . ILE C 1 230 ? 19.661 -25.412 68.320 1.00 44.52 230 ILE C CA 1
ATOM 5406 C C . ILE C 1 230 ? 20.619 -26.473 68.824 1.00 48.29 230 ILE C C 1
ATOM 5407 O O . ILE C 1 230 ? 20.867 -26.595 70.031 1.00 51.55 230 ILE C O 1
ATOM 5412 N N . ILE C 1 231 ? 21.150 -27.280 67.909 1.00 47.56 231 ILE C N 1
ATOM 5413 C CA . ILE C 1 231 ? 22.060 -28.340 68.315 1.00 49.47 231 ILE C CA 1
ATOM 5414 C C . ILE C 1 231 ? 23.355 -27.745 68.846 1.00 56.52 231 ILE C C 1
ATOM 5415 O O . ILE C 1 231 ? 23.852 -28.146 69.906 1.00 58.33 231 ILE C O 1
ATOM 5420 N N . ARG C 1 232 ? 23.914 -26.770 68.124 1.00 61.51 232 ARG C N 1
ATOM 5421 C CA . ARG C 1 232 ? 25.177 -26.166 68.538 1.00 69.27 232 ARG C CA 1
ATOM 5422 C C . ARG C 1 232 ? 25.053 -25.516 69.913 1.00 72.96 232 ARG C C 1
ATOM 5423 O O . ARG C 1 232 ? 25.995 -25.555 70.711 1.00 76.62 232 ARG C O 1
ATOM 5425 N N . GLY C 1 233 ? 23.898 -24.916 70.208 1.00 72.05 233 GLY C N 1
ATOM 5426 C CA . GLY C 1 233 ? 23.658 -24.298 71.500 1.00 75.37 233 GLY C CA 1
ATOM 5427 C C . GLY C 1 233 ? 23.209 -25.242 72.597 1.00 75.37 233 GLY C C 1
ATOM 5428 O O . GLY C 1 233 ? 23.154 -24.833 73.761 1.00 77.69 233 GLY C O 1
ATOM 5429 N N . GLY C 1 234 ? 22.880 -26.484 72.251 1.00 74.07 234 GLY C N 1
ATOM 5430 C CA . GLY C 1 234 ? 22.370 -27.446 73.218 1.00 75.12 234 GLY C CA 1
ATOM 5431 C C . GLY C 1 234 ? 21.038 -27.068 73.831 1.00 75.73 234 GLY C C 1
ATOM 5432 O O . GLY C 1 234 ? 20.817 -27.311 75.024 1.00 78.46 234 GLY C O 1
ATOM 5433 N N . ILE C 1 235 ? 20.134 -26.490 73.036 1.00 73.35 235 ILE C N 1
ATOM 5434 C CA . ILE C 1 235 ? 18.935 -25.878 73.604 1.00 72.81 235 ILE C CA 1
ATOM 5435 C C . ILE C 1 235 ? 17.904 -26.935 74.002 1.00 71.30 235 ILE C C 1
ATOM 5436 O O . ILE C 1 235 ? 17.292 -26.840 75.072 1.00 71.97 235 ILE C O 1
ATOM 5441 N N . ALA C 1 236 ? 17.709 -27.965 73.183 1.00 70.37 236 ALA C N 1
ATOM 5442 C CA . ALA C 1 236 ? 16.753 -29.018 73.535 1.00 69.86 236 ALA C CA 1
ATOM 5443 C C . ALA C 1 236 ? 17.314 -29.942 74.608 1.00 72.20 236 ALA C C 1
ATOM 5444 O O . ALA C 1 236 ? 18.183 -30.767 74.334 1.00 73.41 236 ALA C O 1
ATOM 5446 N N . MET D 1 1 ? 3.254 11.785 51.294 1.00 28.49 1 MET D N 1
ATOM 5447 C CA . MET D 1 1 ? 4.524 11.481 51.961 1.00 28.46 1 MET D CA 1
ATOM 5448 C C . MET D 1 1 ? 4.486 10.157 52.744 1.00 29.64 1 MET D C 1
ATOM 5449 O O . MET D 1 1 ? 3.426 9.724 53.172 1.00 30.60 1 MET D O 1
ATOM 5454 N N . LYS D 1 2 ? 5.648 9.541 52.941 1.00 26.40 2 LYS D N 1
ATOM 5455 C CA . LYS D 1 2 ? 5.755 8.227 53.568 1.00 26.61 2 LYS D CA 1
ATOM 5456 C C . LYS D 1 2 ? 6.447 8.384 54.909 1.00 26.40 2 LYS D C 1
ATOM 5457 O O . LYS D 1 2 ? 7.509 9.013 55.001 1.00 27.84 2 LYS D O 1
ATOM 5463 N N . TYR D 1 3 ? 5.832 7.836 55.949 1.00 23.46 3 TYR D N 1
ATOM 5464 C CA . TYR D 1 3 ? 6.344 7.921 57.301 1.00 23.34 3 TYR D CA 1
ATOM 5465 C C . TYR D 1 3 ? 6.569 6.521 57.839 1.00 19.73 3 TYR D C 1
ATOM 5466 O O . TYR D 1 3 ? 5.840 5.585 57.478 1.00 22.35 3 TYR D O 1
ATOM 5475 N N . ALA D 1 4 ? 7.601 6.386 58.673 1.00 20.00 4 ALA D N 1
ATOM 5476 C CA . ALA D 1 4 ? 7.839 5.157 59.425 1.00 22.78 4 ALA D CA 1
ATOM 5477 C C . ALA D 1 4 ? 7.531 5.400 60.906 1.00 23.43 4 ALA D C 1
ATOM 5478 O O . ALA D 1 4 ? 7.879 6.450 61.457 1.00 22.26 4 ALA D O 1
ATOM 5480 N N . GLY D 1 5 ? 6.831 4.449 61.532 1.00 20.50 5 GLY D N 1
ATOM 5481 C CA . GLY D 1 5 ? 6.581 4.526 62.974 1.00 20.78 5 GLY D CA 1
ATOM 5482 C C . GLY D 1 5 ? 7.077 3.258 63.656 1.00 23.39 5 GLY D C 1
ATOM 5483 O O . GLY D 1 5 ? 6.500 2.178 63.456 1.00 23.58 5 GLY D O 1
ATOM 5484 N N . ILE D 1 6 ? 8.170 3.348 64.406 1.00 22.49 6 ILE D N 1
ATOM 5485 C CA . ILE D 1 6 ? 8.753 2.188 65.073 1.00 22.56 6 ILE D CA 1
ATOM 5486 C C . ILE D 1 6 ? 8.181 2.134 66.484 1.00 22.50 6 ILE D C 1
ATOM 5487 O O . ILE D 1 6 ? 8.332 3.089 67.257 1.00 22.02 6 ILE D O 1
ATOM 5492 N N . LEU D 1 7 ? 7.485 1.039 66.800 1.00 18.67 7 LEU D N 1
ATOM 5493 C CA . LEU D 1 7 ? 6.769 0.913 68.068 1.00 22.92 7 LEU D CA 1
ATOM 5494 C C . LEU D 1 7 ? 7.698 0.211 69.055 1.00 22.15 7 LEU D C 1
ATOM 5495 O O . LEU D 1 7 ? 8.028 -0.968 68.875 1.00 21.66 7 LEU D O 1
ATOM 5500 N N . ALA D 1 8 ? 8.174 0.963 70.048 1.00 19.94 8 ALA D N 1
ATOM 5501 C CA . ALA D 1 8 ? 9.102 0.433 71.033 1.00 24.05 8 ALA D CA 1
ATOM 5502 C C . ALA D 1 8 ? 8.447 0.438 72.413 1.00 23.39 8 ALA D C 1
ATOM 5503 O O . ALA D 1 8 ? 8.998 1.002 73.354 1.00 21.46 8 ALA D O 1
ATOM 5505 N N . GLY D 1 9 ? 7.253 -0.136 72.525 1.00 22.10 9 GLY D N 1
ATOM 5506 C CA . GLY D 1 9 ? 6.555 -0.144 73.790 1.00 22.96 9 GLY D CA 1
ATOM 5507 C C . GLY D 1 9 ? 6.975 -1.260 74.747 1.00 26.23 9 GLY D C 1
ATOM 5508 O O . GLY D 1 9 ? 6.416 -1.360 75.847 1.00 24.83 9 GLY D O 1
ATOM 5509 N N . GLY D 1 10 ? 7.935 -2.113 74.356 1.00 23.38 10 GLY D N 1
ATOM 5510 C CA . GLY D 1 10 ? 8.353 -3.225 75.191 1.00 20.72 10 GLY D CA 1
ATOM 5511 C C . GLY D 1 10 ? 7.475 -4.454 75.053 1.00 24.17 10 GLY D C 1
ATOM 5512 O O . GLY D 1 10 ? 6.424 -4.455 74.406 1.00 24.54 10 GLY D O 1
ATOM 5513 N N . ILE D 1 11 ? 7.894 -5.511 75.750 1.00 25.34 11 ILE D N 1
ATOM 5514 C CA . ILE D 1 11 ? 7.217 -6.804 75.741 1.00 23.10 11 ILE D CA 1
ATOM 5515 C C . ILE D 1 11 ? 6.761 -7.062 77.165 1.00 23.87 11 ILE D C 1
ATOM 5516 O O . ILE D 1 11 ? 7.578 -7.066 78.097 1.00 24.40 11 ILE D O 1
ATOM 5521 N N . GLY D 1 12 ? 5.452 -7.211 77.336 1.00 24.41 12 GLY D N 1
ATOM 5522 C CA . GLY D 1 12 ? 4.893 -7.358 78.674 1.00 25.52 12 GLY D CA 1
ATOM 5523 C C . GLY D 1 12 ? 5.247 -8.690 79.316 1.00 28.69 12 GLY D C 1
ATOM 5524 O O . GLY D 1 12 ? 5.171 -9.753 78.695 1.00 28.64 12 GLY D O 1
ATOM 5525 N N . SER D 1 13 ? 5.614 -8.621 80.587 1.00 28.76 13 SER D N 1
ATOM 5526 C CA . SER D 1 13 ? 5.875 -9.819 81.371 1.00 29.37 13 SER D CA 1
ATOM 5527 C C . SER D 1 13 ? 4.593 -10.641 81.519 1.00 29.34 13 SER D C 1
ATOM 5528 O O . SER D 1 13 ? 3.475 -10.119 81.467 1.00 26.07 13 SER D O 1
ATOM 5531 N N . ARG D 1 14 ? 4.749 -11.956 81.660 1.00 33.07 14 ARG D N 1
ATOM 5532 C CA . ARG D 1 14 ? 3.564 -12.815 81.727 1.00 36.77 14 ARG D CA 1
ATOM 5533 C C . ARG D 1 14 ? 2.691 -12.491 82.948 1.00 38.46 14 ARG D C 1
ATOM 5534 O O . ARG D 1 14 ? 1.473 -12.295 82.823 1.00 38.94 14 ARG D O 1
ATOM 5542 N N . MET D 1 15 ? 3.289 -12.438 84.136 1.00 30.24 15 MET D N 1
ATOM 5543 C CA . MET D 1 15 ? 2.598 -11.959 85.332 1.00 31.71 15 MET D CA 1
ATOM 5544 C C . MET D 1 15 ? 2.774 -10.443 85.408 1.00 35.59 15 MET D C 1
ATOM 5545 O O . MET D 1 15 ? 3.902 -9.951 85.402 1.00 36.39 15 MET D O 1
ATOM 5550 N N . GLY D 1 16 ? 1.664 -9.711 85.461 1.00 34.83 16 GLY D N 1
ATOM 5551 C CA . GLY D 1 16 ? 1.683 -8.275 85.653 1.00 33.65 16 GLY D CA 1
ATOM 5552 C C . GLY D 1 16 ? 1.670 -7.446 84.384 1.00 30.05 16 GLY D C 1
ATOM 5553 O O . GLY D 1 16 ? 1.327 -6.260 84.451 1.00 29.36 16 GLY D O 1
ATOM 5554 N N . ASN D 1 17 ? 2.039 -8.033 83.233 1.00 31.01 17 ASN D N 1
ATOM 5555 C CA . ASN D 1 17 ? 2.127 -7.321 81.954 1.00 34.37 17 ASN D CA 1
ATOM 5556 C C . ASN D 1 17 ? 2.970 -6.053 82.073 1.00 35.48 17 ASN D C 1
ATOM 5557 O O . ASN D 1 17 ? 2.620 -4.976 81.566 1.00 34.55 17 ASN D O 1
ATOM 5562 N N . VAL D 1 18 ? 4.105 -6.194 82.738 1.00 32.84 18 VAL D N 1
ATOM 5563 C CA . VAL D 1 18 ? 5.034 -5.077 82.889 1.00 29.99 18 VAL D CA 1
ATOM 5564 C C . VAL D 1 18 ? 5.837 -4.932 81.600 1.00 26.90 18 VAL D C 1
ATOM 5565 O O . VAL D 1 18 ? 6.427 -5.913 81.133 1.00 26.35 18 VAL D O 1
ATOM 5569 N N . PRO D 1 19 ? 5.909 -3.735 81.018 1.00 29.81 19 PRO D N 1
ATOM 5570 C CA . PRO D 1 19 ? 6.653 -3.551 79.765 1.00 24.70 19 PRO D CA 1
ATOM 5571 C C . PRO D 1 19 ? 8.142 -3.758 80.000 1.00 24.45 19 PRO D C 1
ATOM 5572 O O . PRO D 1 19 ? 8.766 -3.057 80.803 1.00 26.93 19 PRO D O 1
ATOM 5576 N N . LEU D 1 20 ? 8.717 -4.701 79.303 1.00 23.53 20 LEU D N 1
ATOM 5577 C CA . LEU D 1 20 ? 10.146 -4.923 79.480 1.00 25.81 20 LEU D CA 1
ATOM 5578 C C . LEU D 1 20 ? 10.859 -4.490 78.203 1.00 22.76 20 LEU D C 1
ATOM 5579 O O . LEU D 1 20 ? 10.399 -4.818 77.104 1.00 22.78 20 LEU D O 1
ATOM 5584 N N . PRO D 1 21 ? 11.921 -3.695 78.304 1.00 22.97 21 PRO D N 1
ATOM 5585 C CA . PRO D 1 21 ? 12.580 -3.096 77.105 1.00 22.18 21 PRO D CA 1
ATOM 5586 C C . PRO D 1 21 ? 13.503 -4.065 76.377 1.00 24.14 21 PRO D C 1
ATOM 5587 O O . PRO D 1 21 ? 14.719 -3.897 76.320 1.00 23.10 21 PRO D O 1
ATOM 5591 N N . LYS D 1 22 ? 12.898 -5.106 75.814 1.00 23.94 22 LYS D N 1
ATOM 5592 C CA . LYS D 1 22 ? 13.634 -6.150 75.100 1.00 25.59 22 LYS D CA 1
ATOM 5593 C C . LYS D 1 22 ? 14.340 -5.602 73.868 1.00 25.21 22 LYS D C 1
ATOM 5594 O O . LYS D 1 22 ? 15.280 -6.235 73.359 1.00 25.59 22 LYS D O 1
ATOM 5600 N N . GLN D 1 23 ? 13.867 -4.480 73.340 1.00 22.52 23 GLN D N 1
ATOM 5601 C CA . GLN D 1 23 ? 14.517 -3.916 72.169 1.00 20.52 23 GLN D CA 1
ATOM 5602 C C . GLN D 1 23 ? 15.917 -3.415 72.491 1.00 23.23 23 GLN D C 1
ATOM 5603 O O . GLN D 1 23 ? 16.682 -3.162 71.557 1.00 22.52 23 GLN D O 1
ATOM 5609 N N . PHE D 1 24 ? 16.290 -3.290 73.778 1.00 22.85 24 PHE D N 1
ATOM 5610 C CA . PHE D 1 24 ? 17.644 -2.868 74.128 1.00 25.84 24 PHE D CA 1
ATOM 5611 C C . PHE D 1 24 ? 18.594 -4.032 74.320 1.00 29.16 24 PHE D C 1
ATOM 5612 O O . PHE D 1 24 ? 19.792 -3.808 74.541 1.00 29.66 24 PHE D O 1
ATOM 5620 N N . LEU D 1 25 ? 18.105 -5.264 74.213 1.00 29.35 25 LEU D N 1
ATOM 5621 C CA . LEU D 1 25 ? 18.984 -6.410 74.365 1.00 32.26 25 LEU D CA 1
ATOM 5622 C C . LEU D 1 25 ? 19.945 -6.488 73.189 1.00 29.97 25 LEU D C 1
ATOM 5623 O O . LEU D 1 25 ? 19.603 -6.151 72.050 1.00 23.47 25 LEU D O 1
ATOM 5628 N N . ASP D 1 26 ? 21.135 -7.003 73.481 1.00 30.71 26 ASP D N 1
ATOM 5629 C CA . ASP D 1 26 ? 22.238 -7.074 72.534 1.00 35.72 26 ASP D CA 1
ATOM 5630 C C . ASP D 1 26 ? 22.069 -8.208 71.522 1.00 33.69 26 ASP D C 1
ATOM 5631 O O . ASP D 1 26 ? 21.821 -9.361 71.899 1.00 34.60 26 ASP D O 1
ATOM 5636 N N . LEU D 1 27 ? 22.249 -7.893 70.239 1.00 28.02 27 LEU D N 1
ATOM 5637 C CA . LEU D 1 27 ? 22.257 -8.893 69.179 1.00 27.22 27 LEU D CA 1
ATOM 5638 C C . LEU D 1 27 ? 23.523 -8.664 68.378 1.00 28.53 27 LEU D C 1
ATOM 5639 O O . LEU D 1 27 ? 23.626 -7.666 67.656 1.00 29.80 27 LEU D O 1
ATOM 5644 N N . ASP D 1 28 ? 24.497 -9.555 68.528 1.00 31.03 28 ASP D N 1
ATOM 5645 C CA . ASP D 1 28 ? 25.775 -9.395 67.846 1.00 36.10 28 ASP D CA 1
ATOM 5646 C C . ASP D 1 28 ? 26.391 -8.026 68.165 1.00 37.89 28 ASP D C 1
ATOM 5647 O O . ASP D 1 28 ? 26.814 -7.280 67.281 1.00 39.54 28 ASP D O 1
ATOM 5652 N N . ASN D 1 29 ? 26.395 -7.689 69.460 1.00 39.91 29 ASN D N 1
ATOM 5653 C CA . ASN D 1 29 ? 27.034 -6.506 70.044 1.00 41.84 29 ASN D CA 1
ATOM 5654 C C . ASN D 1 29 ? 26.342 -5.194 69.687 1.00 36.88 29 ASN D C 1
ATOM 5655 O O . ASN D 1 29 ? 26.952 -4.125 69.809 1.00 33.74 29 ASN D O 1
ATOM 5660 N N . LYS D 1 30 ? 25.053 -5.243 69.333 1.00 32.45 30 LYS D N 1
ATOM 5661 C CA . LYS D 1 30 ? 24.319 -4.056 68.990 1.00 30.26 30 LYS D CA 1
ATOM 5662 C C . LYS D 1 30 ? 22.855 -4.286 69.350 1.00 27.97 30 LYS D C 1
ATOM 5663 O O . LYS D 1 30 ? 22.318 -5.371 69.028 1.00 26.87 30 LYS D O 1
ATOM 5669 N N . PRO D 1 31 ? 22.205 -3.329 70.021 1.00 25.89 31 PRO D N 1
ATOM 5670 C CA . PRO D 1 31 ? 20.808 -3.523 70.443 1.00 21.91 31 PRO D CA 1
ATOM 5671 C C . PRO D 1 31 ? 19.887 -3.814 69.268 1.00 22.89 31 PRO D C 1
ATOM 5672 O O . PRO D 1 31 ? 20.040 -3.244 68.189 1.00 20.16 31 PRO D O 1
ATOM 5676 N N . ILE D 1 32 ? 18.901 -4.687 69.518 1.00 23.84 32 ILE D N 1
ATOM 5677 C CA . ILE D 1 32 ? 17.936 -5.085 68.492 1.00 23.35 32 ILE D CA 1
ATOM 5678 C C . ILE D 1 32 ? 17.346 -3.848 67.832 1.00 24.07 32 ILE D C 1
ATOM 5679 O O . ILE D 1 32 ? 17.222 -3.764 66.599 1.00 21.69 32 ILE D O 1
ATOM 5684 N N . LEU D 1 33 ? 16.996 -2.851 68.651 1.00 22.73 33 LEU D N 1
ATOM 5685 C CA . LEU D 1 33 ? 16.381 -1.642 68.113 1.00 22.21 33 LEU D CA 1
ATOM 5686 C C . LEU D 1 33 ? 17.240 -1.015 67.023 1.00 23.63 33 LEU D C 1
ATOM 5687 O O . LEU D 1 33 ? 16.712 -0.514 66.019 1.00 24.06 33 LEU D O 1
ATOM 5692 N N . ILE D 1 34 ? 18.563 -1.002 67.214 1.00 20.53 34 ILE D N 1
ATOM 5693 C CA . ILE D 1 34 ? 19.437 -0.382 66.224 1.00 21.35 34 ILE D CA 1
ATOM 5694 C C . ILE D 1 34 ? 19.412 -1.181 64.926 1.00 22.89 34 ILE D C 1
ATOM 5695 O O . ILE D 1 34 ? 19.375 -0.603 63.829 1.00 22.94 34 ILE D O 1
ATOM 5700 N N . HIS D 1 35 ? 19.441 -2.524 65.034 1.00 22.23 35 HIS D N 1
ATOM 5701 C CA . HIS D 1 35 ? 19.305 -3.393 63.870 1.00 22.15 35 HIS D CA 1
ATOM 5702 C C . HIS D 1 35 ? 18.052 -3.032 63.079 1.00 22.79 35 HIS D C 1
ATOM 5703 O O . HIS D 1 35 ? 18.087 -2.897 61.847 1.00 23.64 35 HIS D O 1
ATOM 5710 N N . THR D 1 36 ? 16.927 -2.873 63.785 1.00 18.30 36 THR D N 1
ATOM 5711 C CA . THR D 1 36 ? 15.667 -2.565 63.120 1.00 19.42 36 THR D CA 1
ATOM 5712 C C . THR D 1 36 ? 15.719 -1.195 62.442 1.00 20.90 36 THR D C 1
ATOM 5713 O O . THR D 1 36 ? 15.344 -1.053 61.267 1.00 19.65 36 THR D O 1
ATOM 5717 N N . LEU D 1 37 ? 16.212 -0.187 63.156 1.00 23.74 37 LEU D N 1
ATOM 5718 C CA . LEU D 1 37 ? 16.241 1.167 62.599 1.00 25.67 37 LEU D CA 1
ATOM 5719 C C . LEU D 1 37 ? 17.103 1.238 61.351 1.00 24.74 37 LEU D C 1
ATOM 5720 O O . LEU D 1 37 ? 16.768 1.965 60.398 1.00 23.30 37 LEU D O 1
ATOM 5725 N N . GLU D 1 38 ? 18.227 0.506 61.344 1.00 25.77 38 GLU D N 1
ATOM 5726 C CA . GLU D 1 38 ? 19.123 0.540 60.186 1.00 28.67 38 GLU D CA 1
ATOM 5727 C C . GLU D 1 38 ? 18.399 0.126 58.915 1.00 27.72 38 GLU D C 1
ATOM 5728 O O . GLU D 1 38 ? 18.640 0.704 57.851 1.00 29.47 38 GLU D O 1
ATOM 5734 N N . LYS D 1 39 ? 17.477 -0.843 59.007 1.00 27.88 39 LYS D N 1
ATOM 5735 C CA . LYS D 1 39 ? 16.715 -1.245 57.823 1.00 28.87 39 LYS D CA 1
ATOM 5736 C C . LYS D 1 39 ? 15.869 -0.089 57.287 1.00 29.37 39 LYS D C 1
ATOM 5737 O O . LYS D 1 39 ? 15.740 0.083 56.064 1.00 28.34 39 LYS D O 1
ATOM 5743 N N . PHE D 1 40 ? 15.278 0.709 58.190 1.00 24.50 40 PHE D N 1
ATOM 5744 C CA . PHE D 1 40 ? 14.435 1.819 57.767 1.00 25.56 40 PHE D CA 1
ATOM 5745 C C . PHE D 1 40 ? 15.245 2.996 57.240 1.00 27.93 40 PHE D C 1
ATOM 5746 O O . PHE D 1 40 ? 14.814 3.662 56.291 1.00 28.97 40 PHE D O 1
ATOM 5754 N N . ILE D 1 41 ? 16.429 3.238 57.813 1.00 25.76 41 ILE D N 1
ATOM 5755 C CA . ILE D 1 41 ? 17.294 4.326 57.348 1.00 26.61 41 ILE D CA 1
ATOM 5756 C C . ILE D 1 41 ? 17.681 4.110 55.893 1.00 28.63 41 ILE D C 1
ATOM 5757 O O . ILE D 1 41 ? 17.838 5.077 55.139 1.00 27.27 41 ILE D O 1
ATOM 5762 N N . LEU D 1 42 ? 17.787 2.846 55.458 1.00 28.57 42 LEU D N 1
ATOM 5763 C CA . LEU D 1 42 ? 18.140 2.536 54.079 1.00 29.39 42 LEU D CA 1
ATOM 5764 C C . LEU D 1 42 ? 17.043 2.885 53.090 1.00 31.05 42 LEU D C 1
ATOM 5765 O O . LEU D 1 42 ? 17.322 2.942 51.892 1.00 34.88 42 LEU D O 1
ATOM 5770 N N . ILE D 1 43 ? 15.827 3.165 53.547 1.00 29.05 43 ILE D N 1
ATOM 5771 C CA . ILE D 1 43 ? 14.729 3.540 52.657 1.00 30.07 43 ILE D CA 1
ATOM 5772 C C . ILE D 1 43 ? 14.772 5.063 52.554 1.00 31.65 43 ILE D C 1
ATOM 5773 O O . ILE D 1 43 ? 14.374 5.766 53.472 1.00 31.48 43 ILE D O 1
ATOM 5778 N N . ASN D 1 44 ? 15.255 5.579 51.424 1.00 37.75 44 ASN D N 1
ATOM 5779 C CA . ASN D 1 44 ? 15.405 7.025 51.300 1.00 43.22 44 ASN D CA 1
ATOM 5780 C C . ASN D 1 44 ? 14.074 7.756 51.211 1.00 41.78 44 ASN D C 1
ATOM 5781 O O . ASN D 1 44 ? 14.013 8.947 51.528 1.00 40.86 44 ASN D O 1
ATOM 5786 N N . ASP D 1 45 ? 13.005 7.068 50.821 1.00 42.40 45 ASP D N 1
ATOM 5787 C CA . ASP D 1 45 ? 11.744 7.743 50.568 1.00 44.37 45 ASP D CA 1
ATOM 5788 C C . ASP D 1 45 ? 10.964 8.097 51.829 1.00 36.16 45 ASP D C 1
ATOM 5789 O O . ASP D 1 45 ? 9.941 8.779 51.701 1.00 34.77 45 ASP D O 1
ATOM 5794 N N . PHE D 1 46 ? 11.405 7.658 53.026 1.00 28.09 46 PHE D N 1
ATOM 5795 C CA . PHE D 1 46 ? 10.730 8.049 54.257 1.00 29.76 46 PHE D CA 1
ATOM 5796 C C . PHE D 1 46 ? 11.013 9.515 54.564 1.00 30.04 46 PHE D C 1
ATOM 5797 O O . PHE D 1 46 ? 12.168 9.956 54.526 1.00 30.58 46 PHE D O 1
ATOM 5805 N N . GLU D 1 47 ? 9.959 10.255 54.895 1.00 29.65 47 GLU D N 1
ATOM 5806 C CA . GLU D 1 47 ? 10.090 11.654 55.287 1.00 31.72 47 GLU D CA 1
ATOM 5807 C C . GLU D 1 47 ? 10.599 11.801 56.712 1.00 31.51 47 GLU D C 1
ATOM 5808 O O . GLU D 1 47 ? 11.415 12.687 56.996 1.00 28.67 47 GLU D O 1
ATOM 5814 N N . LYS D 1 48 ? 10.104 10.961 57.615 1.00 26.46 48 LYS D N 1
ATOM 5815 C CA . LYS D 1 48 ? 10.514 10.923 59.014 1.00 25.24 48 LYS D CA 1
ATOM 5816 C C . LYS D 1 48 ? 10.437 9.471 59.467 1.00 24.74 48 LYS D C 1
ATOM 5817 O O . LYS D 1 48 ? 9.589 8.711 58.983 1.00 25.67 48 LYS D O 1
ATOM 5823 N N . ILE D 1 49 ? 11.323 9.097 60.391 1.00 24.00 49 ILE D N 1
ATOM 5824 C CA . ILE D 1 49 ? 11.333 7.770 61.011 1.00 23.58 49 ILE D CA 1
ATOM 5825 C C . ILE D 1 49 ? 11.160 8.013 62.505 1.00 24.94 49 ILE D C 1
ATOM 5826 O O . ILE D 1 49 ? 12.101 8.432 63.190 1.00 27.00 49 ILE D O 1
ATOM 5831 N N . ILE D 1 50 ? 9.963 7.748 63.017 1.00 24.13 50 ILE D N 1
ATOM 5832 C CA . ILE D 1 50 ? 9.561 8.191 64.349 1.00 23.34 50 ILE D CA 1
ATOM 5833 C C . ILE D 1 50 ? 9.540 6.971 65.249 1.00 24.53 50 ILE D C 1
ATOM 5834 O O . ILE D 1 50 ? 8.817 6.004 64.963 1.00 23.80 50 ILE D O 1
ATOM 5839 N N . ILE D 1 51 ? 10.332 7.006 66.329 1.00 21.68 51 ILE D N 1
ATOM 5840 C CA . ILE D 1 51 ? 10.339 5.928 67.334 1.00 23.69 51 ILE D CA 1
ATOM 5841 C C . ILE D 1 51 ? 9.471 6.395 68.488 1.00 24.30 51 ILE D C 1
ATOM 5842 O O . ILE D 1 51 ? 9.720 7.472 69.043 1.00 23.47 51 ILE D O 1
ATOM 5847 N N . ALA D 1 52 ? 8.435 5.629 68.826 1.00 24.20 52 ALA D N 1
ATOM 5848 C CA . ALA D 1 52 ? 7.565 5.971 69.947 1.00 23.18 52 ALA D CA 1
ATOM 5849 C C . ALA D 1 52 ? 7.796 4.969 71.076 1.00 22.60 52 ALA D C 1
ATOM 5850 O O . ALA D 1 52 ? 7.801 3.749 70.841 1.00 20.95 52 ALA D O 1
ATOM 5852 N N . THR D 1 53 ? 8.042 5.482 72.280 1.00 21.70 53 THR D N 1
ATOM 5853 C CA . THR D 1 53 ? 8.471 4.628 73.377 1.00 24.09 53 THR D CA 1
ATOM 5854 C C . THR D 1 53 ? 7.976 5.235 74.690 1.00 22.97 53 THR D C 1
ATOM 5855 O O . THR D 1 53 ? 7.673 6.439 74.746 1.00 23.55 53 THR D O 1
ATOM 5859 N N . PRO D 1 54 ? 7.845 4.440 75.759 1.00 22.24 54 PRO D N 1
ATOM 5860 C CA . PRO D 1 54 ? 7.377 5.013 77.025 1.00 22.98 54 PRO D CA 1
ATOM 5861 C C . PRO D 1 54 ? 8.274 6.151 77.462 1.00 21.61 54 PRO D C 1
ATOM 5862 O O . PRO D 1 54 ? 9.476 6.160 77.201 1.00 23.74 54 PRO D O 1
ATOM 5866 N N . GLN D 1 55 ? 7.658 7.127 78.120 1.00 22.86 55 GLN D N 1
ATOM 5867 C CA . GLN D 1 55 ? 8.399 8.306 78.588 1.00 28.97 55 GLN D CA 1
ATOM 5868 C C . GLN D 1 55 ? 9.683 7.914 79.320 1.00 28.12 55 GLN D C 1
ATOM 5869 O O . GLN D 1 55 ? 10.742 8.513 79.098 1.00 25.17 55 GLN D O 1
ATOM 5875 N N . GLN D 1 56 ? 9.615 6.879 80.175 1.00 24.08 56 GLN D N 1
ATOM 5876 C CA . GLN D 1 56 ? 10.747 6.511 81.016 1.00 23.96 56 GLN D CA 1
ATOM 5877 C C . GLN D 1 56 ? 11.910 5.907 80.233 1.00 22.95 56 GLN D C 1
ATOM 5878 O O . GLN D 1 56 ? 12.967 5.665 80.840 1.00 23.87 56 GLN D O 1
ATOM 5884 N N . TRP D 1 57 ? 11.719 5.600 78.938 1.00 22.72 57 TRP D N 1
ATOM 5885 C CA . TRP D 1 57 ? 12.763 5.032 78.087 1.00 22.25 57 TRP D CA 1
ATOM 5886 C C . TRP D 1 57 ? 13.275 5.995 77.024 1.00 23.40 57 TRP D C 1
ATOM 5887 O O . TRP D 1 57 ? 14.143 5.600 76.224 1.00 24.09 57 TRP D O 1
ATOM 5898 N N . MET D 1 58 ? 12.757 7.229 76.983 1.00 23.17 58 MET D N 1
ATOM 5899 C CA . MET D 1 58 ? 13.128 8.148 75.903 1.00 25.15 58 MET D CA 1
ATOM 5900 C C . MET D 1 58 ? 14.595 8.537 75.998 1.00 24.71 58 MET D C 1
ATOM 5901 O O . MET D 1 58 ? 15.306 8.515 74.986 1.00 25.20 58 MET D O 1
ATOM 5906 N N . THR D 1 59 ? 15.074 8.861 77.218 1.00 24.04 59 THR D N 1
ATOM 5907 C CA . THR D 1 59 ? 16.467 9.262 77.366 1.00 25.21 59 THR D CA 1
ATOM 5908 C C . THR D 1 59 ? 17.408 8.128 76.953 1.00 26.44 59 THR D C 1
ATOM 5909 O O . THR D 1 59 ? 18.382 8.347 76.223 1.00 26.79 59 THR D O 1
ATOM 5913 N N . HIS D 1 60 ? 17.159 6.914 77.438 1.00 25.08 60 HIS D N 1
ATOM 5914 C CA . HIS D 1 60 ? 18.030 5.814 77.051 1.00 24.66 60 HIS D CA 1
ATOM 5915 C C . HIS D 1 60 ? 17.979 5.555 75.552 1.00 23.37 60 HIS D C 1
ATOM 5916 O O . HIS D 1 60 ? 18.999 5.173 74.960 1.00 23.04 60 HIS D O 1
ATOM 5923 N N . THR D 1 61 ? 16.813 5.738 74.919 1.00 21.90 61 THR D N 1
ATOM 5924 C CA . THR D 1 61 ? 16.727 5.552 73.461 1.00 25.00 61 THR D CA 1
ATOM 5925 C C . THR D 1 61 ? 17.613 6.562 72.729 1.00 25.20 61 THR D C 1
ATOM 5926 O O . THR D 1 61 ? 18.422 6.193 71.867 1.00 23.18 61 THR D O 1
ATOM 5930 N N . LYS D 1 62 ? 17.537 7.834 73.133 1.00 24.52 62 LYS D N 1
ATOM 5931 C CA . LYS D 1 62 ? 18.391 8.855 72.523 1.00 25.45 62 LYS D CA 1
ATOM 5932 C C . LYS D 1 62 ? 19.872 8.567 72.779 1.00 25.04 62 LYS D C 1
ATOM 5933 O O . LYS D 1 62 ? 20.720 8.736 71.891 1.00 24.84 62 LYS D O 1
ATOM 5939 N N . ASP D 1 63 ? 20.200 8.122 73.986 1.00 24.92 63 ASP D N 1
ATOM 5940 C CA . ASP D 1 63 ? 21.589 7.825 74.310 1.00 27.25 63 ASP D CA 1
ATOM 5941 C C . ASP D 1 63 ? 22.115 6.663 73.472 1.00 26.10 63 ASP D C 1
ATOM 5942 O O . ASP D 1 63 ? 23.276 6.682 73.038 1.00 24.37 63 ASP D O 1
ATOM 5947 N N . THR D 1 64 ? 21.275 5.640 73.251 1.00 26.89 64 THR D N 1
ATOM 5948 C CA . THR D 1 64 ? 21.681 4.467 72.471 1.00 27.91 64 THR D CA 1
ATOM 5949 C C . THR D 1 64 ? 21.864 4.824 71.000 1.00 26.98 64 THR D C 1
ATOM 5950 O O . THR D 1 64 ? 22.843 4.407 70.367 1.00 25.61 64 THR D O 1
ATOM 5954 N N . LEU D 1 65 ? 20.958 5.639 70.453 1.00 27.17 65 LEU D N 1
ATOM 5955 C CA . LEU D 1 65 ? 21.141 6.143 69.098 1.00 29.36 65 LEU D CA 1
ATOM 5956 C C . LEU D 1 65 ? 22.485 6.856 68.966 1.00 29.87 65 LEU D C 1
ATOM 5957 O O . LEU D 1 65 ? 23.246 6.612 68.014 1.00 28.90 65 LEU D O 1
ATOM 5962 N N . ARG D 1 66 ? 22.809 7.719 69.940 1.00 26.41 66 ARG D N 1
ATOM 5963 C CA . ARG D 1 66 ? 24.076 8.438 69.885 1.00 29.30 66 ARG D CA 1
ATOM 5964 C C . ARG D 1 66 ? 25.260 7.477 69.976 1.00 30.50 66 ARG D C 1
ATOM 5965 O O . ARG D 1 66 ? 26.234 7.594 69.218 1.00 29.38 66 ARG D O 1
ATOM 5973 N N . LYS D 1 67 ? 25.179 6.498 70.867 1.00 28.12 67 LYS D N 1
ATOM 5974 C CA . LYS D 1 67 ? 26.301 5.594 71.033 1.00 31.48 67 LYS D CA 1
ATOM 5975 C C . LYS D 1 67 ? 26.577 4.820 69.754 1.00 31.09 67 LYS D C 1
ATOM 5976 O O . LYS D 1 67 ? 27.735 4.521 69.465 1.00 32.57 67 LYS D O 1
ATOM 5982 N N . PHE D 1 68 ? 25.532 4.485 68.985 1.00 30.53 68 PHE D N 1
ATOM 5983 C CA . PHE D 1 68 ? 25.680 3.709 67.755 1.00 34.01 68 PHE D CA 1
ATOM 5984 C C . PHE D 1 68 ? 25.672 4.573 66.499 1.00 34.38 68 PHE D C 1
ATOM 5985 O O . PHE D 1 68 ? 25.504 4.051 65.398 1.00 33.75 68 PHE D O 1
ATOM 5993 N N . LYS D 1 69 ? 25.937 5.872 66.649 1.00 36.53 69 LYS D N 1
ATOM 5994 C CA . LYS D 1 69 ? 26.239 6.774 65.540 1.00 39.19 69 LYS D CA 1
ATOM 5995 C C . LYS D 1 69 ? 25.066 6.964 64.591 1.00 36.69 69 LYS D C 1
ATOM 5996 O O . LYS D 1 69 ? 25.262 7.290 63.425 1.00 39.09 69 LYS D O 1
ATOM 6002 N N . ILE D 1 70 ? 23.842 6.827 65.090 1.00 35.66 70 ILE D N 1
ATOM 6003 C CA . ILE D 1 70 ? 22.639 7.029 64.290 1.00 35.09 70 ILE D CA 1
ATOM 6004 C C . ILE D 1 70 ? 22.359 8.527 64.314 1.00 39.99 70 ILE D C 1
ATOM 6005 O O . ILE D 1 70 ? 21.730 9.044 65.240 1.00 41.60 70 ILE D O 1
ATOM 6010 N N . SER D 1 71 ? 22.793 9.220 63.272 1.00 42.21 71 SER D N 1
ATOM 6011 C CA . SER D 1 71 ? 22.688 10.669 63.234 1.00 43.87 71 SER D CA 1
ATOM 6012 C C . SER D 1 71 ? 21.685 11.153 62.207 1.00 42.86 71 SER D C 1
ATOM 6013 O O . SER D 1 71 ? 21.460 12.367 62.118 1.00 47.31 71 SER D O 1
ATOM 6016 N N . ASP D 1 72 ? 21.065 10.238 61.456 1.00 38.32 72 ASP D N 1
ATOM 6017 C CA . ASP D 1 72 ? 20.113 10.579 60.401 1.00 35.94 72 ASP D CA 1
ATOM 6018 C C . ASP D 1 72 ? 19.060 11.551 60.932 1.00 33.74 72 ASP D C 1
ATOM 6019 O O . ASP D 1 72 ? 18.403 11.287 61.942 1.00 30.44 72 ASP D O 1
ATOM 6024 N N . GLU D 1 73 ? 18.929 12.698 60.256 1.00 33.72 73 GLU D N 1
ATOM 6025 C CA . GLU D 1 73 ? 18.048 13.767 60.722 1.00 33.89 73 GLU D CA 1
ATOM 6026 C C . GLU D 1 73 ? 16.577 13.389 60.697 1.00 32.66 73 GLU D C 1
ATOM 6027 O O . GLU D 1 73 ? 15.780 14.055 61.364 1.00 33.64 73 GLU D O 1
ATOM 6029 N N . ARG D 1 74 ? 16.201 12.319 59.978 1.00 31.93 74 ARG D N 1
ATOM 6030 C CA . ARG D 1 74 ? 14.809 11.901 59.926 1.00 29.65 74 ARG D CA 1
ATOM 6031 C C . ARG D 1 74 ? 14.355 11.176 61.186 1.00 29.01 74 ARG D C 1
ATOM 6032 O O . ARG D 1 74 ? 13.144 11.079 61.405 1.00 30.53 74 ARG D O 1
ATOM 6040 N N . ILE D 1 75 ? 15.282 10.742 62.032 1.00 28.92 75 ILE D N 1
ATOM 6041 C CA . ILE D 1 75 ? 14.955 9.965 63.221 1.00 29.29 75 ILE D CA 1
ATOM 6042 C C . ILE D 1 75 ? 14.483 10.909 64.319 1.00 30.09 75 ILE D C 1
ATOM 6043 O O . ILE D 1 75 ? 15.174 11.873 64.658 1.00 32.62 75 ILE D O 1
ATOM 6048 N N . GLU D 1 76 ? 13.325 10.612 64.914 1.00 27.97 76 GLU D N 1
ATOM 6049 C CA . GLU D 1 76 ? 12.785 11.393 66.030 1.00 29.34 76 GLU D CA 1
ATOM 6050 C C . GLU D 1 76 ? 12.273 10.425 67.086 1.00 28.53 76 GLU D C 1
ATOM 6051 O O . GLU D 1 76 ? 11.679 9.407 66.739 1.00 26.78 76 GLU D O 1
ATOM 6053 N N . VAL D 1 77 ? 12.491 10.726 68.358 1.00 28.06 77 VAL D N 1
ATOM 6054 C CA . VAL D 1 77 ? 11.981 9.885 69.448 1.00 28.74 77 VAL D CA 1
ATOM 6055 C C . VAL D 1 77 ? 10.839 10.647 70.124 1.00 29.00 77 VAL D C 1
ATOM 6056 O O . VAL D 1 77 ? 11.022 11.792 70.542 1.00 29.55 77 VAL D O 1
ATOM 6060 N N . ILE D 1 78 ? 9.654 10.038 70.221 1.00 24.51 78 ILE D N 1
ATOM 6061 C CA . ILE D 1 78 ? 8.520 10.671 70.880 1.00 26.49 78 ILE D CA 1
ATOM 6062 C C . ILE D 1 78 ? 7.952 9.748 71.954 1.00 28.18 78 ILE D C 1
ATOM 6063 O O . ILE D 1 78 ? 8.217 8.539 71.991 1.00 26.54 78 ILE D O 1
ATOM 6068 N N . GLN D 1 79 ? 7.126 10.344 72.816 1.00 27.26 79 GLN D N 1
ATOM 6069 C CA . GLN D 1 79 ? 6.489 9.622 73.901 1.00 29.62 79 GLN D CA 1
ATOM 6070 C C . GLN D 1 79 ? 5.323 8.790 73.380 1.00 30.15 79 GLN D C 1
ATOM 6071 O O . GLN D 1 79 ? 4.469 9.291 72.629 1.00 30.40 79 GLN D O 1
ATOM 6077 N N . GLY D 1 80 ? 5.287 7.524 73.795 1.00 28.78 80 GLY D N 1
ATOM 6078 C CA . GLY D 1 80 ? 4.209 6.631 73.436 1.00 30.02 80 GLY D CA 1
ATOM 6079 C C . GLY D 1 80 ? 2.947 6.880 74.235 1.00 29.69 80 GLY D C 1
ATOM 6080 O O . GLY D 1 80 ? 2.862 7.784 75.067 1.00 31.75 80 GLY D O 1
ATOM 6081 N N . GLY D 1 81 ? 1.950 6.027 73.976 1.00 29.49 81 GLY D N 1
ATOM 6082 C CA . GLY D 1 81 ? 0.626 6.162 74.529 1.00 32.93 81 GLY D CA 1
ATOM 6083 C C . GLY D 1 81 ? 0.298 5.094 75.557 1.00 34.84 81 GLY D C 1
ATOM 6084 O O . GLY D 1 81 ? 1.181 4.432 76.122 1.00 36.23 81 GLY D O 1
ATOM 6085 N N . SER D 1 82 ? -1.000 4.945 75.825 1.00 36.00 82 SER D N 1
ATOM 6086 C CA . SER D 1 82 ? -1.484 4.048 76.866 1.00 38.66 82 SER D CA 1
ATOM 6087 C C . SER D 1 82 ? -1.575 2.606 76.397 1.00 37.86 82 SER D C 1
ATOM 6088 O O . SER D 1 82 ? -1.796 1.717 77.223 1.00 36.58 82 SER D O 1
ATOM 6091 N N . ASP D 1 83 ? -1.517 2.375 75.088 1.00 37.13 83 ASP D N 1
ATOM 6092 C CA . ASP D 1 83 ? -1.467 1.038 74.504 1.00 36.44 83 ASP D CA 1
ATOM 6093 C C . ASP D 1 83 ? -0.895 1.182 73.092 1.00 33.01 83 ASP D C 1
ATOM 6094 O O . ASP D 1 83 ? -0.650 2.296 72.617 1.00 33.59 83 ASP D O 1
ATOM 6099 N N . ARG D 1 84 ? -0.720 0.055 72.404 1.00 30.55 84 ARG D N 1
ATOM 6100 C CA . ARG D 1 84 ? -0.026 0.084 71.113 1.00 32.28 84 ARG D CA 1
ATOM 6101 C C . ARG D 1 84 ? -0.765 0.943 70.081 1.00 33.63 84 ARG D C 1
ATOM 6102 O O . ARG D 1 84 ? -0.152 1.771 69.393 1.00 30.20 84 ARG D O 1
ATOM 6110 N N . ASN D 1 85 ? -2.087 0.784 69.971 1.00 36.09 85 ASN D N 1
ATOM 6111 C CA . ASN D 1 85 ? -2.821 1.583 68.987 1.00 35.04 85 ASN D CA 1
ATOM 6112 C C . ASN D 1 85 ? -2.856 3.066 69.373 1.00 34.89 85 ASN D C 1
ATOM 6113 O O . ASN D 1 85 ? -2.771 3.951 68.496 1.00 34.94 85 ASN D O 1
ATOM 6118 N N . ASP D 1 86 ? -2.975 3.371 70.674 1.00 34.96 86 ASP D N 1
ATOM 6119 C CA . ASP D 1 86 ? -2.865 4.762 71.107 1.00 36.36 86 ASP D CA 1
ATOM 6120 C C . ASP D 1 86 ? -1.473 5.328 70.806 1.00 34.27 86 ASP D C 1
ATOM 6121 O O . ASP D 1 86 ? -1.330 6.515 70.469 1.00 35.88 86 ASP D O 1
ATOM 6126 N N . THR D 1 87 ? -0.434 4.499 70.928 1.00 29.67 87 THR D N 1
ATOM 6127 C CA . THR D 1 87 ? 0.910 4.951 70.580 1.00 30.80 87 THR D CA 1
ATOM 6128 C C . THR D 1 87 ? 1.015 5.273 69.083 1.00 27.81 87 THR D C 1
ATOM 6129 O O . THR D 1 87 ? 1.626 6.287 68.692 1.00 29.10 87 THR D O 1
ATOM 6133 N N . ILE D 1 88 ? 0.436 4.420 68.229 1.00 30.34 88 ILE D N 1
ATOM 6134 C CA . ILE D 1 88 ? 0.376 4.731 66.799 1.00 29.02 88 ILE D CA 1
ATOM 6135 C C . ILE D 1 88 ? -0.305 6.088 66.578 1.00 30.89 88 ILE D C 1
ATOM 6136 O O . ILE D 1 88 ? 0.153 6.919 65.775 1.00 27.70 88 ILE D O 1
ATOM 6141 N N . MET D 1 89 ? -1.406 6.335 67.281 1.00 33.98 89 MET D N 1
ATOM 6142 C CA . MET D 1 89 ? -2.089 7.606 67.077 1.00 34.95 89 MET D CA 1
ATOM 6143 C C . MET D 1 89 ? -1.265 8.780 67.608 1.00 35.17 89 MET D C 1
ATOM 6144 O O . MET D 1 89 ? -1.336 9.873 67.039 1.00 34.43 89 MET D O 1
ATOM 6149 N N . ASN D 1 90 ? -0.449 8.567 68.653 1.00 34.05 90 ASN D N 1
ATOM 6150 C CA . ASN D 1 90 ? 0.504 9.602 69.068 1.00 32.84 90 ASN D CA 1
ATOM 6151 C C . ASN D 1 90 ? 1.466 9.933 67.933 1.00 29.98 90 ASN D C 1
ATOM 6152 O O . ASN D 1 90 ? 1.823 11.099 67.735 1.00 30.70 90 ASN D O 1
ATOM 6157 N N . ILE D 1 91 ? 1.918 8.917 67.192 1.00 28.77 91 ILE D N 1
ATOM 6158 C CA . ILE D 1 91 ? 2.795 9.196 66.043 1.00 27.07 91 ILE D CA 1
ATOM 6159 C C . ILE D 1 91 ? 2.051 10.012 64.979 1.00 28.44 91 ILE D C 1
ATOM 6160 O O . ILE D 1 91 ? 2.598 10.972 64.405 1.00 27.90 91 ILE D O 1
ATOM 6165 N N . VAL D 1 92 ? 0.805 9.630 64.675 1.00 25.92 92 VAL D N 1
ATOM 6166 C CA . VAL D 1 92 ? 0.010 10.384 63.699 1.00 28.61 92 VAL D CA 1
ATOM 6167 C C . VAL D 1 92 ? -0.161 11.839 64.143 1.00 33.41 92 VAL D C 1
ATOM 6168 O O . VAL D 1 92 ? -0.036 12.788 63.340 1.00 29.81 92 VAL D O 1
ATOM 6172 N N . LYS D 1 93 ? -0.481 12.033 65.420 1.00 35.38 93 LYS D N 1
ATOM 6173 C CA . LYS D 1 93 ? -0.680 13.370 65.949 1.00 39.31 93 LYS D CA 1
ATOM 6174 C C . LYS D 1 93 ? 0.604 14.172 65.854 1.00 36.49 93 LYS D C 1
ATOM 6175 O O . LYS D 1 93 ? 0.575 15.372 65.556 1.00 38.78 93 LYS D O 1
ATOM 6181 N N . HIS D 1 94 ? 1.744 13.516 66.096 1.00 34.20 94 HIS D N 1
ATOM 6182 C CA . HIS D 1 94 ? 3.024 14.196 65.965 1.00 35.28 94 HIS D CA 1
ATOM 6183 C C . HIS D 1 94 ? 3.275 14.642 64.516 1.00 33.89 94 HIS D C 1
ATOM 6184 O O . HIS D 1 94 ? 3.722 15.778 64.278 1.00 38.97 94 HIS D O 1
ATOM 6191 N N . ILE D 1 95 ? 2.983 13.772 63.527 1.00 30.58 95 ILE D N 1
ATOM 6192 C CA . ILE D 1 95 ? 3.106 14.197 62.129 1.00 29.31 95 ILE D CA 1
ATOM 6193 C C . ILE D 1 95 ? 2.193 15.384 61.861 1.00 31.74 95 ILE D C 1
ATOM 6194 O O . ILE D 1 95 ? 2.603 16.397 61.259 1.00 32.65 95 ILE D O 1
ATOM 6199 N N . GLU D 1 96 ? 0.946 15.294 62.327 1.00 32.98 96 GLU D N 1
ATOM 6200 C CA . GLU D 1 96 ? -0.012 16.369 62.088 1.00 37.25 96 GLU D CA 1
ATOM 6201 C C . GLU D 1 96 ? 0.491 17.686 62.658 1.00 39.04 96 GLU D C 1
ATOM 6202 O O . GLU D 1 96 ? 0.377 18.738 62.017 1.00 39.68 96 GLU D O 1
ATOM 6208 N N . SER D 1 97 ? 1.055 17.651 63.861 1.00 42.54 97 SER D N 1
ATOM 6209 C CA . SER D 1 97 ? 1.484 18.896 64.479 1.00 47.27 97 SER D CA 1
ATOM 6210 C C . SER D 1 97 ? 2.747 19.434 63.824 1.00 45.04 97 SER D C 1
ATOM 6211 O O . SER D 1 97 ? 2.960 20.649 63.825 1.00 47.55 97 SER D O 1
ATOM 6214 N N . THR D 1 98 ? 3.588 18.568 63.253 1.00 43.32 98 THR D N 1
ATOM 6215 C CA . THR D 1 98 ? 4.857 19.026 62.687 1.00 46.22 98 THR D CA 1
ATOM 6216 C C . THR D 1 98 ? 4.726 19.401 61.213 1.00 48.29 98 THR D C 1
ATOM 6217 O O . THR D 1 98 ? 5.037 20.533 60.829 1.00 51.17 98 THR D O 1
ATOM 6221 N N . ASN D 1 99 ? 4.281 18.458 60.376 1.00 44.56 99 ASN D N 1
ATOM 6222 C CA . ASN D 1 99 ? 4.142 18.692 58.942 1.00 45.67 99 ASN D CA 1
ATOM 6223 C C . ASN D 1 99 ? 2.708 18.920 58.490 1.00 44.40 99 ASN D C 1
ATOM 6224 O O . ASN D 1 99 ? 2.502 19.448 57.392 1.00 44.16 99 ASN D O 1
ATOM 6229 N N . GLY D 1 100 ? 1.718 18.535 59.292 1.00 40.71 100 GLY D N 1
ATOM 6230 C CA . GLY D 1 100 ? 0.352 18.435 58.815 1.00 38.41 100 GLY D CA 1
ATOM 6231 C C . GLY D 1 100 ? 0.222 17.164 57.993 1.00 38.98 100 GLY D C 1
ATOM 6232 O O . GLY D 1 100 ? 1.214 16.706 57.429 1.00 41.19 100 GLY D O 1
ATOM 6233 N N . ILE D 1 101 ? -0.976 16.584 57.924 1.00 36.91 101 ILE D N 1
ATOM 6234 C CA . ILE D 1 101 ? -1.224 15.338 57.199 1.00 34.89 101 ILE D CA 1
ATOM 6235 C C . ILE D 1 101 ? -1.818 15.669 55.833 1.00 34.84 101 ILE D C 1
ATOM 6236 O O . ILE D 1 101 ? -2.783 16.444 55.738 1.00 34.47 101 ILE D O 1
ATOM 6241 N N . ASN D 1 102 ? -1.224 15.100 54.778 1.00 34.49 102 ASN D N 1
ATOM 6242 C CA . ASN D 1 102 ? -1.740 15.152 53.420 1.00 34.97 102 ASN D CA 1
ATOM 6243 C C . ASN D 1 102 ? -2.628 13.942 53.135 1.00 34.62 102 ASN D C 1
ATOM 6244 O O . ASN D 1 102 ? -2.449 12.864 53.719 1.00 32.00 102 ASN D O 1
ATOM 6249 N N . ASP D 1 103 ? -3.550 14.110 52.169 1.00 34.34 103 ASP D N 1
ATOM 6250 C CA . ASP D 1 103 ? -4.484 13.031 51.833 1.00 34.15 103 ASP D CA 1
ATOM 6251 C C . ASP D 1 103 ? -3.769 11.783 51.307 1.00 34.43 103 ASP D C 1
ATOM 6252 O O . ASP D 1 103 ? -4.307 10.677 51.426 1.00 33.39 103 ASP D O 1
ATOM 6257 N N . ASP D 1 104 ? -2.568 11.915 50.727 1.00 31.96 104 ASP D N 1
ATOM 6258 C CA . ASP D 1 104 ? -1.861 10.734 50.225 1.00 32.00 104 ASP D CA 1
ATOM 6259 C C . ASP D 1 104 ? -0.823 10.167 51.200 1.00 29.41 104 ASP D C 1
ATOM 6260 O O . ASP D 1 104 ? -0.158 9.180 50.852 1.00 22.61 104 ASP D O 1
ATOM 6265 N N . ASP D 1 105 ? -0.690 10.726 52.415 1.00 26.48 105 ASP D N 1
ATOM 6266 C CA . ASP D 1 105 ? 0.308 10.226 53.369 1.00 26.36 105 ASP D CA 1
ATOM 6267 C C . ASP D 1 105 ? 0.015 8.778 53.786 1.00 24.94 105 ASP D C 1
ATOM 6268 O O . ASP D 1 105 ? -1.141 8.402 54.018 1.00 26.12 105 ASP D O 1
ATOM 6273 N N . VAL D 1 106 ? 1.083 7.993 53.960 1.00 21.98 106 VAL D N 1
ATOM 6274 C CA . VAL D 1 106 ? 1.009 6.645 54.501 1.00 22.56 106 VAL D CA 1
ATOM 6275 C C . VAL D 1 106 ? 2.004 6.526 55.643 1.00 23.62 106 VAL D C 1
ATOM 6276 O O . VAL D 1 106 ? 3.026 7.224 55.693 1.00 21.14 106 VAL D O 1
ATOM 6280 N N . ILE D 1 107 ? 1.699 5.629 56.577 1.00 23.09 107 ILE D N 1
ATOM 6281 C CA . ILE D 1 107 ? 2.597 5.329 57.689 1.00 23.81 107 ILE D CA 1
ATOM 6282 C C . ILE D 1 107 ? 2.840 3.821 57.730 1.00 21.38 107 ILE D C 1
ATOM 6283 O O . ILE D 1 107 ? 1.899 3.024 57.597 1.00 19.41 107 ILE D O 1
ATOM 6288 N N . VAL D 1 108 ? 4.112 3.447 57.846 1.00 19.90 108 VAL D N 1
ATOM 6289 C CA . VAL D 1 108 ? 4.564 2.054 57.954 1.00 21.48 108 VAL D CA 1
ATOM 6290 C C . VAL D 1 108 ? 4.914 1.839 59.427 1.00 21.23 108 VAL D C 1
ATOM 6291 O O . VAL D 1 108 ? 5.912 2.386 59.909 1.00 23.06 108 VAL D O 1
ATOM 6295 N N . THR D 1 109 ? 4.071 1.105 60.151 1.00 19.35 109 THR D N 1
ATOM 6296 C CA . THR D 1 109 ? 4.268 0.843 61.579 1.00 19.54 109 THR D CA 1
ATOM 6297 C C . THR D 1 109 ? 4.893 -0.529 61.768 1.00 21.57 109 THR D C 1
ATOM 6298 O O . THR D 1 109 ? 4.599 -1.455 61.011 1.00 21.79 109 THR D O 1
ATOM 6302 N N . HIS D 1 110 ? 5.801 -0.639 62.740 1.00 21.58 110 HIS D N 1
ATOM 6303 C CA . HIS D 1 110 ? 6.608 -1.855 62.810 1.00 23.04 110 HIS D CA 1
ATOM 6304 C C . HIS D 1 110 ? 7.142 -2.099 64.217 1.00 23.81 110 HIS D C 1
ATOM 6305 O O . HIS D 1 110 ? 7.520 -1.155 64.898 1.00 21.81 110 HIS D O 1
ATOM 6312 N N . ASP D 1 111 ? 7.210 -3.375 64.627 1.00 23.32 111 ASP D N 1
ATOM 6313 C CA . ASP D 1 111 ? 7.773 -3.749 65.930 1.00 25.13 111 ASP D CA 1
ATOM 6314 C C . ASP D 1 111 ? 9.255 -3.435 66.017 1.00 20.83 111 ASP D C 1
ATOM 6315 O O . ASP D 1 111 ? 10.032 -3.861 65.160 1.00 21.66 111 ASP D O 1
ATOM 6320 N N . ALA D 1 112 ? 9.665 -2.765 67.100 1.00 18.09 112 ALA D N 1
ATOM 6321 C CA . ALA D 1 112 ? 11.093 -2.551 67.314 1.00 18.20 112 ALA D CA 1
ATOM 6322 C C . ALA D 1 112 ? 11.867 -3.870 67.441 1.00 21.97 112 ALA D C 1
ATOM 6323 O O . ALA D 1 112 ? 13.054 -3.915 67.111 1.00 20.49 112 ALA D O 1
ATOM 6325 N N . VAL D 1 113 ? 11.240 -4.947 67.918 1.00 19.30 113 VAL D N 1
ATOM 6326 C CA . VAL D 1 113 ? 11.968 -6.203 68.118 1.00 21.93 113 VAL D CA 1
ATOM 6327 C C . VAL D 1 113 ? 11.840 -7.147 66.919 1.00 23.41 113 VAL D C 1
ATOM 6328 O O . VAL D 1 113 ? 11.998 -8.364 67.087 1.00 23.64 113 VAL D O 1
ATOM 6332 N N . ARG D 1 114 ? 11.574 -6.618 65.713 1.00 21.94 114 ARG D N 1
ATOM 6333 C CA . ARG D 1 114 ? 11.586 -7.414 64.479 1.00 22.62 114 ARG D CA 1
ATOM 6334 C C . ARG D 1 114 ? 12.674 -6.871 63.556 1.00 22.46 114 ARG D C 1
ATOM 6335 O O . ARG D 1 114 ? 12.400 -6.095 62.621 1.00 21.99 114 ARG D O 1
ATOM 6343 N N . PRO D 1 115 ? 13.934 -7.253 63.796 1.00 21.16 115 PRO D N 1
ATOM 6344 C CA . PRO D 1 115 ? 15.042 -6.635 63.062 1.00 23.33 115 PRO D CA 1
ATOM 6345 C C . PRO D 1 115 ? 15.307 -7.214 61.695 1.00 24.82 115 PRO D C 1
ATOM 6346 O O . PRO D 1 115 ? 16.170 -6.671 60.987 1.00 26.01 115 PRO D O 1
ATOM 6350 N N . PHE D 1 116 ? 14.621 -8.289 61.303 1.00 21.53 116 PHE D N 1
ATOM 6351 C CA . PHE D 1 116 ? 14.975 -9.045 60.099 1.00 24.25 116 PHE D CA 1
ATOM 6352 C C . PHE D 1 116 ? 14.012 -8.810 58.936 1.00 24.56 116 PHE D C 1
ATOM 6353 O O . PHE D 1 116 ? 14.059 -9.545 57.936 1.00 24.53 116 PHE D O 1
ATOM 6361 N N . LEU D 1 117 ? 13.150 -7.801 59.025 1.00 22.32 117 LEU D N 1
ATOM 6362 C CA . LEU D 1 117 ? 12.360 -7.422 57.867 1.00 22.43 117 LEU D CA 1
ATOM 6363 C C . LEU D 1 117 ? 13.291 -6.965 56.744 1.00 24.22 117 LEU D C 1
ATOM 6364 O O . LEU D 1 117 ? 14.430 -6.560 56.976 1.00 24.42 117 LEU D O 1
ATOM 6369 N N . THR D 1 118 ? 12.794 -7.021 55.517 1.00 25.21 118 THR D N 1
ATOM 6370 C CA . THR D 1 118 ? 13.641 -6.788 54.350 1.00 23.96 118 THR D CA 1
ATOM 6371 C C . THR D 1 118 ? 13.204 -5.531 53.604 1.00 21.74 118 THR D C 1
ATOM 6372 O O . THR D 1 118 ? 12.143 -4.964 53.860 1.00 21.15 118 THR D O 1
ATOM 6376 N N . HIS D 1 119 ? 14.070 -5.102 52.680 1.00 21.77 119 HIS D N 1
ATOM 6377 C CA . HIS D 1 119 ? 13.721 -4.042 51.740 1.00 21.31 119 HIS D CA 1
ATOM 6378 C C . HIS D 1 119 ? 12.437 -4.381 50.990 1.00 23.72 119 HIS D C 1
ATOM 6379 O O . HIS D 1 119 ? 11.555 -3.526 50.831 1.00 23.30 119 HIS D O 1
ATOM 6386 N N . ARG D 1 120 ? 12.310 -5.627 50.516 1.00 22.08 120 ARG D N 1
ATOM 6387 C CA . ARG D 1 120 ? 11.096 -6.011 49.792 1.00 19.02 120 ARG D CA 1
ATOM 6388 C C . ARG D 1 120 ? 9.857 -5.807 50.656 1.00 20.85 120 ARG D C 1
ATOM 6389 O O . ARG D 1 120 ? 8.851 -5.256 50.199 1.00 22.12 120 ARG D O 1
ATOM 6397 N N . ILE D 1 121 ? 9.899 -6.270 51.907 1.00 20.07 121 ILE D N 1
ATOM 6398 C CA . ILE D 1 121 ? 8.732 -6.137 52.769 1.00 19.55 121 ILE D CA 1
ATOM 6399 C C . ILE D 1 121 ? 8.352 -4.663 52.944 1.00 19.37 121 ILE D C 1
ATOM 6400 O O . ILE D 1 121 ? 7.175 -4.293 52.865 1.00 20.83 121 ILE D O 1
ATOM 6405 N N . ILE D 1 122 ? 9.337 -3.804 53.188 1.00 20.38 122 ILE D N 1
ATOM 6406 C CA . ILE D 1 122 ? 9.028 -2.386 53.418 1.00 20.04 122 ILE D CA 1
ATOM 6407 C C . ILE D 1 122 ? 8.446 -1.775 52.156 1.00 20.97 122 ILE D C 1
ATOM 6408 O O . ILE D 1 122 ? 7.435 -1.055 52.202 1.00 19.77 122 ILE D O 1
ATOM 6413 N N . LYS D 1 123 ? 9.061 -2.081 51.018 1.00 19.14 123 LYS D N 1
ATOM 6414 C CA . LYS D 1 123 ? 8.622 -1.485 49.760 1.00 22.24 123 LYS D CA 1
ATOM 6415 C C . LYS D 1 123 ? 7.214 -1.942 49.421 1.00 22.75 123 LYS D C 1
ATOM 6416 O O . LYS D 1 123 ? 6.369 -1.127 49.028 1.00 21.40 123 LYS D O 1
ATOM 6422 N N . GLU D 1 124 ? 6.930 -3.236 49.607 1.00 21.27 124 GLU D N 1
ATOM 6423 C CA . GLU D 1 124 ? 5.592 -3.746 49.336 1.00 21.97 124 GLU D CA 1
ATOM 6424 C C . GLU D 1 124 ? 4.565 -3.149 50.293 1.00 23.84 124 GLU D C 1
ATOM 6425 O O . GLU D 1 124 ? 3.421 -2.889 49.885 1.00 22.22 124 GLU D O 1
ATOM 6431 N N . ASN D 1 125 ? 4.945 -2.942 51.568 1.00 20.47 125 ASN D N 1
ATOM 6432 C CA . ASN D 1 125 ? 4.046 -2.275 52.517 1.00 19.76 125 ASN D CA 1
ATOM 6433 C C . ASN D 1 125 ? 3.724 -0.849 52.062 1.00 21.67 125 ASN D C 1
ATOM 6434 O O . ASN D 1 125 ? 2.570 -0.409 52.122 1.00 20.96 125 ASN D O 1
ATOM 6439 N N . ILE D 1 126 ? 4.738 -0.102 51.651 1.00 17.20 126 ILE D N 1
ATOM 6440 C CA . ILE D 1 126 ? 4.486 1.261 51.169 1.00 20.88 126 ILE D CA 1
ATOM 6441 C C . ILE D 1 126 ? 3.558 1.227 49.951 1.00 21.00 126 ILE D C 1
ATOM 6442 O O . ILE D 1 126 ? 2.569 1.978 49.863 1.00 19.03 126 ILE D O 1
ATOM 6447 N N . GLN D 1 127 ? 3.879 0.373 48.973 1.00 19.08 127 GLN D N 1
ATOM 6448 C CA . GLN D 1 127 ? 3.087 0.349 47.753 1.00 20.94 127 GLN D CA 1
ATOM 6449 C C . GLN D 1 127 ? 1.655 -0.092 48.029 1.00 20.56 127 GLN D C 1
ATOM 6450 O O . GLN D 1 127 ? 0.704 0.455 47.446 1.00 21.52 127 GLN D O 1
ATOM 6456 N N . ALA D 1 128 ? 1.478 -1.066 48.935 1.00 19.24 128 ALA D N 1
ATOM 6457 C CA . ALA D 1 128 ? 0.143 -1.538 49.262 1.00 21.36 128 ALA D CA 1
ATOM 6458 C C . ALA D 1 128 ? -0.644 -0.472 50.010 1.00 21.09 128 ALA D C 1
ATOM 6459 O O . ALA D 1 128 ? -1.840 -0.313 49.782 1.00 20.50 128 ALA D O 1
ATOM 6461 N N . ALA D 1 129 ? 0.012 0.276 50.897 1.00 21.28 129 ALA D N 1
ATOM 6462 C CA . ALA D 1 129 ? -0.689 1.361 51.577 1.00 20.08 129 ALA D CA 1
ATOM 6463 C C . ALA D 1 129 ? -1.125 2.445 50.579 1.00 21.30 129 ALA D C 1
ATOM 6464 O O . ALA D 1 129 ? -2.262 2.935 50.641 1.00 23.20 129 ALA D O 1
ATOM 6466 N N . LEU D 1 130 ? -0.251 2.791 49.625 1.00 20.69 130 LEU D N 1
ATOM 6467 C CA . LEU D 1 130 ? -0.603 3.792 48.605 1.00 21.49 130 LEU D CA 1
ATOM 6468 C C . LEU D 1 130 ? -1.781 3.344 47.746 1.00 24.45 130 LEU D C 1
ATOM 6469 O O . LEU D 1 130 ? -2.623 4.166 47.363 1.00 24.39 130 LEU D O 1
ATOM 6474 N N . GLU D 1 131 ? -1.827 2.051 47.388 1.00 21.85 131 GLU D N 1
ATOM 6475 C CA . GLU D 1 131 ? -2.845 1.560 46.463 1.00 24.27 131 GLU D CA 1
ATOM 6476 C C . GLU D 1 131 ? -4.147 1.175 47.164 1.00 25.54 131 GLU D C 1
ATOM 6477 O O . GLU D 1 131 ? -5.227 1.496 46.663 1.00 24.36 131 GLU D O 1
ATOM 6483 N N . TYR D 1 132 ? -4.060 0.528 48.334 1.00 24.32 132 TYR D N 1
ATOM 6484 C CA . TYR D 1 132 ? -5.197 -0.124 48.981 1.00 25.97 132 TYR D CA 1
ATOM 6485 C C . TYR D 1 132 ? -5.572 0.464 50.341 1.00 29.53 132 TYR D C 1
ATOM 6486 O O . TYR D 1 132 ? -6.653 0.143 50.860 1.00 30.06 132 TYR D O 1
ATOM 6495 N N . GLY D 1 133 ? -4.724 1.289 50.943 1.00 27.38 133 GLY D N 1
ATOM 6496 C CA . GLY D 1 133 ? -5.108 2.005 52.137 1.00 27.62 133 GLY D CA 1
ATOM 6497 C C . GLY D 1 133 ? -4.744 1.347 53.459 1.00 27.25 133 GLY D C 1
ATOM 6498 O O . GLY D 1 133 ? -4.633 2.047 54.457 1.00 36.76 133 GLY D O 1
ATOM 6499 N N . ALA D 1 134 ? -4.606 0.026 53.497 1.00 25.01 134 ALA D N 1
ATOM 6500 C CA . ALA D 1 134 ? -4.308 -0.704 54.729 1.00 24.66 134 ALA D CA 1
ATOM 6501 C C . ALA D 1 134 ? -3.677 -2.040 54.349 1.00 25.39 134 ALA D C 1
ATOM 6502 O O . ALA D 1 134 ? -4.112 -2.670 53.379 1.00 26.35 134 ALA D O 1
ATOM 6504 N N . VAL D 1 135 ? -2.652 -2.463 55.104 1.00 23.74 135 VAL D N 1
ATOM 6505 C CA . VAL D 1 135 ? -1.852 -3.648 54.780 1.00 24.33 135 VAL D CA 1
ATOM 6506 C C . VAL D 1 135 ? -1.373 -4.318 56.054 1.00 22.60 135 VAL D C 1
ATOM 6507 O O . VAL D 1 135 ? -0.912 -3.654 56.985 1.00 23.30 135 VAL D O 1
ATOM 6511 N N . ASP D 1 136 ? -1.387 -5.653 56.040 1.00 24.04 136 ASP D N 1
ATOM 6512 C CA . ASP D 1 136 ? -0.823 -6.496 57.087 1.00 22.64 136 ASP D CA 1
ATOM 6513 C C . ASP D 1 136 ? 0.247 -7.383 56.456 1.00 20.03 136 ASP D C 1
ATOM 6514 O O . ASP D 1 136 ? 0.060 -7.885 55.349 1.00 22.69 136 ASP D O 1
ATOM 6519 N N . THR D 1 137 ? 1.395 -7.502 57.117 1.00 21.18 137 THR D N 1
ATOM 6520 C CA . THR D 1 137 ? 2.455 -8.415 56.693 1.00 18.53 137 THR D CA 1
ATOM 6521 C C . THR D 1 137 ? 2.202 -9.768 57.356 1.00 22.73 137 THR D C 1
ATOM 6522 O O . THR D 1 137 ? 2.118 -9.843 58.592 1.00 21.48 137 THR D O 1
ATOM 6526 N N . VAL D 1 138 ? 2.054 -10.829 56.544 1.00 21.65 138 VAL D N 1
ATOM 6527 C CA . VAL D 1 138 ? 1.668 -12.144 57.050 1.00 22.38 138 VAL D CA 1
ATOM 6528 C C . VAL D 1 138 ? 2.473 -13.236 56.352 1.00 25.65 138 VAL D C 1
ATOM 6529 O O . VAL D 1 138 ? 3.007 -13.059 55.250 1.00 23.13 138 VAL D O 1
ATOM 6533 N N . ILE D 1 139 ? 2.529 -14.396 57.000 1.00 24.41 139 ILE D N 1
ATOM 6534 C CA . ILE D 1 139 ? 3.011 -15.604 56.343 1.00 23.68 139 ILE D CA 1
ATOM 6535 C C . ILE D 1 139 ? 1.981 -16.712 56.556 1.00 22.32 139 ILE D C 1
ATOM 6536 O O . ILE D 1 139 ? 1.162 -16.661 57.473 1.00 21.48 139 ILE D O 1
ATOM 6541 N N . ASP D 1 140 ? 1.994 -17.695 55.659 1.00 22.75 140 ASP D N 1
ATOM 6542 C CA . ASP D 1 140 ? 1.173 -18.890 55.874 1.00 23.78 140 ASP D CA 1
ATOM 6543 C C . ASP D 1 140 ? 1.500 -19.477 57.244 1.00 25.81 140 ASP D C 1
ATOM 6544 O O . ASP D 1 140 ? 2.669 -19.581 57.618 1.00 27.61 140 ASP D O 1
ATOM 6549 N N . ALA D 1 141 ? 0.467 -19.882 57.977 1.00 27.79 141 ALA D N 1
ATOM 6550 C CA . ALA D 1 141 ? 0.677 -20.493 59.286 1.00 27.58 141 ALA D CA 1
ATOM 6551 C C . ALA D 1 141 ? 1.593 -21.706 59.177 1.00 28.48 141 ALA D C 1
ATOM 6552 O O . ALA D 1 141 ? 1.393 -22.598 58.347 1.00 28.11 141 ALA D O 1
ATOM 6554 N N . ILE D 1 142 ? 2.587 -21.748 60.056 1.00 32.13 142 ILE D N 1
ATOM 6555 C CA . ILE D 1 142 ? 3.584 -22.816 60.029 1.00 39.77 142 ILE D CA 1
ATOM 6556 C C . ILE D 1 142 ? 2.996 -24.112 60.568 1.00 35.62 142 ILE D C 1
ATOM 6557 O O . ILE D 1 142 ? 3.303 -25.208 60.084 1.00 36.46 142 ILE D O 1
ATOM 6562 N N . ASP D 1 143 ? 2.208 -24.003 61.616 1.00 34.02 143 ASP D N 1
ATOM 6563 C CA . ASP D 1 143 ? 1.504 -25.097 62.251 1.00 36.36 143 ASP D CA 1
ATOM 6564 C C . ASP D 1 143 ? -0.007 -24.979 62.083 1.00 33.28 143 ASP D C 1
ATOM 6565 O O . ASP D 1 143 ? -0.549 -23.909 61.784 1.00 34.27 143 ASP D O 1
ATOM 6570 N N . THR D 1 144 ? -0.680 -26.099 62.340 1.00 35.64 144 THR D N 1
ATOM 6571 C CA . THR D 1 144 ? -2.108 -26.075 62.640 1.00 34.96 144 THR D CA 1
ATOM 6572 C C . THR D 1 144 ? -2.380 -25.152 63.831 1.00 33.34 144 THR D C 1
ATOM 6573 O O . THR D 1 144 ? -1.649 -25.152 64.820 1.00 35.83 144 THR D O 1
ATOM 6577 N N . ILE D 1 145 ? -3.383 -24.318 63.707 1.00 30.34 145 ILE D N 1
ATOM 6578 C CA . ILE D 1 145 ? -3.816 -23.438 64.782 1.00 31.24 145 ILE D CA 1
ATOM 6579 C C . ILE D 1 145 ? -4.897 -24.165 65.559 1.00 30.73 145 ILE D C 1
ATOM 6580 O O . ILE D 1 145 ? -5.762 -24.798 64.952 1.00 32.43 145 ILE D O 1
ATOM 6585 N N . VAL D 1 146 ? -4.843 -24.113 66.840 1.00 28.26 146 VAL D N 1
ATOM 6586 C CA . VAL D 1 146 ? -5.917 -24.660 67.611 1.00 29.69 146 VAL D CA 1
ATOM 6587 C C . VAL D 1 146 ? -6.376 -23.633 68.626 1.00 29.76 146 VAL D C 1
ATOM 6588 O O . VAL D 1 146 ? -5.611 -22.863 69.066 1.00 32.37 146 VAL D O 1
ATOM 6592 N N . THR D 1 147 ? -7.621 -23.676 69.023 1.00 30.99 147 THR D N 1
ATOM 6593 C CA . THR D 1 147 ? -8.085 -22.681 69.986 1.00 32.99 147 THR D CA 1
ATOM 6594 C C . THR D 1 147 ? -8.441 -23.343 71.303 1.00 34.43 147 THR D C 1
ATOM 6595 O O . THR D 1 147 ? -8.799 -24.520 71.343 1.00 32.68 147 THR D O 1
ATOM 6599 N N . SER D 1 148 ? -8.384 -22.555 72.381 1.00 33.80 148 SER D N 1
ATOM 6600 C CA . SER D 1 148 ? -8.777 -23.052 73.695 1.00 32.67 148 SER D CA 1
ATOM 6601 C C . SER D 1 148 ? -9.320 -21.904 74.533 1.00 37.80 148 SER D C 1
ATOM 6602 O O . SER D 1 148 ? -8.711 -20.837 74.579 1.00 35.86 148 SER D O 1
ATOM 6605 N N . LYS D 1 149 ? -10.422 -22.153 75.234 1.00 40.65 149 LYS D N 1
ATOM 6606 C CA . LYS D 1 149 ? -10.984 -21.159 76.134 1.00 44.98 149 LYS D CA 1
ATOM 6607 C C . LYS D 1 149 ? -10.571 -21.380 77.588 1.00 45.84 149 LYS D C 1
ATOM 6608 O O . LYS D 1 149 ? -10.852 -20.515 78.431 1.00 49.37 149 LYS D O 1
ATOM 6610 N N . ASP D 1 150 ? -9.891 -22.488 77.902 1.00 39.86 150 ASP D N 1
ATOM 6611 C CA . ASP D 1 150 ? -9.558 -22.801 79.287 1.00 37.52 150 ASP D CA 1
ATOM 6612 C C . ASP D 1 150 ? -8.109 -23.198 79.556 1.00 36.03 150 ASP D C 1
ATOM 6613 O O . ASP D 1 150 ? -7.808 -23.605 80.686 1.00 38.20 150 ASP D O 1
ATOM 6618 N N . ASN D 1 151 ? -7.221 -23.176 78.557 1.00 39.35 151 ASN D N 1
ATOM 6619 C CA . ASN D 1 151 ? -5.839 -23.669 78.712 1.00 39.07 151 ASN D CA 1
ATOM 6620 C C . ASN D 1 151 ? -5.807 -25.137 79.115 1.00 37.63 151 ASN D C 1
ATOM 6621 O O . ASN D 1 151 ? -4.805 -25.621 79.649 1.00 40.46 151 ASN D O 1
ATOM 6626 N N . GLN D 1 152 ? -6.900 -25.847 78.950 1.00 36.47 152 GLN D N 1
ATOM 6627 C CA . GLN D 1 152 ? -6.942 -27.249 79.333 1.00 36.47 152 GLN D CA 1
ATOM 6628 C C . GLN D 1 152 ? -7.351 -28.152 78.189 1.00 35.73 152 GLN D C 1
ATOM 6629 O O . GLN D 1 152 ? -6.771 -29.225 78.030 1.00 34.80 152 GLN D O 1
ATOM 6635 N N . THR D 1 153 ? -8.320 -27.733 77.368 1.00 38.13 153 THR D N 1
ATOM 6636 C CA . THR D 1 153 ? -8.849 -28.563 76.290 1.00 36.46 153 THR D CA 1
ATOM 6637 C C . THR D 1 153 ? -9.009 -27.736 75.021 1.00 35.43 153 THR D C 1
ATOM 6638 O O . THR D 1 153 ? -9.119 -26.511 75.060 1.00 35.76 153 THR D O 1
ATOM 6642 N N . ILE D 1 154 ? -9.031 -28.433 73.883 1.00 31.88 154 ILE D N 1
ATOM 6643 C CA . ILE D 1 154 ? -9.257 -27.772 72.604 1.00 27.47 154 ILE D CA 1
ATOM 6644 C C . ILE D 1 154 ? -10.709 -27.330 72.520 1.00 32.58 154 ILE D C 1
ATOM 6645 O O . ILE D 1 154 ? -11.622 -28.095 72.870 1.00 32.46 154 ILE D O 1
ATOM 6650 N N . ASP D 1 155 ? -10.929 -26.081 72.075 1.00 33.47 155 ASP D N 1
ATOM 6651 C CA . ASP D 1 155 ? -12.265 -25.658 71.680 1.00 36.90 155 ASP D CA 1
ATOM 6652 C C . ASP D 1 155 ? -12.522 -25.886 70.188 1.00 37.89 155 ASP D C 1
ATOM 6653 O O . ASP D 1 155 ? -13.545 -26.461 69.809 1.00 40.93 155 ASP D O 1
ATOM 6658 N N . ALA D 1 156 ? -11.614 -25.454 69.321 1.00 33.48 156 ALA D N 1
ATOM 6659 C CA . ALA D 1 156 ? -11.842 -25.619 67.893 1.00 35.21 156 ALA D CA 1
ATOM 6660 C C . ALA D 1 156 ? -10.506 -25.788 67.196 1.00 32.62 156 ALA D C 1
ATOM 6661 O O . ALA D 1 156 ? -9.453 -25.423 67.723 1.00 31.06 156 ALA D O 1
ATOM 6663 N N . ILE D 1 157 ? -10.555 -26.400 66.025 1.00 32.01 157 ILE D N 1
ATOM 6664 C CA . ILE D 1 157 ? -9.384 -26.463 65.163 1.00 31.12 157 ILE D CA 1
ATOM 6665 C C . ILE D 1 157 ? -9.824 -25.931 63.805 1.00 32.42 157 ILE D C 1
ATOM 6666 O O . ILE D 1 157 ? -10.395 -26.696 63.017 1.00 35.91 157 ILE D O 1
ATOM 6671 N N . PRO D 1 158 ? -9.577 -24.660 63.481 1.00 31.77 158 PRO D N 1
ATOM 6672 C CA . PRO D 1 158 ? -10.070 -24.095 62.207 1.00 34.26 158 PRO D CA 1
ATOM 6673 C C . PRO D 1 158 ? -9.368 -24.695 60.995 1.00 34.99 158 PRO D C 1
ATOM 6674 O O . PRO D 1 158 ? -8.311 -25.317 61.094 1.00 35.78 158 PRO D O 1
ATOM 6678 N N . VAL D 1 159 ? -9.954 -24.451 59.819 1.00 36.03 159 VAL D N 1
ATOM 6679 C CA . VAL D 1 159 ? -9.364 -24.942 58.574 1.00 41.48 159 VAL D CA 1
ATOM 6680 C C . VAL D 1 159 ? -8.004 -24.278 58.362 1.00 40.22 159 VAL D C 1
ATOM 6681 O O . VAL D 1 159 ? -7.891 -23.054 58.197 1.00 38.73 159 VAL D O 1
ATOM 6685 N N . ARG D 1 160 ? -6.954 -25.093 58.347 1.00 39.59 160 ARG D N 1
ATOM 6686 C CA . ARG D 1 160 ? -5.591 -24.570 58.366 1.00 43.99 160 ARG D CA 1
ATOM 6687 C C . ARG D 1 160 ? -5.233 -23.796 57.089 1.00 42.69 160 ARG D C 1
ATOM 6688 O O . ARG D 1 160 ? -4.393 -22.887 57.132 1.00 42.01 160 ARG D O 1
ATOM 6690 N N . ASN D 1 161 ? -5.821 -24.163 55.936 1.00 46.14 161 ASN D N 1
ATOM 6691 C CA . ASN D 1 161 ? -5.486 -23.486 54.679 1.00 48.44 161 ASN D CA 1
ATOM 6692 C C . ASN D 1 161 ? -5.876 -22.005 54.667 1.00 47.36 161 ASN D C 1
ATOM 6693 O O . ASN D 1 161 ? -5.406 -21.261 53.797 1.00 46.56 161 ASN D O 1
ATOM 6695 N N . GLU D 1 162 ? -6.710 -21.552 55.599 1.00 46.32 162 GLU D N 1
ATOM 6696 C CA . GLU D 1 162 ? -7.096 -20.148 55.672 1.00 45.36 162 GLU D CA 1
ATOM 6697 C C . GLU D 1 162 ? -6.360 -19.368 56.755 1.00 39.48 162 GLU D C 1
ATOM 6698 O O . GLU D 1 162 ? -6.678 -18.194 56.965 1.00 35.64 162 GLU D O 1
ATOM 6704 N N . MET D 1 163 ? -5.399 -19.987 57.457 1.00 35.96 163 MET D N 1
ATOM 6705 C CA . MET D 1 163 ? -4.745 -19.367 58.605 1.00 31.30 163 MET D CA 1
ATOM 6706 C C . MET D 1 163 ? -3.389 -18.770 58.224 1.00 30.11 163 MET D C 1
ATOM 6707 O O . MET D 1 163 ? -2.631 -19.354 57.446 1.00 29.69 163 MET D O 1
ATOM 6712 N N . TYR D 1 164 ? -3.095 -17.601 58.787 1.00 27.11 164 TYR D N 1
ATOM 6713 C CA . TYR D 1 164 ? -1.832 -16.906 58.558 1.00 28.85 164 TYR D CA 1
ATOM 6714 C C . TYR D 1 164 ? -1.306 -16.400 59.889 1.00 24.80 164 TYR D C 1
ATOM 6715 O O . TYR D 1 164 ? -2.077 -16.094 60.803 1.00 26.72 164 TYR D O 1
ATOM 6724 N N . GLN D 1 165 ? 0.014 -16.350 60.013 1.00 23.32 165 GLN D N 1
ATOM 6725 C CA . GLN D 1 165 ? 0.637 -15.718 61.167 1.00 24.89 165 GLN D CA 1
ATOM 6726 C C . GLN D 1 165 ? 0.885 -14.250 60.853 1.00 23.69 165 GLN D C 1
ATOM 6727 O O . GLN D 1 165 ? 1.554 -13.937 59.865 1.00 25.32 165 GLN D O 1
ATOM 6733 N N . GLY D 1 166 ? 0.305 -13.365 61.662 1.00 22.29 166 GLY D N 1
ATOM 6734 C CA . GLY D 1 166 ? 0.515 -11.934 61.473 1.00 23.49 166 GLY D CA 1
ATOM 6735 C C . GLY D 1 166 ? 1.917 -11.516 61.897 1.00 25.47 166 GLY D C 1
ATOM 6736 O O . GLY D 1 166 ? 2.436 -11.962 62.933 1.00 26.15 166 GLY D O 1
ATOM 6737 N N . GLN D 1 167 ? 2.561 -10.690 61.064 1.00 24.78 167 GLN D N 1
ATOM 6738 C CA . GLN D 1 167 ? 3.821 -10.072 61.453 1.00 18.17 167 GLN D CA 1
ATOM 6739 C C . GLN D 1 167 ? 3.655 -8.549 61.421 1.00 19.09 167 GLN D C 1
ATOM 6740 O O . GLN D 1 167 ? 2.535 -8.037 61.410 1.00 23.47 167 GLN D O 1
ATOM 6746 N N . THR D 1 168 ? 4.745 -7.815 61.391 1.00 20.16 168 THR D N 1
ATOM 6747 C CA . THR D 1 168 ? 4.711 -6.405 61.026 1.00 20.55 168 THR D CA 1
ATOM 6748 C C . THR D 1 168 ? 5.795 -6.257 59.973 1.00 20.85 168 THR D C 1
ATOM 6749 O O . THR D 1 168 ? 6.675 -7.115 59.864 1.00 21.38 168 THR D O 1
ATOM 6753 N N . PRO D 1 169 ? 5.787 -5.165 59.184 1.00 19.88 169 PRO D N 1
ATOM 6754 C CA . PRO D 1 169 ? 4.975 -3.950 59.278 1.00 20.90 169 PRO D CA 1
ATOM 6755 C C . PRO D 1 169 ? 3.485 -4.131 59.105 1.00 21.31 169 PRO D C 1
ATOM 6756 O O . PRO D 1 169 ? 3.022 -5.109 58.503 1.00 20.86 169 PRO D O 1
ATOM 6760 N N . GLN D 1 170 ? 2.753 -3.162 59.655 1.00 18.18 170 GLN D N 1
ATOM 6761 C CA . GLN D 1 170 ? 1.374 -2.895 59.288 1.00 19.82 170 GLN D CA 1
ATOM 6762 C C . GLN D 1 170 ? 1.284 -1.448 58.837 1.00 21.13 170 GLN D C 1
ATOM 6763 O O . GLN D 1 170 ? 1.796 -0.545 59.519 1.00 21.53 170 GLN D O 1
ATOM 6769 N N . SER D 1 171 ? 0.678 -1.225 57.672 1.00 21.38 171 SER D N 1
ATOM 6770 C CA . SER D 1 171 ? 0.804 0.073 57.006 1.00 24.09 171 SER D CA 1
ATOM 6771 C C . SER D 1 171 ? -0.555 0.593 56.548 1.00 22.85 171 SER D C 1
ATOM 6772 O O . SER D 1 171 ? -1.436 -0.184 56.179 1.00 21.96 171 SER D O 1
ATOM 6775 N N . PHE D 1 172 ? -0.708 1.916 56.547 1.00 20.79 172 PHE D N 1
ATOM 6776 C CA . PHE D 1 172 ? -2.011 2.548 56.370 1.00 21.95 172 PHE D CA 1
ATOM 6777 C C . PHE D 1 172 ? -1.868 3.898 55.682 1.00 22.54 172 PHE D C 1
ATOM 6778 O O . PHE D 1 172 ? -0.929 4.648 55.938 1.00 23.88 172 PHE D O 1
ATOM 6786 N N . ASN D 1 173 ? -2.847 4.236 54.859 1.00 21.32 173 ASN D N 1
ATOM 6787 C CA . ASN D 1 173 ? -3.072 5.649 54.575 1.00 23.28 173 ASN D CA 1
ATOM 6788 C C . ASN D 1 173 ? -3.468 6.327 55.895 1.00 25.89 173 ASN D C 1
ATOM 6789 O O . ASN D 1 173 ? -4.335 5.827 56.617 1.00 28.48 173 ASN D O 1
ATOM 6794 N N . ILE D 1 174 ? -2.821 7.449 56.226 1.00 24.29 174 ILE D N 1
ATOM 6795 C CA . ILE D 1 174 ? -2.961 8.019 57.573 1.00 25.79 174 ILE D CA 1
ATOM 6796 C C . ILE D 1 174 ? -4.394 8.494 57.837 1.00 31.17 174 ILE D C 1
ATOM 6797 O O . ILE D 1 174 ? -4.947 8.290 58.933 1.00 29.90 174 ILE D O 1
ATOM 6802 N N . ASN D 1 175 ? -5.005 9.179 56.861 1.00 32.01 175 ASN D N 1
ATOM 6803 C CA . ASN D 1 175 ? -6.363 9.680 57.076 1.00 34.66 175 ASN D CA 1
ATOM 6804 C C . ASN D 1 175 ? -7.365 8.536 57.224 1.00 33.06 175 ASN D C 1
ATOM 6805 O O . ASN D 1 175 ? -8.303 8.626 58.028 1.00 30.35 175 ASN D O 1
ATOM 6810 N N . LEU D 1 176 ? -7.179 7.456 56.461 1.00 29.41 176 LEU D N 1
ATOM 6811 C CA . LEU D 1 176 ? -8.036 6.283 56.602 1.00 29.68 176 LEU D CA 1
ATOM 6812 C C . LEU D 1 176 ? -7.926 5.702 58.013 1.00 29.85 176 LEU D C 1
ATOM 6813 O O . LEU D 1 176 ? -8.934 5.361 58.646 1.00 33.41 176 LEU D O 1
ATOM 6818 N N . LEU D 1 177 ? -6.697 5.573 58.513 1.00 28.38 177 LEU D N 1
ATOM 6819 C CA . LEU D 1 177 ? -6.473 5.039 59.854 1.00 29.27 177 LEU D CA 1
ATOM 6820 C C . LEU D 1 177 ? -7.114 5.929 60.911 1.00 33.69 177 LEU D C 1
ATOM 6821 O O . LEU D 1 177 ? -7.751 5.436 61.849 1.00 35.45 177 LEU D O 1
ATOM 6826 N N . LYS D 1 178 ? -6.946 7.249 60.766 1.00 34.10 178 LYS D N 1
ATOM 6827 C CA . LYS D 1 178 ? -7.528 8.218 61.685 1.00 36.64 178 LYS D CA 1
ATOM 6828 C C . LYS D 1 178 ? -9.052 8.134 61.683 1.00 36.62 178 LYS D C 1
ATOM 6829 O O . LYS D 1 178 ? -9.689 8.174 62.741 1.00 39.82 178 LYS D O 1
ATOM 6835 N N . GLU D 1 179 ? -9.658 8.068 60.494 1.00 38.02 179 GLU D N 1
ATOM 6836 C CA . GLU D 1 179 ? -11.115 8.018 60.400 1.00 41.50 179 GLU D CA 1
ATOM 6837 C C . GLU D 1 179 ? -11.652 6.739 61.021 1.00 40.68 179 GLU D C 1
ATOM 6838 O O . GLU D 1 179 ? -12.604 6.773 61.818 1.00 41.42 179 GLU D O 1
ATOM 6844 N N . SER D 1 180 ? -11.020 5.602 60.706 1.00 38.47 180 SER D N 1
ATOM 6845 C CA . SER D 1 180 ? -11.442 4.346 61.310 1.00 39.51 180 SER D CA 1
ATOM 6846 C C . SER D 1 180 ? -11.318 4.411 62.824 1.00 41.15 180 SER D C 1
ATOM 6847 O O . SER D 1 180 ? -12.225 3.981 63.552 1.00 45.61 180 SER D O 1
ATOM 6850 N N . TYR D 1 181 ? -10.200 4.943 63.321 1.00 38.20 181 TYR D N 1
ATOM 6851 C CA . TYR D 1 181 ? -10.006 5.023 64.764 1.00 41.66 181 TYR D CA 1
ATOM 6852 C C . TYR D 1 181 ? -11.068 5.909 65.417 1.00 45.30 181 TYR D C 1
ATOM 6853 O O . TYR D 1 181 ? -11.557 5.605 66.512 1.00 44.35 181 TYR D O 1
ATOM 6862 N N . ALA D 1 182 ? -11.433 7.016 64.767 1.00 46.46 182 ALA D N 1
ATOM 6863 C CA . ALA D 1 182 ? -12.504 7.842 65.308 1.00 50.35 182 ALA D CA 1
ATOM 6864 C C . ALA D 1 182 ? -13.839 7.105 65.302 1.00 53.47 182 ALA D C 1
ATOM 6865 O O . ALA D 1 182 ? -14.697 7.415 66.126 1.00 52.89 182 ALA D O 1
ATOM 6867 N N . GLN D 1 183 ? -14.004 6.097 64.429 1.00 54.80 183 GLN D N 1
ATOM 6868 C CA . GLN D 1 183 ? -15.276 5.371 64.344 1.00 57.23 183 GLN D CA 1
ATOM 6869 C C . GLN D 1 183 ? -15.546 4.449 65.543 1.00 58.81 183 GLN D C 1
ATOM 6870 O O . GLN D 1 183 ? -16.710 4.127 65.812 1.00 61.74 183 GLN D O 1
ATOM 6876 N N . LEU D 1 184 ? -14.514 4.021 66.268 1.00 57.07 184 LEU D N 1
ATOM 6877 C CA . LEU D 1 184 ? -14.675 3.078 67.374 1.00 60.27 184 LEU D CA 1
ATOM 6878 C C . LEU D 1 184 ? -15.032 3.769 68.687 1.00 65.57 184 LEU D C 1
ATOM 6879 O O . LEU D 1 184 ? -14.709 4.936 68.906 1.00 65.65 184 LEU D O 1
ATOM 6884 N N . SER D 1 185 ? -15.675 3.012 69.579 1.00 71.49 185 SER D N 1
ATOM 6885 C CA . SER D 1 185 ? -15.985 3.469 70.929 1.00 76.45 185 SER D CA 1
ATOM 6886 C C . SER D 1 185 ? -14.757 3.341 71.811 1.00 76.21 185 SER D C 1
ATOM 6887 O O . SER D 1 185 ? -13.782 2.652 71.481 1.00 73.33 185 SER D O 1
ATOM 6890 N N . ASP D 1 186 ? -14.865 3.932 73.000 1.00 78.52 186 ASP D N 1
ATOM 6891 C CA . ASP D 1 186 ? -13.802 3.785 73.977 1.00 75.78 186 ASP D CA 1
ATOM 6892 C C . ASP D 1 186 ? -13.666 2.319 74.377 1.00 75.24 186 ASP D C 1
ATOM 6893 O O . ASP D 1 186 ? -12.552 1.823 74.567 1.00 72.84 186 ASP D O 1
ATOM 6895 N N . GLU D 1 187 ? -14.797 1.596 74.489 1.00 77.51 187 GLU D N 1
ATOM 6896 C CA . GLU D 1 187 ? -14.742 0.162 74.793 1.00 75.85 187 GLU D CA 1
ATOM 6897 C C . GLU D 1 187 ? -14.133 -0.624 73.639 1.00 70.61 187 GLU D C 1
ATOM 6898 O O . GLU D 1 187 ? -13.314 -1.529 73.858 1.00 68.33 187 GLU D O 1
ATOM 6900 N N . GLN D 1 188 ? -14.555 -0.317 72.406 1.00 69.65 188 GLN D N 1
ATOM 6901 C CA . GLN D 1 188 ? -13.980 -0.975 71.238 1.00 68.25 188 GLN D CA 1
ATOM 6902 C C . GLN D 1 188 ? -12.473 -0.757 71.190 1.00 66.40 188 GLN D C 1
ATOM 6903 O O . GLN D 1 188 ? -11.714 -1.698 70.939 1.00 64.88 188 GLN D O 1
ATOM 6905 N N . LYS D 1 189 ? -12.020 0.474 71.457 1.00 68.06 189 LYS D N 1
ATOM 6906 C CA . LYS D 1 189 ? -10.583 0.740 71.529 1.00 66.15 189 LYS D CA 1
ATOM 6907 C C . LYS D 1 189 ? -9.945 -0.008 72.688 1.00 68.40 189 LYS D C 1
ATOM 6908 O O . LYS D 1 189 ? -8.786 -0.432 72.597 1.00 65.89 189 LYS D O 1
ATOM 6914 N N . SER D 1 190 ? -10.677 -0.152 73.795 1.00 73.86 190 SER D N 1
ATOM 6915 C CA . SER D 1 190 ? -10.157 -0.858 74.959 1.00 74.77 190 SER D CA 1
ATOM 6916 C C . SER D 1 190 ? -9.830 -2.313 74.655 1.00 74.13 190 SER D C 1
ATOM 6917 O O . SER D 1 190 ? -8.852 -2.855 75.183 1.00 73.40 190 SER D O 1
ATOM 6920 N N . ILE D 1 191 ? -10.635 -2.968 73.819 1.00 74.31 191 ILE D N 1
ATOM 6921 C CA . ILE D 1 191 ? -10.411 -4.396 73.597 1.00 72.89 191 ILE D CA 1
ATOM 6922 C C . ILE D 1 191 ? -9.422 -4.689 72.467 1.00 69.84 191 ILE D C 1
ATOM 6923 O O . ILE D 1 191 ? -8.869 -5.801 72.413 1.00 68.81 191 ILE D O 1
ATOM 6925 N N . LEU D 1 192 ? -9.203 -3.742 71.549 1.00 67.79 192 LEU D N 1
ATOM 6926 C CA . LEU D 1 192 ? -8.366 -3.989 70.379 1.00 64.83 192 LEU D CA 1
ATOM 6927 C C . LEU D 1 192 ? -6.877 -3.813 70.677 1.00 62.01 192 LEU D C 1
ATOM 6928 O O . LEU D 1 192 ? -6.453 -2.777 71.199 1.00 61.39 192 LEU D O 1
ATOM 6933 N N . SER D 1 193 ? -6.081 -4.804 70.276 1.00 60.85 193 SER D N 1
ATOM 6934 C CA . SER D 1 193 ? -4.630 -4.790 70.434 1.00 60.28 193 SER D CA 1
ATOM 6935 C C . SER D 1 193 ? -3.861 -4.778 69.112 1.00 56.91 193 SER D C 1
ATOM 6936 O O . SER D 1 193 ? -2.625 -4.731 69.129 1.00 57.50 193 SER D O 1
ATOM 6939 N N . ASP D 1 194 ? -4.545 -4.794 67.974 1.00 50.40 194 ASP D N 1
ATOM 6940 C CA . ASP D 1 194 ? -3.900 -4.928 66.680 1.00 39.81 194 ASP D CA 1
ATOM 6941 C C . ASP D 1 194 ? -4.378 -3.773 65.822 1.00 37.81 194 ASP D C 1
ATOM 6942 O O . ASP D 1 194 ? -5.556 -3.415 65.855 1.00 41.89 194 ASP D O 1
ATOM 6947 N N . ALA D 1 195 ? -3.480 -3.256 64.974 1.00 33.79 195 ALA D N 1
ATOM 6948 C CA . ALA D 1 195 ? -3.807 -2.041 64.234 1.00 31.73 195 ALA D CA 1
ATOM 6949 C C . ALA D 1 195 ? -4.654 -2.365 63.012 1.00 31.02 195 ALA D C 1
ATOM 6950 O O . ALA D 1 195 ? -5.591 -1.626 62.691 1.00 32.18 195 ALA D O 1
ATOM 6952 N N . CYS D 1 196 ? -4.379 -3.498 62.357 1.00 26.43 196 CYS D N 1
ATOM 6953 C CA . CYS D 1 196 ? -5.200 -3.882 61.217 1.00 29.49 196 CYS D CA 1
ATOM 6954 C C . CYS D 1 196 ? -6.613 -4.274 61.650 1.00 30.33 196 CYS D C 1
ATOM 6955 O O . CYS D 1 196 ? -7.566 -4.086 60.877 1.00 33.20 196 CYS D O 1
ATOM 6958 N N . LYS D 1 197 ? -6.795 -4.783 62.883 1.00 31.40 197 LYS D N 1
ATOM 6959 C CA . LYS D 1 197 ? -8.153 -5.094 63.304 1.00 31.86 197 LYS D CA 1
ATOM 6960 C C . LYS D 1 197 ? -9.008 -3.828 63.458 1.00 33.13 197 LYS D C 1
ATOM 6961 O O . LYS D 1 197 ? -10.234 -3.908 63.340 1.00 32.89 197 LYS D O 1
ATOM 6967 N N . ILE D 1 198 ? -8.400 -2.662 63.720 1.00 32.91 198 ILE D N 1
ATOM 6968 C CA . ILE D 1 198 ? -9.139 -1.394 63.646 1.00 36.98 198 ILE D CA 1
ATOM 6969 C C . ILE D 1 198 ? -9.849 -1.277 62.296 1.00 35.99 198 ILE D C 1
ATOM 6970 O O . ILE D 1 198 ? -11.075 -1.073 62.210 1.00 39.48 198 ILE D O 1
ATOM 6975 N N . ILE D 1 199 ? -9.083 -1.460 61.223 1.00 31.77 199 ILE D N 1
ATOM 6976 C CA . ILE D 1 199 ? -9.626 -1.318 59.875 1.00 33.33 199 ILE D CA 1
ATOM 6977 C C . ILE D 1 199 ? -10.685 -2.386 59.622 1.00 34.06 199 ILE D C 1
ATOM 6978 O O . ILE D 1 199 ? -11.775 -2.092 59.119 1.00 36.35 199 ILE D O 1
ATOM 6983 N N . VAL D 1 200 ? -10.386 -3.641 59.987 1.00 33.37 200 VAL D N 1
ATOM 6984 C CA . VAL D 1 200 ? -11.355 -4.727 59.778 1.00 33.63 200 VAL D CA 1
ATOM 6985 C C . VAL D 1 200 ? -12.668 -4.448 60.510 1.00 36.24 200 VAL D C 1
ATOM 6986 O O . VAL D 1 200 ? -13.758 -4.635 59.949 1.00 36.56 200 VAL D O 1
ATOM 6990 N N . GLU D 1 201 ? -12.591 -3.990 61.771 1.00 36.50 201 GLU D N 1
ATOM 6991 C CA . GLU D 1 201 ? -13.790 -3.726 62.551 1.00 40.90 201 GLU D CA 1
ATOM 6992 C C . GLU D 1 201 ? -14.585 -2.570 61.964 1.00 42.23 201 GLU D C 1
ATOM 6993 O O . GLU D 1 201 ? -15.805 -2.517 62.129 1.00 44.32 201 GLU D O 1
ATOM 6995 N N . THR D 1 202 ? -13.931 -1.654 61.254 1.00 40.33 202 THR D N 1
ATOM 6996 C CA . THR D 1 202 ? -14.667 -0.584 60.589 1.00 44.11 202 THR D CA 1
ATOM 6997 C C . THR D 1 202 ? -15.000 -0.898 59.123 1.00 45.78 202 THR D C 1
ATOM 6998 O O . THR D 1 202 ? -15.242 0.030 58.339 1.00 46.48 202 THR D O 1
ATOM 7002 N N . ASN D 1 203 ? -15.032 -2.183 58.749 1.00 46.46 203 ASN D N 1
ATOM 7003 C CA . ASN D 1 203 ? -15.496 -2.639 57.432 1.00 46.59 203 ASN D CA 1
ATOM 7004 C C . ASN D 1 203 ? -14.751 -1.977 56.274 1.00 40.52 203 ASN D C 1
ATOM 7005 O O . ASN D 1 203 ? -15.359 -1.553 55.290 1.00 41.25 203 ASN D O 1
ATOM 7010 N N . LYS D 1 204 ? -13.430 -1.923 56.363 1.00 37.02 204 LYS D N 1
ATOM 7011 C CA . LYS D 1 204 ? -12.605 -1.526 55.225 1.00 34.63 204 LYS D CA 1
ATOM 7012 C C . LYS D 1 204 ? -11.605 -2.627 54.902 1.00 32.76 204 LYS D C 1
ATOM 7013 O O . LYS D 1 204 ? -11.219 -3.375 55.794 1.00 33.16 204 LYS D O 1
ATOM 7019 N N . PRO D 1 205 ? -11.180 -2.770 53.647 1.00 32.54 205 PRO D N 1
ATOM 7020 C CA . PRO D 1 205 ? -10.299 -3.897 53.309 1.00 31.59 205 PRO D CA 1
ATOM 7021 C C . PRO D 1 205 ? -8.908 -3.715 53.902 1.00 29.34 205 PRO D C 1
ATOM 7022 O O . PRO D 1 205 ? -8.414 -2.599 54.066 1.00 30.16 205 PRO D O 1
ATOM 7026 N N . VAL D 1 206 ? -8.274 -4.835 54.219 1.00 25.12 206 VAL D N 1
ATOM 7027 C CA . VAL D 1 206 ? -6.865 -4.867 54.578 1.00 25.90 206 VAL D CA 1
ATOM 7028 C C . VAL D 1 206 ? -6.173 -5.842 53.629 1.00 26.52 206 VAL D C 1
ATOM 7029 O O . VAL D 1 206 ? -6.531 -7.030 53.563 1.00 25.86 206 VAL D O 1
ATOM 7033 N N . ARG D 1 207 ? -5.173 -5.348 52.922 1.00 25.29 207 ARG D N 1
ATOM 7034 C CA . ARG D 1 207 ? -4.430 -6.146 51.967 1.00 28.25 207 ARG D CA 1
ATOM 7035 C C . ARG D 1 207 ? -3.351 -6.964 52.675 1.00 27.49 207 ARG D C 1
ATOM 7036 O O . ARG D 1 207 ? -2.871 -6.608 53.751 1.00 25.09 207 ARG D O 1
ATOM 7044 N N . LEU D 1 208 ? -2.960 -8.075 52.048 1.00 25.90 208 LEU D N 1
ATOM 7045 C CA . LEU D 1 208 ? -1.910 -8.942 52.585 1.00 26.49 208 LEU D CA 1
ATOM 7046 C C . LEU D 1 208 ? -0.602 -8.743 51.827 1.00 27.86 208 LEU D C 1
ATOM 7047 O O . LEU D 1 208 ? -0.578 -8.816 50.591 1.00 27.28 208 LEU D O 1
ATOM 7052 N N . VAL D 1 209 ? 0.485 -8.565 52.568 1.00 26.80 209 VAL D N 1
ATOM 7053 C CA . VAL D 1 209 ? 1.840 -8.602 52.022 1.00 26.18 209 VAL D CA 1
ATOM 7054 C C . VAL D 1 209 ? 2.591 -9.758 52.678 1.00 25.91 209 VAL D C 1
ATOM 7055 O O . VAL D 1 209 ? 2.504 -9.951 53.894 1.00 25.56 209 VAL D O 1
ATOM 7059 N N . LYS D 1 210 ? 3.315 -10.536 51.867 1.00 22.25 210 LYS D N 1
ATOM 7060 C CA . LYS D 1 210 ? 4.007 -11.719 52.376 1.00 24.33 210 LYS D CA 1
ATOM 7061 C C . LYS D 1 210 ? 5.247 -11.331 53.173 1.00 24.46 210 LYS D C 1
ATOM 7062 O O . LYS D 1 210 ? 6.083 -10.540 52.712 1.00 23.50 210 LYS D O 1
ATOM 7068 N N . GLY D 1 211 ? 5.352 -11.861 54.391 1.00 23.71 211 GLY D N 1
ATOM 7069 C CA . GLY D 1 211 ? 6.557 -11.640 55.172 1.00 22.55 211 GLY D CA 1
ATOM 7070 C C . GLY D 1 211 ? 7.641 -12.673 54.892 1.00 24.71 211 GLY D C 1
ATOM 7071 O O . GLY D 1 211 ? 7.817 -13.092 53.741 1.00 24.26 211 GLY D O 1
ATOM 7072 N N . GLU D 1 212 ? 8.391 -13.077 55.924 1.00 24.29 212 GLU D N 1
ATOM 7073 C CA . GLU D 1 212 ? 9.422 -14.102 55.784 1.00 25.99 212 GLU D CA 1
ATOM 7074 C C . GLU D 1 212 ? 9.418 -14.949 57.043 1.00 24.57 212 GLU D C 1
ATOM 7075 O O . GLU D 1 212 ? 9.098 -14.448 58.119 1.00 22.82 212 GLU D O 1
ATOM 7081 N N . LEU D 1 213 ? 9.836 -16.216 56.907 1.00 24.94 213 LEU D N 1
ATOM 7082 C CA . LEU D 1 213 ? 9.917 -17.097 58.070 1.00 26.17 213 LEU D CA 1
ATOM 7083 C C . LEU D 1 213 ? 10.855 -16.533 59.120 1.00 27.38 213 LEU D C 1
ATOM 7084 O O . LEU D 1 213 ? 10.676 -16.789 60.320 1.00 30.46 213 LEU D O 1
ATOM 7089 N N . TYR D 1 214 ? 11.865 -15.793 58.688 1.00 23.45 214 TYR D N 1
ATOM 7090 C CA . TYR D 1 214 ? 12.860 -15.251 59.596 1.00 26.18 214 TYR D CA 1
ATOM 7091 C C . TYR D 1 214 ? 12.528 -13.848 60.109 1.00 26.49 214 TYR D C 1
ATOM 7092 O O . TYR D 1 214 ? 13.326 -13.300 60.865 1.00 24.71 214 TYR D O 1
ATOM 7101 N N . ASN D 1 215 ? 11.383 -13.264 59.730 1.00 25.49 215 ASN D N 1
ATOM 7102 C CA . ASN D 1 215 ? 10.951 -11.954 60.239 1.00 23.99 215 ASN D CA 1
ATOM 7103 C C . ASN D 1 215 ? 10.322 -12.121 61.627 1.00 24.80 215 ASN D C 1
ATOM 7104 O O . ASN D 1 215 ? 9.167 -11.754 61.867 1.00 25.10 215 ASN D O 1
ATOM 7109 N N . ILE D 1 216 ? 11.120 -12.716 62.543 1.00 23.70 216 ILE D N 1
ATOM 7110 C CA . ILE D 1 216 ? 10.644 -13.132 63.865 1.00 26.74 216 ILE D CA 1
ATOM 7111 C C . ILE D 1 216 ? 10.669 -11.942 64.822 1.00 24.67 216 ILE D C 1
ATOM 7112 O O . ILE D 1 216 ? 11.337 -10.941 64.584 1.00 25.59 216 ILE D O 1
ATOM 7117 N N . LYS D 1 217 ? 9.929 -12.079 65.914 1.00 29.55 217 LYS D N 1
ATOM 7118 C CA . LYS D 1 217 ? 9.967 -11.151 67.033 1.00 31.44 217 LYS D CA 1
ATOM 7119 C C . LYS D 1 217 ? 10.998 -11.677 68.014 1.00 31.67 217 LYS D C 1
ATOM 7120 O O . LYS D 1 217 ? 10.912 -12.835 68.456 1.00 35.25 217 LYS D O 1
ATOM 7126 N N . VAL D 1 218 ? 11.996 -10.869 68.339 1.00 29.18 218 VAL D N 1
ATOM 7127 C CA . VAL D 1 218 ? 13.100 -11.336 69.178 1.00 29.46 218 VAL D CA 1
ATOM 7128 C C . VAL D 1 218 ? 12.805 -10.897 70.613 1.00 35.52 218 VAL D C 1
ATOM 7129 O O . VAL D 1 218 ? 13.134 -9.783 71.027 1.00 33.99 218 VAL D O 1
ATOM 7133 N N . THR D 1 219 ? 12.185 -11.792 71.406 1.00 36.55 219 THR D N 1
ATOM 7134 C CA . THR D 1 219 ? 11.741 -11.423 72.751 1.00 38.43 219 THR D CA 1
ATOM 7135 C C . THR D 1 219 ? 12.170 -12.379 73.865 1.00 43.28 219 THR D C 1
ATOM 7136 O O . THR D 1 219 ? 12.108 -11.978 75.031 1.00 46.99 219 THR D O 1
ATOM 7140 N N . THR D 1 220 ? 12.666 -13.576 73.560 1.00 41.63 220 THR D N 1
ATOM 7141 C CA . THR D 1 220 ? 13.043 -14.584 74.538 1.00 40.71 220 THR D CA 1
ATOM 7142 C C . THR D 1 220 ? 14.497 -14.974 74.325 1.00 41.34 220 THR D C 1
ATOM 7143 O O . THR D 1 220 ? 15.072 -14.675 73.273 1.00 35.79 220 THR D O 1
ATOM 7147 N N . PRO D 1 221 ? 15.129 -15.644 75.304 1.00 40.29 221 PRO D N 1
ATOM 7148 C CA . PRO D 1 221 ? 16.506 -16.136 75.074 1.00 42.15 221 PRO D CA 1
ATOM 7149 C C . PRO D 1 221 ? 16.610 -17.079 73.890 1.00 40.97 221 PRO D C 1
ATOM 7150 O O . PRO D 1 221 ? 17.592 -17.029 73.124 1.00 42.29 221 PRO D O 1
ATOM 7154 N N . TYR D 1 222 ? 15.589 -17.915 73.701 1.00 36.68 222 TYR D N 1
ATOM 7155 C CA . TYR D 1 222 ? 15.537 -18.758 72.514 1.00 35.45 222 TYR D CA 1
ATOM 7156 C C . TYR D 1 222 ? 15.519 -17.919 71.238 1.00 32.39 222 TYR D C 1
ATOM 7157 O O . TYR D 1 222 ? 16.222 -18.226 70.260 1.00 32.90 222 TYR D O 1
ATOM 7166 N N . ASP D 1 223 ? 14.674 -16.884 71.203 1.00 30.26 223 ASP D N 1
ATOM 7167 C CA . ASP D 1 223 ? 14.657 -16.043 70.014 1.00 30.50 223 ASP D CA 1
ATOM 7168 C C . ASP D 1 223 ? 16.02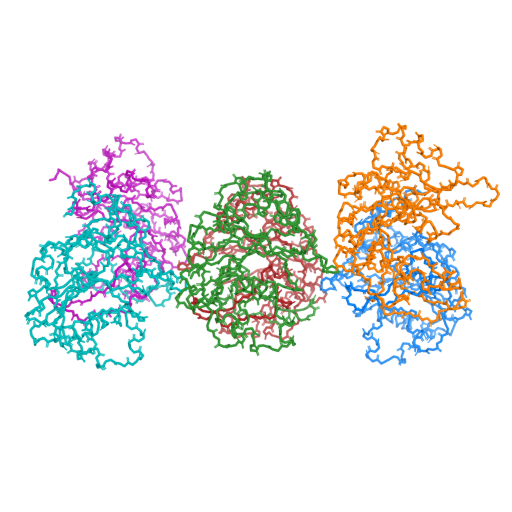3 -15.417 69.769 1.00 31.15 223 ASP D C 1
ATOM 7169 O O . ASP D 1 223 ? 16.433 -15.280 68.619 1.00 29.84 223 ASP D O 1
ATOM 7174 N N . LEU D 1 224 ? 16.762 -15.078 70.829 1.00 32.51 224 LEU D N 1
ATOM 7175 C CA . LEU D 1 224 ? 18.087 -14.482 70.653 1.00 34.53 224 LEU D CA 1
ATOM 7176 C C . LEU D 1 224 ? 19.079 -15.472 70.055 1.00 35.38 224 LEU D C 1
ATOM 7177 O O . LEU D 1 224 ? 19.933 -15.081 69.242 1.00 34.66 224 LEU D O 1
ATOM 7182 N N . LYS D 1 225 ? 18.990 -16.759 70.444 1.00 33.37 225 LYS D N 1
ATOM 7183 C CA . LYS D 1 225 ? 19.827 -17.773 69.799 1.00 36.91 225 LYS D CA 1
ATOM 7184 C C . LYS D 1 225 ? 19.491 -17.901 68.313 1.00 36.38 225 LYS D C 1
ATOM 7185 O O . LYS D 1 225 ? 20.389 -17.898 67.451 1.00 33.98 225 LYS D O 1
ATOM 7187 N N . VAL D 1 226 ? 18.198 -17.940 67.989 1.00 31.97 226 VAL D N 1
ATOM 7188 C CA . VAL D 1 226 ? 17.817 -18.012 66.584 1.00 30.71 226 VAL D CA 1
ATOM 7189 C C . VAL D 1 226 ? 18.316 -16.772 65.845 1.00 30.86 226 VAL D C 1
ATOM 7190 O O . VAL D 1 226 ? 18.868 -16.865 64.742 1.00 34.08 226 VAL D O 1
ATOM 7194 N N . ALA D 1 227 ? 18.198 -15.608 66.477 1.00 30.17 227 ALA D N 1
ATOM 7195 C CA . ALA D 1 227 ? 18.598 -14.352 65.850 1.00 30.81 227 ALA D CA 1
ATOM 7196 C C . ALA D 1 227 ? 20.091 -14.321 65.565 1.00 32.18 227 ALA D C 1
ATOM 7197 O O . ALA D 1 227 ? 20.528 -13.865 64.494 1.00 31.36 227 ALA D O 1
ATOM 7199 N N . ASN D 1 228 ? 20.900 -14.788 66.516 1.00 33.57 228 ASN D N 1
ATOM 7200 C CA . ASN D 1 228 ? 22.332 -14.845 66.262 1.00 37.72 228 ASN D CA 1
ATOM 7201 C C . ASN D 1 228 ? 22.643 -15.803 65.125 1.00 37.88 228 ASN D C 1
ATOM 7202 O O . ASN D 1 228 ? 23.548 -15.546 64.323 1.00 38.90 228 ASN D O 1
ATOM 7207 N N . ALA D 1 229 ? 21.897 -16.905 65.030 1.00 40.01 229 ALA D N 1
ATOM 7208 C CA . ALA D 1 229 ? 22.083 -17.809 63.897 1.00 43.05 229 ALA D CA 1
ATOM 7209 C C . ALA D 1 229 ? 21.732 -17.134 62.571 1.00 42.55 229 ALA D C 1
ATOM 7210 O O . ALA D 1 229 ? 22.407 -17.357 61.558 1.00 44.17 229 ALA D O 1
ATOM 7212 N N . ILE D 1 230 ? 20.619 -16.389 62.541 1.00 38.47 230 ILE D N 1
ATOM 7213 C CA . ILE D 1 230 ? 20.198 -15.685 61.327 1.00 37.70 230 ILE D CA 1
ATOM 7214 C C . ILE D 1 230 ? 21.281 -14.700 60.886 1.00 40.66 230 ILE D C 1
ATOM 7215 O O . ILE D 1 230 ? 21.591 -14.568 59.689 1.00 41.47 230 ILE D O 1
ATOM 7220 N N . ILE D 1 231 ? 21.863 -13.981 61.845 1.00 41.85 231 ILE D N 1
ATOM 7221 C CA . ILE D 1 231 ? 22.910 -13.027 61.503 1.00 45.13 231 ILE D CA 1
ATOM 7222 C C . ILE D 1 231 ? 24.146 -13.764 60.989 1.00 50.98 231 ILE D C 1
ATOM 7223 O O . ILE D 1 231 ? 24.687 -13.432 59.927 1.00 52.35 231 ILE D O 1
ATOM 7228 N N . ARG D 1 232 ? 24.585 -14.802 61.715 1.00 54.01 232 ARG D N 1
ATOM 7229 C CA . ARG D 1 232 ? 25.792 -15.529 61.328 1.00 58.32 232 ARG D CA 1
ATOM 7230 C C . ARG D 1 232 ? 25.642 -16.161 59.948 1.00 61.87 232 ARG D C 1
ATOM 7231 O O . ARG D 1 232 ? 26.609 -16.228 59.182 1.00 64.41 232 ARG D O 1
ATOM 7233 N N . GLY D 1 233 ? 24.438 -16.629 59.610 1.00 62.67 233 GLY D N 1
ATOM 7234 C CA . GLY D 1 233 ? 24.200 -17.227 58.304 1.00 65.59 233 GLY D CA 1
ATOM 7235 C C . GLY D 1 233 ? 23.910 -16.260 57.168 1.00 63.90 233 GLY D C 1
ATOM 7236 O O . GLY D 1 233 ? 23.836 -16.696 56.015 1.00 66.22 233 GLY D O 1
ATOM 7237 N N . GLY D 1 234 ? 23.740 -14.974 57.461 1.00 62.97 234 GLY D N 1
ATOM 7238 C CA . GLY D 1 234 ? 23.328 -14.008 56.449 1.00 63.99 234 GLY D CA 1
ATOM 7239 C C . GLY D 1 234 ? 21.947 -14.254 55.876 1.00 66.39 234 GLY D C 1
ATOM 7240 O O . GLY D 1 234 ? 21.716 -13.997 54.687 1.00 69.02 234 GLY D O 1
ATOM 7241 N N . ILE D 1 235 ? 21.011 -14.727 56.704 1.00 65.30 235 ILE D N 1
ATOM 7242 C CA . ILE D 1 235 ? 19.715 -15.198 56.207 1.00 65.83 235 ILE D CA 1
ATOM 7243 C C . ILE D 1 235 ? 18.784 -14.040 55.845 1.00 66.01 235 ILE D C 1
ATOM 7244 O O . ILE D 1 235 ? 18.002 -14.146 54.892 1.00 66.79 235 ILE D O 1
ATOM 7249 N N . ALA D 1 236 ? 18.847 -12.930 56.581 1.00 65.80 236 ALA D N 1
ATOM 7250 C CA . ALA D 1 236 ? 18.049 -11.738 56.284 1.00 66.11 236 ALA D CA 1
ATOM 7251 C C . ALA D 1 236 ? 18.906 -10.598 55.727 1.00 68.20 236 ALA D C 1
ATOM 7252 O O . ALA D 1 236 ? 19.791 -10.815 54.893 1.00 72.21 236 ALA D O 1
ATOM 7254 N N . MET E 1 1 ? 14.651 9.292 88.832 1.00 31.93 1 MET E N 1
ATOM 7255 C CA . MET E 1 1 ? 15.791 8.475 89.223 1.00 31.09 1 MET E CA 1
ATOM 7256 C C . MET E 1 1 ? 15.361 7.276 90.085 1.00 33.24 1 MET E C 1
ATOM 7257 O O . MET E 1 1 ? 14.265 7.265 90.629 1.00 30.72 1 MET E O 1
ATOM 7262 N N . LYS E 1 2 ? 16.215 6.259 90.151 1.00 27.65 2 LYS E N 1
ATOM 7263 C CA . LYS E 1 2 ? 15.907 4.989 90.809 1.00 25.47 2 LYS E CA 1
ATOM 7264 C C . LYS E 1 2 ? 16.754 4.835 92.055 1.00 24.97 2 LYS E C 1
ATOM 7265 O O . LYS E 1 2 ? 17.978 5.009 92.001 1.00 29.02 2 LYS E O 1
ATOM 7271 N N . TYR E 1 3 ? 16.094 4.501 93.164 1.00 21.55 3 TYR E N 1
ATOM 7272 C CA . TYR E 1 3 ? 16.709 4.346 94.467 1.00 20.07 3 TYR E CA 1
ATOM 7273 C C . TYR E 1 3 ? 16.449 2.939 94.976 1.00 18.89 3 TYR E C 1
ATOM 7274 O O . TYR E 1 3 ? 15.391 2.375 94.722 1.00 23.91 3 TYR E O 1
ATOM 7283 N N . ALA E 1 4 ? 17.413 2.398 95.711 1.00 24.16 4 ALA E N 1
ATOM 7284 C CA . ALA E 1 4 ? 17.256 1.101 96.372 1.00 22.82 4 ALA E CA 1
ATOM 7285 C C . ALA E 1 4 ? 17.233 1.327 97.876 1.00 19.52 4 ALA E C 1
ATOM 7286 O O . ALA E 1 4 ? 18.021 2.117 98.408 1.00 22.04 4 ALA E O 1
ATOM 7288 N N . GLY E 1 5 ? 16.297 0.683 98.556 1.00 21.60 5 GLY E N 1
ATOM 7289 C CA . GLY E 1 5 ? 16.261 0.810 100.005 1.00 18.25 5 GLY E CA 1
ATOM 7290 C C . GLY E 1 5 ? 16.344 -0.586 100.585 1.00 21.21 5 GLY E C 1
ATOM 7291 O O . GLY E 1 5 ? 15.376 -1.323 100.469 1.00 19.69 5 GLY E O 1
ATOM 7292 N N . ILE E 1 6 ? 17.482 -0.958 101.171 1.00 21.90 6 ILE E N 1
ATOM 7293 C CA . ILE E 1 6 ? 17.689 -2.290 101.739 1.00 21.33 6 ILE E CA 1
ATOM 7294 C C . ILE E 1 6 ? 17.339 -2.210 103.231 1.00 21.67 6 ILE E C 1
ATOM 7295 O O . ILE E 1 6 ? 17.973 -1.469 103.981 1.00 23.21 6 ILE E O 1
ATOM 7300 N N . LEU E 1 7 ? 16.343 -2.986 103.648 1.00 22.53 7 LEU E N 1
ATOM 7301 C CA . LEU E 1 7 ? 15.752 -2.885 104.973 1.00 19.81 7 LEU E CA 1
ATOM 7302 C C . LEU E 1 7 ? 16.454 -3.890 105.880 1.00 22.40 7 LEU E C 1
ATOM 7303 O O . LEU E 1 7 ? 16.181 -5.096 105.832 1.00 21.83 7 LEU E O 1
ATOM 7308 N N . ALA E 1 8 ? 17.397 -3.378 106.677 1.00 22.55 8 ALA E N 1
ATOM 7309 C CA . ALA E 1 8 ? 18.138 -4.156 107.658 1.00 24.78 8 ALA E CA 1
ATOM 7310 C C . ALA E 1 8 ? 17.965 -3.592 109.062 1.00 24.49 8 ALA E C 1
ATOM 7311 O O . ALA E 1 8 ? 18.865 -3.735 109.893 1.00 24.59 8 ALA E O 1
ATOM 7313 N N . GLY E 1 9 ? 16.803 -3.014 109.352 1.00 25.47 9 GLY E N 1
ATOM 7314 C CA . GLY E 1 9 ? 16.554 -2.350 110.624 1.00 29.70 9 GLY E CA 1
ATOM 7315 C C . GLY E 1 9 ? 15.974 -3.171 111.747 1.00 30.92 9 GLY E C 1
ATOM 7316 O O . GLY E 1 9 ? 15.788 -2.649 112.859 1.00 31.74 9 GLY E O 1
ATOM 7317 N N . GLY E 1 10 ? 15.686 -4.467 111.507 1.00 29.35 10 GLY E N 1
ATOM 7318 C CA . GLY E 1 10 ? 15.046 -5.254 112.534 1.00 32.87 10 GLY E CA 1
ATOM 7319 C C . GLY E 1 10 ? 16.012 -5.748 113.589 1.00 45.52 10 GLY E C 1
ATOM 7320 O O . GLY E 1 10 ? 17.225 -5.714 113.398 1.00 39.72 10 GLY E O 1
ATOM 7321 N N . ILE E 1 11 ? 15.401 -6.232 114.677 1.00 54.11 11 ILE E N 1
ATOM 7322 C CA . ILE E 1 11 ? 16.036 -6.818 115.871 1.00 63.51 11 ILE E CA 1
ATOM 7323 C C . ILE E 1 11 ? 14.984 -7.643 116.604 1.00 69.77 11 ILE E C 1
ATOM 7324 O O . ILE E 1 11 ? 15.063 -8.859 116.683 1.00 73.86 11 ILE E O 1
ATOM 7329 N N . VAL E 1 18 ? 23.215 -16.624 119.589 1.00 92.05 18 VAL E N 1
ATOM 7330 C CA . VAL E 1 18 ? 23.676 -16.117 118.297 1.00 86.52 18 VAL E CA 1
ATOM 7331 C C . VAL E 1 18 ? 24.387 -14.765 118.499 1.00 83.21 18 VAL E C 1
ATOM 7332 O O . VAL E 1 18 ? 23.865 -13.881 119.183 1.00 90.18 18 VAL E O 1
ATOM 7336 N N . PRO E 1 19 ? 25.584 -14.622 117.914 1.00 74.22 19 PRO E N 1
ATOM 7337 C CA . PRO E 1 19 ? 26.384 -13.412 118.170 1.00 67.85 19 PRO E CA 1
ATOM 7338 C C . PRO E 1 19 ? 25.873 -12.137 117.519 1.00 58.22 19 PRO E C 1
ATOM 7339 O O . PRO E 1 19 ? 26.157 -11.056 118.046 1.00 58.55 19 PRO E O 1
ATOM 7343 N N . LEU E 1 20 ? 25.239 -12.207 116.347 1.00 50.92 20 LEU E N 1
ATOM 7344 C CA . LEU E 1 20 ? 24.759 -11.024 115.642 1.00 49.17 20 LEU E CA 1
ATOM 7345 C C . LEU E 1 20 ? 23.268 -11.054 115.300 1.00 46.73 20 LEU E C 1
ATOM 7346 O O . LEU E 1 20 ? 22.649 -12.124 115.250 1.00 47.96 20 LEU E O 1
ATOM 7351 N N . PRO E 1 21 ? 22.689 -9.900 114.966 1.00 44.65 21 PRO E N 1
ATOM 7352 C CA . PRO E 1 21 ? 21.306 -9.879 114.470 1.00 42.86 21 PRO E CA 1
ATOM 7353 C C . PRO E 1 21 ? 21.256 -10.590 113.124 1.00 42.24 21 PRO E C 1
ATOM 7354 O O . PRO E 1 21 ? 22.231 -10.587 112.369 1.00 38.46 21 PRO E O 1
ATOM 7358 N N . LYS E 1 22 ? 20.080 -11.157 112.804 1.00 43.36 22 LYS E N 1
ATOM 7359 C CA . LYS E 1 22 ? 20.006 -12.178 111.743 1.00 42.78 22 LYS E CA 1
ATOM 7360 C C . LYS E 1 22 ? 20.500 -11.670 110.396 1.00 36.54 22 LYS E C 1
ATOM 7361 O O . LYS E 1 22 ? 21.140 -12.420 109.638 1.00 34.28 22 LYS E O 1
ATOM 7363 N N . GLN E 1 23 ? 20.327 -10.386 110.126 1.00 33.92 23 GLN E N 1
ATOM 7364 C CA . GLN E 1 23 ? 20.753 -9.849 108.846 1.00 27.57 23 GLN E CA 1
ATOM 7365 C C . GLN E 1 23 ? 22.273 -9.834 108.688 1.00 28.80 23 GLN E C 1
ATOM 7366 O O . GLN E 1 23 ? 22.775 -9.750 107.554 1.00 28.62 23 GLN E O 1
ATOM 7372 N N . PHE E 1 24 ? 23.019 -9.936 109.781 1.00 29.65 24 PHE E N 1
ATOM 7373 C CA . PHE E 1 24 ? 24.477 -9.976 109.729 1.00 35.08 24 PHE E CA 1
ATOM 7374 C C . PHE E 1 24 ? 25.062 -11.390 109.809 1.00 33.81 24 PHE E C 1
ATOM 7375 O O . PHE E 1 24 ? 26.289 -11.542 109.782 1.00 34.77 24 PHE E O 1
ATOM 7383 N N . LEU E 1 25 ? 24.230 -12.418 109.939 1.00 32.56 25 LEU E N 1
ATOM 7384 C CA . LEU E 1 25 ? 24.742 -13.773 110.105 1.00 37.33 25 LEU E CA 1
ATOM 7385 C C . LEU E 1 25 ? 25.412 -14.279 108.829 1.00 34.03 25 LEU E C 1
ATOM 7386 O O . LEU E 1 25 ? 25.059 -13.892 107.716 1.00 31.04 25 LEU E O 1
ATOM 7391 N N . ASP E 1 26 ? 26.392 -15.159 109.016 1.00 36.42 26 ASP E N 1
ATOM 7392 C CA . ASP E 1 26 ? 27.210 -15.654 107.920 1.00 36.57 26 ASP E CA 1
ATOM 7393 C C . ASP E 1 26 ? 26.435 -16.679 107.113 1.00 37.53 26 ASP E C 1
ATOM 7394 O O . ASP E 1 26 ? 25.745 -17.537 107.672 1.00 35.92 26 ASP E O 1
ATOM 7399 N N . LEU E 1 27 ? 26.505 -16.536 105.796 1.00 36.16 27 LEU E N 1
ATOM 7400 C CA . LEU E 1 27 ? 25.947 -17.476 104.836 1.00 38.38 27 LEU E CA 1
ATOM 7401 C C . LEU E 1 27 ? 27.088 -17.804 103.881 1.00 39.64 27 LEU E C 1
ATOM 7402 O O . LEU E 1 27 ? 27.479 -16.955 103.075 1.00 38.23 27 LEU E O 1
ATOM 7407 N N . ASP E 1 28 ? 27.660 -19.008 104.000 1.00 42.99 28 ASP E N 1
ATOM 7408 C CA . ASP E 1 28 ? 28.840 -19.366 103.217 1.00 45.66 28 ASP E CA 1
ATOM 7409 C C . ASP E 1 28 ? 29.955 -18.338 103.444 1.00 45.40 28 ASP E C 1
ATOM 7410 O O . ASP E 1 28 ? 30.559 -17.809 102.502 1.00 43.71 28 ASP E O 1
ATOM 7415 N N . ASN E 1 29 ? 30.173 -18.002 104.722 1.00 45.94 29 ASN E N 1
ATOM 7416 C CA . ASN E 1 29 ? 31.292 -17.167 105.169 1.00 48.39 29 ASN E CA 1
ATOM 7417 C C . ASN E 1 29 ? 31.179 -15.722 104.689 1.00 45.60 29 ASN E C 1
ATOM 7418 O O . ASN E 1 29 ? 32.182 -15.012 104.562 1.00 48.62 29 ASN E O 1
ATOM 7423 N N . LYS E 1 30 ? 29.958 -15.261 104.444 1.00 37.95 30 LYS E N 1
ATOM 7424 C CA . LYS E 1 30 ? 29.750 -13.907 104.035 1.00 35.74 30 LYS E CA 1
ATOM 7425 C C . LYS E 1 30 ? 28.394 -13.500 104.597 1.00 33.47 30 LYS E C 1
ATOM 7426 O O . LYS E 1 30 ? 27.423 -14.266 104.456 1.00 30.30 30 LYS E O 1
ATOM 7432 N N . PRO E 1 31 ? 28.294 -12.320 105.216 1.00 31.21 31 PRO E N 1
ATOM 7433 C CA . PRO E 1 31 ? 27.021 -11.895 105.818 1.00 29.36 31 PRO E CA 1
ATOM 7434 C C . PRO E 1 31 ? 25.860 -11.881 104.828 1.00 29.22 31 PRO E C 1
ATOM 7435 O O . PRO E 1 31 ? 26.014 -11.521 103.657 1.00 27.14 31 PRO E O 1
ATOM 7439 N N . ILE E 1 32 ? 24.679 -12.259 105.334 1.00 27.66 32 ILE E N 1
ATOM 7440 C CA . ILE E 1 32 ? 23.469 -12.274 104.513 1.00 23.98 32 ILE E CA 1
ATOM 7441 C C . ILE E 1 32 ? 23.276 -10.931 103.815 1.00 25.12 32 ILE E C 1
ATOM 7442 O O . ILE E 1 32 ? 23.036 -10.869 102.596 1.00 24.43 32 ILE E O 1
ATOM 7447 N N . LEU E 1 33 ? 23.405 -9.839 104.585 1.00 23.21 33 LEU E N 1
ATOM 7448 C CA . LEU E 1 33 ? 23.249 -8.493 104.030 1.00 24.70 33 LEU E CA 1
ATOM 7449 C C . LEU E 1 33 ? 24.189 -8.247 102.843 1.00 28.17 33 LEU E C 1
ATOM 7450 O O . LEU E 1 33 ? 23.795 -7.594 101.870 1.00 23.48 33 LEU E O 1
ATOM 7455 N N . ILE E 1 34 ? 25.435 -8.740 102.903 1.00 27.78 34 ILE E N 1
ATOM 7456 C CA . ILE E 1 34 ? 26.375 -8.518 101.801 1.00 27.06 34 ILE E CA 1
ATOM 7457 C C . ILE E 1 34 ? 25.927 -9.270 100.550 1.00 28.73 34 ILE E C 1
ATOM 7458 O O . ILE E 1 34 ? 25.987 -8.738 99.424 1.00 26.35 34 ILE E O 1
ATOM 7463 N N . HIS E 1 35 ? 25.488 -10.525 100.717 1.00 27.76 35 HIS E N 1
ATOM 7464 C CA . HIS E 1 35 ? 24.904 -11.267 99.601 1.00 27.26 35 HIS E CA 1
ATOM 7465 C C . HIS E 1 35 ? 23.776 -10.487 98.941 1.00 26.20 35 HIS E C 1
ATOM 7466 O O . HIS E 1 35 ? 23.667 -10.425 97.703 1.00 26.21 35 HIS E O 1
ATOM 7473 N N . THR E 1 36 ? 22.879 -9.944 99.757 1.00 24.02 36 THR E N 1
ATOM 7474 C CA . THR E 1 36 ? 21.743 -9.207 99.191 1.00 24.15 36 THR E CA 1
ATOM 7475 C C . THR E 1 36 ? 22.225 -7.973 98.447 1.00 22.32 36 THR E C 1
ATOM 7476 O O . THR E 1 36 ? 21.841 -7.714 97.291 1.00 22.24 36 THR E O 1
ATOM 7480 N N . LEU E 1 37 ? 23.130 -7.241 99.084 1.00 24.66 37 LEU E N 1
ATOM 7481 C CA . LEU E 1 37 ? 23.606 -5.973 98.554 1.00 26.65 37 LEU E CA 1
ATOM 7482 C C . LEU E 1 37 ? 24.295 -6.157 97.209 1.00 27.47 37 LEU E C 1
ATOM 7483 O O . LEU E 1 37 ? 24.129 -5.333 96.298 1.00 28.13 37 LEU E O 1
ATOM 7488 N N . GLU E 1 38 ? 25.048 -7.249 97.055 1.00 27.62 38 GLU E N 1
ATOM 7489 C CA . GLU E 1 38 ? 25.784 -7.468 95.810 1.00 30.64 38 GLU E CA 1
ATOM 7490 C C . GLU E 1 38 ? 24.856 -7.507 94.593 1.00 28.97 38 GLU E C 1
ATOM 7491 O O . GLU E 1 38 ? 25.240 -7.057 93.501 1.00 27.72 38 GLU E O 1
ATOM 7497 N N . LYS E 1 39 ? 23.639 -8.056 94.750 1.00 25.54 39 LYS E N 1
ATOM 7498 C CA . LYS E 1 39 ? 22.688 -8.060 93.640 1.00 28.14 39 LYS E CA 1
ATOM 7499 C C . LYS E 1 39 ? 22.314 -6.634 93.246 1.00 26.47 39 LYS E C 1
ATOM 7500 O O . LYS E 1 39 ? 22.174 -6.324 92.056 1.00 25.95 39 LYS E O 1
ATOM 7506 N N . PHE E 1 40 ? 22.174 -5.741 94.234 1.00 24.20 40 PHE E N 1
ATOM 7507 C CA . PHE E 1 40 ? 21.817 -4.360 93.927 1.00 25.82 40 PHE E CA 1
ATOM 7508 C C . PHE E 1 40 ? 22.976 -3.575 93.329 1.00 26.59 40 PHE E C 1
ATOM 7509 O O . PHE E 1 40 ? 22.755 -2.712 92.466 1.00 26.85 40 PHE E O 1
ATOM 7517 N N . ILE E 1 41 ? 24.210 -3.858 93.758 1.00 25.44 41 ILE E N 1
ATOM 7518 C CA . ILE E 1 41 ? 25.363 -3.177 93.195 1.00 28.55 41 ILE E CA 1
ATOM 7519 C C . ILE E 1 41 ? 25.471 -3.442 91.694 1.00 32.36 41 ILE E C 1
ATOM 7520 O O . ILE E 1 41 ? 25.911 -2.570 90.933 1.00 28.21 41 ILE E O 1
ATOM 7525 N N . LEU E 1 42 ? 25.068 -4.636 91.247 1.00 27.09 42 LEU E N 1
ATOM 7526 C CA . LEU E 1 42 ? 25.086 -4.996 89.838 1.00 29.45 42 LEU E CA 1
ATOM 7527 C C . LEU E 1 42 ? 24.035 -4.259 89.011 1.00 31.97 42 LEU E C 1
ATOM 7528 O O . LEU E 1 42 ? 24.043 -4.397 87.785 1.00 33.57 42 LEU E O 1
ATOM 7533 N N . ILE E 1 43 ? 23.103 -3.528 89.621 1.00 28.47 43 ILE E N 1
ATOM 7534 C CA . ILE E 1 43 ? 22.139 -2.755 88.837 1.00 31.95 43 ILE E CA 1
ATOM 7535 C C . ILE E 1 43 ? 22.731 -1.357 88.667 1.00 33.79 43 ILE E C 1
ATOM 7536 O O . ILE E 1 43 ? 22.767 -0.569 89.617 1.00 30.01 43 ILE E O 1
ATOM 7541 N N . ASN E 1 44 ? 23.208 -1.052 87.461 1.00 39.17 44 ASN E N 1
ATOM 7542 C CA . ASN E 1 44 ? 23.884 0.228 87.253 1.00 45.88 44 ASN E CA 1
ATOM 7543 C C . ASN E 1 44 ? 22.943 1.419 87.339 1.00 42.10 44 ASN E C 1
ATOM 7544 O O . ASN E 1 44 ? 23.408 2.541 87.565 1.00 44.56 44 ASN E O 1
ATOM 7549 N N . ASP E 1 45 ? 21.643 1.207 87.180 1.00 35.92 45 ASP E N 1
ATOM 7550 C CA . ASP E 1 45 ? 20.710 2.316 87.070 1.00 40.95 45 ASP E CA 1
ATOM 7551 C C . ASP E 1 45 ? 20.352 2.960 88.405 1.00 35.22 45 ASP E C 1
ATOM 7552 O O . ASP E 1 45 ? 19.684 3.999 88.385 1.00 35.45 45 ASP E O 1
ATOM 7557 N N . PHE E 1 46 ? 20.759 2.388 89.545 1.00 31.74 46 PHE E N 1
ATOM 7558 C CA . PHE E 1 46 ? 20.455 3.008 90.834 1.00 31.12 46 PHE E CA 1
ATOM 7559 C C . PHE E 1 46 ? 21.291 4.268 91.048 1.00 32.48 46 PHE E C 1
ATOM 7560 O O . PHE E 1 46 ? 22.510 4.268 90.846 1.00 32.58 46 PHE E O 1
ATOM 7568 N N . GLU E 1 47 ? 20.630 5.338 91.479 1.00 31.77 47 GLU E N 1
ATOM 7569 C CA . GLU E 1 47 ? 21.334 6.565 91.857 1.00 33.44 47 GLU E CA 1
ATOM 7570 C C . GLU E 1 47 ? 21.998 6.424 93.228 1.00 33.12 47 GLU E C 1
ATOM 7571 O O . GLU E 1 47 ? 23.131 6.870 93.432 1.00 35.42 47 GLU E O 1
ATOM 7577 N N . LYS E 1 48 ? 21.303 5.800 94.168 1.00 28.68 48 LYS E N 1
ATOM 7578 C CA . LYS E 1 48 ? 21.815 5.518 95.500 1.00 30.98 48 LYS E CA 1
ATOM 7579 C C . LYS E 1 48 ? 21.274 4.167 95.929 1.00 27.24 48 LYS E C 1
ATOM 7580 O O . LYS E 1 48 ? 20.154 3.794 95.564 1.00 25.01 48 LYS E O 1
ATOM 7586 N N . ILE E 1 49 ? 22.077 3.459 96.718 1.00 25.49 49 ILE E N 1
ATOM 7587 C CA . ILE E 1 49 ? 21.710 2.183 97.352 1.00 24.97 49 ILE E CA 1
ATOM 7588 C C . ILE E 1 49 ? 21.802 2.406 98.857 1.00 24.71 49 ILE E C 1
ATOM 7589 O O . ILE E 1 49 ? 22.907 2.532 99.401 1.00 26.18 49 ILE E O 1
ATOM 7594 N N . ILE E 1 50 ? 20.655 2.486 99.527 1.00 24.01 50 ILE E N 1
ATOM 7595 C CA . ILE E 1 50 ? 20.597 2.922 100.926 1.00 23.98 50 ILE E CA 1
ATOM 7596 C C . ILE E 1 50 ? 20.277 1.721 101.800 1.00 24.57 50 ILE E C 1
ATOM 7597 O O . ILE E 1 50 ? 19.243 1.072 101.622 1.00 23.58 50 ILE E O 1
ATOM 7602 N N . ILE E 1 51 ? 21.179 1.423 102.733 1.00 23.39 51 ILE E N 1
ATOM 7603 C CA . ILE E 1 51 ? 20.992 0.371 103.729 1.00 23.17 51 ILE E CA 1
ATOM 7604 C C . ILE E 1 51 ? 20.632 1.038 105.042 1.00 22.73 51 ILE E C 1
ATOM 7605 O O . ILE E 1 51 ? 21.400 1.876 105.531 1.00 23.69 51 ILE E O 1
ATOM 7610 N N . ALA E 1 52 ? 19.508 0.644 105.635 1.00 21.77 52 ALA E N 1
ATOM 7611 C CA . ALA E 1 52 ? 19.097 1.142 106.941 1.00 23.05 52 ALA E CA 1
ATOM 7612 C C . ALA E 1 52 ? 19.237 0.030 107.979 1.00 24.42 52 ALA E C 1
ATOM 7613 O O . ALA E 1 52 ? 18.724 -1.067 107.773 1.00 20.05 52 ALA E O 1
ATOM 7615 N N . THR E 1 53 ? 19.883 0.328 109.101 1.00 27.94 53 THR E N 1
ATOM 7616 C CA . THR E 1 53 ? 20.221 -0.645 110.137 1.00 27.48 53 THR E CA 1
ATOM 7617 C C . THR E 1 53 ? 19.876 -0.004 111.477 1.00 26.13 53 THR E C 1
ATOM 7618 O O . THR E 1 53 ? 19.661 1.211 111.549 1.00 28.04 53 THR E O 1
ATOM 7622 N N . PRO E 1 54 ? 19.744 -0.801 112.531 1.00 26.20 54 PRO E N 1
ATOM 7623 C CA . PRO E 1 54 ? 19.547 -0.175 113.844 1.00 29.46 54 PRO E CA 1
ATOM 7624 C C . PRO E 1 54 ? 20.747 0.711 114.129 1.00 27.63 54 PRO E C 1
ATOM 7625 O O . PRO E 1 54 ? 21.862 0.440 113.678 1.00 27.31 54 PRO E O 1
ATOM 7629 N N . GLN E 1 55 ? 20.498 1.806 114.843 1.00 29.25 55 GLN E N 1
ATOM 7630 C CA . GLN E 1 55 ? 21.558 2.761 115.141 1.00 30.32 55 GLN E CA 1
ATOM 7631 C C . GLN E 1 55 ? 22.813 2.059 115.659 1.00 39.17 55 GLN E C 1
ATOM 7632 O O . GLN E 1 55 ? 23.925 2.374 115.223 1.00 30.91 55 GLN E O 1
ATOM 7638 N N . GLN E 1 56 ? 22.642 1.067 116.558 1.00 32.54 56 GLN E N 1
ATOM 7639 C CA . GLN E 1 56 ? 23.784 0.442 117.223 1.00 35.86 56 GLN E CA 1
ATOM 7640 C C . GLN E 1 56 ? 24.645 -0.370 116.263 1.00 32.30 56 GLN E C 1
ATOM 7641 O O . GLN E 1 56 ? 25.832 -0.558 116.535 1.00 34.32 56 GLN E O 1
ATOM 7647 N N . TRP E 1 57 ? 24.128 -0.731 115.087 1.00 29.80 57 TRP E N 1
ATOM 7648 C CA . TRP E 1 57 ? 24.852 -1.594 114.157 1.00 32.91 57 TRP E CA 1
ATOM 7649 C C . TRP E 1 57 ? 25.393 -0.865 112.934 1.00 29.48 57 TRP E C 1
ATOM 7650 O O . TRP E 1 57 ? 25.937 -1.514 112.030 1.00 27.80 57 TRP E O 1
ATOM 7661 N N . MET E 1 58 ? 25.255 0.465 112.864 1.00 31.15 58 MET E N 1
ATOM 7662 C CA . MET E 1 58 ? 25.689 1.170 111.658 1.00 31.04 58 MET E CA 1
ATOM 7663 C C . MET E 1 58 ? 27.203 1.075 111.476 1.00 33.07 58 MET E C 1
ATOM 7664 O O . MET E 1 58 ? 27.698 0.871 110.353 1.00 33.73 58 MET E O 1
ATOM 7669 N N . THR E 1 59 ? 27.951 1.242 112.573 1.00 32.13 59 THR E N 1
ATOM 7670 C CA . THR E 1 59 ? 29.410 1.174 112.520 1.00 32.87 59 THR E CA 1
ATOM 7671 C C . THR E 1 59 ? 29.880 -0.214 112.063 1.00 31.24 59 THR E C 1
ATOM 7672 O O . THR E 1 59 ? 30.760 -0.338 111.197 1.00 30.39 59 THR E O 1
ATOM 7676 N N . HIS E 1 60 ? 29.292 -1.271 112.619 1.00 32.32 60 HIS E N 1
ATOM 7677 C CA . HIS E 1 60 ? 29.637 -2.621 112.174 1.00 31.16 60 HIS E CA 1
ATOM 7678 C C . HIS E 1 60 ? 29.311 -2.811 110.692 1.00 28.96 60 HIS E C 1
ATOM 7679 O O . HIS E 1 60 ? 30.049 -3.489 109.954 1.00 30.01 60 HIS E O 1
ATOM 7686 N N . THR E 1 61 ? 28.207 -2.232 110.235 1.00 26.74 61 THR E N 1
ATOM 7687 C CA . THR E 1 61 ? 27.851 -2.405 108.833 1.00 25.12 61 THR E CA 1
ATOM 7688 C C . THR E 1 61 ? 28.888 -1.753 107.928 1.00 26.09 61 THR E C 1
ATOM 7689 O O . THR E 1 61 ? 29.365 -2.368 106.967 1.00 26.96 61 THR E O 1
ATOM 7693 N N . LYS E 1 62 ? 29.272 -0.515 108.239 1.00 27.34 62 LYS E N 1
ATOM 7694 C CA . LYS E 1 62 ? 30.262 0.163 107.405 1.00 31.40 62 LYS E CA 1
ATOM 7695 C C . LYS E 1 62 ? 31.596 -0.575 107.441 1.00 32.46 62 LYS E C 1
ATOM 7696 O O . LYS E 1 62 ? 32.255 -0.746 106.399 1.00 32.27 62 LYS E O 1
ATOM 7702 N N . ASP E 1 63 ? 31.994 -1.047 108.632 1.00 32.69 63 ASP E N 1
ATOM 7703 C CA . ASP E 1 63 ? 33.247 -1.787 108.767 1.00 34.49 63 ASP E CA 1
ATOM 7704 C C . ASP E 1 63 ? 33.221 -3.060 107.930 1.00 31.86 63 ASP E C 1
ATOM 7705 O O . ASP E 1 63 ? 34.230 -3.440 107.323 1.00 32.55 63 ASP E O 1
ATOM 7710 N N . THR E 1 64 ? 32.090 -3.754 107.921 1.00 31.97 64 THR E N 1
ATOM 7711 C CA . THR E 1 64 ? 31.994 -4.995 107.160 1.00 33.50 64 THR E CA 1
ATOM 7712 C C . THR E 1 64 ? 31.992 -4.730 105.654 1.00 34.34 64 THR E C 1
ATOM 7713 O O . THR E 1 64 ? 32.597 -5.489 104.889 1.00 35.18 64 THR E O 1
ATOM 7717 N N . LEU E 1 65 ? 31.318 -3.666 105.207 1.00 33.83 65 LEU E N 1
ATOM 7718 C CA . LEU E 1 65 ? 31.416 -3.284 103.799 1.00 36.13 65 LEU E CA 1
ATOM 7719 C C . LEU E 1 65 ? 32.875 -3.083 103.405 1.00 37.44 65 LEU E C 1
ATOM 7720 O O . LEU E 1 65 ? 33.337 -3.633 102.398 1.00 36.34 65 LEU E O 1
ATOM 7725 N N . ARG E 1 66 ? 33.628 -2.342 104.231 1.00 37.62 66 ARG E N 1
ATOM 7726 C CA . ARG E 1 66 ? 35.035 -2.108 103.931 1.00 38.84 66 ARG E CA 1
ATOM 7727 C C . ARG E 1 66 ? 35.825 -3.417 103.924 1.00 41.99 66 ARG E C 1
ATOM 7728 O O . ARG E 1 66 ? 36.720 -3.601 103.089 1.00 43.46 66 ARG E O 1
ATOM 7730 N N . LYS E 1 67 ? 35.516 -4.339 104.849 1.00 42.26 67 LYS E N 1
ATOM 7731 C CA . LYS E 1 67 ? 36.263 -5.596 104.909 1.00 43.80 67 LYS E CA 1
ATOM 7732 C C . LYS E 1 67 ? 36.110 -6.388 103.618 1.00 44.51 67 LYS E C 1
ATOM 7733 O O . LYS E 1 67 ? 37.055 -7.056 103.189 1.00 47.75 67 LYS E O 1
ATOM 7735 N N . PHE E 1 68 ? 34.947 -6.305 102.969 1.00 50.77 68 PHE E N 1
ATOM 7736 C CA . PHE E 1 68 ? 34.682 -7.032 101.736 1.00 47.61 68 PHE E CA 1
ATOM 7737 C C . PHE E 1 68 ? 34.921 -6.175 100.506 1.00 47.41 68 PHE E C 1
ATOM 7738 O O . PHE E 1 68 ? 34.397 -6.486 99.432 1.00 45.44 68 PHE E O 1
ATOM 7746 N N . LYS E 1 69 ? 35.679 -5.086 100.652 1.00 50.72 69 LYS E N 1
ATOM 7747 C CA . LYS E 1 69 ? 36.157 -4.279 99.527 1.00 52.95 69 LYS E CA 1
ATOM 7748 C C . LYS E 1 69 ? 34.996 -3.680 98.726 1.00 48.13 69 LYS E C 1
ATOM 7749 O O . LYS E 1 69 ? 35.123 -3.412 97.526 1.00 47.87 69 LYS E O 1
ATOM 7755 N N . ILE E 1 70 ? 33.855 -3.479 99.384 1.00 44.47 70 ILE E N 1
ATOM 7756 C CA . ILE E 1 70 ? 32.678 -2.861 98.771 1.00 40.87 70 ILE E CA 1
ATOM 7757 C C . ILE E 1 70 ? 32.792 -1.356 98.991 1.00 42.55 70 ILE E C 1
ATOM 7758 O O . ILE E 1 70 ? 32.509 -0.847 100.076 1.00 43.02 70 ILE E O 1
ATOM 7763 N N . SER E 1 71 ? 33.227 -0.643 97.957 1.00 44.56 71 SER E N 1
ATOM 7764 C CA . SER E 1 71 ? 33.509 0.780 98.051 1.00 47.24 71 SER E CA 1
ATOM 7765 C C . SER E 1 71 ? 32.564 1.636 97.221 1.00 45.61 71 SER E C 1
ATOM 7766 O O . SER E 1 71 ? 32.718 2.866 97.217 1.00 48.39 71 SER E O 1
ATOM 7769 N N . ASP E 1 72 ? 31.581 1.022 96.549 1.00 42.18 72 ASP E N 1
ATOM 7770 C CA . ASP E 1 72 ? 30.692 1.715 95.617 1.00 39.87 72 ASP E CA 1
ATOM 7771 C C . ASP E 1 72 ? 30.165 3.019 96.206 1.00 38.57 72 ASP E C 1
ATOM 7772 O O . ASP E 1 72 ? 29.517 3.015 97.261 1.00 34.97 72 ASP E O 1
ATOM 7777 N N . GLU E 1 73 ? 30.420 4.133 95.494 1.00 38.67 73 GLU E N 1
ATOM 7778 C CA . GLU E 1 73 ? 30.101 5.469 96.011 1.00 40.23 73 GLU E CA 1
ATOM 7779 C C . GLU E 1 73 ? 28.600 5.685 96.185 1.00 41.04 73 GLU E C 1
ATOM 7780 O O . GLU E 1 73 ? 28.197 6.628 96.877 1.00 41.30 73 GLU E O 1
ATOM 7782 N N . ARG E 1 74 ? 27.764 4.824 95.596 1.00 38.64 74 ARG E N 1
ATOM 7783 C CA . ARG E 1 74 ? 26.312 4.940 95.726 1.00 35.34 74 ARG E CA 1
ATOM 7784 C C . ARG E 1 74 ? 25.765 4.431 97.048 1.00 29.95 74 ARG E C 1
ATOM 7785 O O . ARG E 1 74 ? 24.598 4.693 97.351 1.00 30.58 74 ARG E O 1
ATOM 7793 N N . ILE E 1 75 ? 26.556 3.717 97.830 1.00 29.67 75 ILE E N 1
ATOM 7794 C CA . ILE E 1 75 ? 26.065 3.079 99.053 1.00 29.46 75 ILE E CA 1
ATOM 7795 C C . ILE E 1 75 ? 26.074 4.067 100.212 1.00 28.51 75 ILE E C 1
ATOM 7796 O O . ILE E 1 75 ? 27.061 4.783 100.420 1.00 31.02 75 ILE E O 1
ATOM 7801 N N . GLU E 1 76 ? 24.968 4.117 100.961 1.00 28.34 76 GLU E N 1
ATOM 7802 C CA . GLU E 1 76 ? 24.870 4.911 102.183 1.00 35.15 76 GLU E CA 1
ATOM 7803 C C . GLU E 1 76 ? 24.205 4.074 103.271 1.00 31.83 76 GLU E C 1
ATOM 7804 O O . GLU E 1 76 ? 23.170 3.448 103.034 1.00 31.00 76 GLU E O 1
ATOM 7810 N N . VAL E 1 77 ? 24.762 4.122 104.476 1.00 30.25 77 VAL E N 1
ATOM 7811 C CA . VAL E 1 77 ? 24.231 3.392 105.625 1.00 25.69 77 VAL E CA 1
ATOM 7812 C C . VAL E 1 77 ? 23.558 4.425 106.517 1.00 27.87 77 VAL E C 1
ATOM 7813 O O . VAL E 1 77 ? 24.190 5.408 106.918 1.00 31.49 77 VAL E O 1
ATOM 7817 N N . ILE E 1 78 ? 22.268 4.243 106.787 1.00 27.92 78 ILE E N 1
ATOM 7818 C CA . ILE E 1 78 ? 21.524 5.194 107.606 1.00 29.23 78 ILE E CA 1
ATOM 7819 C C . ILE E 1 78 ? 20.808 4.438 108.715 1.00 28.79 78 ILE E C 1
ATOM 7820 O O . ILE E 1 78 ? 20.746 3.211 108.725 1.00 26.90 78 ILE E O 1
ATOM 7825 N N . GLN E 1 79 ? 20.272 5.200 109.660 1.00 28.42 79 GLN E N 1
ATOM 7826 C CA . GLN E 1 79 ? 19.543 4.627 110.780 1.00 30.02 79 GLN E CA 1
ATOM 7827 C C . GLN E 1 79 ? 18.141 4.216 110.334 1.00 28.61 79 GLN E C 1
ATOM 7828 O O . GLN E 1 79 ? 17.450 4.985 109.668 1.00 25.78 79 GLN E O 1
ATOM 7834 N N . GLY E 1 80 ? 17.739 2.996 110.681 1.00 28.03 80 GLY E N 1
ATOM 7835 C CA . GLY E 1 80 ? 16.386 2.532 110.446 1.00 26.71 80 GLY E CA 1
ATOM 7836 C C . GLY E 1 80 ? 15.380 3.034 111.488 1.00 28.10 80 GLY E C 1
ATOM 7837 O O . GLY E 1 80 ? 15.679 3.829 112.391 1.00 28.08 80 GLY E O 1
ATOM 7838 N N . GLY E 1 81 ? 14.141 2.549 111.351 1.00 28.69 81 GLY E N 1
ATOM 7839 C CA . GLY E 1 81 ? 13.047 3.004 112.173 1.00 30.46 81 GLY E CA 1
ATOM 7840 C C . GLY E 1 81 ? 12.565 1.970 113.173 1.00 31.69 81 GLY E C 1
ATOM 7841 O O . GLY E 1 81 ? 13.140 0.883 113.320 1.00 31.64 81 GLY E O 1
ATOM 7842 N N . SER E 1 82 ? 11.441 2.305 113.823 1.00 29.33 82 SER E N 1
ATOM 7843 C CA . SER E 1 82 ? 10.921 1.492 114.928 1.00 34.01 82 SER E CA 1
ATOM 7844 C C . SER E 1 82 ? 10.078 0.311 114.457 1.00 33.35 82 SER E C 1
ATOM 7845 O O . SER E 1 82 ? 9.801 -0.596 115.254 1.00 35.34 82 SER E O 1
ATOM 7848 N N . ASP E 1 83 ? 9.679 0.304 113.188 1.00 33.16 83 ASP E N 1
ATOM 7849 C CA . ASP E 1 83 ? 9.018 -0.822 112.543 1.00 32.61 83 ASP E CA 1
ATOM 7850 C C . ASP E 1 83 ? 9.440 -0.773 111.080 1.00 29.24 83 ASP E C 1
ATOM 7851 O O . ASP E 1 83 ? 10.126 0.160 110.645 1.00 28.67 83 ASP E O 1
ATOM 7856 N N . ARG E 1 84 ? 9.030 -1.788 110.318 1.00 30.14 84 ARG E N 1
ATOM 7857 C CA . ARG E 1 84 ? 9.533 -1.948 108.955 1.00 25.30 84 ARG E CA 1
ATOM 7858 C C . ARG E 1 84 ? 9.137 -0.763 108.058 1.00 27.94 84 ARG E C 1
ATOM 7859 O O . ARG E 1 84 ? 9.956 -0.238 107.282 1.00 27.50 84 ARG E O 1
ATOM 7867 N N . ASN E 1 85 ? 7.876 -0.343 108.134 1.00 27.20 85 ASN E N 1
ATOM 7868 C CA . ASN E 1 85 ? 7.427 0.790 107.325 1.00 29.08 85 ASN E CA 1
ATOM 7869 C C . ASN E 1 85 ? 8.069 2.113 107.781 1.00 28.53 85 ASN E C 1
ATOM 7870 O O . ASN E 1 85 ? 8.334 3.004 106.951 1.00 28.84 85 ASN E O 1
ATOM 7875 N N . ASP E 1 86 ? 8.329 2.266 109.078 1.00 27.06 86 ASP E N 1
ATOM 7876 C CA . ASP E 1 86 ? 9.088 3.425 109.534 1.00 32.01 86 ASP E CA 1
ATOM 7877 C C . ASP E 1 86 ? 10.509 3.416 108.969 1.00 31.35 86 ASP E C 1
ATOM 7878 O O . ASP E 1 86 ? 11.046 4.470 108.612 1.00 31.88 86 ASP E O 1
ATOM 7883 N N . THR E 1 87 ? 11.129 2.238 108.845 1.00 29.71 87 THR E N 1
ATOM 7884 C CA . THR E 1 87 ? 12.450 2.179 108.219 1.00 28.77 87 THR E CA 1
ATOM 7885 C C . THR E 1 87 ? 12.391 2.609 106.743 1.00 28.09 87 THR E C 1
ATOM 7886 O O . THR E 1 87 ? 13.228 3.416 106.290 1.00 27.51 87 THR E O 1
ATOM 7890 N N . ILE E 1 88 ? 11.387 2.121 105.986 1.00 23.00 88 ILE E N 1
ATOM 7891 C CA . ILE E 1 88 ? 11.211 2.622 104.614 1.00 25.43 88 ILE E CA 1
ATOM 7892 C C . ILE E 1 88 ? 11.081 4.148 104.609 1.00 29.84 88 ILE E C 1
ATOM 7893 O O . ILE E 1 88 ? 11.691 4.844 103.782 1.00 27.53 88 ILE E O 1
ATOM 7898 N N . MET E 1 89 ? 10.267 4.699 105.518 1.00 28.64 89 MET E N 1
ATOM 7899 C CA . MET E 1 89 ? 10.072 6.146 105.469 1.00 31.51 89 MET E CA 1
ATOM 7900 C C . MET E 1 89 ? 11.329 6.920 105.871 1.00 32.16 89 MET E C 1
ATOM 7901 O O . MET E 1 89 ? 11.543 8.036 105.373 1.00 30.52 89 MET E O 1
ATOM 7906 N N . ASN E 1 90 ? 12.169 6.360 106.751 1.00 29.16 90 ASN E N 1
ATOM 7907 C CA . ASN E 1 90 ? 13.465 6.979 107.028 1.00 29.99 90 ASN E CA 1
ATOM 7908 C C . ASN E 1 90 ? 14.309 7.048 105.753 1.00 31.14 90 ASN E C 1
ATOM 7909 O O . ASN E 1 90 ? 15.001 8.041 105.512 1.00 31.25 90 ASN E O 1
ATOM 7914 N N . ILE E 1 91 ? 14.282 5.987 104.936 1.00 29.21 91 ILE E N 1
ATOM 7915 C CA . ILE E 1 91 ? 15.033 6.019 103.673 1.00 28.57 91 ILE E CA 1
ATOM 7916 C C . ILE E 1 91 ? 14.477 7.087 102.727 1.00 30.28 91 ILE E C 1
ATOM 7917 O O . ILE E 1 91 ? 15.236 7.853 102.108 1.00 29.88 91 ILE E O 1
ATOM 7922 N N . VAL E 1 92 ? 13.145 7.155 102.601 1.00 28.89 92 VAL E N 1
ATOM 7923 C CA . VAL E 1 92 ? 12.522 8.197 101.777 1.00 31.62 92 VAL E CA 1
ATOM 7924 C C . VAL E 1 92 ? 12.930 9.588 102.265 1.00 33.19 92 VAL E C 1
ATOM 7925 O O . VAL E 1 92 ? 13.290 10.468 101.467 1.00 33.43 92 VAL E O 1
ATOM 7929 N N . LYS E 1 93 ? 12.895 9.805 103.580 1.00 31.80 93 LYS E N 1
ATOM 7930 C CA . LYS E 1 93 ? 13.252 11.110 104.128 1.00 35.29 93 LYS E CA 1
ATOM 7931 C C . LYS E 1 93 ? 14.710 11.447 103.847 1.00 35.00 93 LYS E C 1
ATOM 7932 O O . LYS E 1 93 ? 15.045 12.604 103.560 1.00 37.56 93 LYS E O 1
ATOM 7938 N N . HIS E 1 94 ? 15.594 10.446 103.921 1.00 37.45 94 HIS E N 1
ATOM 7939 C CA . HIS E 1 94 ? 16.999 10.692 103.615 1.00 38.61 94 HIS E CA 1
ATOM 7940 C C . HIS E 1 94 ? 17.164 11.118 102.164 1.00 35.66 94 HIS E C 1
ATOM 7941 O O . HIS E 1 94 ? 17.898 12.073 101.876 1.00 37.43 94 HIS E O 1
ATOM 7948 N N . ILE E 1 95 ? 16.464 10.437 101.240 1.00 33.81 95 ILE E N 1
ATOM 7949 C CA . ILE E 1 95 ? 16.507 10.824 99.828 1.00 31.07 95 ILE E CA 1
ATOM 7950 C C . ILE E 1 95 ? 16.043 12.263 99.667 1.00 36.42 95 ILE E C 1
ATOM 7951 O O . ILE E 1 95 ? 16.694 13.083 99.004 1.00 37.83 95 ILE E O 1
ATOM 7956 N N . GLU E 1 96 ? 14.920 12.597 100.299 1.00 38.58 96 GLU E N 1
ATOM 7957 C CA . GLU E 1 96 ? 14.383 13.950 100.207 1.00 42.07 96 GLU E CA 1
ATOM 7958 C C . GLU E 1 96 ? 15.384 14.974 100.722 1.00 42.25 96 GLU E C 1
ATOM 7959 O O . GLU E 1 96 ? 15.524 16.067 100.151 1.00 44.47 96 GLU E O 1
ATOM 7965 N N . SER E 1 97 ? 16.080 14.644 101.813 1.00 40.90 97 SER E N 1
ATOM 7966 C CA . SER E 1 97 ? 17.000 15.606 102.407 1.00 49.48 97 SER E CA 1
ATOM 7967 C C . SER E 1 97 ? 18.271 15.798 101.597 1.00 47.03 97 SER E C 1
ATOM 7968 O O . SER E 1 97 ? 18.776 16.918 101.525 1.00 46.54 97 SER E O 1
ATOM 7971 N N . THR E 1 98 ? 18.751 14.765 100.904 1.00 45.41 98 THR E N 1
ATOM 7972 C CA . THR E 1 98 ? 20.013 14.898 100.167 1.00 44.85 98 THR E CA 1
ATOM 7973 C C . THR E 1 98 ? 19.795 15.349 98.724 1.00 45.15 98 THR E C 1
ATOM 7974 O O . THR E 1 98 ? 20.406 16.324 98.277 1.00 43.81 98 THR E O 1
ATOM 7978 N N . ASN E 1 99 ? 18.976 14.614 97.969 1.00 45.11 99 ASN E N 1
ATOM 7979 C CA . ASN E 1 99 ? 18.754 14.922 96.563 1.00 48.78 99 ASN E CA 1
ATOM 7980 C C . ASN E 1 99 ? 17.441 15.649 96.282 1.00 46.58 99 ASN E C 1
ATOM 7981 O O . ASN E 1 99 ? 17.304 16.242 95.207 1.00 45.44 99 ASN E O 1
ATOM 7986 N N . GLY E 1 100 ? 16.482 15.629 97.204 1.00 44.08 100 GLY E N 1
ATOM 7987 C CA . GLY E 1 100 ? 15.131 16.039 96.873 1.00 45.97 100 GLY E CA 1
ATOM 7988 C C . GLY E 1 100 ? 14.440 14.923 96.108 1.00 47.03 100 GLY E C 1
ATOM 7989 O O . GLY E 1 100 ? 15.121 14.068 95.544 1.00 46.87 100 GLY E O 1
ATOM 7990 N N . ILE E 1 101 ? 13.111 14.856 96.155 1.00 45.62 101 ILE E N 1
ATOM 7991 C CA . ILE E 1 101 ? 12.354 13.840 95.437 1.00 42.24 101 ILE E CA 1
ATOM 7992 C C . ILE E 1 101 ? 11.796 14.460 94.164 1.00 42.38 101 ILE E C 1
ATOM 7993 O O . ILE E 1 101 ? 11.111 15.491 94.220 1.00 43.34 101 ILE E O 1
ATOM 7998 N N . ASN E 1 102 ? 12.073 13.827 93.025 1.00 40.75 102 ASN E N 1
ATOM 7999 C CA . ASN E 1 102 ? 11.479 14.179 91.741 1.00 43.21 102 ASN E CA 1
ATOM 8000 C C . ASN E 1 102 ? 10.188 13.394 91.541 1.00 38.59 102 ASN E C 1
ATOM 8001 O O . ASN E 1 102 ? 10.006 12.303 92.098 1.00 33.82 102 ASN E O 1
ATOM 8006 N N . ASP E 1 103 ? 9.306 13.952 90.704 1.00 39.17 103 ASP E N 1
ATOM 8007 C CA . ASP E 1 103 ? 7.994 13.357 90.477 1.00 41.56 103 ASP E CA 1
ATOM 8008 C C . ASP E 1 103 ? 8.088 11.974 89.839 1.00 36.86 103 ASP E C 1
ATOM 8009 O O . ASP E 1 103 ? 7.182 11.152 90.021 1.00 36.56 103 ASP E O 1
ATOM 8014 N N . ASP E 1 104 ? 9.156 11.686 89.091 1.00 35.26 104 ASP E N 1
ATOM 8015 C CA . ASP E 1 104 ? 9.301 10.361 88.460 1.00 34.00 104 ASP E CA 1
ATOM 8016 C C . ASP E 1 104 ? 10.203 9.391 89.234 1.00 33.49 104 ASP E C 1
ATOM 8017 O O . ASP E 1 104 ? 10.436 8.246 88.773 1.00 30.82 104 ASP E O 1
ATOM 8022 N N . ASP E 1 105 ? 10.685 9.789 90.413 1.00 32.98 105 ASP E N 1
ATOM 8023 C CA . ASP E 1 105 ? 11.573 8.930 91.200 1.00 32.34 105 ASP E CA 1
ATOM 8024 C C . ASP E 1 105 ? 10.863 7.657 91.631 1.00 27.94 105 ASP E C 1
ATOM 8025 O O . ASP E 1 105 ? 9.685 7.686 91.983 1.00 30.32 105 ASP E O 1
ATOM 8030 N N . VAL E 1 106 ? 11.599 6.534 91.669 1.00 26.57 106 VAL E N 1
ATOM 8031 C CA . VAL E 1 106 ? 11.071 5.281 92.203 1.00 25.96 106 VAL E CA 1
ATOM 8032 C C . VAL E 1 106 ? 12.037 4.721 93.235 1.00 25.86 106 VAL E C 1
ATOM 8033 O O . VAL E 1 106 ? 13.244 4.988 93.205 1.00 26.34 106 VAL E O 1
ATOM 8037 N N . ILE E 1 107 ? 11.491 3.944 94.168 1.00 22.67 107 ILE E N 1
ATOM 8038 C CA . ILE E 1 107 ? 12.298 3.286 95.195 1.00 24.58 107 ILE E CA 1
ATOM 8039 C C . ILE E 1 107 ? 11.974 1.790 95.219 1.00 23.83 107 ILE E C 1
ATOM 8040 O O . ILE E 1 107 ? 10.801 1.391 95.170 1.00 23.38 107 ILE E O 1
ATOM 8045 N N . VAL E 1 108 ? 13.018 0.972 95.241 1.00 22.08 108 VAL E N 1
ATOM 8046 C CA . VAL E 1 108 ? 12.910 -0.482 95.286 1.00 22.84 108 VAL E CA 1
ATOM 8047 C C . VAL E 1 108 ? 13.276 -0.885 96.698 1.00 22.17 108 VAL E C 1
ATOM 8048 O O . VAL E 1 108 ? 14.443 -0.750 97.105 1.00 20.03 108 VAL E O 1
ATOM 8052 N N . THR E 1 109 ? 12.274 -1.282 97.494 1.00 22.04 109 THR E N 1
ATOM 8053 C CA . THR E 1 109 ? 12.518 -1.631 98.893 1.00 20.20 109 THR E CA 1
ATOM 8054 C C . THR E 1 109 ? 12.601 -3.142 98.997 1.00 18.67 109 THR E C 1
ATOM 8055 O O . THR E 1 109 ? 11.903 -3.857 98.270 1.00 18.83 109 THR E O 1
ATOM 8059 N N . HIS E 1 110 ? 13.500 -3.625 99.852 1.00 19.59 110 HIS E N 1
ATOM 8060 C CA . HIS E 1 110 ? 13.766 -5.062 99.832 1.00 20.55 110 HIS E CA 1
ATOM 8061 C C . HIS E 1 110 ? 14.298 -5.557 101.171 1.00 16.99 110 HIS E C 1
ATOM 8062 O O . HIS E 1 110 ? 15.164 -4.926 101.764 1.00 16.53 110 HIS E O 1
ATOM 8069 N N . ASP E 1 111 ? 13.841 -6.734 101.613 1.00 17.80 111 ASP E N 1
ATOM 8070 C CA . ASP E 1 111 ? 14.348 -7.290 102.867 1.00 20.59 111 ASP E CA 1
ATOM 8071 C C . ASP E 1 111 ? 15.831 -7.626 102.756 1.00 20.13 111 ASP E C 1
ATOM 8072 O O . ASP E 1 111 ? 16.234 -8.383 101.863 1.00 19.31 111 ASP E O 1
ATOM 8077 N N . ALA E 1 112 ? 16.610 -7.175 103.738 1.00 20.58 112 ALA E N 1
ATOM 8078 C CA . ALA E 1 112 ? 18.010 -7.587 103.820 1.00 21.89 112 ALA E CA 1
ATOM 8079 C C . ALA E 1 112 ? 18.139 -9.102 103.937 1.00 23.26 112 ALA E C 1
ATOM 8080 O O . ALA E 1 112 ? 19.114 -9.679 103.429 1.00 22.23 112 ALA E O 1
ATOM 8082 N N . VAL E 1 113 ? 17.131 -9.762 104.515 1.00 19.92 113 VAL E N 1
ATOM 8083 C CA . VAL E 1 113 ? 17.209 -11.205 104.755 1.00 22.99 113 VAL E CA 1
ATOM 8084 C C . VAL E 1 113 ? 16.592 -12.007 103.612 1.00 22.23 113 VAL E C 1
ATOM 8085 O O . VAL E 1 113 ? 16.237 -13.184 103.788 1.00 21.63 113 VAL E O 1
ATOM 8089 N N . ARG E 1 114 ? 16.499 -11.399 102.409 1.00 17.80 114 ARG E N 1
ATOM 8090 C CA . ARG E 1 114 ? 16.110 -12.139 101.198 1.00 19.71 114 ARG E CA 1
ATOM 8091 C C . ARG E 1 114 ? 17.274 -12.065 100.211 1.00 21.95 114 ARG E C 1
ATOM 8092 O O . ARG E 1 114 ? 17.237 -11.290 99.236 1.00 21.16 114 ARG E O 1
ATOM 8100 N N . PRO E 1 115 ? 18.310 -12.892 100.408 1.00 21.47 115 PRO E N 1
ATOM 8101 C CA . PRO E 1 115 ? 19.551 -12.722 99.634 1.00 20.28 115 PRO E CA 1
ATOM 8102 C C . PRO E 1 115 ? 19.507 -13.315 98.238 1.00 20.67 115 PRO E C 1
ATOM 8103 O O . PRO E 1 115 ? 20.449 -13.087 97.466 1.00 22.55 115 PRO E O 1
ATOM 8107 N N . PHE E 1 116 ? 18.437 -14.014 97.870 1.00 18.70 116 PHE E N 1
ATOM 8108 C CA . PHE E 1 116 ? 18.429 -14.804 96.643 1.00 20.89 116 PHE E CA 1
ATOM 8109 C C . PHE E 1 116 ? 17.568 -14.194 95.540 1.00 20.71 116 PHE E C 1
ATOM 8110 O O . PHE E 1 116 ? 17.287 -14.869 94.551 1.00 20.93 116 PHE E O 1
ATOM 8118 N N . LEU E 1 117 ? 17.128 -12.942 95.679 1.00 17.43 117 LEU E N 1
ATOM 8119 C CA . LEU E 1 117 ? 16.481 -12.270 94.562 1.00 18.46 117 LEU E CA 1
ATOM 8120 C C . LEU E 1 117 ? 17.454 -12.177 93.391 1.00 19.78 117 LEU E C 1
ATOM 8121 O O . LEU E 1 117 ? 18.673 -12.332 93.534 1.00 21.45 117 LEU E O 1
ATOM 8126 N N . THR E 1 118 ? 16.904 -11.914 92.221 1.00 20.45 118 THR E N 1
ATOM 8127 C CA . THR E 1 118 ? 17.663 -11.982 90.975 1.00 20.67 118 THR E CA 1
ATOM 8128 C C . THR E 1 118 ? 17.695 -10.639 90.242 1.00 19.70 118 THR E C 1
ATOM 8129 O O . THR E 1 118 ? 16.947 -9.698 90.538 1.00 21.43 118 THR E O 1
ATOM 8133 N N . HIS E 1 119 ? 18.615 -10.568 89.284 1.00 19.57 119 HIS E N 1
ATOM 8134 C CA . HIS E 1 119 ? 18.671 -9.422 88.382 1.00 22.26 119 HIS E CA 1
ATOM 8135 C C . HIS E 1 119 ? 17.315 -9.185 87.713 1.00 23.61 119 HIS E C 1
ATOM 8136 O O . HIS E 1 119 ? 16.807 -8.054 87.696 1.00 23.94 119 HIS E O 1
ATOM 8143 N N . ARG E 1 120 ? 16.688 -10.252 87.204 1.00 23.77 120 ARG E N 1
ATOM 8144 C CA . ARG E 1 120 ? 15.381 -10.107 86.551 1.00 23.24 120 ARG E CA 1
ATOM 8145 C C . ARG E 1 120 ? 14.364 -9.498 87.505 1.00 23.15 120 ARG E C 1
ATOM 8146 O O . ARG E 1 120 ? 13.573 -8.622 87.123 1.00 20.87 120 ARG E O 1
ATOM 8154 N N . ILE E 1 121 ? 14.326 -9.998 88.742 1.00 16.98 121 ILE E N 1
ATOM 8155 C CA . ILE E 1 121 ? 13.362 -9.484 89.703 1.00 19.26 121 ILE E CA 1
ATOM 8156 C C . ILE E 1 121 ? 13.562 -7.989 89.917 1.00 18.61 121 ILE E C 1
ATOM 8157 O O . ILE E 1 121 ? 12.598 -7.220 89.908 1.00 20.41 121 ILE E O 1
ATOM 8162 N N . ILE E 1 122 ? 14.813 -7.546 90.092 1.00 17.63 122 ILE E N 1
ATOM 8163 C CA . ILE E 1 122 ? 15.020 -6.115 90.352 1.00 18.92 122 ILE E CA 1
ATOM 8164 C C . ILE E 1 122 ? 14.639 -5.290 89.122 1.00 18.83 122 ILE E C 1
ATOM 8165 O O . ILE E 1 122 ? 13.989 -4.233 89.239 1.00 18.13 122 ILE E O 1
ATOM 8170 N N . LYS E 1 123 ? 15.036 -5.745 87.925 1.00 20.36 123 LYS E N 1
ATOM 8171 C CA . LYS E 1 123 ? 14.742 -4.957 86.725 1.00 22.33 123 LYS E CA 1
ATOM 8172 C C . LYS E 1 123 ? 13.234 -4.859 86.493 1.00 23.31 123 LYS E C 1
ATOM 8173 O O . LYS E 1 123 ? 12.719 -3.784 86.137 1.00 22.54 123 LYS E O 1
ATOM 8175 N N . GLU E 1 124 ? 12.505 -5.971 86.687 1.00 18.64 124 GLU E N 1
ATOM 8176 C CA . GLU E 1 124 ? 11.050 -5.920 86.509 1.00 20.96 124 GLU E CA 1
ATOM 8177 C C . GLU E 1 124 ? 10.389 -5.042 87.577 1.00 20.20 124 GLU E C 1
ATOM 8178 O O . GLU E 1 124 ? 9.375 -4.392 87.307 1.00 20.80 124 GLU E O 1
ATOM 8184 N N . ASN E 1 125 ? 10.916 -5.046 88.801 1.00 18.75 125 ASN E N 1
ATOM 8185 C CA . ASN E 1 125 ? 10.404 -4.126 89.823 1.00 17.46 125 ASN E CA 1
ATOM 8186 C C . ASN E 1 125 ? 10.583 -2.668 89.402 1.00 19.38 125 ASN E C 1
ATOM 8187 O O . ASN E 1 125 ? 9.669 -1.843 89.554 1.00 20.12 125 ASN E O 1
ATOM 8192 N N . ILE E 1 126 ? 11.764 -2.324 88.896 1.00 18.90 126 ILE E N 1
ATOM 8193 C CA . ILE E 1 126 ? 11.990 -0.946 88.444 1.00 21.37 126 ILE E CA 1
ATOM 8194 C C . ILE E 1 126 ? 11.013 -0.581 87.321 1.00 22.16 126 ILE E C 1
ATOM 8195 O O . ILE E 1 126 ? 10.361 0.466 87.352 1.00 21.73 126 ILE E O 1
ATOM 8200 N N . GLN E 1 127 ? 10.917 -1.436 86.298 1.00 20.71 127 GLN E N 1
ATOM 8201 C CA . GLN E 1 127 ? 10.039 -1.116 85.177 1.00 21.68 127 GLN E CA 1
ATOM 8202 C C . GLN E 1 127 ? 8.597 -1.026 85.638 1.00 22.19 127 GLN E C 1
ATOM 8203 O O . GLN E 1 127 ? 7.839 -0.157 85.174 1.00 23.19 127 GLN E O 1
ATOM 8209 N N . ALA E 1 128 ? 8.195 -1.915 86.561 1.00 18.21 128 ALA E N 1
ATOM 8210 C CA . ALA E 1 128 ? 6.821 -1.888 87.021 1.00 20.19 128 ALA E CA 1
ATOM 8211 C C . ALA E 1 128 ? 6.544 -0.623 87.818 1.00 23.04 128 ALA E C 1
ATOM 8212 O O . ALA E 1 128 ? 5.474 -0.025 87.666 1.00 23.28 128 ALA E O 1
ATOM 8214 N N . ALA E 1 129 ? 7.512 -0.177 88.625 1.00 18.43 129 ALA E N 1
ATOM 8215 C CA . ALA E 1 129 ? 7.325 1.043 89.415 1.00 19.11 129 ALA E CA 1
ATOM 8216 C C . ALA E 1 129 ? 7.226 2.266 88.507 1.00 23.03 129 ALA E C 1
ATOM 8217 O O . ALA E 1 129 ? 6.386 3.149 88.731 1.00 23.49 129 ALA E O 1
ATOM 8219 N N . LEU E 1 130 ? 8.072 2.316 87.474 1.00 24.21 130 LEU E N 1
ATOM 8220 C CA . LEU E 1 130 ? 8.038 3.427 86.527 1.00 22.46 130 LEU E CA 1
ATOM 8221 C C . LEU E 1 130 ? 6.715 3.484 85.787 1.00 24.39 130 LEU E C 1
ATOM 8222 O O . LEU E 1 130 ? 6.174 4.577 85.524 1.00 23.85 130 LEU E O 1
ATOM 8227 N N . GLU E 1 131 ? 6.180 2.319 85.424 1.00 24.35 131 GLU E N 1
ATOM 8228 C CA . GLU E 1 131 ? 5.003 2.355 84.563 1.00 25.41 131 GLU E CA 1
ATOM 8229 C C . GLU E 1 131 ? 3.712 2.480 85.358 1.00 25.55 131 GLU E C 1
ATOM 8230 O O . GLU E 1 131 ? 2.794 3.197 84.939 1.00 27.92 131 GLU E O 1
ATOM 8236 N N . TYR E 1 132 ? 3.621 1.793 86.503 1.00 21.94 132 TYR E N 1
ATOM 8237 C CA . TYR E 1 132 ? 2.371 1.648 87.224 1.00 25.34 132 TYR E CA 1
ATOM 8238 C C . TYR E 1 132 ? 2.351 2.257 88.624 1.00 26.20 132 TYR E C 1
ATOM 8239 O O . TYR E 1 132 ? 1.285 2.276 89.241 1.00 25.38 132 TYR E O 1
ATOM 8248 N N . GLY E 1 133 ? 3.489 2.654 89.178 1.00 24.22 133 GLY E N 1
ATOM 8249 C CA . GLY E 1 133 ? 3.540 3.380 90.439 1.00 21.77 133 GLY E CA 1
ATOM 8250 C C . GLY E 1 133 ? 3.738 2.517 91.685 1.00 21.83 133 GLY E C 1
ATOM 8251 O O . GLY E 1 133 ? 4.245 3.018 92.687 1.00 27.00 133 GLY E O 1
ATOM 8252 N N . ALA E 1 134 ? 3.347 1.240 91.652 1.00 21.52 134 ALA E N 1
ATOM 8253 C CA . ALA E 1 134 ? 3.447 0.395 92.848 1.00 22.02 134 ALA E CA 1
ATOM 8254 C C . ALA E 1 134 ? 3.446 -1.066 92.417 1.00 23.54 134 ALA E C 1
ATOM 8255 O O . ALA E 1 134 ? 2.661 -1.443 91.545 1.00 22.55 134 ALA E O 1
ATOM 8257 N N . VAL E 1 135 ? 4.308 -1.885 93.041 1.00 24.74 135 VAL E N 1
ATOM 8258 C CA . VAL E 1 135 ? 4.490 -3.275 92.619 1.00 21.41 135 VAL E CA 1
ATOM 8259 C C . VAL E 1 135 ? 4.890 -4.152 93.810 1.00 21.64 135 VAL E C 1
ATOM 8260 O O . VAL E 1 135 ? 5.609 -3.726 94.718 1.00 22.64 135 VAL E O 1
ATOM 8264 N N . ASP E 1 136 ? 4.416 -5.382 93.778 1.00 20.18 136 ASP E N 1
ATOM 8265 C CA . ASP E 1 136 ? 4.737 -6.421 94.744 1.00 19.06 136 ASP E CA 1
ATOM 8266 C C . ASP E 1 136 ? 5.397 -7.587 94.033 1.00 17.93 136 ASP E C 1
ATOM 8267 O O . ASP E 1 136 ? 4.932 -8.026 92.973 1.00 19.44 136 ASP E O 1
ATOM 8272 N N . THR E 1 137 ? 6.477 -8.114 94.613 1.00 18.82 137 THR E N 1
ATOM 8273 C CA . THR E 1 137 ? 7.072 -9.336 94.076 1.00 18.29 137 THR E CA 1
ATOM 8274 C C . THR E 1 137 ? 6.366 -10.527 94.719 1.00 23.34 137 THR E C 1
ATOM 8275 O O . THR E 1 137 ? 6.368 -10.649 95.947 1.00 23.03 137 THR E O 1
ATOM 8279 N N . VAL E 1 138 ? 5.721 -11.385 93.911 1.00 18.77 138 VAL E N 1
ATOM 8280 C CA . VAL E 1 138 ? 4.924 -12.463 94.497 1.00 21.11 138 VAL E CA 1
ATOM 8281 C C . VAL E 1 138 ? 5.144 -13.764 93.750 1.00 20.99 138 VAL E C 1
ATOM 8282 O O . VAL E 1 138 ? 5.591 -13.785 92.606 1.00 21.08 138 VAL E O 1
ATOM 8286 N N . ILE E 1 139 ? 4.781 -14.872 94.407 1.00 20.17 139 ILE E N 1
ATOM 8287 C CA . ILE E 1 139 ? 4.682 -16.140 93.699 1.00 20.45 139 ILE E CA 1
ATOM 8288 C C . ILE E 1 139 ? 3.323 -16.757 93.984 1.00 22.90 139 ILE E C 1
ATOM 8289 O O . ILE E 1 139 ? 2.662 -16.425 94.969 1.00 22.22 139 ILE E O 1
ATOM 8294 N N . ASP E 1 140 ? 2.896 -17.630 93.061 1.00 19.39 140 ASP E N 1
ATOM 8295 C CA . ASP E 1 140 ? 1.701 -18.445 93.268 1.00 23.84 140 ASP E CA 1
ATOM 8296 C C . ASP E 1 140 ? 1.805 -19.121 94.632 1.00 19.91 140 ASP E C 1
ATOM 8297 O O . ASP E 1 140 ? 2.850 -19.667 94.976 1.00 20.00 140 ASP E O 1
ATOM 8302 N N . ALA E 1 141 ? 0.717 -19.100 95.401 1.00 21.27 141 ALA E N 1
ATOM 8303 C CA . ALA E 1 141 ? 0.728 -19.731 96.711 1.00 23.41 141 ALA E CA 1
ATOM 8304 C C . ALA E 1 141 ? 1.206 -21.177 96.600 1.00 24.64 141 ALA E C 1
ATOM 8305 O O . ALA E 1 141 ? 0.725 -21.954 95.769 1.00 25.71 141 ALA E O 1
ATOM 8307 N N . ILE E 1 142 ? 2.178 -21.535 97.431 1.00 27.03 142 ILE E N 1
ATOM 8308 C CA . ILE E 1 142 ? 2.734 -22.885 97.326 1.00 28.93 142 ILE E CA 1
ATOM 8309 C C . ILE E 1 142 ? 1.784 -23.894 97.951 1.00 29.12 142 ILE E C 1
ATOM 8310 O O . ILE E 1 142 ? 1.722 -25.052 97.532 1.00 28.67 142 ILE E O 1
ATOM 8315 N N . ASP E 1 143 ? 1.098 -23.501 99.006 1.00 22.66 143 ASP E N 1
ATOM 8316 C CA . ASP E 1 143 ? 0.099 -24.318 99.673 1.00 28.02 143 ASP E CA 1
ATOM 8317 C C . ASP E 1 143 ? -1.288 -23.716 99.496 1.00 29.50 143 ASP E C 1
ATOM 8318 O O . ASP E 1 143 ? -1.444 -22.533 99.200 1.00 30.91 143 ASP E O 1
ATOM 8323 N N . THR E 1 144 ? -2.295 -24.537 99.761 1.00 28.69 144 THR E N 1
ATOM 8324 C CA . THR E 1 144 ? -3.618 -24.002 100.058 1.00 30.11 144 THR E CA 1
ATOM 8325 C C . THR E 1 144 ? -3.548 -23.054 101.258 1.00 28.16 144 THR E C 1
ATOM 8326 O O . THR E 1 144 ? -3.019 -23.416 102.316 1.00 27.80 144 THR E O 1
ATOM 8330 N N . ILE E 1 145 ? -4.150 -21.873 101.128 1.00 25.32 145 ILE E N 1
ATOM 8331 C CA . ILE E 1 145 ? -4.207 -20.895 102.215 1.00 26.80 145 ILE E CA 1
ATOM 8332 C C . ILE E 1 145 ? -5.460 -21.136 103.048 1.00 29.44 145 ILE E C 1
ATOM 8333 O O . ILE E 1 145 ? -6.555 -21.330 102.509 1.00 29.48 145 ILE E O 1
ATOM 8338 N N . VAL E 1 146 ? -5.306 -21.113 104.370 1.00 30.30 146 VAL E N 1
ATOM 8339 C CA . VAL E 1 146 ? -6.413 -21.299 105.293 1.00 28.87 146 VAL E CA 1
ATOM 8340 C C . VAL E 1 146 ? -6.418 -20.119 106.245 1.00 30.56 146 VAL E C 1
ATOM 8341 O O . VAL E 1 146 ? -5.353 -19.659 106.668 1.00 31.44 146 VAL E O 1
ATOM 8345 N N . THR E 1 147 ? -7.599 -19.651 106.617 1.00 31.94 147 THR E N 1
ATOM 8346 C CA . THR E 1 147 ? -7.678 -18.526 107.533 1.00 35.55 147 THR E CA 1
ATOM 8347 C C . THR E 1 147 ? -8.260 -18.970 108.871 1.00 39.77 147 THR E C 1
ATOM 8348 O O . THR E 1 147 ? -9.020 -19.946 108.950 1.00 40.53 147 THR E O 1
ATOM 8352 N N . SER E 1 148 ? -7.875 -18.254 109.932 1.00 39.33 148 SER E N 1
ATOM 8353 C CA . SER E 1 148 ? -8.396 -18.520 111.267 1.00 37.96 148 SER E CA 1
ATOM 8354 C C . SER E 1 148 ? -8.382 -17.255 112.116 1.00 49.87 148 SER E C 1
ATOM 8355 O O . SER E 1 148 ? -7.368 -16.550 112.178 1.00 38.53 148 SER E O 1
ATOM 8358 N N . LYS E 1 149 ? -9.471 -17.032 112.845 1.00 51.83 149 LYS E N 1
ATOM 8359 C CA . LYS E 1 149 ? -9.571 -15.864 113.714 1.00 50.20 149 LYS E CA 1
ATOM 8360 C C . LYS E 1 149 ? -9.240 -16.200 115.162 1.00 52.47 149 LYS E C 1
ATOM 8361 O O . LYS E 1 149 ? -9.179 -15.294 115.998 1.00 55.60 149 LYS E O 1
ATOM 8363 N N . ASP E 1 150 ? -9.016 -17.479 115.476 1.00 49.60 150 ASP E N 1
ATOM 8364 C CA . ASP E 1 150 ? -8.766 -17.887 116.852 1.00 48.63 150 ASP E CA 1
ATOM 8365 C C . ASP E 1 150 ? -7.505 -18.720 117.042 1.00 46.97 150 ASP E C 1
ATOM 8366 O O . ASP E 1 150 ? -7.227 -19.135 118.182 1.00 48.04 150 ASP E O 1
ATOM 8371 N N . ASN E 1 151 ? -6.751 -18.995 115.967 1.00 43.60 151 ASN E N 1
ATOM 8372 C CA . ASN E 1 151 ? -5.563 -19.851 116.009 1.00 43.01 151 ASN E CA 1
ATOM 8373 C C . ASN E 1 151 ? -5.897 -21.280 116.453 1.00 43.34 151 ASN E C 1
ATOM 8374 O O . ASN E 1 151 ? -5.005 -22.040 116.857 1.00 43.55 151 ASN E O 1
ATOM 8379 N N . GLN E 1 152 ? -7.166 -21.654 116.398 1.00 43.56 152 GLN E N 1
ATOM 8380 C CA . GLN E 1 152 ? -7.602 -22.983 116.820 1.00 47.68 152 GLN E CA 1
ATOM 8381 C C . GLN E 1 152 ? -8.426 -23.705 115.762 1.00 44.28 152 GLN E C 1
ATOM 8382 O O . GLN E 1 152 ? -8.366 -24.943 115.677 1.00 39.82 152 GLN E O 1
ATOM 8388 N N . THR E 1 153 ? -9.256 -22.975 115.019 1.00 39.60 153 THR E N 1
ATOM 8389 C CA . THR E 1 153 ? -10.216 -23.550 114.098 1.00 38.65 153 THR E CA 1
ATOM 8390 C C . THR E 1 153 ? -10.177 -22.805 112.773 1.00 39.05 153 THR E C 1
ATOM 8391 O O . THR E 1 153 ? -9.833 -21.620 112.720 1.00 40.30 153 THR E O 1
ATOM 8395 N N . ILE E 1 154 ? -10.574 -23.495 111.702 1.00 36.61 154 ILE E N 1
ATOM 8396 C CA . ILE E 1 154 ? -10.623 -22.855 110.394 1.00 35.84 154 ILE E CA 1
ATOM 8397 C C . ILE E 1 154 ? -11.788 -21.880 110.344 1.00 39.54 154 ILE E C 1
ATOM 8398 O O . ILE E 1 154 ? -12.912 -22.206 110.754 1.00 38.81 154 ILE E O 1
ATOM 8403 N N . ASP E 1 155 ? -11.530 -20.695 109.809 1.00 42.07 155 ASP E N 1
ATOM 8404 C CA . ASP E 1 155 ? -12.594 -19.757 109.476 1.00 45.58 155 ASP E CA 1
ATOM 8405 C C . ASP E 1 155 ? -13.030 -19.917 108.023 1.00 42.94 155 ASP E C 1
ATOM 8406 O O . ASP E 1 155 ? -14.213 -20.095 107.738 1.00 45.23 155 ASP E O 1
ATOM 8411 N N . ALA E 1 156 ? -12.080 -19.877 107.095 1.00 40.95 156 ALA E N 1
ATOM 8412 C CA . ALA E 1 156 ? -12.391 -19.986 105.679 1.00 39.91 156 ALA E CA 1
ATOM 8413 C C . ALA E 1 156 ? -11.191 -20.566 104.940 1.00 37.64 156 ALA E C 1
ATOM 8414 O O . ALA E 1 156 ? -10.047 -20.462 105.388 1.00 35.16 156 ALA E O 1
ATOM 8416 N N . ILE E 1 157 ? -11.470 -21.168 103.795 1.00 37.75 157 ILE E N 1
ATOM 8417 C CA . ILE E 1 157 ? -10.457 -21.625 102.858 1.00 37.54 157 ILE E CA 1
ATOM 8418 C C . ILE E 1 157 ? -10.749 -20.959 101.523 1.00 42.49 157 ILE E C 1
ATOM 8419 O O . ILE E 1 157 ? -11.628 -21.406 100.779 1.00 46.81 157 ILE E O 1
ATOM 8424 N N . PRO E 1 158 ? -10.077 -19.862 101.207 1.00 40.57 158 PRO E N 1
ATOM 8425 C CA . PRO E 1 158 ? -10.340 -19.154 99.946 1.00 42.53 158 PRO E CA 1
ATOM 8426 C C . PRO E 1 158 ? -9.889 -19.978 98.747 1.00 41.33 158 PRO E C 1
ATOM 8427 O O . PRO E 1 158 ? -9.139 -20.944 98.859 1.00 38.83 158 PRO E O 1
ATOM 8431 N N . VAL E 1 159 ? -10.341 -19.562 97.566 1.00 44.95 159 VAL E N 1
ATOM 8432 C CA . VAL E 1 159 ? -9.959 -20.252 96.336 1.00 45.50 159 VAL E CA 1
ATOM 8433 C C . VAL E 1 159 ? -8.466 -20.082 96.101 1.00 41.06 159 VAL E C 1
ATOM 8434 O O . VAL E 1 159 ? -7.979 -18.959 95.923 1.00 37.91 159 VAL E O 1
ATOM 8438 N N . ARG E 1 160 ? -7.743 -21.209 96.044 1.00 41.87 160 ARG E N 1
ATOM 8439 C CA . ARG E 1 160 ? -6.278 -21.170 96.064 1.00 42.00 160 ARG E CA 1
ATOM 8440 C C . ARG E 1 160 ? -5.697 -20.430 94.860 1.00 41.63 160 ARG E C 1
ATOM 8441 O O . ARG E 1 160 ? -4.642 -19.799 94.976 1.00 39.16 160 ARG E O 1
ATOM 8449 N N . ASN E 1 161 ? -6.338 -20.527 93.691 1.00 42.62 161 ASN E N 1
ATOM 8450 C CA . ASN E 1 161 ? -5.783 -19.920 92.483 1.00 45.19 161 ASN E CA 1
ATOM 8451 C C . ASN E 1 161 ? -5.761 -18.389 92.536 1.00 41.40 161 ASN E C 1
ATOM 8452 O O . ASN E 1 161 ? -5.138 -17.763 91.668 1.00 39.63 161 ASN E O 1
ATOM 8457 N N . GLU E 1 162 ? -6.424 -17.771 93.518 1.00 37.14 162 GLU E N 1
ATOM 8458 C CA . GLU E 1 162 ? -6.339 -16.330 93.720 1.00 35.54 162 GLU E CA 1
ATOM 8459 C C . GLU E 1 162 ? -5.338 -15.947 94.808 1.00 31.87 162 GLU E C 1
ATOM 8460 O O . GLU E 1 162 ? -5.178 -14.759 95.101 1.00 28.61 162 GLU E O 1
ATOM 8466 N N . MET E 1 163 ? -4.645 -16.918 95.395 1.00 30.35 163 MET E N 1
ATOM 8467 C CA . MET E 1 163 ? -3.761 -16.701 96.530 1.00 26.79 163 MET E CA 1
ATOM 8468 C C . MET E 1 163 ? -2.307 -16.692 96.070 1.00 26.08 163 MET E C 1
ATOM 8469 O O . MET E 1 163 ? -1.914 -17.483 95.204 1.00 24.95 163 MET E O 1
ATOM 8474 N N . TYR E 1 164 ? -1.514 -15.779 96.642 1.00 19.70 164 TYR E N 1
ATOM 8475 C CA . TYR E 1 164 ? -0.105 -15.615 96.317 1.00 21.75 164 TYR E CA 1
ATOM 8476 C C . TYR E 1 164 ? 0.716 -15.401 97.591 1.00 21.58 164 TYR E C 1
ATOM 8477 O O . TYR E 1 164 ? 0.231 -14.814 98.553 1.00 20.58 164 TYR E O 1
ATOM 8486 N N . GLN E 1 165 ? 1.974 -15.859 97.577 1.00 23.03 165 GLN E N 1
ATOM 8487 C CA . GLN E 1 165 ? 2.933 -15.546 98.634 1.00 23.27 165 GLN E CA 1
ATOM 8488 C C . GLN E 1 165 ? 3.577 -14.208 98.292 1.00 22.50 165 GLN E C 1
ATOM 8489 O O . GLN E 1 165 ? 4.187 -14.064 97.224 1.00 19.92 165 GLN E O 1
ATOM 8495 N N . GLY E 1 166 ? 3.441 -13.234 99.184 1.00 18.94 166 GLY E N 1
ATOM 8496 C CA . GLY E 1 166 ? 4.142 -11.975 99.003 1.00 19.33 166 GLY E CA 1
ATOM 8497 C C . GLY E 1 166 ? 5.614 -12.153 99.344 1.00 20.48 166 GLY E C 1
ATOM 8498 O O . GLY E 1 166 ? 5.963 -12.686 100.405 1.00 19.25 166 GLY E O 1
ATOM 8499 N N . GLN E 1 167 ? 6.487 -11.656 98.462 1.00 18.84 167 GLN E N 1
ATOM 8500 C CA . GLN E 1 167 ? 7.918 -11.610 98.754 1.00 17.51 167 GLN E CA 1
ATOM 8501 C C . GLN E 1 167 ? 8.342 -10.153 98.718 1.00 18.08 167 GLN E C 1
ATOM 8502 O O . GLN E 1 167 ? 7.495 -9.262 98.881 1.00 18.60 167 GLN E O 1
ATOM 8508 N N . THR E 1 168 ? 9.629 -9.888 98.591 1.00 17.87 168 THR E N 1
ATOM 8509 C CA . THR E 1 168 ? 10.109 -8.557 98.233 1.00 18.81 168 THR E CA 1
ATOM 8510 C C . THR E 1 168 ? 11.109 -8.743 97.099 1.00 22.01 168 THR E C 1
ATOM 8511 O O . THR E 1 168 ? 11.558 -9.864 96.850 1.00 23.71 168 THR E O 1
ATOM 8515 N N . PRO E 1 169 ? 11.465 -7.671 96.360 1.00 21.01 169 PRO E N 1
ATOM 8516 C CA . PRO E 1 169 ? 11.181 -6.239 96.531 1.00 22.13 169 PRO E CA 1
ATOM 8517 C C . PRO E 1 169 ? 9.721 -5.855 96.500 1.00 19.78 169 PRO E C 1
ATOM 8518 O O . PRO E 1 169 ? 8.857 -6.573 95.995 1.00 18.67 169 PRO E O 1
ATOM 8522 N N . GLN E 1 170 ? 9.463 -4.682 97.072 1.00 18.18 170 GLN E N 1
ATOM 8523 C CA . GLN E 1 170 ? 8.257 -3.921 96.818 1.00 18.68 170 GLN E CA 1
ATOM 8524 C C . GLN E 1 170 ? 8.709 -2.534 96.356 1.00 16.36 170 GLN E C 1
ATOM 8525 O O . GLN E 1 170 ? 9.580 -1.927 96.989 1.00 21.21 170 GLN E O 1
ATOM 8531 N N . SER E 1 171 ? 8.202 -2.069 95.211 1.00 20.86 171 SER E N 1
ATOM 8532 C CA . SER E 1 171 ? 8.745 -0.858 94.613 1.00 19.66 171 SER E CA 1
ATOM 8533 C C . SER E 1 171 ? 7.631 0.129 94.311 1.00 20.43 171 SER E C 1
ATOM 8534 O O . SER E 1 171 ? 6.505 -0.249 93.977 1.00 19.67 171 SER E O 1
ATOM 8537 N N . PHE E 1 172 ? 7.971 1.420 94.422 1.00 22.76 172 PHE E N 1
ATOM 8538 C CA . PHE E 1 172 ? 6.966 2.476 94.423 1.00 22.33 172 PHE E CA 1
ATOM 8539 C C . PHE E 1 172 ? 7.504 3.750 93.772 1.00 21.65 172 PHE E C 1
ATOM 8540 O O . PHE E 1 172 ? 8.690 4.084 93.889 1.00 24.31 172 PHE E O 1
ATOM 8548 N N . ASN E 1 173 ? 6.609 4.464 93.105 1.00 23.05 173 ASN E N 1
ATOM 8549 C CA . ASN E 1 173 ? 6.821 5.892 92.928 1.00 23.16 173 ASN E CA 1
ATOM 8550 C C . ASN E 1 173 ? 6.887 6.522 94.320 1.00 25.06 173 ASN E C 1
ATOM 8551 O O . ASN E 1 173 ? 6.046 6.240 95.182 1.00 25.41 173 ASN E O 1
ATOM 8556 N N . ILE E 1 174 ? 7.930 7.307 94.569 1.00 26.45 174 ILE E N 1
ATOM 8557 C CA . ILE E 1 174 ? 8.194 7.781 95.930 1.00 28.57 174 ILE E CA 1
ATOM 8558 C C . ILE E 1 174 ? 7.094 8.732 96.403 1.00 30.87 174 ILE E C 1
ATOM 8559 O O . ILE E 1 174 ? 6.621 8.635 97.546 1.00 33.25 174 ILE E O 1
ATOM 8564 N N . ASN E 1 175 ? 6.667 9.669 95.543 1.00 29.37 175 ASN E N 1
ATOM 8565 C CA . ASN E 1 175 ? 5.625 10.613 95.945 1.00 31.57 175 ASN E CA 1
ATOM 8566 C C . ASN E 1 175 ? 4.307 9.888 96.215 1.00 33.39 175 ASN E C 1
ATOM 8567 O O . ASN E 1 175 ? 3.548 10.257 97.117 1.00 35.69 175 ASN E O 1
ATOM 8572 N N . LEU E 1 176 ? 4.017 8.866 95.416 1.00 30.41 176 LEU E N 1
ATOM 8573 C CA . LEU E 1 176 ? 2.832 8.033 95.613 1.00 31.99 176 LEU E CA 1
ATOM 8574 C C . LEU E 1 176 ? 2.857 7.323 96.962 1.00 28.91 176 LEU E C 1
ATOM 8575 O O . LEU E 1 176 ? 1.860 7.315 97.704 1.00 30.63 176 LEU E O 1
ATOM 8580 N N . LEU E 1 177 ? 4.001 6.733 97.298 1.00 26.30 177 LEU E N 1
ATOM 8581 C CA . LEU E 1 177 ? 4.139 6.054 98.581 1.00 27.63 177 LEU E CA 1
ATOM 8582 C C . LEU E 1 177 ? 3.960 7.036 99.732 1.00 31.58 177 LEU E C 1
ATOM 8583 O O . LEU E 1 177 ? 3.270 6.743 100.722 1.00 32.38 177 LEU E O 1
ATOM 8588 N N . LYS E 1 178 ? 4.576 8.208 99.612 1.00 33.34 178 LYS E N 1
ATOM 8589 C CA . LYS E 1 178 ? 4.486 9.222 100.661 1.00 36.98 178 LYS E CA 1
ATOM 8590 C C . LYS E 1 178 ? 3.054 9.697 100.880 1.00 39.04 178 LYS E C 1
ATOM 8591 O O . LYS E 1 178 ? 2.601 9.825 102.029 1.00 39.04 178 LYS E O 1
ATOM 8597 N N . GLU E 1 179 ? 2.345 10.010 99.786 1.00 38.69 179 GLU E N 1
ATOM 8598 C CA . GLU E 1 179 ? 0.970 10.490 99.885 1.00 40.19 179 GLU E CA 1
ATOM 8599 C C . GLU E 1 179 ? 0.057 9.433 100.495 1.00 40.35 179 GLU E C 1
ATOM 8600 O O . GLU E 1 179 ? -0.767 9.741 101.379 1.00 41.48 179 GLU E O 1
ATOM 8602 N N . SER E 1 180 ? 0.197 8.175 100.051 1.00 36.54 180 SER E N 1
ATOM 8603 C CA . SER E 1 180 ? -0.612 7.103 100.614 1.00 36.99 180 SER E CA 1
ATOM 8604 C C . SER E 1 180 ? -0.313 6.895 102.102 1.00 37.00 180 SER E C 1
ATOM 8605 O O . SER E 1 180 ? -1.237 6.773 102.912 1.00 38.74 180 SER E O 1
ATOM 8608 N N . TYR E 1 181 ? 0.968 6.879 102.488 1.00 35.30 181 TYR E N 1
ATOM 8609 C CA . TYR E 1 181 ? 1.318 6.714 103.900 1.00 37.50 181 TYR E CA 1
ATOM 8610 C C . TYR E 1 181 ? 0.766 7.861 104.748 1.00 41.54 181 TYR E C 1
ATOM 8611 O O . TYR E 1 181 ? 0.312 7.660 105.888 1.00 43.07 181 TYR E O 1
ATOM 8620 N N . ALA E 1 182 ? 0.805 9.076 104.209 1.00 41.34 182 ALA E N 1
ATOM 8621 C CA . ALA E 1 182 ? 0.245 10.214 104.920 1.00 44.66 182 ALA E CA 1
ATOM 8622 C C . ALA E 1 182 ? -1.258 10.067 105.119 1.00 46.54 182 ALA E C 1
ATOM 8623 O O . ALA E 1 182 ? -1.826 10.666 106.042 1.00 48.69 182 ALA E O 1
ATOM 8625 N N . GLN E 1 183 ? -1.927 9.312 104.244 1.00 45.96 183 GLN E N 1
ATOM 8626 C CA . GLN E 1 183 ? -3.368 9.132 104.403 1.00 47.30 183 GLN E CA 1
ATOM 8627 C C . GLN E 1 183 ? -3.750 8.185 105.543 1.00 48.14 183 GLN E C 1
ATOM 8628 O O . GLN E 1 183 ? -4.904 8.215 105.992 1.00 51.03 183 GLN E O 1
ATOM 8634 N N . LEU E 1 184 ? -2.845 7.327 106.002 1.00 49.03 184 LEU E N 1
ATOM 8635 C CA . LEU E 1 184 ? -3.239 6.286 106.945 1.00 49.32 184 LEU E CA 1
ATOM 8636 C C . LEU E 1 184 ? -3.306 6.794 108.386 1.00 51.20 184 LEU E C 1
ATOM 8637 O O . LEU E 1 184 ? -2.577 7.704 108.792 1.00 52.71 184 LEU E O 1
ATOM 8642 N N . SER E 1 185 ? -4.196 6.178 109.160 1.00 52.71 185 SER E N 1
ATOM 8643 C CA . SER E 1 185 ? -4.297 6.433 110.587 1.00 61.01 185 SER E CA 1
ATOM 8644 C C . SER E 1 185 ? -3.296 5.558 111.335 1.00 59.21 185 SER E C 1
ATOM 8645 O O . SER E 1 185 ? -2.757 4.589 110.796 1.00 51.82 185 SER E O 1
ATOM 8648 N N . ASP E 1 186 ? -3.106 5.857 112.619 1.00 64.11 186 ASP E N 1
ATOM 8649 C CA . ASP E 1 186 ? -2.166 5.074 113.420 1.00 64.73 186 ASP E CA 1
ATOM 8650 C C . ASP E 1 186 ? -2.606 3.617 113.533 1.00 61.41 186 ASP E C 1
ATOM 8651 O O . ASP E 1 186 ? -1.772 2.705 113.489 1.00 60.58 186 ASP E O 1
ATOM 8656 N N . GLU E 1 187 ? -3.915 3.377 113.645 1.00 62.18 187 GLU E N 1
ATOM 8657 C CA . GLU E 1 187 ? -4.424 2.007 113.700 1.00 61.95 187 GLU E CA 1
ATOM 8658 C C . GLU E 1 187 ? -4.139 1.264 112.396 1.00 55.13 187 GLU E C 1
ATOM 8659 O O . GLU E 1 187 ? -3.672 0.106 112.401 1.00 50.63 187 GLU E O 1
ATOM 8661 N N . GLN E 1 188 ? -4.405 1.930 111.262 1.00 51.84 188 GLN E N 1
ATOM 8662 C CA . GLN E 1 188 ? -4.124 1.332 109.960 1.00 48.61 188 GLN E CA 1
ATOM 8663 C C . GLN E 1 188 ? -2.651 0.978 109.832 1.00 48.66 188 GLN E C 1
ATOM 8664 O O . GLN E 1 188 ? -2.315 -0.120 109.378 1.00 47.21 188 GLN E O 1
ATOM 8670 N N . LYS E 1 189 ? -1.757 1.883 110.249 1.00 50.29 189 LYS E N 1
ATOM 8671 C CA . LYS E 1 189 ? -0.325 1.592 110.180 1.00 43.31 189 LYS E CA 1
ATOM 8672 C C . LYS E 1 189 ? 0.060 0.446 111.112 1.00 43.46 189 LYS E C 1
ATOM 8673 O O . LYS E 1 189 ? 0.908 -0.390 110.770 1.00 40.86 189 LYS E O 1
ATOM 8679 N N . SER E 1 190 ? -0.583 0.374 112.277 1.00 46.72 190 SER E N 1
ATOM 8680 C CA . SER E 1 190 ? -0.266 -0.653 113.260 1.00 53.87 190 SER E CA 1
ATOM 8681 C C . SER E 1 190 ? -0.528 -2.064 112.739 1.00 49.59 190 SER E C 1
ATOM 8682 O O . SER E 1 190 ? 0.207 -2.983 113.101 1.00 47.67 190 SER E O 1
ATOM 8685 N N . ILE E 1 191 ? -1.572 -2.273 111.926 1.00 49.32 191 ILE E N 1
ATOM 8686 C CA . ILE E 1 191 ? -1.851 -3.656 111.501 1.00 49.15 191 ILE E CA 1
ATOM 8687 C C . ILE E 1 191 ? -1.109 -4.106 110.238 1.00 42.97 191 ILE E C 1
ATOM 8688 O O . ILE E 1 191 ? -1.264 -5.271 109.822 1.00 40.08 191 ILE E O 1
ATOM 8693 N N . LEU E 1 192 ? -0.311 -3.235 109.603 1.00 39.12 192 LEU E N 1
ATOM 8694 C CA . LEU E 1 192 ? 0.353 -3.572 108.344 1.00 35.29 192 LEU E CA 1
ATOM 8695 C C . LEU E 1 192 ? 1.500 -4.550 108.568 1.00 34.74 192 LEU E C 1
ATOM 8696 O O . LEU E 1 192 ? 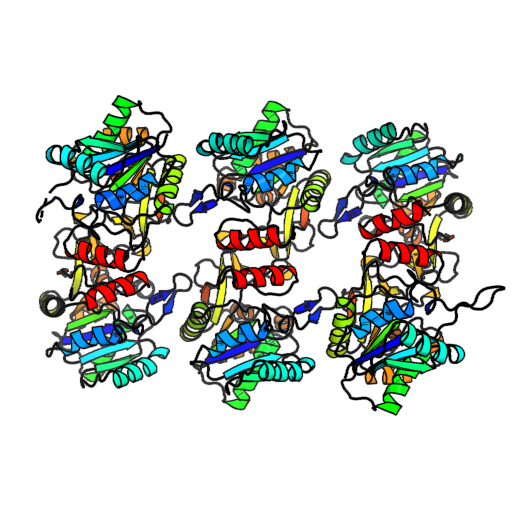2.216 -4.476 109.570 1.00 34.92 192 LEU E O 1
ATOM 8701 N N . SER E 1 193 ? 1.639 -5.512 107.657 1.00 32.25 193 SER E N 1
ATOM 8702 C CA . SER E 1 193 ? 2.782 -6.417 107.691 1.00 32.16 193 SER E CA 1
ATOM 8703 C C . SER E 1 193 ? 3.734 -6.214 106.514 1.00 27.57 193 SER E C 1
ATOM 8704 O O . SER E 1 193 ? 4.763 -6.885 106.458 1.00 27.10 193 SER E O 1
ATOM 8707 N N . ASP E 1 194 ? 3.407 -5.325 105.571 1.00 26.52 194 ASP E N 1
ATOM 8708 C CA . ASP E 1 194 ? 4.233 -5.029 104.400 1.00 23.89 194 ASP E CA 1
ATOM 8709 C C . ASP E 1 194 ? 3.933 -3.585 103.990 1.00 24.78 194 ASP E C 1
ATOM 8710 O O . ASP E 1 194 ? 3.187 -2.878 104.678 1.00 28.39 194 ASP E O 1
ATOM 8715 N N . ALA E 1 195 ? 4.628 -3.106 102.939 1.00 22.64 195 ALA E N 1
ATOM 8716 C CA . ALA E 1 195 ? 4.396 -1.754 102.429 1.00 24.21 195 ALA E CA 1
ATOM 8717 C C . ALA E 1 195 ? 3.324 -1.700 101.339 1.00 23.61 195 ALA E C 1
ATOM 8718 O O . ALA E 1 195 ? 2.668 -0.675 101.175 1.00 26.77 195 ALA E O 1
ATOM 8720 N N . CYS E 1 196 ? 3.144 -2.771 100.571 1.00 23.52 196 CYS E N 1
ATOM 8721 C CA . CYS E 1 196 ? 2.171 -2.726 99.494 1.00 24.14 196 CYS E CA 1
ATOM 8722 C C . CYS E 1 196 ? 0.763 -2.488 100.038 1.00 26.32 196 CYS E C 1
ATOM 8723 O O . CYS E 1 196 ? -0.059 -1.833 99.375 1.00 27.00 196 CYS E O 1
ATOM 8726 N N . LYS E 1 197 ? 0.494 -2.908 101.285 1.00 28.52 197 LYS E N 1
ATOM 8727 C CA . LYS E 1 197 ? -0.830 -2.654 101.823 1.00 25.93 197 LYS E CA 1
ATOM 8728 C C . LYS E 1 197 ? -1.067 -1.171 102.043 1.00 27.71 197 LYS E C 1
ATOM 8729 O O . LYS E 1 197 ? -2.215 -0.748 102.057 1.00 30.77 197 LYS E O 1
ATOM 8735 N N . ILE E 1 198 ? -0.026 -0.363 102.238 1.00 27.69 198 ILE E N 1
ATOM 8736 C CA . ILE E 1 198 ? -0.232 1.092 102.292 1.00 29.58 198 ILE E CA 1
ATOM 8737 C C . ILE E 1 198 ? -1.006 1.563 101.058 1.00 33.34 198 ILE E C 1
ATOM 8738 O O . ILE E 1 198 ? -2.012 2.306 101.134 1.00 31.58 198 ILE E O 1
ATOM 8743 N N . ILE E 1 199 ? -0.524 1.133 99.895 1.00 29.28 199 ILE E N 1
ATOM 8744 C CA . ILE E 1 199 ? -1.129 1.527 98.628 1.00 27.45 199 ILE E CA 1
ATOM 8745 C C . ILE E 1 199 ? -2.528 0.943 98.508 1.00 28.18 199 ILE E C 1
ATOM 8746 O O . ILE E 1 199 ? -3.482 1.653 98.168 1.00 34.54 199 ILE E O 1
ATOM 8751 N N . VAL E 1 200 ? -2.677 -0.354 98.808 1.00 27.26 200 VAL E N 1
ATOM 8752 C CA . VAL E 1 200 ? -3.994 -0.992 98.686 1.00 30.83 200 VAL E CA 1
ATOM 8753 C C . VAL E 1 200 ? -5.015 -0.311 99.588 1.00 33.86 200 VAL E C 1
ATOM 8754 O O . VAL E 1 200 ? -6.173 -0.107 99.190 1.00 37.69 200 VAL E O 1
ATOM 8758 N N . GLU E 1 201 ? -4.617 0.039 100.824 1.00 32.93 201 GLU E N 1
ATOM 8759 C CA . GLU E 1 201 ? -5.531 0.731 101.730 1.00 36.99 201 GLU E CA 1
ATOM 8760 C C . GLU E 1 201 ? -5.911 2.092 101.197 1.00 39.77 201 GLU E C 1
ATOM 8761 O O . GLU E 1 201 ? -7.006 2.587 101.504 1.00 43.01 201 GLU E O 1
ATOM 8767 N N . THR E 1 202 ? -5.025 2.723 100.413 1.00 39.89 202 THR E N 1
ATOM 8768 C CA . THR E 1 202 ? -5.434 3.975 99.786 1.00 42.27 202 THR E CA 1
ATOM 8769 C C . THR E 1 202 ? -5.966 3.778 98.385 1.00 43.29 202 THR E C 1
ATOM 8770 O O . THR E 1 202 ? -6.082 4.754 97.633 1.00 47.11 202 THR E O 1
ATOM 8774 N N . ASN E 1 203 ? -6.368 2.557 98.053 1.00 43.08 203 ASN E N 1
ATOM 8775 C CA . ASN E 1 203 ? -7.190 2.314 96.886 1.00 44.86 203 ASN E CA 1
ATOM 8776 C C . ASN E 1 203 ? -6.538 2.809 95.588 1.00 40.31 203 ASN E C 1
ATOM 8777 O O . ASN E 1 203 ? -7.209 3.242 94.661 1.00 41.74 203 ASN E O 1
ATOM 8782 N N . LYS E 1 204 ? -5.242 2.563 95.460 1.00 35.15 204 LYS E N 1
ATOM 8783 C CA . LYS E 1 204 ? -4.474 2.742 94.241 1.00 31.84 204 LYS E CA 1
ATOM 8784 C C . LYS E 1 204 ? -3.907 1.386 93.807 1.00 28.60 204 LYS E C 1
ATOM 8785 O O . LYS E 1 204 ? -3.722 0.497 94.647 1.00 27.72 204 LYS E O 1
ATOM 8791 N N . PRO E 1 205 ? -3.675 1.177 92.508 1.00 28.24 205 PRO E N 1
ATOM 8792 C CA . PRO E 1 205 ? -3.295 -0.165 92.038 1.00 27.31 205 PRO E CA 1
ATOM 8793 C C . PRO E 1 205 ? -1.897 -0.570 92.475 1.00 25.45 205 PRO E C 1
ATOM 8794 O O . PRO E 1 205 ? -0.992 0.257 92.553 1.00 28.28 205 PRO E O 1
ATOM 8798 N N . VAL E 1 206 ? -1.718 -1.881 92.690 1.00 22.61 206 VAL E N 1
ATOM 8799 C CA . VAL E 1 206 ? -0.404 -2.476 92.889 1.00 21.70 206 VAL E CA 1
ATOM 8800 C C . VAL E 1 206 ? -0.261 -3.607 91.882 1.00 23.21 206 VAL E C 1
ATOM 8801 O O . VAL E 1 206 ? -1.072 -4.545 91.888 1.00 22.34 206 VAL E O 1
ATOM 8805 N N . ARG E 1 207 ? 0.757 -3.520 91.029 1.00 23.88 207 ARG E N 1
ATOM 8806 C CA . ARG E 1 207 ? 1.021 -4.534 90.016 1.00 24.90 207 ARG E CA 1
ATOM 8807 C C . ARG E 1 207 ? 1.819 -5.708 90.601 1.00 24.63 207 ARG E C 1
ATOM 8808 O O . ARG E 1 207 ? 2.484 -5.601 91.635 1.00 21.91 207 ARG E O 1
ATOM 8816 N N . LEU E 1 208 ? 1.716 -6.862 89.942 1.00 23.18 208 LEU E N 1
ATOM 8817 C CA . LEU E 1 208 ? 2.433 -8.066 90.359 1.00 18.05 208 LEU E CA 1
ATOM 8818 C C . LEU E 1 208 ? 3.645 -8.330 89.459 1.00 22.04 208 LEU E C 1
ATOM 8819 O O . LEU E 1 208 ? 3.541 -8.256 88.226 1.00 25.80 208 LEU E O 1
ATOM 8824 N N . VAL E 1 209 ? 4.791 -8.619 90.078 1.00 19.77 209 VAL E N 1
ATOM 8825 C CA . VAL E 1 209 ? 5.984 -9.128 89.406 1.00 20.80 209 VAL E CA 1
ATOM 8826 C C . VAL E 1 209 ? 6.291 -10.516 89.966 1.00 21.58 209 VAL E C 1
ATOM 8827 O O . VAL E 1 209 ? 6.218 -10.721 91.176 1.00 18.52 209 VAL E O 1
ATOM 8831 N N . LYS E 1 210 ? 6.629 -11.474 89.094 1.00 19.77 210 LYS E N 1
ATOM 8832 C CA . LYS E 1 210 ? 6.869 -12.836 89.579 1.00 18.53 210 LYS E CA 1
ATOM 8833 C C . LYS E 1 210 ? 8.201 -12.945 90.335 1.00 20.83 210 LYS E C 1
ATOM 8834 O O . LYS E 1 210 ? 9.245 -12.502 89.841 1.00 22.02 210 LYS E O 1
ATOM 8840 N N . GLY E 1 211 ? 8.162 -13.523 91.545 1.00 18.35 211 GLY E N 1
ATOM 8841 C CA . GLY E 1 211 ? 9.387 -13.807 92.277 1.00 17.03 211 GLY E CA 1
ATOM 8842 C C . GLY E 1 211 ? 9.949 -15.182 91.893 1.00 20.31 211 GLY E C 1
ATOM 8843 O O . GLY E 1 211 ? 9.888 -15.577 90.722 1.00 21.38 211 GLY E O 1
ATOM 8844 N N . GLU E 1 212 ? 10.503 -15.905 92.874 1.00 20.86 212 GLU E N 1
ATOM 8845 C CA . GLU E 1 212 ? 11.068 -17.232 92.659 1.00 19.83 212 GLU E CA 1
ATOM 8846 C C . GLU E 1 212 ? 10.800 -18.059 93.896 1.00 20.49 212 GLU E C 1
ATOM 8847 O O . GLU E 1 212 ? 10.710 -17.538 95.007 1.00 17.70 212 GLU E O 1
ATOM 8853 N N . LEU E 1 213 ? 10.725 -19.364 93.696 1.00 21.04 213 LEU E N 1
ATOM 8854 C CA . LEU E 1 213 ? 10.537 -20.260 94.831 1.00 18.60 213 LEU E CA 1
ATOM 8855 C C . LEU E 1 213 ? 11.687 -20.157 95.821 1.00 19.10 213 LEU E C 1
ATOM 8856 O O . LEU E 1 213 ? 11.507 -20.421 97.019 1.00 19.19 213 LEU E O 1
ATOM 8861 N N . TYR E 1 214 ? 12.883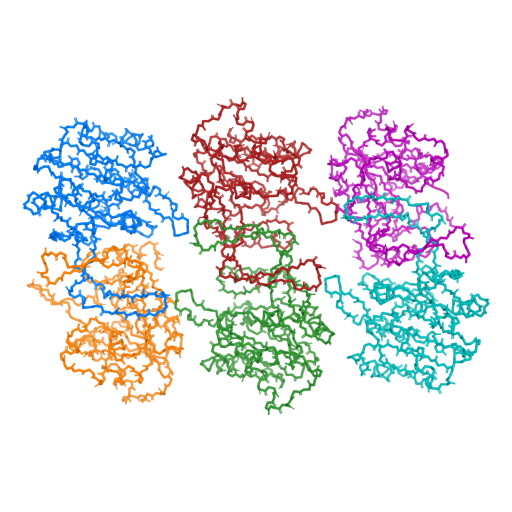 -19.832 95.335 1.00 18.91 214 TYR E N 1
ATOM 8862 C CA . TYR E 1 214 ? 14.069 -19.778 96.172 1.00 20.08 214 TYR E CA 1
ATOM 8863 C C . TYR E 1 214 ? 14.329 -18.389 96.742 1.00 18.89 214 TYR E C 1
ATOM 8864 O O . TYR E 1 214 ? 15.318 -18.207 97.451 1.00 18.02 214 TYR E O 1
ATOM 8873 N N . ASN E 1 215 ? 13.471 -17.405 96.454 1.00 19.11 215 ASN E N 1
ATOM 8874 C CA . ASN E 1 215 ? 13.612 -16.050 97.015 1.00 19.73 215 ASN E CA 1
ATOM 8875 C C . ASN E 1 215 ? 13.085 -16.043 98.457 1.00 21.49 215 ASN E C 1
ATOM 8876 O O . ASN E 1 215 ? 12.205 -15.261 98.837 1.00 20.36 215 ASN E O 1
ATOM 8881 N N . ILE E 1 216 ? 13.669 -16.932 99.270 1.00 23.24 216 ILE E N 1
ATOM 8882 C CA . ILE E 1 216 ? 13.167 -17.149 100.628 1.00 22.97 216 ILE E CA 1
ATOM 8883 C C . ILE E 1 216 ? 13.696 -16.070 101.571 1.00 23.37 216 ILE E C 1
ATOM 8884 O O . ILE E 1 216 ? 14.675 -15.372 101.297 1.00 23.11 216 ILE E O 1
ATOM 8889 N N . LYS E 1 217 ? 12.988 -15.930 102.685 1.00 21.95 217 LYS E N 1
ATOM 8890 C CA . LYS E 1 217 ? 13.337 -15.040 103.783 1.00 22.02 217 LYS E CA 1
ATOM 8891 C C . LYS E 1 217 ? 13.972 -15.847 104.894 1.00 22.61 217 LYS E C 1
ATOM 8892 O O . LYS E 1 217 ? 13.432 -16.890 105.286 1.00 25.76 217 LYS E O 1
ATOM 8898 N N . VAL E 1 218 ? 15.117 -15.393 105.398 1.00 27.13 218 VAL E N 1
ATOM 8899 C CA . VAL E 1 218 ? 15.785 -16.078 106.500 1.00 32.52 218 VAL E CA 1
ATOM 8900 C C . VAL E 1 218 ? 15.171 -15.533 107.790 1.00 33.72 218 VAL E C 1
ATOM 8901 O O . VAL E 1 218 ? 15.369 -14.372 108.154 1.00 36.70 218 VAL E O 1
ATOM 8905 N N . THR E 1 219 ? 14.329 -16.341 108.427 1.00 31.72 219 THR E N 1
ATOM 8906 C CA . THR E 1 219 ? 13.587 -15.899 109.597 1.00 34.43 219 THR E CA 1
ATOM 8907 C C . THR E 1 219 ? 13.829 -16.780 110.807 1.00 37.35 219 THR E C 1
ATOM 8908 O O . THR E 1 219 ? 13.760 -16.269 111.939 1.00 43.00 219 THR E O 1
ATOM 8912 N N . THR E 1 220 ? 14.196 -18.060 110.611 1.00 30.57 220 THR E N 1
ATOM 8913 C CA . THR E 1 220 ? 14.422 -19.059 111.631 1.00 33.22 220 THR E CA 1
ATOM 8914 C C . THR E 1 220 ? 15.716 -19.823 111.358 1.00 34.93 220 THR E C 1
ATOM 8915 O O . THR E 1 220 ? 16.249 -19.766 110.244 1.00 31.79 220 THR E O 1
ATOM 8919 N N . PRO E 1 221 ? 16.223 -20.603 112.334 1.00 35.89 221 PRO E N 1
ATOM 8920 C CA . PRO E 1 221 ? 17.407 -21.444 112.053 1.00 33.74 221 PRO E CA 1
ATOM 8921 C C . PRO E 1 221 ? 17.202 -22.423 110.903 1.00 30.51 221 PRO E C 1
ATOM 8922 O O . PRO E 1 221 ? 18.150 -22.698 110.142 1.00 30.72 221 PRO E O 1
ATOM 8926 N N . TYR E 1 222 ? 15.982 -22.955 110.755 1.00 29.86 222 TYR E N 1
ATOM 8927 C CA . TYR E 1 222 ? 15.675 -23.823 109.621 1.00 29.96 222 TYR E CA 1
ATOM 8928 C C . TYR E 1 222 ? 15.930 -23.106 108.292 1.00 27.23 222 TYR E C 1
ATOM 8929 O O . TYR E 1 222 ? 16.451 -23.704 107.338 1.00 25.55 222 TYR E O 1
ATOM 8938 N N . ASP E 1 223 ? 15.509 -21.844 108.196 1.00 23.39 223 ASP E N 1
ATOM 8939 C CA . ASP E 1 223 ? 15.673 -21.097 106.948 1.00 21.78 223 ASP E CA 1
ATOM 8940 C C . ASP E 1 223 ? 17.136 -20.920 106.605 1.00 25.49 223 ASP E C 1
ATOM 8941 O O . ASP E 1 223 ? 17.505 -20.891 105.430 1.00 21.59 223 ASP E O 1
ATOM 8946 N N . LEU E 1 224 ? 17.982 -20.746 107.620 1.00 27.17 224 LEU E N 1
ATOM 8947 C CA . LEU E 1 224 ? 19.404 -20.571 107.361 1.00 28.69 224 LEU E CA 1
ATOM 8948 C C . LEU E 1 224 ? 20.002 -21.871 106.861 1.00 30.85 224 LEU E C 1
ATOM 8949 O O . LEU E 1 224 ? 20.899 -21.868 106.009 1.00 28.85 224 LEU E O 1
ATOM 8954 N N . LYS E 1 225 ? 19.510 -23.001 107.382 1.00 29.33 225 LYS E N 1
ATOM 8955 C CA . LYS E 1 225 ? 19.930 -24.286 106.814 1.00 31.58 225 LYS E CA 1
ATOM 8956 C C . LYS E 1 225 ? 19.518 -24.409 105.344 1.00 27.60 225 LYS E C 1
ATOM 8957 O O . LYS E 1 225 ? 20.322 -24.821 104.487 1.00 29.10 225 LYS E O 1
ATOM 8963 N N . VAL E 1 226 ? 18.281 -24.022 105.027 1.00 25.34 226 VAL E N 1
ATOM 8964 C CA . VAL E 1 226 ? 17.826 -24.082 103.638 1.00 27.78 226 VAL E CA 1
ATOM 8965 C C . VAL E 1 226 ? 18.646 -23.126 102.769 1.00 29.45 226 VAL E C 1
ATOM 8966 O O . VAL E 1 226 ? 19.029 -23.458 101.640 1.00 25.82 226 VAL E O 1
ATOM 8970 N N . ALA E 1 227 ? 18.965 -21.943 103.304 1.00 23.54 227 ALA E N 1
ATOM 8971 C CA . ALA E 1 227 ? 19.743 -20.962 102.561 1.00 23.57 227 ALA E CA 1
ATOM 8972 C C . ALA E 1 227 ? 21.146 -21.485 102.274 1.00 28.44 227 ALA E C 1
ATOM 8973 O O . ALA E 1 227 ? 21.673 -21.318 101.162 1.00 26.42 227 ALA E O 1
ATOM 8975 N N . ASN E 1 228 ? 21.761 -22.145 103.260 1.00 28.76 228 ASN E N 1
ATOM 8976 C CA . ASN E 1 228 ? 23.069 -22.744 103.014 1.00 32.84 228 ASN E CA 1
ATOM 8977 C C . ASN E 1 228 ? 22.991 -23.790 101.907 1.00 34.52 228 ASN E C 1
ATOM 8978 O O . ASN E 1 228 ? 23.898 -23.899 101.064 1.00 33.36 228 ASN E O 1
ATOM 8983 N N . ALA E 1 229 ? 21.895 -24.558 101.886 1.00 33.80 229 ALA E N 1
ATOM 8984 C CA . ALA E 1 229 ? 21.696 -25.554 100.831 1.00 37.57 229 ALA E CA 1
ATOM 8985 C C . ALA E 1 229 ? 21.538 -24.902 99.456 1.00 36.66 229 ALA E C 1
ATOM 8986 O O . ALA E 1 229 ? 22.059 -25.409 98.455 1.00 40.57 229 ALA E O 1
ATOM 8988 N N . ILE E 1 230 ? 20.747 -23.833 99.382 1.00 29.81 230 ILE E N 1
ATOM 8989 C CA . ILE E 1 230 ? 20.544 -23.099 98.133 1.00 35.08 230 ILE E CA 1
ATOM 8990 C C . ILE E 1 230 ? 21.875 -22.602 97.583 1.00 36.60 230 ILE E C 1
ATOM 8991 O O . ILE E 1 230 ? 22.155 -22.724 96.382 1.00 41.87 230 ILE E O 1
ATOM 8996 N N . ILE E 1 231 ? 22.728 -22.052 98.449 1.00 33.91 231 ILE E N 1
ATOM 8997 C CA . ILE E 1 231 ? 24.027 -21.578 97.977 1.00 39.88 231 ILE E CA 1
ATOM 8998 C C . ILE E 1 231 ? 24.872 -22.750 97.479 1.00 46.65 231 ILE E C 1
ATOM 8999 O O . ILE E 1 231 ? 25.471 -22.691 96.397 1.00 50.03 231 ILE E O 1
ATOM 9004 N N . ARG E 1 232 ? 24.939 -23.831 98.265 1.00 50.27 232 ARG E N 1
ATOM 9005 C CA . ARG E 1 232 ? 25.765 -24.976 97.882 1.00 56.32 232 ARG E CA 1
ATOM 9006 C C . ARG E 1 232 ? 25.305 -25.597 96.559 1.00 61.91 232 ARG E C 1
ATOM 9007 O O . ARG E 1 232 ? 26.135 -26.047 95.759 1.00 62.49 232 ARG E O 1
ATOM 9009 N N . GLY E 1 233 ? 23.985 -25.626 96.308 1.00 63.65 233 GLY E N 1
ATOM 9010 C CA . GLY E 1 233 ? 23.417 -26.199 95.094 1.00 66.32 233 GLY E CA 1
ATOM 9011 C C . GLY E 1 233 ? 23.409 -25.303 93.866 1.00 68.43 233 GLY E C 1
ATOM 9012 O O . GLY E 1 233 ? 23.050 -25.773 92.780 1.00 70.91 233 GLY E O 1
ATOM 9013 N N . GLY E 1 234 ? 23.793 -24.035 94.001 1.00 67.43 234 GLY E N 1
ATOM 9014 C CA . GLY E 1 234 ? 23.790 -23.137 92.860 1.00 70.16 234 GLY E CA 1
ATOM 9015 C C . GLY E 1 234 ? 22.424 -22.849 92.272 1.00 71.44 234 GLY E C 1
ATOM 9016 O O . GLY E 1 234 ? 22.333 -22.481 91.095 1.00 73.68 234 GLY E O 1
ATOM 9017 N N . ILE E 1 235 ? 21.354 -22.994 93.063 1.00 69.59 235 ILE E N 1
ATOM 9018 C CA . ILE E 1 235 ? 20.001 -22.795 92.541 1.00 69.71 235 ILE E CA 1
ATOM 9019 C C . ILE E 1 235 ? 19.737 -21.317 92.288 1.00 68.73 235 ILE E C 1
ATOM 9020 O O . ILE E 1 235 ? 19.382 -20.908 91.176 1.00 71.08 235 ILE E O 1
ATOM 9025 N N . ALA E 1 236 ? 19.893 -20.502 93.320 1.00 65.71 236 ALA E N 1
ATOM 9026 C CA . ALA E 1 236 ? 19.689 -19.069 93.211 1.00 64.13 236 ALA E CA 1
ATOM 9027 C C . ALA E 1 236 ? 20.538 -18.458 92.100 1.00 65.95 236 ALA E C 1
ATOM 9028 O O . ALA E 1 236 ? 20.019 -17.768 91.223 1.00 67.19 236 ALA E O 1
ATOM 9030 N N . MET F 1 1 ? -11.385 -47.485 115.145 1.00 28.57 1 MET F N 1
ATOM 9031 C CA . MET F 1 1 ? -10.109 -47.858 114.526 1.00 26.83 1 MET F CA 1
ATOM 9032 C C . MET F 1 1 ? -9.593 -46.716 113.699 1.00 26.24 1 MET F C 1
ATOM 9033 O O . MET F 1 1 ? -10.367 -45.888 113.220 1.00 27.90 1 MET F O 1
ATOM 9038 N N . LYS F 1 2 ? -8.278 -46.676 113.524 1.00 25.60 2 LYS F N 1
ATOM 9039 C CA . LYS F 1 2 ? -7.599 -45.594 112.835 1.00 23.43 2 LYS F CA 1
ATOM 9040 C C . LYS F 1 2 ? -7.021 -46.113 111.530 1.00 23.51 2 LYS F C 1
ATOM 9041 O O . LYS F 1 2 ? -6.314 -47.119 111.530 1.00 24.89 2 LYS F O 1
ATOM 9047 N N . TYR F 1 3 ? -7.279 -45.390 110.431 1.00 20.91 3 TYR F N 1
ATOM 9048 C CA . TYR F 1 3 ? -6.820 -45.767 109.099 1.00 19.10 3 TYR F CA 1
ATOM 9049 C C . TYR F 1 3 ? -5.958 -44.654 108.519 1.00 20.75 3 TYR F C 1
ATOM 9050 O O . TYR F 1 3 ? -6.169 -43.470 108.823 1.00 19.26 3 TYR F O 1
ATOM 9059 N N . ALA F 1 4 ? -4.974 -45.025 107.692 1.00 18.40 4 ALA F N 1
ATOM 9060 C CA . ALA F 1 4 ? -4.207 -44.027 106.963 1.00 21.02 4 ALA F CA 1
ATOM 9061 C C . ALA F 1 4 ? -4.582 -44.134 105.497 1.00 19.30 4 ALA F C 1
ATOM 9062 O O . ALA F 1 4 ? -4.721 -45.243 104.957 1.00 18.81 4 ALA F O 1
ATOM 9064 N N . GLY F 1 5 ? -4.788 -42.976 104.875 1.00 19.68 5 GLY F N 1
ATOM 9065 C CA . GLY F 1 5 ? -5.044 -42.892 103.451 1.00 19.20 5 GLY F CA 1
ATOM 9066 C C . GLY F 1 5 ? -3.973 -42.041 102.793 1.00 20.57 5 GLY F C 1
ATOM 9067 O O . GLY F 1 5 ? -3.902 -40.832 103.045 1.00 20.83 5 GLY F O 1
ATOM 9068 N N . ILE F 1 6 ? -3.099 -42.679 102.008 1.00 18.77 6 ILE F N 1
ATOM 9069 C CA . ILE F 1 6 ? -2.010 -41.996 101.303 1.00 18.66 6 ILE F CA 1
ATOM 9070 C C . ILE F 1 6 ? -2.476 -41.692 99.882 1.00 18.15 6 ILE F C 1
ATOM 9071 O O . ILE F 1 6 ? -2.771 -42.613 99.101 1.00 17.59 6 ILE F O 1
ATOM 9076 N N . LEU F 1 7 ? -2.505 -40.396 99.527 1.00 15.92 7 LEU F N 1
ATOM 9077 C CA . LEU F 1 7 ? -3.085 -39.916 98.283 1.00 20.73 7 LEU F CA 1
ATOM 9078 C C . LEU F 1 7 ? -1.951 -39.751 97.269 1.00 20.29 7 LEU F C 1
ATOM 9079 O O . LEU F 1 7 ? -1.114 -38.856 97.406 1.00 20.31 7 LEU F O 1
ATOM 9084 N N . ALA F 1 8 ? -1.891 -40.662 96.299 1.00 18.81 8 ALA F N 1
ATOM 9085 C CA . ALA F 1 8 ? -0.819 -40.622 95.315 1.00 20.68 8 ALA F CA 1
ATOM 9086 C C . ALA F 1 8 ? -1.415 -40.332 93.947 1.00 19.70 8 ALA F C 1
ATOM 9087 O O . ALA F 1 8 ? -1.298 -41.151 93.026 1.00 21.24 8 ALA F O 1
ATOM 9089 N N . GLY F 1 9 ? -2.145 -39.225 93.847 1.00 17.24 9 GLY F N 1
ATOM 9090 C CA . GLY F 1 9 ? -2.792 -38.848 92.592 1.00 20.26 9 GLY F CA 1
ATOM 9091 C C . GLY F 1 9 ? -1.893 -38.102 91.619 1.00 20.15 9 GLY F C 1
ATOM 9092 O O . GLY F 1 9 ? -2.340 -37.725 90.537 1.00 20.73 9 GLY F O 1
ATOM 9093 N N . GLY F 1 10 ? -0.632 -37.883 91.967 1.00 20.31 10 GLY F N 1
ATOM 9094 C CA . GLY F 1 10 ? 0.250 -37.105 91.121 1.00 20.89 10 GLY F CA 1
ATOM 9095 C C . GLY F 1 10 ? 0.027 -35.595 91.251 1.00 24.24 10 GLY F C 1
ATOM 9096 O O . GLY F 1 10 ? -0.872 -35.120 91.942 1.00 25.04 10 GLY F O 1
ATOM 9097 N N . ILE F 1 11 ? 0.859 -34.838 90.537 1.00 23.32 11 ILE F N 1
ATOM 9098 C CA . ILE F 1 11 ? 0.842 -33.377 90.554 1.00 22.54 11 ILE F CA 1
ATOM 9099 C C . ILE F 1 11 ? 0.509 -32.906 89.136 1.00 26.73 11 ILE F C 1
ATOM 9100 O O . ILE F 1 11 ? 1.195 -33.274 88.164 1.00 27.89 11 ILE F O 1
ATOM 9105 N N . GLY F 1 12 ? -0.576 -32.148 89.015 1.00 23.97 12 GLY F N 1
ATOM 9106 C CA . GLY F 1 12 ? -1.090 -31.766 87.706 1.00 26.23 12 GLY F CA 1
ATOM 9107 C C . GLY F 1 12 ? -0.213 -30.741 87.021 1.00 29.85 12 GLY F C 1
ATOM 9108 O O . GLY F 1 12 ? 0.211 -29.751 87.631 1.00 30.18 12 GLY F O 1
ATOM 9109 N N . SER F 1 13 ? 0.050 -30.962 85.734 1.00 28.31 13 SER F N 1
ATOM 9110 C CA . SER F 1 13 ? 0.748 -29.975 84.916 1.00 30.53 13 SER F CA 1
ATOM 9111 C C . SER F 1 13 ? -0.035 -28.661 84.832 1.00 33.15 13 SER F C 1
ATOM 9112 O O . SER F 1 13 ? -1.268 -28.634 84.889 1.00 33.01 13 SER F O 1
ATOM 9115 N N . ARG F 1 14 ? 0.691 -27.549 84.688 1.00 37.04 14 ARG F N 1
ATOM 9116 C CA . ARG F 1 14 ? 0.025 -26.242 84.648 1.00 39.31 14 ARG F CA 1
ATOM 9117 C C . ARG F 1 14 ? -0.926 -26.144 83.458 1.00 40.53 14 ARG F C 1
ATOM 9118 O O . ARG F 1 14 ? -2.100 -25.769 83.604 1.00 37.69 14 ARG F O 1
ATOM 9126 N N . MET F 1 15 ? -0.432 -26.452 82.261 1.00 41.11 15 MET F N 1
ATOM 9127 C CA . MET F 1 15 ? -1.293 -26.572 81.094 1.00 43.59 15 MET F CA 1
ATOM 9128 C C . MET F 1 15 ? -1.814 -28.006 81.020 1.00 43.56 15 MET F C 1
ATOM 9129 O O . MET F 1 15 ? -1.030 -28.958 81.047 1.00 34.63 15 MET F O 1
ATOM 9134 N N . GLY F 1 16 ? -3.137 -28.160 80.960 1.00 43.05 16 GLY F N 1
ATOM 9135 C CA . GLY F 1 16 ? -3.756 -29.458 80.775 1.00 38.88 16 GLY F CA 1
ATOM 9136 C C . GLY F 1 16 ? -4.086 -30.234 82.038 1.00 37.31 16 GLY F C 1
ATOM 9137 O O . GLY F 1 16 ? -4.908 -31.158 81.974 1.00 38.90 16 GLY F O 1
ATOM 9138 N N . ASN F 1 17 ? -3.462 -29.917 83.175 1.00 34.33 17 ASN F N 1
ATOM 9139 C CA . ASN F 1 17 ? -3.736 -30.621 84.431 1.00 34.83 17 ASN F CA 1
ATOM 9140 C C . ASN F 1 17 ? -3.453 -32.114 84.278 1.00 34.80 17 ASN F C 1
ATOM 9141 O O . ASN F 1 17 ? -4.218 -32.963 84.741 1.00 35.49 17 ASN F O 1
ATOM 9146 N N . VAL F 1 18 ? -2.365 -32.440 83.595 1.00 30.93 18 VAL F N 1
ATOM 9147 C CA . VAL F 1 18 ? -2.010 -33.846 83.398 1.00 27.02 18 VAL F CA 1
ATOM 9148 C C . VAL F 1 18 ? -1.321 -34.355 84.660 1.00 26.96 18 VAL F C 1
ATOM 9149 O O . VAL F 1 18 ? -0.353 -33.737 85.113 1.00 27.92 18 VAL F O 1
ATOM 9153 N N . PRO F 1 19 ? -1.761 -35.475 85.237 1.00 30.54 19 PRO F N 1
ATOM 9154 C CA . PRO F 1 19 ? -1.149 -35.937 86.490 1.00 29.39 19 PRO F CA 1
ATOM 9155 C C . PRO F 1 19 ? 0.248 -36.484 86.227 1.00 26.54 19 PRO F C 1
ATOM 9156 O O . PRO F 1 19 ? 0.447 -37.344 85.367 1.00 23.94 19 PRO F O 1
ATOM 9160 N N . LEU F 1 20 ? 1.226 -35.956 86.937 1.00 23.85 20 LEU F N 1
ATOM 9161 C CA . LEU F 1 20 ? 2.564 -36.489 86.748 1.00 25.13 20 LEU F CA 1
ATOM 9162 C C . LEU F 1 20 ? 2.983 -37.186 88.036 1.00 23.08 20 LEU F C 1
ATOM 9163 O O . LEU F 1 20 ? 2.760 -36.638 89.123 1.00 20.78 20 LEU F O 1
ATOM 9168 N N . PRO F 1 21 ? 3.512 -38.398 87.954 1.00 25.01 21 PRO F N 1
ATOM 9169 C CA . PRO F 1 21 ? 3.814 -39.213 89.161 1.00 25.61 21 PRO F CA 1
ATOM 9170 C C . PRO F 1 21 ? 5.087 -38.781 89.890 1.00 24.11 21 PRO F C 1
ATOM 9171 O O . PRO F 1 21 ? 6.093 -39.493 89.953 1.00 26.90 21 PRO F O 1
ATOM 9175 N N . LYS F 1 22 ? 5.049 -37.574 90.475 1.00 20.86 22 LYS F N 1
ATOM 9176 C CA . LYS F 1 22 ? 6.217 -37.020 91.176 1.00 22.56 22 LYS F CA 1
ATOM 9177 C C . LYS F 1 22 ? 6.626 -37.863 92.376 1.00 24.96 22 LYS F C 1
ATOM 9178 O O . LYS F 1 22 ? 7.762 -37.724 92.860 1.00 25.01 22 LYS F O 1
ATOM 9184 N N . GLN F 1 23 ? 5.701 -38.671 92.910 1.00 20.55 23 GLN F N 1
ATOM 9185 C CA . GLN F 1 23 ? 5.980 -39.477 94.102 1.00 20.52 23 GLN F CA 1
ATOM 9186 C C . GLN F 1 23 ? 6.996 -40.595 93.835 1.00 24.70 23 GLN F C 1
ATOM 9187 O O . GLN F 1 23 ? 7.562 -41.156 94.786 1.00 21.68 23 GLN F O 1
ATOM 9193 N N . PHE F 1 24 ? 7.285 -40.898 92.566 1.00 25.65 24 PHE F N 1
ATOM 9194 C CA . PHE F 1 24 ? 8.294 -41.886 92.241 1.00 25.86 24 PHE F CA 1
ATOM 9195 C C . PHE F 1 24 ? 9.673 -41.276 92.044 1.00 28.26 24 PHE F C 1
ATOM 9196 O O . PHE F 1 24 ? 10.639 -42.032 91.870 1.00 28.80 24 PHE F O 1
ATOM 9204 N N . LEU F 1 25 ? 9.801 -39.945 92.109 1.00 26.09 25 LEU F N 1
ATOM 9205 C CA . LEU F 1 25 ? 11.111 -39.338 91.938 1.00 27.51 25 LEU F CA 1
ATOM 9206 C C . LEU F 1 25 ? 12.005 -39.674 93.128 1.00 29.19 25 LEU F C 1
ATOM 9207 O O . LEU F 1 25 ? 11.542 -39.853 94.255 1.00 25.33 25 LEU F O 1
ATOM 9212 N N . ASP F 1 26 ? 13.304 -39.765 92.860 1.00 34.69 26 ASP F N 1
ATOM 9213 C CA . ASP F 1 26 ? 14.262 -40.252 93.844 1.00 34.14 26 ASP F CA 1
ATOM 9214 C C . ASP F 1 26 ? 14.599 -39.166 94.853 1.00 33.61 26 ASP F C 1
ATOM 9215 O O . ASP F 1 26 ? 14.917 -38.029 94.495 1.00 33.75 26 ASP F O 1
ATOM 9217 N N . LEU F 1 27 ? 14.557 -39.537 96.118 1.00 31.88 27 LEU F N 1
ATOM 9218 C CA . LEU F 1 27 ? 14.991 -38.684 97.212 1.00 30.94 27 LEU F CA 1
ATOM 9219 C C . LEU F 1 27 ? 16.025 -39.501 97.975 1.00 30.04 27 LEU F C 1
ATOM 9220 O O . LEU F 1 27 ? 15.673 -40.483 98.642 1.00 28.55 27 LEU F O 1
ATOM 9225 N N . ASP F 1 28 ? 17.299 -39.149 97.823 1.00 30.23 28 ASP F N 1
ATOM 9226 C CA . ASP F 1 28 ? 18.383 -39.873 98.478 1.00 36.62 28 ASP F CA 1
ATOM 9227 C C . ASP F 1 28 ? 18.314 -41.376 98.182 1.00 35.09 28 ASP F C 1
ATOM 9228 O O . ASP F 1 28 ? 18.410 -42.208 99.083 1.00 32.77 28 ASP F O 1
ATOM 9233 N N . ASN F 1 29 ? 18.129 -41.704 96.893 1.00 34.41 29 ASN F N 1
ATOM 9234 C CA . ASN F 1 29 ? 18.197 -43.066 96.323 1.00 37.02 29 ASN F CA 1
ATOM 9235 C C . ASN F 1 29 ? 16.996 -43.949 96.672 1.00 35.09 29 ASN F C 1
ATOM 9236 O O . ASN F 1 29 ? 17.065 -45.178 96.573 1.00 34.47 29 ASN F O 1
ATOM 9241 N N . LYS F 1 30 ? 15.858 -43.327 96.967 1.00 31.01 30 LYS F N 1
ATOM 9242 C CA . LYS F 1 30 ? 14.540 -43.876 97.267 1.00 30.91 30 LYS F CA 1
ATOM 9243 C C . LYS F 1 30 ? 13.401 -42.990 96.808 1.00 27.99 30 LYS F C 1
ATOM 9244 O O . LYS F 1 30 ? 13.420 -41.784 97.098 1.00 26.44 30 LYS F O 1
ATOM 9250 N N . PRO F 1 31 ? 12.390 -43.559 96.135 1.00 25.51 31 PRO F N 1
ATOM 9251 C CA . PRO F 1 31 ? 11.255 -42.746 95.716 1.00 24.44 31 PRO F CA 1
ATOM 9252 C C . PRO F 1 31 ? 10.625 -42.056 96.920 1.00 23.65 31 PRO F C 1
ATOM 9253 O O . PRO F 1 31 ? 10.584 -42.591 98.031 1.00 22.52 31 PRO F O 1
ATOM 9257 N N . ILE F 1 32 ? 10.153 -40.834 96.684 1.00 22.50 32 ILE F N 1
ATOM 9258 C CA . ILE F 1 32 ? 9.523 -40.042 97.741 1.00 18.09 32 ILE F CA 1
ATOM 9259 C C . ILE F 1 32 ? 8.426 -40.837 98.448 1.00 18.44 32 ILE F C 1
ATOM 9260 O O . ILE F 1 32 ? 8.306 -40.813 99.686 1.00 20.39 32 ILE F O 1
ATOM 9265 N N . LEU F 1 33 ? 7.606 -41.539 97.670 1.00 19.07 33 LEU F N 1
ATOM 9266 C CA . LEU F 1 33 ? 6.503 -42.326 98.217 1.00 20.10 33 LEU F CA 1
ATOM 9267 C C . LEU F 1 33 ? 6.956 -43.294 99.318 1.00 19.54 33 LEU F C 1
ATOM 9268 O O . LEU F 1 33 ? 6.260 -43.449 100.324 1.00 18.46 33 LEU F O 1
ATOM 9273 N N . ILE F 1 34 ? 8.110 -43.964 99.137 1.00 24.36 34 ILE F N 1
ATOM 9274 C CA . ILE F 1 34 ? 8.589 -44.930 100.143 1.00 21.33 34 ILE F CA 1
ATOM 9275 C C . ILE F 1 34 ? 8.971 -44.218 101.446 1.00 22.74 34 ILE F C 1
ATOM 9276 O O . ILE F 1 34 ? 8.706 -44.726 102.544 1.00 24.34 34 ILE F O 1
ATOM 9281 N N . HIS F 1 35 ? 9.654 -43.063 101.347 1.00 20.49 35 HIS F N 1
ATOM 9282 C CA . HIS F 1 35 ? 9.958 -42.273 102.544 1.00 21.52 35 HIS F CA 1
ATOM 9283 C C . HIS F 1 35 ? 8.682 -41.949 103.306 1.00 22.95 35 HIS F C 1
ATOM 9284 O O . HIS F 1 35 ? 8.618 -42.100 104.533 1.00 21.40 35 HIS F O 1
ATOM 9291 N N . THR F 1 36 ? 7.644 -41.514 102.582 1.00 19.95 36 THR F N 1
ATOM 9292 C CA . THR F 1 36 ? 6.387 -41.157 103.254 1.00 20.23 36 THR F CA 1
ATOM 9293 C C . THR F 1 36 ? 5.773 -42.371 103.943 1.00 21.80 36 THR F C 1
ATOM 9294 O O . THR F 1 36 ? 5.321 -42.285 105.094 1.00 25.09 36 THR F O 1
ATOM 9298 N N . LEU F 1 37 ? 5.736 -43.506 103.242 1.00 17.28 37 LEU F N 1
ATOM 9299 C CA . LEU F 1 37 ? 5.135 -44.715 103.805 1.00 21.46 37 LEU F CA 1
ATOM 9300 C C . LEU F 1 37 ? 5.867 -45.179 105.055 1.00 24.92 37 LEU F C 1
ATOM 9301 O O . LEU F 1 37 ? 5.233 -45.663 106.004 1.00 25.06 37 LEU F O 1
ATOM 9306 N N . GLU F 1 38 ? 7.206 -45.073 105.065 1.00 20.85 38 GLU F N 1
ATOM 9307 C CA . GLU F 1 38 ? 7.960 -45.557 106.221 1.00 23.79 38 GLU F CA 1
ATOM 9308 C C . GLU F 1 38 ? 7.521 -44.848 107.504 1.00 24.38 38 GLU F C 1
ATOM 9309 O O . GLU F 1 38 ? 7.455 -45.462 108.581 1.00 23.49 38 GLU F O 1
ATOM 9315 N N . LYS F 1 39 ? 7.180 -43.561 107.394 1.00 24.58 39 LYS F N 1
ATOM 9316 C CA . LYS F 1 39 ? 6.705 -42.805 108.549 1.00 28.06 39 LYS F CA 1
ATOM 9317 C C . LYS F 1 39 ? 5.404 -43.384 109.105 1.00 26.44 39 LYS F C 1
ATOM 9318 O O . LYS F 1 39 ? 5.214 -43.458 110.330 1.00 26.90 39 LYS F O 1
ATOM 9324 N N . PHE F 1 40 ? 4.500 -43.803 108.221 1.00 20.71 40 PHE F N 1
ATOM 9325 C CA . PHE F 1 40 ? 3.226 -44.366 108.668 1.00 22.47 40 PHE F CA 1
ATOM 9326 C C . PHE F 1 40 ? 3.355 -45.789 109.186 1.00 22.86 40 PHE F C 1
ATOM 9327 O O . PHE F 1 40 ? 2.623 -46.175 110.107 1.00 24.78 40 PHE F O 1
ATOM 9335 N N . ILE F 1 41 ? 4.261 -46.582 108.601 1.00 23.56 41 ILE F N 1
ATOM 9336 C CA . ILE F 1 41 ? 4.490 -47.944 109.067 1.00 23.18 41 ILE F CA 1
ATOM 9337 C C . ILE F 1 41 ? 4.934 -47.947 110.522 1.00 25.57 41 ILE F C 1
ATOM 9338 O O . ILE F 1 41 ? 4.594 -48.867 111.275 1.00 26.32 41 ILE F O 1
ATOM 9343 N N . LEU F 1 42 ? 5.652 -46.904 110.962 1.00 29.53 42 LEU F N 1
ATOM 9344 C CA . LEU F 1 42 ? 6.079 -46.812 112.354 1.00 30.37 42 LEU F CA 1
ATOM 9345 C C . LEU F 1 42 ? 4.929 -46.567 113.338 1.00 29.53 42 LEU F C 1
ATOM 9346 O O . LEU F 1 42 ? 5.136 -46.724 114.543 1.00 31.87 42 LEU F O 1
ATOM 9351 N N . ILE F 1 43 ? 3.737 -46.205 112.870 1.00 28.43 43 ILE F N 1
ATOM 9352 C CA . ILE F 1 43 ? 2.599 -45.956 113.753 1.00 28.20 43 ILE F CA 1
ATOM 9353 C C . ILE F 1 43 ? 1.814 -47.259 113.847 1.00 28.44 43 ILE F C 1
ATOM 9354 O O . ILE F 1 43 ? 1.077 -47.628 112.911 1.00 26.63 43 ILE F O 1
ATOM 9359 N N . ASN F 1 44 ? 1.969 -47.961 114.979 1.00 32.48 44 ASN F N 1
ATOM 9360 C CA . ASN F 1 44 ? 1.314 -49.252 115.127 1.00 36.06 44 ASN F CA 1
ATOM 9361 C C . ASN F 1 44 ? -0.190 -49.120 115.263 1.00 35.87 44 ASN F C 1
ATOM 9362 O O . ASN F 1 44 ? -0.906 -50.087 115.012 1.00 33.81 44 ASN F O 1
ATOM 9367 N N . ASP F 1 45 ? -0.685 -47.936 115.600 1.00 35.36 45 ASP F N 1
ATOM 9368 C CA . ASP F 1 45 ? -2.105 -47.802 115.855 1.00 39.20 45 ASP F CA 1
ATOM 9369 C C . ASP F 1 45 ? -2.941 -47.826 114.577 1.00 30.85 45 ASP F C 1
ATOM 9370 O O . ASP F 1 45 ? -4.163 -47.984 114.679 1.00 29.56 45 ASP F O 1
ATOM 9375 N N . PHE F 1 46 ? -2.323 -47.755 113.383 1.00 25.46 46 PHE F N 1
ATOM 9376 C CA . PHE F 1 46 ? -3.094 -47.870 112.154 1.00 23.35 46 PHE F CA 1
ATOM 9377 C C . PHE F 1 46 ? -3.543 -49.305 111.922 1.00 24.26 46 PHE F C 1
ATOM 9378 O O . PHE F 1 46 ? -2.742 -50.245 111.990 1.00 27.35 46 PHE F O 1
ATOM 9386 N N . GLU F 1 47 ? -4.832 -49.459 111.641 1.00 24.91 47 GLU F N 1
ATOM 9387 C CA . GLU F 1 47 ? -5.371 -50.758 111.239 1.00 27.09 47 GLU F CA 1
ATOM 9388 C C . GLU F 1 47 ? -4.979 -51.105 109.800 1.00 26.50 47 GLU F C 1
ATOM 9389 O O . GLU F 1 47 ? -4.776 -52.282 109.475 1.00 26.62 47 GLU F O 1
ATOM 9395 N N . LYS F 1 48 ? -4.972 -50.118 108.905 1.00 24.95 48 LYS F N 1
ATOM 9396 C CA . LYS F 1 48 ? -4.569 -50.324 107.510 1.00 24.27 48 LYS F CA 1
ATOM 9397 C C . LYS F 1 48 ? -3.927 -49.042 106.997 1.00 22.99 48 LYS F C 1
ATOM 9398 O O . LYS F 1 48 ? -4.297 -47.936 107.430 1.00 23.49 48 LYS F O 1
ATOM 9404 N N . ILE F 1 49 ? -2.958 -49.188 106.080 1.00 19.47 49 ILE F N 1
ATOM 9405 C CA . ILE F 1 49 ? -2.298 -48.050 105.417 1.00 19.75 49 ILE F CA 1
ATOM 9406 C C . ILE F 1 49 ? -2.564 -48.202 103.920 1.00 23.99 49 ILE F C 1
ATOM 9407 O O . ILE F 1 49 ? -1.956 -49.043 103.232 1.00 23.14 49 ILE F O 1
ATOM 9412 N N . ILE F 1 50 ? -3.505 -47.407 103.415 1.00 19.73 50 ILE F N 1
ATOM 9413 C CA . ILE F 1 50 ? -4.077 -47.600 102.082 1.00 19.07 50 ILE F CA 1
ATOM 9414 C C . ILE F 1 50 ? -3.528 -46.505 101.189 1.00 21.75 50 ILE F C 1
ATOM 9415 O O . ILE F 1 50 ? -3.755 -45.321 101.455 1.00 22.72 50 ILE F O 1
ATOM 9420 N N . ILE F 1 51 ? -2.843 -46.896 100.119 1.00 18.50 51 ILE F N 1
ATOM 9421 C CA . ILE F 1 51 ? -2.347 -45.971 99.100 1.00 17.48 51 ILE F CA 1
ATOM 9422 C C . ILE F 1 51 ? -3.340 -46.004 97.955 1.00 21.96 51 ILE F C 1
ATOM 9423 O O . ILE F 1 51 ? -3.594 -47.072 97.382 1.00 22.53 51 ILE F O 1
ATOM 9428 N N . ALA F 1 52 ? -3.884 -44.850 97.591 1.00 21.67 52 ALA F N 1
ATOM 9429 C CA . ALA F 1 52 ? -4.784 -44.751 96.450 1.00 19.14 52 ALA F CA 1
ATOM 9430 C C . ALA F 1 52 ? -4.104 -44.014 95.301 1.00 21.38 52 ALA F C 1
ATOM 9431 O O . ALA F 1 52 ? -3.532 -42.934 95.504 1.00 20.79 52 ALA F O 1
ATOM 9433 N N . THR F 1 53 ? -4.165 -44.594 94.103 1.00 18.58 53 THR F N 1
ATOM 9434 C CA . THR F 1 53 ? -3.405 -44.050 92.977 1.00 19.67 53 THR F CA 1
ATOM 9435 C C . THR F 1 53 ? -4.177 -44.330 91.690 1.00 19.78 53 THR F C 1
ATOM 9436 O O . THR F 1 53 ? -5.031 -45.226 91.656 1.00 18.47 53 THR F O 1
ATOM 9440 N N . PRO F 1 54 ? -3.929 -43.574 90.617 1.00 18.30 54 PRO F N 1
ATOM 9441 C CA . PRO F 1 54 ? -4.656 -43.857 89.376 1.00 17.77 54 PRO F CA 1
ATOM 9442 C C . PRO F 1 54 ? -4.405 -45.291 88.928 1.00 18.66 54 PRO F C 1
ATOM 9443 O O . PRO F 1 54 ? -3.349 -45.870 89.174 1.00 18.65 54 PRO F O 1
ATOM 9447 N N . GLN F 1 55 ? -5.418 -45.842 88.275 1.00 18.48 55 GLN F N 1
ATOM 9448 C CA . GLN F 1 55 ? -5.368 -47.203 87.739 1.00 24.67 55 GLN F CA 1
ATOM 9449 C C . GLN F 1 55 ? -4.077 -47.469 86.982 1.00 19.86 55 GLN F C 1
ATOM 9450 O O . GLN F 1 55 ? -3.415 -48.490 87.201 1.00 19.31 55 GLN F O 1
ATOM 9456 N N . GLN F 1 56 ? -3.671 -46.533 86.129 1.00 20.83 56 GLN F N 1
ATOM 9457 C CA . GLN F 1 56 ? -2.529 -46.716 85.245 1.00 22.26 56 GLN F CA 1
ATOM 9458 C C . GLN F 1 56 ? -1.198 -46.755 86.001 1.00 21.27 56 GLN F C 1
ATOM 9459 O O . GLN F 1 56 ? -0.173 -47.095 85.390 1.00 21.61 56 GLN F O 1
ATOM 9465 N N . TRP F 1 57 ? -1.181 -46.396 87.288 1.00 17.54 57 TRP F N 1
ATOM 9466 C CA . TRP F 1 57 ? 0.043 -46.396 88.104 1.00 16.10 57 TRP F CA 1
ATOM 9467 C C . TRP F 1 57 ? 0.054 -47.508 89.146 1.00 18.44 57 TRP F C 1
ATOM 9468 O O . TRP F 1 57 ? 1.053 -47.651 89.872 1.00 17.59 57 TRP F O 1
ATOM 9479 N N . MET F 1 58 ? -0.992 -48.318 89.208 1.00 19.94 58 MET F N 1
ATOM 9480 C CA . MET F 1 58 ? -1.080 -49.321 90.273 1.00 22.54 58 MET F CA 1
ATOM 9481 C C . MET F 1 58 ? 0.017 -50.386 90.150 1.00 23.20 58 MET F C 1
ATOM 9482 O O . MET F 1 58 ? 0.655 -50.770 91.149 1.00 23.06 58 MET F O 1
ATOM 9487 N N . THR F 1 59 ? 0.264 -50.854 88.935 1.00 20.12 59 THR F N 1
ATOM 9488 C CA . THR F 1 59 ? 1.272 -51.894 88.749 1.00 24.28 59 THR F CA 1
ATOM 9489 C C . THR F 1 59 ? 2.650 -51.392 89.164 1.00 22.57 59 THR F C 1
ATOM 9490 O O . THR F 1 59 ? 3.383 -52.077 89.889 1.00 21.64 59 THR F O 1
ATOM 9494 N N . HIS F 1 60 ? 3.021 -50.197 88.697 1.00 20.72 60 HIS F N 1
ATOM 9495 C CA . HIS F 1 60 ? 4.323 -49.658 89.049 1.00 22.55 60 HIS F CA 1
ATOM 9496 C C . HIS F 1 60 ? 4.416 -49.416 90.541 1.00 19.53 60 HIS F C 1
ATOM 9497 O O . HIS F 1 60 ? 5.473 -49.631 91.144 1.00 18.75 60 HIS F O 1
ATOM 9504 N N . THR F 1 61 ? 3.314 -48.990 91.155 1.00 16.05 61 THR F N 1
ATOM 9505 C CA . THR F 1 61 ? 3.349 -48.718 92.597 1.00 20.21 61 THR F CA 1
ATOM 9506 C C . THR F 1 61 ? 3.658 -49.997 93.364 1.00 21.15 61 THR F C 1
ATOM 9507 O O . THR F 1 61 ? 4.529 -50.018 94.252 1.00 20.00 61 THR F O 1
ATOM 9511 N N . LYS F 1 62 ? 2.975 -51.080 92.990 1.00 20.55 62 LYS F N 1
ATOM 9512 C CA . LYS F 1 62 ? 3.193 -52.366 93.663 1.00 22.18 62 LYS F CA 1
ATOM 9513 C C . LYS F 1 62 ? 4.609 -52.879 93.410 1.00 25.80 62 LYS F C 1
ATOM 9514 O O . LYS F 1 62 ? 5.266 -53.409 94.322 1.00 24.21 62 LYS F O 1
ATOM 9520 N N . ASP F 1 63 ? 5.097 -52.736 92.169 1.00 22.41 63 ASP F N 1
ATOM 9521 C CA . ASP F 1 63 ? 6.465 -53.165 91.882 1.00 25.90 63 ASP F CA 1
ATOM 9522 C C . ASP F 1 63 ? 7.466 -52.397 92.741 1.00 24.07 63 ASP F C 1
ATOM 9523 O O . ASP F 1 63 ? 8.461 -52.966 93.211 1.00 25.40 63 ASP F O 1
ATOM 9528 N N . THR F 1 64 ? 7.245 -51.084 92.902 1.00 22.17 64 THR F N 1
ATOM 9529 C CA . THR F 1 64 ? 8.160 -50.260 93.687 1.00 23.46 64 THR F CA 1
ATOM 9530 C C . THR F 1 64 ? 8.117 -50.630 95.166 1.00 21.71 64 THR F C 1
ATOM 9531 O O . THR F 1 64 ? 9.155 -50.638 95.825 1.00 21.92 64 THR F O 1
ATOM 9535 N N . LEU F 1 65 ? 6.930 -50.897 95.714 1.00 20.06 65 LEU F N 1
ATOM 9536 C CA . LEU F 1 65 ? 6.856 -51.396 97.089 1.00 26.63 65 LEU F CA 1
ATOM 9537 C C . LEU F 1 65 ? 7.668 -52.680 97.247 1.00 26.90 65 LEU F C 1
ATOM 9538 O O . LEU F 1 65 ? 8.448 -52.835 98.210 1.00 25.62 65 LEU F O 1
ATOM 9543 N N . ARG F 1 66 ? 7.510 -53.617 96.290 1.00 25.14 66 ARG F N 1
ATOM 9544 C CA . ARG F 1 66 ? 8.240 -54.874 96.372 1.00 27.37 66 ARG F CA 1
ATOM 9545 C C . ARG F 1 66 ? 9.741 -54.618 96.333 1.00 27.03 66 ARG F C 1
ATOM 9546 O O . ARG F 1 66 ? 10.491 -55.177 97.138 1.00 29.13 66 ARG F O 1
ATOM 9554 N N . LYS F 1 67 ? 10.182 -53.726 95.437 1.00 26.50 67 LYS F N 1
ATOM 9555 C CA . LYS F 1 67 ? 11.606 -53.472 95.246 1.00 28.61 67 LYS F CA 1
ATOM 9556 C C . LYS F 1 67 ? 12.245 -52.880 96.492 1.00 29.20 67 LYS F C 1
ATOM 9557 O O . LYS F 1 67 ? 13.396 -53.190 96.824 1.00 31.89 67 LYS F O 1
ATOM 9563 N N . PHE F 1 68 ? 11.514 -52.022 97.194 1.00 27.03 68 PHE F N 1
ATOM 9564 C CA . PHE F 1 68 ? 12.045 -51.373 98.377 1.00 30.74 68 PHE F CA 1
ATOM 9565 C C . PHE F 1 68 ? 11.618 -52.055 99.673 1.00 32.53 68 PHE F C 1
ATOM 9566 O O . PHE F 1 68 ? 11.680 -51.432 100.739 1.00 31.98 68 PHE F O 1
ATOM 9574 N N . LYS F 1 69 ? 11.234 -53.340 99.600 1.00 31.94 69 LYS F N 1
ATOM 9575 C CA . LYS F 1 69 ? 11.087 -54.192 100.785 1.00 36.43 69 LYS F CA 1
ATOM 9576 C C . LYS F 1 69 ? 9.971 -53.734 101.710 1.00 35.59 69 LYS F C 1
ATOM 9577 O O . LYS F 1 69 ? 10.037 -53.928 102.928 1.00 35.63 69 LYS F O 1
ATOM 9583 N N . ILE F 1 70 ? 8.938 -53.107 101.169 1.00 33.54 70 ILE F N 1
ATOM 9584 C CA . ILE F 1 70 ? 7.813 -52.668 101.980 1.00 31.87 70 ILE F CA 1
ATOM 9585 C C . ILE F 1 70 ? 6.879 -53.867 102.073 1.00 33.51 70 ILE F C 1
ATOM 9586 O O . ILE F 1 70 ? 6.095 -54.130 101.171 1.00 36.28 70 ILE F O 1
ATOM 9591 N N . SER F 1 71 ? 6.955 -54.591 103.179 1.00 33.51 71 SER F N 1
ATOM 9592 C CA . SER F 1 71 ? 6.231 -55.849 103.324 1.00 38.66 71 SER F CA 1
ATOM 9593 C C . SER F 1 71 ? 5.143 -55.828 104.392 1.00 38.44 71 SER F C 1
ATOM 9594 O O . SER F 1 71 ? 4.461 -56.842 104.582 1.00 39.03 71 SER F O 1
ATOM 9597 N N . ASP F 1 72 ? 4.986 -54.723 105.114 1.00 35.01 72 ASP F N 1
ATOM 9598 C CA . ASP F 1 72 ? 4.021 -54.650 106.200 1.00 32.82 72 ASP F CA 1
ATOM 9599 C C . ASP F 1 72 ? 2.650 -55.077 105.698 1.00 27.89 72 ASP F C 1
ATOM 9600 O O . ASP F 1 72 ? 2.164 -54.554 104.696 1.00 28.43 72 ASP F O 1
ATOM 9605 N N . GLU F 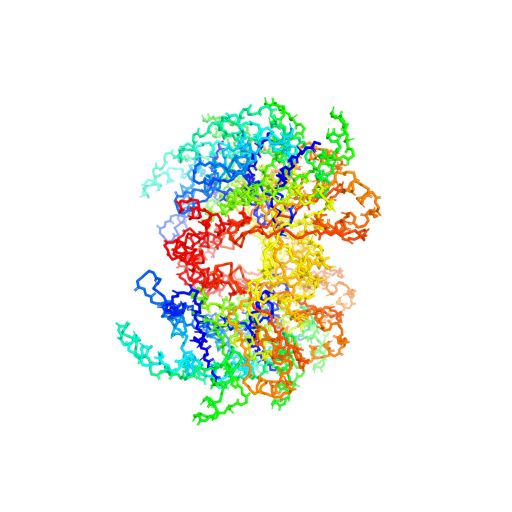1 73 ? 2.028 -56.043 106.384 1.00 29.06 73 GLU F N 1
ATOM 9606 C CA . GLU F 1 73 ? 0.767 -56.570 105.867 1.00 34.33 73 GLU F CA 1
ATOM 9607 C C . GLU F 1 73 ? -0.343 -55.515 105.830 1.00 29.90 73 GLU F C 1
ATOM 9608 O O . GLU F 1 73 ? -1.334 -55.714 105.120 1.00 25.50 73 GLU F O 1
ATOM 9614 N N . ARG F 1 74 ? -0.192 -54.382 106.540 1.00 28.17 74 ARG F N 1
ATOM 9615 C CA . ARG F 1 74 ? -1.216 -53.341 106.521 1.00 27.40 74 ARG F CA 1
ATOM 9616 C C . ARG F 1 74 ? -1.211 -52.489 105.261 1.00 25.17 74 ARG F C 1
ATOM 9617 O O . ARG F 1 74 ? -2.143 -51.688 105.074 1.00 28.99 74 ARG F O 1
ATOM 9625 N N . ILE F 1 75 ? -0.185 -52.594 104.431 1.00 24.41 75 ILE F N 1
ATOM 9626 C CA . ILE F 1 75 ? -0.056 -51.747 103.243 1.00 22.16 75 ILE F CA 1
ATOM 9627 C C . ILE F 1 75 ? -0.918 -52.341 102.133 1.00 24.02 75 ILE F C 1
ATOM 9628 O O . ILE F 1 75 ? -0.893 -53.554 101.891 1.00 24.04 75 ILE F O 1
ATOM 9633 N N . GLU F 1 76 ? -1.738 -51.512 101.503 1.00 23.67 76 GLU F N 1
ATOM 9634 C CA . GLU F 1 76 ? -2.557 -51.933 100.371 1.00 25.51 76 GLU F CA 1
ATOM 9635 C C . GLU F 1 76 ? -2.649 -50.819 99.344 1.00 24.58 76 GLU F C 1
ATOM 9636 O O . GLU F 1 76 ? -2.910 -49.675 99.712 1.00 22.31 76 GLU F O 1
ATOM 9642 N N . VAL F 1 77 ? -2.571 -51.174 98.064 1.00 21.69 77 VAL F N 1
ATOM 9643 C CA . VAL F 1 77 ? -2.693 -50.206 96.957 1.00 18.89 77 VAL F CA 1
ATOM 9644 C C . VAL F 1 77 ? -4.082 -50.350 96.338 1.00 21.85 77 VAL F C 1
ATOM 9645 O O . VAL F 1 77 ? -4.499 -51.464 96.004 1.00 23.25 77 VAL F O 1
ATOM 9649 N N . ILE F 1 78 ? -4.835 -49.251 96.230 1.00 19.41 78 ILE F N 1
ATOM 9650 C CA . ILE F 1 78 ? -6.150 -49.346 95.604 1.00 21.11 78 ILE F CA 1
ATOM 9651 C C . ILE F 1 78 ? -6.254 -48.291 94.520 1.00 21.94 78 ILE F C 1
ATOM 9652 O O . ILE F 1 78 ? -5.481 -47.335 94.475 1.00 21.51 78 ILE F O 1
ATOM 9657 N N . GLN F 1 79 ? -7.256 -48.471 93.651 1.00 22.30 79 GLN F N 1
ATOM 9658 C CA . GLN F 1 79 ? -7.472 -47.551 92.542 1.00 23.35 79 GLN F CA 1
ATOM 9659 C C . GLN F 1 79 ? -8.080 -46.251 93.053 1.00 24.39 79 GLN F C 1
ATOM 9660 O O . GLN F 1 79 ? -9.085 -46.267 93.776 1.00 22.71 79 GLN F O 1
ATOM 9666 N N . GLY F 1 80 ? -7.487 -45.139 92.649 1.00 24.80 80 GLY F N 1
ATOM 9667 C CA . GLY F 1 80 ? -8.005 -43.828 92.979 1.00 27.34 80 GLY F CA 1
ATOM 9668 C C . GLY F 1 80 ? -9.212 -43.445 92.127 1.00 30.67 80 GLY F C 1
ATOM 9669 O O . GLY F 1 80 ? -9.691 -44.211 91.287 1.00 28.09 80 GLY F O 1
ATOM 9670 N N . GLY F 1 81 ? -9.692 -42.214 92.364 1.00 28.25 81 GLY F N 1
ATOM 9671 C CA . GLY F 1 81 ? -10.925 -41.708 91.811 1.00 30.72 81 GLY F CA 1
ATOM 9672 C C . GLY F 1 81 ? -10.732 -40.590 90.801 1.00 33.04 81 GLY F C 1
ATOM 9673 O O . GLY F 1 81 ? -9.636 -40.368 90.269 1.00 34.01 81 GLY F O 1
ATOM 9674 N N . SER F 1 82 ? -11.818 -39.862 90.539 1.00 35.15 82 SER F N 1
ATOM 9675 C CA . SER F 1 82 ? -11.801 -38.856 89.472 1.00 38.76 82 SER F CA 1
ATOM 9676 C C . SER F 1 82 ? -11.155 -37.548 89.903 1.00 39.04 82 SER F C 1
ATOM 9677 O O . SER F 1 82 ? -10.843 -36.720 89.038 1.00 37.78 82 SER F O 1
ATOM 9680 N N . ASP F 1 83 ? -11.003 -37.338 91.215 1.00 37.50 83 ASP F N 1
ATOM 9681 C CA . ASP F 1 83 ? -10.306 -36.200 91.797 1.00 38.90 83 ASP F CA 1
ATOM 9682 C C . ASP F 1 83 ? -9.868 -36.596 93.204 1.00 38.25 83 ASP F C 1
ATOM 9683 O O . ASP F 1 83 ? -10.162 -37.695 93.681 1.00 38.75 83 ASP F O 1
ATOM 9688 N N . ARG F 1 84 ? -9.161 -35.689 93.873 1.00 31.93 84 ARG F N 1
ATOM 9689 C CA . ARG F 1 84 ? -8.559 -36.043 95.154 1.00 30.66 84 ARG F CA 1
ATOM 9690 C C . ARG F 1 84 ? -9.621 -36.396 96.190 1.00 28.07 84 ARG F C 1
ATOM 9691 O O . ARG F 1 84 ? -9.463 -37.370 96.948 1.00 28.17 84 ARG F O 1
ATOM 9699 N N . ASN F 1 85 ? -10.697 -35.606 96.272 1.00 27.70 85 ASN F N 1
ATOM 9700 C CA . ASN F 1 85 ? -11.729 -35.937 97.252 1.00 28.93 85 ASN F CA 1
ATOM 9701 C C . ASN F 1 85 ? -12.471 -37.228 96.873 1.00 29.47 85 ASN F C 1
ATOM 9702 O O . ASN F 1 85 ? -12.763 -38.055 97.744 1.00 26.04 85 ASN F O 1
ATOM 9707 N N . ASP F 1 86 ? -12.737 -37.449 95.577 1.00 29.15 86 ASP F N 1
ATOM 9708 C CA . ASP F 1 86 ? -13.327 -38.723 95.150 1.00 31.01 86 ASP F CA 1
ATOM 9709 C C . ASP F 1 86 ? -12.402 -39.887 95.488 1.00 28.81 86 ASP F C 1
ATOM 9710 O O . ASP F 1 86 ? -12.860 -40.964 95.896 1.00 26.99 86 ASP F O 1
ATOM 9715 N N . THR F 1 87 ? -11.091 -39.664 95.391 1.00 27.95 87 THR F N 1
ATOM 9716 C CA . THR F 1 87 ? -10.127 -40.686 95.783 1.00 27.07 87 THR F CA 1
ATOM 9717 C C . THR F 1 87 ? -10.187 -40.973 97.283 1.00 25.26 87 THR F C 1
ATOM 9718 O O . THR F 1 87 ? -10.125 -42.137 97.719 1.00 24.95 87 THR F O 1
ATOM 9722 N N . ILE F 1 88 ? -10.274 -39.929 98.105 1.00 21.53 88 ILE F N 1
ATOM 9723 C CA . ILE F 1 88 ? -10.459 -40.184 99.528 1.00 21.93 88 ILE F CA 1
ATOM 9724 C C . ILE F 1 88 ? -11.693 -41.047 99.741 1.00 25.70 88 ILE F C 1
ATOM 9725 O O . ILE F 1 88 ? -11.689 -42.002 100.538 1.00 22.83 88 ILE F O 1
ATOM 9730 N N . MET F 1 89 ? -12.769 -40.731 99.018 1.00 24.66 89 MET F N 1
ATOM 9731 C CA . MET F 1 89 ? -13.992 -41.490 99.216 1.00 26.52 89 MET F CA 1
ATOM 9732 C C . MET F 1 89 ? -13.842 -42.926 98.723 1.00 24.87 89 MET F C 1
ATOM 9733 O O . MET F 1 89 ? -14.479 -43.827 99.269 1.00 25.22 89 MET F O 1
ATOM 9738 N N . ASN F 1 90 ? -12.999 -43.174 97.711 1.00 26.05 90 ASN F N 1
ATOM 9739 C CA . ASN F 1 90 ? -12.710 -44.567 97.347 1.00 23.25 90 ASN F CA 1
ATOM 9740 C C . ASN F 1 90 ? -12.070 -45.307 98.512 1.00 24.76 90 ASN F C 1
ATOM 9741 O O . ASN F 1 90 ? -12.343 -46.501 98.737 1.00 26.64 90 ASN F O 1
ATOM 9746 N N . ILE F 1 91 ? -11.184 -44.624 99.237 1.00 23.27 91 ILE F N 1
ATOM 9747 C CA . ILE F 1 91 ? -10.556 -45.250 100.401 1.00 21.96 91 ILE F CA 1
ATOM 9748 C C . ILE F 1 91 ? -11.612 -45.557 101.464 1.00 25.53 91 ILE F C 1
ATOM 9749 O O . ILE F 1 91 ? -11.616 -46.633 102.082 1.00 23.37 91 ILE F O 1
ATOM 9754 N N . VAL F 1 92 ? -12.511 -44.600 101.703 1.00 25.23 92 VAL F N 1
ATOM 9755 C CA . VAL F 1 92 ? -13.588 -44.816 102.667 1.00 25.68 92 VAL F CA 1
ATOM 9756 C C . VAL F 1 92 ? -14.423 -46.024 102.261 1.00 26.52 92 VAL F C 1
ATOM 9757 O O . VAL F 1 92 ? -14.781 -46.866 103.107 1.00 27.21 92 VAL F O 1
ATOM 9761 N N . LYS F 1 93 ? -14.761 -46.121 100.966 1.00 25.46 93 LYS F N 1
ATOM 9762 C CA . LYS F 1 93 ? -15.562 -47.234 100.483 1.00 29.55 93 LYS F CA 1
ATOM 9763 C C . LYS F 1 93 ? -14.825 -48.556 100.647 1.00 29.67 93 LYS F C 1
ATOM 9764 O O . LYS F 1 93 ? -15.443 -49.582 100.954 1.00 29.93 93 LYS F O 1
ATOM 9770 N N . HIS F 1 94 ? -13.507 -48.561 100.430 1.00 27.63 94 HIS F N 1
ATOM 9771 C CA . HIS F 1 94 ? -12.748 -49.796 100.613 1.00 28.12 94 HIS F CA 1
ATOM 9772 C C . HIS F 1 94 ? -12.762 -50.245 102.080 1.00 27.69 94 HIS F C 1
ATOM 9773 O O . HIS F 1 94 ? -12.971 -51.439 102.373 1.00 30.48 94 HIS F O 1
ATOM 9780 N N . ILE F 1 95 ? -12.562 -49.303 103.013 1.00 25.89 95 ILE F N 1
ATOM 9781 C CA . ILE F 1 95 ? -12.663 -49.632 104.440 1.00 26.53 95 ILE F CA 1
ATOM 9782 C C . ILE F 1 95 ? -14.053 -50.167 104.754 1.00 28.46 95 ILE F C 1
ATOM 9783 O O . ILE F 1 95 ? -14.213 -51.202 105.422 1.00 30.32 95 ILE F O 1
ATOM 9788 N N . GLU F 1 96 ? -15.078 -49.490 104.237 1.00 31.75 96 GLU F N 1
ATOM 9789 C CA . GLU F 1 96 ? -16.461 -49.896 104.497 1.00 35.78 96 GLU F CA 1
ATOM 9790 C C . GLU F 1 96 ? -16.731 -51.314 104.011 1.00 36.69 96 GLU F C 1
ATOM 9791 O O . GLU F 1 96 ? -17.377 -52.115 104.705 1.00 35.80 96 GLU F O 1
ATOM 9797 N N . SER F 1 97 ? -16.250 -51.638 102.809 1.00 34.96 97 SER F N 1
ATOM 9798 C CA . SER F 1 97 ? -16.469 -52.948 102.215 1.00 39.50 97 SER F CA 1
ATOM 9799 C C . SER F 1 97 ? -15.641 -54.043 102.873 1.00 43.17 97 SER F C 1
ATOM 9800 O O . SER F 1 97 ? -16.029 -55.220 102.814 1.00 47.68 97 SER F O 1
ATOM 9803 N N . THR F 1 98 ? -14.509 -53.695 103.484 1.00 36.05 98 THR F N 1
ATOM 9804 C CA . THR F 1 98 ? -13.647 -54.694 104.110 1.00 37.79 98 THR F CA 1
ATOM 9805 C C . THR F 1 98 ? -14.010 -54.935 105.579 1.00 41.32 98 THR F C 1
ATOM 9806 O O . THR F 1 98 ? -14.284 -56.072 105.987 1.00 41.71 98 THR F O 1
ATOM 9810 N N . ASN F 1 99 ? -13.968 -53.877 106.392 1.00 38.94 99 ASN F N 1
ATOM 9811 C CA . ASN F 1 99 ? -14.240 -53.960 107.820 1.00 41.55 99 ASN F CA 1
ATOM 9812 C C . ASN F 1 99 ? -15.598 -53.416 108.246 1.00 40.33 99 ASN F C 1
ATOM 9813 O O . ASN F 1 99 ? -16.013 -53.685 109.375 1.00 44.46 99 ASN F O 1
ATOM 9818 N N . GLY F 1 100 ? -16.279 -52.629 107.421 1.00 43.08 100 GLY F N 1
ATOM 9819 C CA . GLY F 1 100 ? -17.403 -51.856 107.923 1.00 43.51 100 GLY F CA 1
ATOM 9820 C C . GLY F 1 100 ? -16.893 -50.647 108.696 1.00 39.69 100 GLY F C 1
ATOM 9821 O O . GLY F 1 100 ? -15.751 -50.671 109.151 1.00 41.12 100 GLY F O 1
ATOM 9822 N N . ILE F 1 101 ? -17.671 -49.569 108.810 1.00 39.55 101 ILE F N 1
ATOM 9823 C CA . ILE F 1 101 ? -17.237 -48.350 109.502 1.00 38.68 101 ILE F CA 1
ATOM 9824 C C . ILE F 1 101 ? -17.842 -48.298 110.903 1.00 36.47 101 ILE F C 1
ATOM 9825 O O . ILE F 1 101 ? -19.065 -48.384 111.062 1.00 37.05 101 ILE F O 1
ATOM 9830 N N . ASN F 1 102 ? -16.995 -48.107 111.912 1.00 34.18 102 ASN F N 1
ATOM 9831 C CA . ASN F 1 102 ? -17.429 -47.885 113.286 1.00 36.66 102 ASN F CA 1
ATOM 9832 C C . ASN F 1 102 ? -17.604 -46.396 113.545 1.00 34.39 102 ASN F C 1
ATOM 9833 O O . ASN F 1 102 ? -16.958 -45.552 112.910 1.00 26.11 102 ASN F O 1
ATOM 9838 N N . ASP F 1 103 ? -18.456 -46.084 114.528 1.00 35.12 103 ASP F N 1
ATOM 9839 C CA . ASP F 1 103 ? -18.777 -44.682 114.782 1.00 37.55 103 ASP F CA 1
ATOM 9840 C C . ASP F 1 103 ? -17.565 -43.879 115.241 1.00 30.03 103 ASP F C 1
ATOM 9841 O O . ASP F 1 103 ? -17.530 -42.659 115.052 1.00 27.69 103 ASP F O 1
ATOM 9846 N N . ASP F 1 104 ? -16.571 -44.517 115.852 1.00 29.51 104 ASP F N 1
ATOM 9847 C CA . ASP F 1 104 ? -15.400 -43.763 116.286 1.00 26.20 104 ASP F CA 1
ATOM 9848 C C . ASP F 1 104 ? -14.222 -43.873 115.331 1.00 25.47 104 ASP F C 1
ATOM 9849 O O . ASP F 1 104 ? -13.153 -43.346 115.648 1.00 26.85 104 ASP F O 1
ATOM 9854 N N . ASP F 1 105 ? -14.393 -44.500 114.161 1.00 23.10 105 ASP F N 1
ATOM 9855 C CA . ASP F 1 105 ? -13.270 -44.639 113.229 1.00 23.89 105 ASP F CA 1
ATOM 9856 C C . ASP F 1 105 ? -12.780 -43.272 112.752 1.00 22.13 105 ASP F C 1
ATOM 9857 O O . ASP F 1 105 ? -13.574 -42.376 112.462 1.00 22.32 105 ASP F O 1
ATOM 9862 N N . VAL F 1 106 ? -11.469 -43.147 112.574 1.00 22.79 106 VAL F N 1
ATOM 9863 C CA . VAL F 1 106 ? -10.895 -41.933 112.006 1.00 22.40 106 VAL F CA 1
ATOM 9864 C C . VAL F 1 106 ? -9.998 -42.303 110.821 1.00 22.24 106 VAL F C 1
ATOM 9865 O O . VAL F 1 106 ? -9.453 -43.415 110.738 1.00 23.96 106 VAL F O 1
ATOM 9869 N N . ILE F 1 107 ? -9.859 -41.371 109.881 1.00 20.86 107 ILE F N 1
ATOM 9870 C CA . ILE F 1 107 ? -8.956 -41.579 108.742 1.00 19.90 107 ILE F CA 1
ATOM 9871 C C . ILE F 1 107 ? -7.976 -40.410 108.713 1.00 19.14 107 ILE F C 1
ATOM 9872 O O . ILE F 1 107 ? -8.380 -39.251 108.866 1.00 20.65 107 ILE F O 1
ATOM 9877 N N . VAL F 1 108 ? -6.684 -40.724 108.599 1.00 20.74 108 VAL F N 1
ATOM 9878 C CA . VAL F 1 108 ? -5.621 -39.729 108.451 1.00 20.17 108 VAL F CA 1
ATOM 9879 C C . VAL F 1 108 ? -5.209 -39.728 106.971 1.00 20.24 108 VAL F C 1
ATOM 9880 O O . VAL F 1 108 ? -4.582 -40.689 106.491 1.00 21.16 108 VAL F O 1
ATOM 9884 N N . THR F 1 109 ? -5.585 -38.679 106.228 1.00 19.57 109 THR F N 1
ATOM 9885 C CA . THR F 1 109 ? -5.268 -38.571 104.803 1.00 17.27 109 THR F CA 1
ATOM 9886 C C . THR F 1 109 ? -4.028 -37.712 104.625 1.00 18.40 109 THR F C 1
ATOM 9887 O O . THR F 1 109 ? -3.829 -36.741 105.367 1.00 17.67 109 THR F O 1
ATOM 9891 N N . HIS F 1 110 ? -3.182 -38.081 103.657 1.00 20.35 110 HIS F N 1
ATOM 9892 C CA . HIS F 1 110 ? -1.890 -37.413 103.569 1.00 21.48 110 HIS F CA 1
ATOM 9893 C C . HIS F 1 110 ? -1.308 -37.505 102.159 1.00 20.71 110 HIS F C 1
ATOM 9894 O O . HIS F 1 110 ? -1.371 -38.564 101.530 1.00 18.38 110 HIS F O 1
ATOM 9901 N N . ASP F 1 111 ? -0.710 -36.393 101.693 1.00 19.06 111 ASP F N 1
ATOM 9902 C CA . ASP F 1 111 ? -0.029 -36.363 100.390 1.00 18.48 111 ASP F CA 1
ATOM 9903 C C . ASP F 1 111 ? 1.118 -37.370 100.329 1.00 18.63 111 ASP F C 1
ATOM 9904 O O . ASP F 1 111 ? 1.999 -37.389 101.204 1.00 19.11 111 ASP F O 1
ATOM 9909 N N . ALA F 1 112 ? 1.168 -38.145 99.233 1.00 18.98 112 ALA F N 1
ATOM 9910 C CA . ALA F 1 112 ? 2.307 -39.027 99.029 1.00 17.34 112 ALA F CA 1
ATOM 9911 C C . ALA F 1 112 ? 3.616 -38.255 98.933 1.00 18.34 112 ALA F C 1
ATOM 9912 O O . ALA F 1 112 ? 4.671 -38.822 99.227 1.00 18.07 112 ALA F O 1
ATOM 9914 N N . VAL F 1 113 ? 3.589 -36.978 98.475 1.00 19.13 113 VAL F N 1
ATOM 9915 C CA . VAL F 1 113 ? 4.850 -36.248 98.313 1.00 16.98 113 VAL F CA 1
ATOM 9916 C C . VAL F 1 113 ? 5.153 -35.331 99.486 1.00 20.19 113 VAL F C 1
ATOM 9917 O O . VAL F 1 113 ? 5.872 -34.344 99.308 1.00 21.88 113 VAL F O 1
ATOM 9921 N N . ARG F 1 114 ? 4.648 -35.653 100.692 1.00 17.30 114 ARG F N 1
ATOM 9922 C CA . ARG F 1 114 ? 5.017 -34.945 101.933 1.00 19.22 114 ARG F CA 1
ATOM 9923 C C . ARG F 1 114 ? 5.724 -35.943 102.851 1.00 21.64 114 ARG F C 1
ATOM 9924 O O . ARG F 1 114 ? 5.110 -36.503 103.773 1.00 23.39 114 ARG F O 1
ATOM 9932 N N . PRO F 1 115 ? 7.014 -36.210 102.608 1.00 20.42 115 PRO F N 1
ATOM 9933 C CA . PRO F 1 115 ? 7.691 -37.301 103.318 1.00 21.07 115 PRO F CA 1
ATOM 9934 C C . PRO F 1 115 ? 8.211 -36.920 104.690 1.00 19.80 115 PRO F C 1
ATOM 9935 O O . PRO F 1 115 ? 8.712 -37.801 105.393 1.00 21.81 115 PRO F O 1
ATOM 9939 N N . PHE F 1 116 ? 8.124 -35.646 105.094 1.00 17.80 116 PHE F N 1
ATOM 9940 C CA . PHE F 1 116 ? 8.807 -35.189 106.294 1.00 19.45 116 PHE F CA 1
ATOM 9941 C C . PHE F 1 116 ? 7.863 -34.918 107.456 1.00 23.81 116 PHE F C 1
ATOM 9942 O O . PHE F 1 116 ? 8.286 -34.299 108.441 1.00 26.15 116 PHE F O 1
ATOM 9950 N N . LEU F 1 117 ? 6.600 -35.341 107.365 1.00 21.11 117 LEU F N 1
ATOM 9951 C CA . LEU F 1 117 ? 5.730 -35.259 108.536 1.00 24.68 117 LEU F CA 1
ATOM 9952 C C . LEU F 1 117 ? 6.294 -36.108 109.679 1.00 25.73 117 LEU F C 1
ATOM 9953 O O . LEU F 1 117 ? 7.099 -37.027 109.477 1.00 28.05 117 LEU F O 1
ATOM 9958 N N . THR F 1 118 ? 5.869 -35.792 110.904 1.00 22.01 118 THR F N 1
ATOM 9959 C CA . THR F 1 118 ? 6.466 -36.403 112.078 1.00 24.92 118 THR F CA 1
ATOM 9960 C C . THR F 1 118 ? 5.462 -37.239 112.862 1.00 26.32 118 THR F C 1
ATOM 9961 O O . THR F 1 118 ? 4.238 -37.107 112.728 1.00 25.78 118 THR F O 1
ATOM 9965 N N . HIS F 1 119 ? 6.032 -38.066 113.741 1.00 27.44 119 HIS F N 1
ATOM 9966 C CA . HIS F 1 119 ? 5.241 -38.848 114.681 1.00 28.57 119 HIS F CA 1
ATOM 9967 C C . HIS F 1 119 ? 4.277 -37.958 115.449 1.00 26.52 119 HIS F C 1
ATOM 9968 O O . HIS F 1 119 ? 3.083 -38.269 115.550 1.00 26.70 119 HIS F O 1
ATOM 9975 N N . ARG F 1 120 ? 4.776 -36.818 115.950 1.00 26.32 120 ARG F N 1
ATOM 9976 C CA . ARG F 1 120 ? 3.935 -35.857 116.669 1.00 27.81 120 ARG F CA 1
ATOM 9977 C C . ARG F 1 120 ? 2.771 -35.390 115.800 1.00 28.17 120 ARG F C 1
ATOM 9978 O O . ARG F 1 120 ? 1.620 -35.355 116.244 1.00 27.26 120 ARG F O 1
ATOM 9986 N N . ILE F 1 121 ? 3.057 -35.011 114.550 1.00 24.95 121 ILE F N 1
ATOM 9987 C CA . ILE F 1 121 ? 1.986 -34.547 113.675 1.00 23.11 121 ILE F CA 1
ATOM 9988 C C . ILE F 1 121 ? 0.930 -35.631 113.504 1.00 21.44 121 ILE F C 1
ATOM 9989 O O . ILE F 1 121 ? -0.273 -35.370 113.606 1.00 23.62 121 ILE F O 1
ATOM 9994 N N . ILE F 1 122 ? 1.352 -36.867 113.272 1.00 21.37 122 ILE F N 1
ATOM 9995 C CA . ILE F 1 122 ? 0.366 -37.934 113.073 1.00 20.73 122 ILE F CA 1
ATOM 9996 C C . ILE F 1 122 ? -0.455 -38.169 114.352 1.00 21.23 122 ILE F C 1
ATOM 9997 O O . ILE F 1 122 ? -1.694 -38.237 114.304 1.00 20.62 122 ILE F O 1
ATOM 10002 N N . LYS F 1 123 ? 0.206 -38.241 115.516 1.00 24.18 123 LYS F N 1
ATOM 10003 C CA . LYS F 1 123 ? -0.520 -38.495 116.769 1.00 27.53 123 LYS F CA 1
ATOM 10004 C C . LYS F 1 123 ? -1.485 -37.357 117.115 1.00 28.30 123 LYS F C 1
ATOM 10005 O O . LYS F 1 123 ? -2.610 -37.605 117.569 1.00 24.38 123 LYS F O 1
ATOM 10011 N N . GLU F 1 124 ? -1.064 -36.099 116.918 1.00 27.16 124 GLU F N 1
ATOM 10012 C CA . GLU F 1 124 ? -1.966 -34.983 117.185 1.00 27.26 124 GLU F CA 1
ATOM 10013 C C . GLU F 1 124 ? -3.152 -34.987 116.223 1.00 26.24 124 GLU F C 1
ATOM 10014 O O . GLU F 1 124 ? -4.269 -34.619 116.607 1.00 25.05 124 GLU F O 1
ATOM 10020 N N . ASN F 1 125 ? -2.924 -35.389 114.969 1.00 21.22 125 ASN F N 1
ATOM 10021 C CA . ASN F 1 125 ? -4.023 -35.513 114.020 1.00 24.41 125 ASN F CA 1
ATOM 10022 C C . ASN F 1 125 ? -5.049 -36.535 114.493 1.00 23.80 125 ASN F C 1
ATOM 10023 O O . ASN F 1 125 ? -6.266 -36.294 114.420 1.00 21.91 125 ASN F O 1
ATOM 10028 N N . ILE F 1 126 ? -4.570 -37.703 114.925 1.00 20.58 126 ILE F N 1
ATOM 10029 C CA . ILE F 1 126 ? -5.476 -38.743 115.420 1.00 22.64 126 ILE F CA 1
ATOM 10030 C C . ILE F 1 126 ? -6.250 -38.245 116.640 1.00 23.00 126 ILE F C 1
ATOM 10031 O O . ILE F 1 126 ? -7.474 -38.411 116.726 1.00 19.88 126 ILE F O 1
ATOM 10036 N N . GLN F 1 127 ? -5.555 -37.649 117.623 1.00 25.09 127 GLN F N 1
ATOM 10037 C CA . GLN F 1 127 ? -6.274 -37.200 118.824 1.00 26.51 127 GLN F CA 1
ATOM 10038 C C . GLN F 1 127 ? -7.274 -36.079 118.501 1.00 24.46 127 GLN F C 1
ATOM 10039 O O . GLN F 1 127 ? -8.407 -36.076 119.005 1.00 26.64 127 GLN F O 1
ATOM 10045 N N . ALA F 1 128 ? -6.893 -35.116 117.654 1.00 23.74 128 ALA F N 1
ATOM 10046 C CA . ALA F 1 128 ? -7.850 -34.058 117.322 1.00 26.80 128 ALA F CA 1
ATOM 10047 C C . ALA F 1 128 ? -9.030 -34.591 116.493 1.00 23.49 128 ALA F C 1
ATOM 10048 O O . ALA F 1 128 ? -10.142 -34.062 116.592 1.00 22.99 128 ALA F O 1
ATOM 10050 N N . ALA F 1 129 ? -8.813 -35.601 115.651 1.00 19.95 129 ALA F N 1
ATOM 10051 C CA . ALA F 1 129 ? -9.946 -36.172 114.926 1.00 23.92 129 ALA F CA 1
ATOM 10052 C C . ALA F 1 129 ? -10.890 -36.875 115.888 1.00 22.64 129 ALA F C 1
ATOM 10053 O O . ALA F 1 129 ? -12.117 -36.736 115.782 1.00 22.05 129 ALA F O 1
ATOM 10055 N N . LEU F 1 130 ? -10.328 -37.616 116.846 1.00 20.98 130 LEU F N 1
ATOM 10056 C CA . LEU F 1 130 ? -11.163 -38.246 117.871 1.00 20.71 130 LEU F CA 1
ATOM 10057 C C . LEU F 1 130 ? -11.983 -37.218 118.628 1.00 24.21 130 LEU F C 1
ATOM 10058 O O . LEU F 1 130 ? -13.163 -37.448 118.929 1.00 23.97 130 LEU F O 1
ATOM 10063 N N . GLU F 1 131 ? -11.399 -36.059 118.921 1.00 23.96 131 GLU F N 1
ATOM 10064 C CA . GLU F 1 131 ? -12.147 -35.127 119.761 1.00 27.26 131 GLU F CA 1
ATOM 10065 C C . GLU F 1 131 ? -13.107 -34.237 118.960 1.00 29.17 131 GLU F C 1
ATOM 10066 O O . GLU F 1 131 ? -14.227 -33.964 119.409 1.00 30.63 131 GLU F O 1
ATOM 10072 N N . TYR F 1 132 ? -12.689 -33.774 117.778 1.00 26.38 132 TYR F N 1
ATOM 10073 C CA . TYR F 1 132 ? -13.372 -32.709 117.060 1.00 27.26 132 TYR F CA 1
ATOM 10074 C C . TYR F 1 132 ? -13.939 -33.107 115.702 1.00 29.71 132 TYR F C 1
ATOM 10075 O O . TYR F 1 132 ? -14.696 -32.324 115.118 1.00 32.52 132 TYR F O 1
ATOM 10084 N N . GLY F 1 133 ? -13.568 -34.256 115.160 1.00 29.46 133 GLY F N 1
ATOM 10085 C CA . GLY F 1 133 ? -14.189 -34.781 113.958 1.00 30.68 133 GLY F CA 1
ATOM 10086 C C . GLY F 1 133 ? -13.501 -34.441 112.649 1.00 27.43 133 GLY F C 1
ATOM 10087 O O . GLY F 1 133 ? -13.613 -35.221 111.695 1.00 24.07 133 GLY F O 1
ATOM 10088 N N . ALA F 1 134 ? -12.764 -33.330 112.590 1.00 23.68 134 ALA F N 1
ATOM 10089 C CA . ALA F 1 134 ? -12.092 -32.856 111.385 1.00 22.78 134 ALA F CA 1
ATOM 10090 C C . ALA F 1 134 ? -10.892 -32.022 111.801 1.00 23.29 134 ALA F C 1
ATOM 10091 O O . ALA F 1 134 ? -10.994 -31.197 112.719 1.00 27.23 134 ALA F O 1
ATOM 10093 N N . VAL F 1 135 ? -9.767 -32.222 111.106 1.00 20.02 135 VAL F N 1
ATOM 10094 C CA . VAL F 1 135 ? -8.458 -31.684 111.472 1.00 22.90 135 VAL F CA 1
ATOM 10095 C C . VAL F 1 135 ? -7.705 -31.266 110.218 1.00 21.35 135 VAL F C 1
ATOM 10096 O O . VAL F 1 135 ? -7.670 -32.016 109.231 1.00 19.96 135 VAL F O 1
ATOM 10100 N N . ASP F 1 136 ? -7.024 -30.108 110.285 1.00 18.99 136 ASP F N 1
ATOM 10101 C CA . ASP F 1 136 ? -6.130 -29.637 109.215 1.00 20.27 136 ASP F CA 1
ATOM 10102 C C . ASP F 1 136 ? -4.742 -29.397 109.801 1.00 18.71 136 ASP F C 1
ATOM 10103 O O . ASP F 1 136 ? -4.617 -28.778 110.855 1.00 22.64 136 ASP F O 1
ATOM 10108 N N . THR F 1 137 ? -3.710 -29.859 109.126 1.00 16.58 137 THR F N 1
ATOM 10109 C CA . THR F 1 137 ? -2.334 -29.564 109.546 1.00 19.54 137 THR F CA 1
ATOM 10110 C C . THR F 1 137 ? -1.878 -28.290 108.824 1.00 20.10 137 THR F C 1
ATOM 10111 O O . THR F 1 137 ? -1.853 -28.259 107.592 1.00 18.65 137 THR F O 1
ATOM 10115 N N . VAL F 1 138 ? -1.529 -27.241 109.585 1.00 21.44 138 VAL F N 1
ATOM 10116 C CA . VAL F 1 138 ? -1.222 -25.924 109.013 1.00 21.43 138 VAL F CA 1
ATOM 10117 C C . VAL F 1 138 ? 0.011 -25.354 109.700 1.00 23.79 138 VAL F C 1
ATOM 10118 O O . VAL F 1 138 ? 0.375 -25.758 110.809 1.00 23.50 138 VAL F O 1
ATOM 10122 N N . ILE F 1 139 ? 0.645 -24.368 109.054 1.00 18.64 139 ILE F N 1
ATOM 10123 C CA . ILE F 1 139 ? 1.632 -23.557 109.761 1.00 21.84 139 ILE F CA 1
ATOM 10124 C C . ILE F 1 139 ? 1.259 -22.088 109.581 1.00 23.33 139 ILE F C 1
ATOM 10125 O O . ILE F 1 139 ? 0.626 -21.706 108.593 1.00 24.49 139 ILE F O 1
ATOM 10130 N N . ASP F 1 140 ? 1.617 -21.262 110.569 1.00 23.71 140 ASP F N 1
ATOM 10131 C CA . ASP F 1 140 ? 1.399 -19.821 110.445 1.00 26.06 140 ASP F CA 1
ATOM 10132 C C . ASP F 1 140 ? 2.080 -19.288 109.190 1.00 25.05 140 ASP F C 1
ATOM 10133 O O . ASP F 1 140 ? 3.212 -19.670 108.883 1.00 29.15 140 ASP F O 1
ATOM 10138 N N . ALA F 1 141 ? 1.377 -18.438 108.435 1.00 21.45 141 ALA F N 1
ATOM 10139 C CA . ALA F 1 141 ? 2.010 -17.782 107.293 1.00 22.81 141 ALA F CA 1
ATOM 10140 C C . ALA F 1 141 ? 3.207 -16.935 107.726 1.00 27.49 141 ALA F C 1
ATOM 10141 O O . ALA F 1 141 ? 3.109 -16.196 108.713 1.00 30.21 141 ALA F O 1
ATOM 10143 N N . ILE F 1 142 ? 4.368 -17.118 107.062 1.00 26.77 142 ILE F N 1
ATOM 10144 C CA . ILE F 1 142 ? 5.503 -16.222 107.328 1.00 30.03 142 ILE F CA 1
ATOM 10145 C C . ILE F 1 142 ? 5.495 -15.056 106.334 1.00 31.51 142 ILE F C 1
ATOM 10146 O O . ILE F 1 142 ? 5.754 -13.886 106.692 1.00 31.57 142 ILE F O 1
ATOM 10151 N N . ASP F 1 143 ? 5.201 -15.362 105.051 1.00 25.87 143 ASP F N 1
ATOM 10152 C CA . ASP F 1 143 ? 5.062 -14.295 104.055 1.00 23.22 143 ASP F CA 1
ATOM 10153 C C . ASP F 1 143 ? 3.743 -13.568 104.270 1.00 23.41 143 ASP F C 1
ATOM 10154 O O . ASP F 1 143 ? 2.767 -14.154 104.734 1.00 23.94 143 ASP F O 1
ATOM 10159 N N . THR F 1 144 ? 3.694 -12.300 103.874 1.00 22.11 144 THR F N 1
ATOM 10160 C CA . THR F 1 144 ? 2.412 -11.646 103.678 1.00 21.45 144 THR F CA 1
ATOM 10161 C C . THR F 1 144 ? 1.678 -12.352 102.550 1.00 21.54 144 THR F C 1
ATOM 10162 O O . THR F 1 144 ? 2.254 -12.592 101.493 1.00 24.91 144 THR F O 1
ATOM 10166 N N . ILE F 1 145 ? 0.403 -12.683 102.768 1.00 20.10 145 ILE F N 1
ATOM 10167 C CA . ILE F 1 145 ? -0.414 -13.331 101.751 1.00 21.46 145 ILE F CA 1
ATOM 10168 C C . ILE F 1 145 ? -1.169 -12.267 100.967 1.00 22.21 145 ILE F C 1
ATOM 10169 O O . ILE F 1 145 ? -1.744 -11.347 101.558 1.00 25.68 145 ILE F O 1
ATOM 10174 N N . VAL F 1 146 ? -1.167 -12.370 99.631 1.00 21.42 146 VAL F N 1
ATOM 10175 C CA . VAL F 1 146 ? -1.915 -11.397 98.837 1.00 20.37 146 VAL F CA 1
ATOM 10176 C C . VAL F 1 146 ? -2.827 -12.140 97.883 1.00 22.55 146 VAL F C 1
ATOM 10177 O O . VAL F 1 146 ? -2.536 -13.273 97.488 1.00 24.51 146 VAL F O 1
ATOM 10181 N N . THR F 1 147 ? -3.948 -11.515 97.524 1.00 23.21 147 THR F N 1
ATOM 10182 C CA . THR F 1 147 ? -4.878 -12.128 96.590 1.00 27.24 147 THR F CA 1
ATOM 10183 C C . THR F 1 147 ? -4.905 -11.362 95.273 1.00 30.51 147 THR F C 1
ATOM 10184 O O . THR F 1 147 ? -4.650 -10.153 95.229 1.00 30.51 147 THR F O 1
ATOM 10188 N N . SER F 1 148 ? -5.219 -12.080 94.195 1.00 29.22 148 SER F N 1
ATOM 10189 C CA . SER F 1 148 ? -5.391 -11.454 92.893 1.00 31.83 148 SER F CA 1
ATOM 10190 C C . SER F 1 148 ? -6.376 -12.260 92.056 1.00 33.84 148 SER F C 1
ATOM 10191 O O . SER F 1 148 ? -6.255 -13.480 91.943 1.00 31.50 148 SER F O 1
ATOM 10194 N N . LYS F 1 149 ? -7.309 -11.573 91.411 1.00 36.80 149 LYS F N 1
ATOM 10195 C CA . LYS F 1 149 ? -8.238 -12.294 90.553 1.00 40.70 149 LYS F CA 1
ATOM 10196 C C . LYS F 1 149 ? -7.821 -12.282 89.086 1.00 41.36 149 LYS F C 1
ATOM 10197 O O . LYS F 1 149 ? -8.377 -13.067 88.305 1.00 45.97 149 LYS F O 1
ATOM 10203 N N . ASP F 1 150 ? -6.789 -11.495 88.713 1.00 33.29 150 ASP F N 1
ATOM 10204 C CA . ASP F 1 150 ? -6.405 -11.337 87.315 1.00 34.97 150 ASP F CA 1
ATOM 10205 C C . ASP F 1 150 ? -4.939 -11.634 86.992 1.00 34.70 150 ASP F C 1
ATOM 10206 O O . ASP F 1 150 ? -4.556 -11.511 85.825 1.00 37.64 150 ASP F O 1
ATOM 10211 N N . ASN F 1 151 ? -4.125 -12.047 87.967 1.00 33.09 151 ASN F N 1
ATOM 10212 C CA . ASN F 1 151 ? -2.691 -12.303 87.795 1.00 33.20 151 ASN F CA 1
ATOM 10213 C C . ASN F 1 151 ? -1.926 -11.052 87.386 1.00 32.15 151 ASN F C 1
ATOM 10214 O O . ASN F 1 151 ? -0.838 -11.148 86.812 1.00 33.68 151 ASN F O 1
ATOM 10219 N N . GLN F 1 152 ? -2.503 -9.893 87.604 1.00 28.48 152 GLN F N 1
ATOM 10220 C CA . GLN F 1 152 ? -1.885 -8.640 87.198 1.00 30.97 152 GLN F CA 1
ATOM 10221 C C . GLN F 1 152 ? -1.832 -7.606 88.312 1.00 28.82 152 GLN F C 1
ATOM 10222 O O . GLN F 1 152 ? -0.803 -6.949 88.460 1.00 27.10 152 GLN F O 1
ATOM 10228 N N . THR F 1 153 ? -2.887 -7.475 89.120 1.00 27.85 153 THR F N 1
ATOM 10229 C CA . THR F 1 153 ? -2.925 -6.476 90.179 1.00 27.35 153 THR F CA 1
ATOM 10230 C C . THR F 1 153 ? -3.436 -7.119 91.468 1.00 24.76 153 THR F C 1
ATOM 10231 O O . THR F 1 153 ? -4.166 -8.108 91.446 1.00 26.67 153 THR F O 1
ATOM 10235 N N . ILE F 1 154 ? -3.082 -6.514 92.598 1.00 24.16 154 ILE F N 1
ATOM 10236 C CA . ILE F 1 154 ? -3.569 -7.003 93.886 1.00 23.75 154 ILE F CA 1
ATOM 10237 C C . ILE F 1 154 ? -5.046 -6.683 94.024 1.00 25.78 154 ILE F C 1
ATOM 10238 O O . ILE F 1 154 ? -5.493 -5.553 93.752 1.00 28.80 154 ILE F O 1
ATOM 10243 N N . ASP F 1 155 ? -5.804 -7.664 94.505 1.00 27.43 155 ASP F N 1
ATOM 10244 C CA . ASP F 1 155 ? -7.176 -7.438 94.915 1.00 31.68 155 ASP F CA 1
ATOM 10245 C C . ASP F 1 155 ? -7.274 -7.067 96.399 1.00 34.32 155 ASP F C 1
ATOM 10246 O O . ASP F 1 155 ? -7.920 -6.080 96.749 1.00 37.43 155 ASP F O 1
ATOM 10251 N N . ALA F 1 156 ? -6.638 -7.845 97.279 1.00 31.99 156 ALA F N 1
ATOM 10252 C CA . ALA F 1 156 ? -6.684 -7.595 98.712 1.00 32.01 156 ALA F CA 1
ATOM 10253 C C . ALA F 1 156 ? -5.402 -8.092 99.363 1.00 30.25 156 ALA F C 1
ATOM 10254 O O . ALA F 1 156 ? -4.721 -8.988 98.843 1.00 30.24 156 ALA F O 1
ATOM 10256 N N . ILE F 1 157 ? -5.096 -7.516 100.525 1.00 26.69 157 ILE F N 1
ATOM 10257 C CA . ILE F 1 157 ? -4.019 -8.026 101.375 1.00 26.83 157 ILE F CA 1
ATOM 10258 C C . ILE F 1 157 ? -4.622 -8.288 102.753 1.00 29.23 157 ILE F C 1
ATOM 10259 O O . ILE F 1 157 ? -4.790 -7.348 103.552 1.00 30.83 157 ILE F O 1
ATOM 10264 N N . PRO F 1 158 ? -4.999 -9.531 103.057 1.00 30.42 158 PRO F N 1
ATOM 10265 C CA . PRO F 1 158 ? -5.601 -9.836 104.366 1.00 33.15 158 PRO F CA 1
ATOM 10266 C C . PRO F 1 158 ? -4.601 -9.643 105.501 1.00 30.50 158 PRO F C 1
ATOM 10267 O O . PRO F 1 158 ? -3.401 -9.443 105.299 1.00 29.73 158 PRO F O 1
ATOM 10271 N N . VAL F 1 159 ? -5.137 -9.647 106.717 1.00 33.16 159 VAL F N 1
ATOM 10272 C CA . VAL F 1 159 ? -4.317 -9.554 107.920 1.00 32.17 159 VAL F CA 1
ATOM 10273 C C . VAL F 1 159 ? -3.488 -10.821 108.038 1.00 31.18 159 VAL F C 1
ATOM 10274 O O . VAL F 1 159 ? -4.042 -11.924 108.127 1.00 32.71 159 VAL F O 1
ATOM 10278 N N . ARG F 1 160 ? -2.153 -10.673 108.048 1.00 30.23 160 ARG F N 1
ATOM 10279 C CA . ARG F 1 160 ? -1.310 -11.866 107.971 1.00 28.23 160 ARG F CA 1
ATOM 10280 C C . ARG F 1 160 ? -1.506 -12.790 109.171 1.00 27.98 160 ARG F C 1
ATOM 10281 O O . ARG F 1 160 ? -1.382 -14.004 109.018 1.00 27.69 160 ARG F O 1
ATOM 10289 N N . ASN F 1 161 ? -1.799 -12.236 110.365 1.00 30.84 161 ASN F N 1
ATOM 10290 C CA . ASN F 1 161 ? -1.919 -13.056 111.573 1.00 35.02 161 ASN F CA 1
ATOM 10291 C C . ASN F 1 161 ? -3.045 -14.073 111.481 1.00 34.84 161 ASN F C 1
ATOM 10292 O O . ASN F 1 161 ? -3.051 -15.056 112.245 1.00 36.31 161 ASN F O 1
ATOM 10297 N N . GLU F 1 162 ? -3.963 -13.899 110.533 1.00 33.09 162 GLU F N 1
ATOM 10298 C CA . GLU F 1 162 ? -5.059 -14.835 110.336 1.00 34.02 162 GLU F CA 1
ATOM 10299 C C . GLU F 1 162 ? -4.812 -15.826 109.206 1.00 30.58 162 GLU F C 1
ATOM 10300 O O . GLU F 1 162 ? -5.689 -16.654 108.924 1.00 29.22 162 GLU F O 1
ATOM 10306 N N . MET F 1 163 ? -3.651 -15.767 108.563 1.00 24.57 163 MET F N 1
ATOM 10307 C CA . MET F 1 163 ? -3.358 -16.574 107.386 1.00 23.84 163 MET F CA 1
ATOM 10308 C C . MET F 1 163 ? -2.468 -17.740 107.784 1.00 23.79 163 MET F C 1
ATOM 10309 O O . MET F 1 163 ? -1.519 -17.563 108.556 1.00 21.14 163 MET F O 1
ATOM 10314 N N . TYR F 1 164 ? -2.747 -18.907 107.198 1.00 23.48 164 TYR F N 1
ATOM 10315 C CA . TYR F 1 164 ? -2.013 -20.135 107.476 1.00 21.55 164 TYR F CA 1
ATOM 10316 C C . TYR F 1 164 ? -1.736 -20.866 106.173 1.00 23.12 164 TYR F C 1
ATOM 10317 O O . TYR F 1 164 ? -2.543 -20.832 105.234 1.00 24.15 164 TYR F O 1
ATOM 10326 N N . GLN F 1 165 ? -0.622 -21.565 106.131 1.00 23.76 165 GLN F N 1
ATOM 10327 C CA . GLN F 1 165 ? -0.288 -22.395 104.992 1.00 22.60 165 GLN F CA 1
ATOM 10328 C C . GLN F 1 165 ? -0.796 -23.795 105.280 1.00 22.72 165 GLN F C 1
ATOM 10329 O O . GLN F 1 165 ? -0.413 -24.383 106.219 1.00 23.27 165 GLN F O 1
ATOM 10335 N N . GLY F 1 166 ? -1.666 -24.279 104.452 1.00 20.03 166 GLY F N 1
ATOM 10336 C CA . GLY F 1 166 ? -2.213 -25.615 104.660 1.00 20.47 166 GLY F CA 1
ATOM 10337 C C . GLY F 1 166 ? -1.198 -26.688 104.282 1.00 20.47 166 GLY F C 1
ATOM 10338 O O . GLY F 1 166 ? -0.500 -26.581 103.270 1.00 21.91 166 GLY F O 1
ATOM 10339 N N . GLN F 1 167 ? -1.063 -27.692 105.141 1.00 20.22 167 GLN F N 1
ATOM 10340 C CA . GLN F 1 167 ? -0.278 -28.870 104.799 1.00 19.85 167 GLN F CA 1
ATOM 10341 C C . GLN F 1 167 ? -1.178 -30.102 104.860 1.00 19.47 167 GLN F C 1
ATOM 10342 O O . GLN F 1 167 ? -2.410 -29.991 104.849 1.00 20.23 167 GLN F O 1
ATOM 10348 N N . THR F 1 168 ? -0.592 -31.287 104.913 1.00 18.95 168 THR F N 1
ATOM 10349 C CA . THR F 1 168 ? -1.320 -32.472 105.343 1.00 19.69 168 THR F CA 1
ATOM 10350 C C . THR F 1 168 ? -0.451 -33.154 106.397 1.00 17.99 168 THR F C 1
ATOM 10351 O O . THR F 1 168 ? 0.746 -32.874 106.483 1.00 19.93 168 THR F O 1
ATOM 10355 N N . PRO F 1 169 ? -1.015 -34.072 107.216 1.00 17.66 169 PRO F N 1
ATOM 10356 C CA . PRO F 1 169 ? -2.341 -34.697 107.152 1.00 17.46 169 PRO F CA 1
ATOM 10357 C C . PRO F 1 169 ? -3.545 -33.799 107.281 1.00 17.05 169 PRO F C 1
ATOM 10358 O O . PRO F 1 169 ? -3.476 -32.681 107.793 1.00 17.42 169 PRO F O 1
ATOM 10362 N N . GLN F 1 170 ? -4.652 -34.314 106.762 1.00 21.67 170 GLN F N 1
ATOM 10363 C CA . GLN F 1 170 ? -5.995 -33.850 107.080 1.00 19.77 170 GLN F CA 1
ATOM 10364 C C . GLN F 1 170 ? -6.744 -35.074 107.557 1.00 21.72 170 GLN F C 1
ATOM 10365 O O . GLN F 1 170 ? -6.753 -36.096 106.865 1.00 20.56 170 GLN F O 1
ATOM 10371 N N . SER F 1 171 ? -7.349 -34.989 108.746 1.00 21.03 171 SER F N 1
ATOM 10372 C CA . SER F 1 171 ? -7.839 -36.200 109.404 1.00 20.07 171 SER F CA 1
ATOM 10373 C C . SER F 1 171 ? -9.289 -36.009 109.801 1.00 20.62 171 SER F C 1
ATOM 10374 O O . SER F 1 171 ? -9.710 -34.884 110.093 1.00 20.69 171 SER F O 1
ATOM 10377 N N . PHE F 1 172 ? -10.054 -37.108 109.797 1.00 22.25 172 PHE F N 1
ATOM 10378 C CA . PHE F 1 172 ? -11.506 -37.010 109.956 1.00 23.25 172 PHE F CA 1
ATOM 10379 C C . PHE F 1 172 ? -12.088 -38.228 110.651 1.00 24.15 172 PHE F C 1
ATOM 10380 O O . PHE F 1 172 ? -11.665 -39.360 110.394 1.00 23.37 172 PHE F O 1
ATOM 10388 N N . ASN F 1 173 ? -13.133 -37.993 111.454 1.00 23.25 173 ASN F N 1
ATOM 10389 C CA . ASN F 1 173 ? -14.052 -39.073 111.757 1.00 23.35 173 ASN F CA 1
ATOM 10390 C C . ASN F 1 173 ? -14.673 -39.555 110.442 1.00 23.93 173 ASN F C 1
ATOM 10391 O O . ASN F 1 173 ? -15.127 -38.744 109.624 1.00 24.91 173 ASN F O 1
ATOM 10396 N N . ILE F 1 174 ? -14.647 -40.872 110.196 1.00 22.54 174 ILE F N 1
ATOM 10397 C CA . ILE F 1 174 ? -15.018 -41.329 108.856 1.00 23.05 174 ILE F CA 1
ATOM 10398 C C . ILE F 1 174 ? -16.492 -41.038 108.557 1.00 23.30 174 ILE F C 1
ATOM 10399 O O . ILE F 1 174 ? -16.835 -40.581 107.457 1.00 25.93 174 ILE F O 1
ATOM 10404 N N . ASN F 1 175 ? -17.390 -41.301 109.507 1.00 25.05 175 ASN F N 1
ATOM 10405 C CA . ASN F 1 175 ? -18.798 -41.036 109.225 1.00 27.38 175 ASN F CA 1
ATOM 10406 C C . ASN F 1 175 ? -19.059 -39.546 109.017 1.00 34.74 175 ASN F C 1
ATOM 10407 O O . ASN F 1 175 ? -19.891 -39.162 108.179 1.00 34.94 175 ASN F O 1
ATOM 10412 N N . LEU F 1 176 ? -18.371 -38.690 109.776 1.00 32.02 176 LEU F N 1
ATOM 10413 C CA . LEU F 1 176 ? -18.527 -37.250 109.581 1.00 29.09 176 LEU F CA 1
ATOM 10414 C C . LEU F 1 176 ? -18.121 -36.864 108.158 1.00 28.40 176 LEU F C 1
ATOM 10415 O O . LEU F 1 176 ? -18.839 -36.122 107.470 1.00 31.23 176 LEU F O 1
ATOM 10420 N N . LEU F 1 177 ? -16.979 -37.385 107.691 1.00 23.35 177 LEU F N 1
ATOM 10421 C CA . LEU F 1 177 ? -16.521 -37.080 106.339 1.00 27.10 177 LEU F CA 1
ATOM 10422 C C . LEU F 1 177 ? -17.501 -37.595 105.290 1.00 29.27 177 LEU F C 1
ATOM 10423 O O . LEU F 1 177 ? -17.836 -36.878 104.338 1.00 30.19 177 LEU F O 1
ATOM 10428 N N . LYS F 1 178 ? -17.987 -38.830 105.457 1.00 28.89 178 LYS F N 1
ATOM 10429 C CA . LYS F 1 178 ? -18.939 -39.400 104.498 1.00 31.25 178 LYS F CA 1
ATOM 10430 C C . LYS F 1 178 ? -20.225 -38.569 104.419 1.00 32.19 178 LYS F C 1
ATOM 10431 O O . LYS F 1 178 ? -20.703 -38.234 103.321 1.00 31.51 178 LYS F O 1
ATOM 10437 N N . GLU F 1 179 ? -20.802 -38.226 105.575 1.00 31.60 179 GLU F N 1
ATOM 10438 C CA . GLU F 1 179 ? -22.045 -37.454 105.588 1.00 36.64 179 GLU F CA 1
ATOM 10439 C C . GLU F 1 179 ? -21.846 -36.068 104.983 1.00 36.59 179 GLU F C 1
ATOM 10440 O O . GLU F 1 179 ? -22.689 -35.581 104.203 1.00 34.43 179 GLU F O 1
ATOM 10446 N N . SER F 1 180 ? -20.733 -35.415 105.328 1.00 28.97 180 SER F N 1
ATOM 10447 C CA . SER F 1 180 ? -20.471 -34.094 104.766 1.00 30.73 180 SER F CA 1
ATOM 10448 C C . SER F 1 180 ? -20.292 -34.170 103.257 1.00 30.93 180 SER F C 1
ATOM 10449 O O . SER F 1 180 ? -20.848 -33.354 102.516 1.00 33.09 180 SER F O 1
ATOM 10452 N N . TYR F 1 181 ? -19.535 -35.154 102.778 1.00 30.60 181 TYR F N 1
ATOM 10453 C CA . TYR F 1 181 ? -19.342 -35.280 101.341 1.00 35.60 181 TYR F CA 1
ATOM 10454 C C . TYR F 1 181 ? -20.669 -35.512 100.634 1.00 37.43 181 TYR F C 1
ATOM 10455 O O . TYR F 1 181 ? -20.891 -34.995 99.531 1.00 41.44 181 TYR F O 1
ATOM 10464 N N . ALA F 1 182 ? -21.565 -36.307 101.239 1.00 37.58 182 ALA F N 1
ATOM 10465 C CA . ALA F 1 182 ? -22.870 -36.509 100.607 1.00 41.30 182 ALA F CA 1
ATOM 10466 C C . ALA F 1 182 ? -23.649 -35.205 100.526 1.00 42.86 182 ALA F C 1
ATOM 10467 O O . ALA F 1 182 ? -24.502 -35.044 99.642 1.00 45.53 182 ALA F O 1
ATOM 10469 N N . GLN F 1 183 ? -23.362 -34.255 101.424 1.00 39.99 183 GLN F N 1
ATOM 10470 C CA . GLN F 1 183 ? -24.101 -33.001 101.354 1.00 43.02 183 GLN F CA 1
ATOM 10471 C C . GLN F 1 183 ? -23.715 -32.119 100.172 1.00 45.34 183 GLN F C 1
ATOM 10472 O O . GLN F 1 183 ? -24.500 -31.243 99.813 1.00 46.56 183 GLN F O 1
ATOM 10478 N N . LEU F 1 184 ? -22.540 -32.302 99.573 1.00 51.72 184 LEU F N 1
ATOM 10479 C CA . LEU F 1 184 ? -22.103 -31.397 98.517 1.00 54.73 184 LEU F CA 1
ATOM 10480 C C . LEU F 1 184 ? -22.791 -31.751 97.205 1.00 60.42 184 LEU F C 1
ATOM 10481 O O . LEU F 1 184 ? -23.199 -32.894 96.977 1.00 62.22 184 LEU F O 1
ATOM 10486 N N . SER F 1 185 ? -22.922 -30.749 96.341 1.00 65.94 185 SER F N 1
ATOM 10487 C CA . SER F 1 185 ? -23.532 -30.944 95.038 1.00 72.18 185 SER F CA 1
ATOM 10488 C C . SER F 1 185 ? -22.523 -31.503 94.037 1.00 74.68 185 SER F C 1
ATOM 10489 O O . SER F 1 185 ? -21.316 -31.537 94.279 1.00 72.92 185 SER F O 1
ATOM 10492 N N . ASP F 1 186 ? -23.035 -31.923 92.877 1.00 80.18 186 ASP F N 1
ATOM 10493 C CA . ASP F 1 186 ? -22.154 -32.474 91.854 1.00 81.55 186 ASP F CA 1
ATOM 10494 C C . ASP F 1 186 ? -21.167 -31.422 91.355 1.00 82.25 186 ASP F C 1
ATOM 10495 O O . ASP F 1 186 ? -19.990 -31.724 91.121 1.00 81.02 186 ASP F O 1
ATOM 10497 N N . GLU F 1 187 ? -21.620 -30.172 91.216 1.00 84.79 187 GLU F N 1
ATOM 10498 C CA . GLU F 1 187 ? -20.720 -29.094 90.806 1.00 86.18 187 GLU F CA 1
ATOM 10499 C C . GLU F 1 187 ? -19.660 -28.816 91.874 1.00 80.44 187 GLU F C 1
ATOM 10500 O O . GLU F 1 187 ? -18.475 -28.654 91.558 1.00 79.02 187 GLU F O 1
ATOM 10502 N N . GLN F 1 188 ? -20.072 -28.748 93.146 1.00 76.56 188 GLN F N 1
ATOM 10503 C CA . GLN F 1 188 ? -19.115 -28.531 94.228 1.00 73.25 188 GLN F CA 1
ATOM 10504 C C . GLN F 1 188 ? -18.065 -29.636 94.265 1.00 70.06 188 GLN F C 1
ATOM 10505 O O . GLN F 1 188 ? -16.878 -29.369 94.493 1.00 68.20 188 GLN F O 1
ATOM 10511 N N . LYS F 1 189 ? -18.492 -30.889 94.076 1.00 69.82 189 LYS F N 1
ATOM 10512 C CA . LYS F 1 189 ? -17.553 -32.006 94.022 1.00 67.49 189 LYS F CA 1
ATOM 10513 C C . LYS F 1 189 ? -16.626 -31.888 92.812 1.00 73.51 189 LYS F C 1
ATOM 10514 O O . LYS F 1 189 ? -15.466 -32.317 92.864 1.00 75.09 189 LYS F O 1
ATOM 10520 N N . SER F 1 190 ? -17.137 -31.367 91.692 1.00 74.64 190 SER F N 1
ATOM 10521 C CA . SER F 1 190 ? -16.270 -31.133 90.540 1.00 78.68 190 SER F CA 1
ATOM 10522 C C . SER F 1 190 ? -15.227 -30.061 90.842 1.00 78.34 190 SER F C 1
ATOM 10523 O O . SER F 1 190 ? -14.081 -30.155 90.388 1.00 81.38 190 SER F O 1
ATOM 10526 N N . ILE F 1 191 ? -15.604 -29.031 91.601 1.00 76.86 191 ILE F N 1
ATOM 10527 C CA . ILE F 1 191 ? -14.714 -27.886 91.786 1.00 78.29 191 ILE F CA 1
ATOM 10528 C C . ILE F 1 191 ? -13.811 -27.971 93.016 1.00 75.26 191 ILE F C 1
ATOM 10529 O O . ILE F 1 191 ? -12.686 -27.458 92.986 1.00 76.76 191 ILE F O 1
ATOM 10534 N N . LEU F 1 192 ? -14.249 -28.633 94.086 1.00 71.00 192 LEU F N 1
ATOM 10535 C CA . LEU F 1 192 ? -13.478 -28.627 95.323 1.00 68.08 192 LEU F CA 1
ATOM 10536 C C . LEU F 1 192 ? -12.323 -29.610 95.215 1.00 69.71 192 LEU F C 1
ATOM 10537 O O . LEU F 1 192 ? -12.513 -30.760 94.806 1.00 71.33 192 LEU F O 1
ATOM 10542 N N . SER F 1 193 ? -11.126 -29.158 95.592 1.00 68.67 193 SER F N 1
ATOM 10543 C CA . SER F 1 193 ? -9.931 -29.988 95.544 1.00 66.58 193 SER F CA 1
ATOM 10544 C C . SER F 1 193 ? -9.323 -30.277 96.909 1.00 58.38 193 SER F C 1
ATOM 10545 O O . SER F 1 193 ? -8.321 -30.997 96.971 1.00 58.58 193 SER F O 1
ATOM 10548 N N . ASP F 1 194 ? -9.906 -29.772 98.001 1.00 50.76 194 ASP F N 1
ATOM 10549 C CA . ASP F 1 194 ? -9.305 -29.887 99.324 1.00 42.80 194 ASP F CA 1
ATOM 10550 C C . ASP F 1 194 ? -10.289 -30.580 100.251 1.00 37.02 194 ASP F C 1
ATOM 10551 O O . ASP F 1 194 ? -11.503 -30.380 100.170 1.00 35.40 194 ASP F O 1
ATOM 10556 N N . ALA F 1 195 ? -9.755 -31.356 101.180 1.00 35.22 195 ALA F N 1
ATOM 10557 C CA . ALA F 1 195 ? -10.662 -32.190 101.949 1.00 31.81 195 ALA F CA 1
ATOM 10558 C C . ALA F 1 195 ? -11.250 -31.457 103.145 1.00 26.89 195 ALA F C 1
ATOM 10559 O O . ALA F 1 195 ? -12.430 -31.643 103.468 1.00 30.61 195 ALA F O 1
ATOM 10561 N N . CYS F 1 196 ? -10.472 -30.598 103.799 1.00 26.85 196 CYS F N 1
ATOM 10562 C CA . CYS F 1 196 ? -11.018 -29.871 104.947 1.00 29.66 196 CYS F CA 1
ATOM 10563 C C . CYS F 1 196 ? -12.115 -28.913 104.508 1.00 32.31 196 CYS F C 1
ATOM 10564 O O . CYS F 1 196 ? -13.036 -28.614 105.291 1.00 31.19 196 CYS F O 1
ATOM 10567 N N . LYS F 1 197 ? -12.064 -28.467 103.238 1.00 33.49 197 LYS F N 1
ATOM 10568 C CA . LYS F 1 197 ? -13.104 -27.596 102.708 1.00 35.38 197 LYS F CA 1
ATOM 10569 C C . LYS F 1 197 ? -14.441 -28.320 102.592 1.00 34.32 197 LYS F C 1
ATOM 10570 O O . LYS F 1 197 ? -15.485 -27.681 102.712 1.00 35.07 197 LYS F O 1
ATOM 10576 N N . ILE F 1 198 ? -14.440 -29.646 102.403 1.00 33.49 198 ILE F N 1
ATOM 10577 C CA . ILE F 1 198 ? -15.696 -30.396 102.458 1.00 34.12 198 ILE F CA 1
ATOM 10578 C C . ILE F 1 198 ? -16.432 -30.059 103.756 1.00 30.86 198 ILE F C 1
ATOM 10579 O O . ILE F 1 198 ? -17.592 -29.614 103.758 1.00 33.14 198 ILE F O 1
ATOM 10584 N N . ILE F 1 199 ? -15.709 -30.164 104.871 1.00 28.60 199 ILE F N 1
ATOM 10585 C CA . ILE F 1 199 ? -16.285 -29.950 106.202 1.00 28.67 199 ILE F CA 1
ATOM 10586 C C . ILE F 1 199 ? -16.672 -28.486 106.404 1.00 31.68 199 ILE F C 1
ATOM 10587 O O . ILE F 1 199 ? -17.767 -28.171 106.891 1.00 34.06 199 ILE F O 1
ATOM 10592 N N . VAL F 1 200 ? -15.768 -27.571 106.045 1.00 32.39 200 VAL F N 1
ATOM 10593 C CA . VAL F 1 200 ? -16.070 -26.150 106.189 1.00 37.01 200 VAL F CA 1
ATOM 10594 C C . VAL F 1 200 ? -17.338 -25.792 105.417 1.00 40.52 200 VAL F C 1
ATOM 10595 O O . VAL F 1 200 ? -18.197 -25.047 105.911 1.00 43.23 200 VAL F O 1
ATOM 10599 N N . GLU F 1 201 ? -17.465 -26.297 104.186 1.00 40.88 201 GLU F N 1
ATOM 10600 C CA . GLU F 1 201 ? -18.624 -25.989 103.360 1.00 47.63 201 GLU F CA 1
ATOM 10601 C C . GLU F 1 201 ? -19.892 -26.616 103.908 1.00 47.69 201 GLU F C 1
ATOM 10602 O O . GLU F 1 201 ? -20.991 -26.119 103.619 1.00 50.97 201 GLU F O 1
ATOM 10608 N N . THR F 1 202 ? -19.776 -27.711 104.666 1.00 44.21 202 THR F N 1
ATOM 10609 C CA . THR F 1 202 ? -20.953 -28.283 105.313 1.00 46.08 202 THR F CA 1
ATOM 10610 C C . THR F 1 202 ? -21.148 -27.763 106.730 1.00 45.62 202 THR F C 1
ATOM 10611 O O . THR F 1 202 ? -21.893 -28.366 107.508 1.00 43.34 202 THR F O 1
ATOM 10615 N N . ASN F 1 203 ? -20.532 -26.632 107.045 1.00 44.71 203 ASN F N 1
ATOM 10616 C CA . ASN F 1 203 ? -20.783 -25.857 108.252 1.00 46.98 203 ASN F CA 1
ATOM 10617 C C . ASN F 1 203 ? -20.488 -26.655 109.518 1.00 44.62 203 ASN F C 1
ATOM 10618 O O . ASN F 1 203 ? -21.230 -26.581 110.495 1.00 45.84 203 ASN F O 1
ATOM 10623 N N . LYS F 1 204 ? -19.380 -27.386 109.520 1.00 42.61 204 LYS F N 1
ATOM 10624 C CA . LYS F 1 204 ? -18.890 -28.098 110.683 1.00 39.87 204 LYS F CA 1
ATOM 10625 C C . LYS F 1 204 ? -17.469 -27.663 111.007 1.00 36.46 204 LYS F C 1
ATOM 10626 O O . LYS F 1 204 ? -16.733 -27.240 110.118 1.00 34.67 204 LYS F O 1
ATOM 10632 N N . PRO F 1 205 ? -17.066 -27.736 112.269 1.00 35.88 205 PRO F N 1
ATOM 10633 C CA . PRO F 1 205 ? -15.747 -27.215 112.644 1.00 35.36 205 PRO F CA 1
ATOM 10634 C C . PRO F 1 205 ? -14.593 -28.057 112.123 1.00 30.82 205 PRO F C 1
ATOM 10635 O O . PRO F 1 205 ? -14.670 -29.281 112.012 1.00 30.42 205 PRO F O 1
ATOM 10639 N N . VAL F 1 206 ? -13.490 -27.374 111.843 1.00 27.05 206 VAL F N 1
ATOM 10640 C CA . VAL F 1 206 ? -12.216 -28.007 111.535 1.00 24.84 206 VAL F CA 1
ATOM 10641 C C . VAL F 1 206 ? -11.166 -27.428 112.471 1.00 25.67 206 VAL F C 1
ATOM 10642 O O . VAL F 1 206 ? -10.948 -26.204 112.498 1.00 29.39 206 VAL F O 1
ATOM 10646 N N . ARG F 1 207 ? -10.530 -28.298 113.236 1.00 24.01 207 ARG F N 1
ATOM 10647 C CA . ARG F 1 207 ? -9.510 -27.909 114.189 1.00 25.92 207 ARG F CA 1
ATOM 10648 C C . ARG F 1 207 ? -8.154 -27.841 113.493 1.00 28.82 207 ARG F C 1
ATOM 10649 O O . ARG F 1 207 ? -7.861 -28.629 112.583 1.00 27.12 207 ARG F O 1
ATOM 10657 N N . LEU F 1 208 ? -7.276 -27.006 114.040 1.00 26.36 208 LEU F N 1
ATOM 10658 C CA . LEU F 1 208 ? -5.927 -26.824 113.534 1.00 24.93 208 LEU F CA 1
ATOM 10659 C C . LEU F 1 208 ? -4.935 -27.626 114.363 1.00 27.40 208 LEU F C 1
ATOM 10660 O O . LEU F 1 208 ? -4.991 -27.615 115.599 1.00 24.08 208 LEU F O 1
ATOM 10665 N N . VAL F 1 209 ? -4.036 -28.323 113.677 1.00 25.38 209 VAL F N 1
ATOM 10666 C CA . VAL F 1 209 ? -2.837 -28.908 114.267 1.00 25.50 209 VAL F CA 1
ATOM 10667 C C . VAL F 1 209 ? -1.656 -28.235 113.587 1.00 24.72 209 VAL F C 1
ATOM 10668 O O . VAL F 1 209 ? -1.651 -28.106 112.355 1.00 24.07 209 VAL F O 1
ATOM 10672 N N . LYS F 1 210 ? -0.683 -27.766 114.374 1.00 24.56 210 LYS F N 1
ATOM 10673 C CA . LYS F 1 210 ? 0.458 -27.063 113.785 1.00 25.22 210 LYS F CA 1
ATOM 10674 C C . LYS F 1 210 ? 1.440 -28.083 113.194 1.00 23.87 210 LYS F C 1
ATOM 10675 O O . LYS F 1 210 ? 1.836 -29.043 113.872 1.00 24.27 210 LYS F O 1
ATOM 10681 N N . GLY F 1 211 ? 1.824 -27.877 111.930 1.00 21.56 211 GLY F N 1
ATOM 10682 C CA . GLY F 1 211 ? 2.800 -28.733 111.258 1.00 20.68 211 GLY F CA 1
ATOM 10683 C C . GLY F 1 211 ? 4.239 -28.337 111.521 1.00 21.80 211 GLY F C 1
ATOM 10684 O O . GLY F 1 211 ? 4.597 -27.990 112.653 1.00 26.62 211 GLY F O 1
ATOM 10685 N N . GLU F 1 212 ? 5.089 -28.400 110.495 1.00 21.92 212 GLU F N 1
ATOM 10686 C CA . GLU F 1 212 ? 6.486 -27.992 110.617 1.00 22.87 212 GLU F CA 1
ATOM 10687 C C . GLU F 1 212 ? 6.889 -27.270 109.340 1.00 25.00 212 GLU F C 1
ATOM 10688 O O . GLU F 1 212 ? 6.371 -27.567 108.255 1.00 22.79 212 GLU F O 1
ATOM 10694 N N . LEU F 1 213 ? 7.859 -26.364 109.472 1.00 23.65 213 LEU F N 1
ATOM 10695 C CA . LEU F 1 213 ? 8.355 -25.648 108.297 1.00 22.65 213 LEU F CA 1
ATOM 10696 C C . LEU F 1 213 ? 8.916 -26.615 107.261 1.00 22.94 213 LEU F C 1
ATOM 10697 O O . LEU F 1 213 ? 8.829 -26.366 106.059 1.00 22.12 213 LEU F O 1
ATOM 10702 N N . TYR F 1 214 ? 9.452 -27.735 107.708 1.00 21.68 214 TYR F N 1
ATOM 10703 C CA . TYR F 1 214 ? 10.050 -28.690 106.792 1.00 22.72 214 TYR F CA 1
ATOM 10704 C C . TYR F 1 214 ? 9.070 -29.735 106.280 1.00 21.72 214 TYR F C 1
ATOM 10705 O O . TYR F 1 214 ? 9.473 -30.604 105.486 1.00 22.87 214 TYR F O 1
ATOM 10714 N N . ASN F 1 215 ? 7.793 -29.681 106.678 1.00 19.74 215 ASN F N 1
ATOM 10715 C CA . ASN F 1 215 ? 6.797 -30.624 106.143 1.00 22.21 215 ASN F CA 1
ATOM 10716 C C . ASN F 1 215 ? 6.355 -30.202 104.738 1.00 22.23 215 ASN F C 1
ATOM 10717 O O . ASN F 1 215 ? 5.176 -30.015 104.445 1.00 19.93 215 ASN F O 1
ATOM 10722 N N . ILE F 1 216 ? 7.337 -30.097 103.837 1.00 23.41 216 ILE F N 1
ATOM 10723 C CA . ILE F 1 216 ? 7.099 -29.514 102.523 1.00 21.41 216 ILE F CA 1
ATOM 10724 C C . ILE F 1 216 ? 6.490 -30.551 101.576 1.00 20.78 216 ILE F C 1
ATOM 10725 O O . ILE F 1 216 ? 6.581 -31.769 101.774 1.00 17.58 216 ILE F O 1
ATOM 10730 N N . LYS F 1 217 ? 5.841 -30.052 100.530 1.00 21.59 217 LYS F N 1
ATOM 10731 C CA . LYS F 1 217 ? 5.313 -30.879 99.445 1.00 23.24 217 LYS F CA 1
ATOM 10732 C C . LYS F 1 217 ? 6.347 -30.879 98.320 1.00 23.30 217 LYS F C 1
ATOM 10733 O O . LYS F 1 217 ? 6.697 -29.818 97.808 1.00 24.13 217 LYS F O 1
ATOM 10739 N N . VAL F 1 218 ? 6.826 -32.054 97.914 1.00 23.47 218 VAL F N 1
ATOM 10740 C CA . VAL F 1 218 ? 7.954 -32.118 96.966 1.00 27.30 218 VAL F CA 1
ATOM 10741 C C . VAL F 1 218 ? 7.380 -32.240 95.555 1.00 28.51 218 VAL F C 1
ATOM 10742 O O . VAL F 1 218 ? 7.138 -33.326 95.048 1.00 27.07 218 VAL F O 1
ATOM 10746 N N . THR F 1 219 ? 7.222 -31.097 94.876 1.00 29.18 219 THR F N 1
ATOM 10747 C CA . THR F 1 219 ? 6.486 -31.069 93.618 1.00 29.84 219 THR F CA 1
ATOM 10748 C C . THR F 1 219 ? 7.221 -30.417 92.464 1.00 28.61 219 THR F C 1
ATOM 10749 O O . THR F 1 219 ? 6.704 -30.454 91.341 1.00 29.78 219 THR F O 1
ATOM 10753 N N . THR F 1 220 ? 8.339 -29.744 92.713 1.00 25.32 220 THR F N 1
ATOM 10754 C CA . THR F 1 220 ? 9.126 -29.030 91.721 1.00 28.37 220 THR F CA 1
ATOM 10755 C C . THR F 1 220 ? 10.569 -29.468 91.868 1.00 29.28 220 THR F C 1
ATOM 10756 O O . THR F 1 220 ? 10.942 -30.051 92.891 1.00 27.45 220 THR F O 1
ATOM 10760 N N . PRO F 1 221 ? 11.408 -29.204 90.868 1.00 28.07 221 PRO F N 1
ATOM 10761 C CA . PRO F 1 221 ? 12.838 -29.506 91.036 1.00 27.42 221 PRO F CA 1
ATOM 10762 C C . PRO F 1 221 ? 13.469 -28.753 92.200 1.00 26.46 221 PRO F C 1
ATOM 10763 O O . PRO F 1 221 ? 14.344 -29.298 92.894 1.00 27.49 221 PRO F O 1
ATOM 10767 N N . TYR F 1 222 ? 13.048 -27.505 92.419 1.00 26.07 222 TYR F N 1
ATOM 10768 C CA . TYR F 1 222 ? 13.539 -26.753 93.570 1.00 24.17 222 TYR F CA 1
ATOM 10769 C C . TYR F 1 222 ? 13.219 -27.492 94.864 1.00 27.09 222 TYR F C 1
ATOM 10770 O O . TYR F 1 222 ? 14.083 -27.665 95.736 1.00 23.44 222 TYR F O 1
ATOM 10779 N N . ASP F 1 223 ? 11.959 -27.915 95.008 1.00 24.67 223 ASP F N 1
ATOM 10780 C CA . ASP F 1 223 ? 11.542 -28.613 96.211 1.00 24.08 223 ASP F CA 1
ATOM 10781 C C . ASP F 1 223 ? 12.297 -29.928 96.360 1.00 23.12 223 ASP F C 1
ATOM 10782 O O . ASP F 1 223 ? 12.605 -30.336 97.490 1.00 22.72 223 ASP F O 1
ATOM 10787 N N . LEU F 1 224 ? 12.658 -30.583 95.244 1.00 22.92 224 LEU F N 1
ATOM 10788 C CA . LEU F 1 224 ? 13.400 -31.836 95.364 1.00 23.97 224 LEU F CA 1
ATOM 10789 C C . LEU F 1 224 ? 14.825 -31.602 95.863 1.00 29.06 224 LEU F C 1
ATOM 10790 O O . LEU F 1 224 ? 15.365 -32.403 96.649 1.00 28.81 224 LEU F O 1
ATOM 10795 N N . LYS F 1 225 ? 15.457 -30.517 95.416 1.00 27.64 225 LYS F N 1
ATOM 10796 C CA . LYS F 1 225 ? 16.772 -30.182 95.955 1.00 27.92 225 LYS F CA 1
ATOM 10797 C C . LYS F 1 225 ? 16.689 -29.838 97.450 1.00 27.25 225 LYS F C 1
ATOM 10798 O O . LYS F 1 225 ? 17.538 -30.273 98.250 1.00 28.61 225 LYS F O 1
ATOM 10800 N N . VAL F 1 226 ? 15.669 -29.068 97.851 1.00 25.65 226 VAL F N 1
ATOM 10801 C CA . VAL F 1 226 ? 15.513 -28.740 99.279 1.00 25.88 226 VAL F CA 1
ATOM 10802 C C . VAL F 1 226 ? 15.249 -30.004 100.098 1.00 25.52 226 VAL F C 1
ATOM 10803 O O . VAL F 1 226 ? 15.734 -30.142 101.221 1.00 26.88 226 VAL F O 1
ATOM 10807 N N . ALA F 1 227 ? 14.431 -30.910 99.576 1.00 24.24 227 ALA F N 1
ATOM 10808 C CA . ALA F 1 227 ? 14.141 -32.157 100.292 1.00 24.40 227 ALA F CA 1
ATOM 10809 C C . ALA F 1 227 ? 15.395 -33.007 100.461 1.00 26.58 227 ALA F C 1
ATOM 10810 O O . ALA F 1 227 ? 15.597 -33.620 101.522 1.00 26.38 227 ALA F O 1
ATOM 10812 N N . ASN F 1 228 ? 16.237 -33.083 99.425 1.00 29.09 228 ASN F N 1
ATOM 10813 C CA . ASN F 1 228 ? 17.500 -33.806 99.578 1.00 34.05 228 ASN F CA 1
ATOM 10814 C C . ASN F 1 228 ? 18.358 -33.167 100.669 1.00 34.20 228 ASN F C 1
ATOM 10815 O O . ASN F 1 228 ? 19.038 -33.869 101.432 1.00 32.74 228 ASN F O 1
ATOM 10820 N N . ALA F 1 229 ? 18.350 -31.830 100.742 1.00 29.83 229 ALA F N 1
ATOM 10821 C CA . ALA F 1 229 ? 19.061 -31.133 101.811 1.00 32.98 229 ALA F CA 1
ATOM 10822 C C . ALA F 1 229 ? 18.475 -31.444 103.184 1.00 35.04 229 ALA F C 1
ATOM 10823 O O . ALA F 1 229 ? 19.217 -31.579 104.164 1.00 37.27 229 ALA F O 1
ATOM 10825 N N . ILE F 1 230 ? 17.143 -31.459 103.297 1.00 29.84 230 ILE F N 1
ATOM 10826 C CA . ILE F 1 230 ? 16.498 -31.804 104.563 1.00 30.39 230 ILE F CA 1
ATOM 10827 C C . ILE F 1 230 ? 16.931 -33.195 105.006 1.00 33.20 230 ILE F C 1
ATOM 10828 O O . ILE F 1 230 ? 17.314 -33.401 106.163 1.00 36.42 230 ILE F O 1
ATOM 10833 N N . ILE F 1 231 ? 16.936 -34.158 104.076 1.00 29.40 231 ILE F N 1
ATOM 10834 C CA . ILE F 1 231 ? 17.313 -35.529 104.420 1.00 38.05 231 ILE F CA 1
ATOM 10835 C C . ILE F 1 231 ? 18.781 -35.597 104.825 1.00 38.95 231 ILE F C 1
ATOM 10836 O O . ILE F 1 231 ? 19.127 -36.102 105.897 1.00 37.87 231 ILE F O 1
ATOM 10841 N N . ARG F 1 232 ? 19.661 -35.085 103.959 1.00 41.83 232 ARG F N 1
ATOM 10842 C CA . ARG F 1 232 ? 21.102 -35.123 104.181 1.00 45.18 232 ARG F CA 1
ATOM 10843 C C . ARG F 1 232 ? 21.528 -34.297 105.389 1.00 47.54 232 ARG F C 1
ATOM 10844 O O . ARG F 1 232 ? 22.551 -34.599 106.014 1.00 49.17 232 ARG F O 1
ATOM 10852 N N . GLY F 1 233 ? 20.818 -33.215 105.680 1.00 50.16 233 GLY F N 1
ATOM 10853 C CA . GLY F 1 233 ? 21.130 -32.405 106.838 1.00 54.56 233 GLY F CA 1
ATOM 10854 C C . GLY F 1 233 ? 20.570 -32.897 108.160 1.00 56.61 233 GLY F C 1
ATOM 10855 O O . GLY F 1 233 ? 20.881 -32.310 109.199 1.00 60.47 233 GLY F O 1
ATOM 10856 N N . GLY F 1 234 ? 19.753 -33.953 108.164 1.00 52.85 234 GLY F N 1
ATOM 10857 C CA . GLY F 1 234 ? 19.140 -34.423 109.398 1.00 53.33 234 GLY F CA 1
ATOM 10858 C C . GLY F 1 234 ? 18.048 -33.526 109.952 1.00 55.64 234 GLY F C 1
ATOM 10859 O O . GLY F 1 234 ? 17.642 -33.692 111.108 1.00 58.48 234 GLY F O 1
ATOM 10860 N N . ILE F 1 235 ? 17.545 -32.589 109.143 1.00 53.58 235 ILE F N 1
ATOM 10861 C CA . ILE F 1 235 ? 16.630 -31.559 109.638 1.00 55.89 235 ILE F CA 1
ATOM 10862 C C . ILE F 1 235 ? 15.356 -32.180 110.198 1.00 61.85 235 ILE F C 1
ATOM 10863 O O . ILE F 1 235 ? 14.893 -31.810 111.286 1.00 65.42 235 ILE F O 1
ATOM 10868 N N . ALA F 1 236 ? 14.784 -33.143 109.481 1.00 64.35 236 ALA F N 1
ATOM 10869 C CA . ALA F 1 236 ? 13.533 -33.776 109.882 1.00 67.95 236 ALA F CA 1
ATOM 10870 C C . ALA F 1 236 ? 13.773 -34.964 110.809 1.00 72.24 236 ALA F C 1
ATOM 10871 O O . ALA F 1 236 ? 12.845 -35.452 111.452 1.00 76.02 236 ALA F O 1
#

Secondary structure (DSSP, 8-state):
-EEEEEE---EE-TTTT-EE-GGGSEETTEEHHHHHHHHHHT-TTEEEEEEEE-GGGHHHHHHHHHHTT---TTEEEEE--SSHHHHHHHHHHHHHHHT---TT-EEEEEETT-TT--HHHHHHHHHHHHHHSEEEEEEE--SPEEE-SSSSB--B---GGGEEEEEEEEEEEHHHHHHHHHHS-HHHHHH---HHHHHHHTT---EEEE--TT-----SHHHHHHHHHHHH-/-EEEEEE-------TTS----GGGSBSSSSBHHHHHHHHHHT-TTEEEEEEEE-GGGHHHHHHHHHHTT---TTEEEEE--SSHHHHHHHHHHHHHHHT---TT-EEEEEETT-TT--HHHHHHHHHHHHHHSEEEEEEE-SS-EEE-SSSSB--B---GGGEEEEEEEEEEEHHHHHHHHHT--HHHHHH-SSSHHHHHHTT---EEEE--TT-----SHHHHHHHHHHHHHT--/-EEEEEE---EE-TTTT-EE-GGGSEETTEEHHHHHHHHHHT-TTEEEEEEEE-GGGHHHHHHHHHHTT---TTEEEEE--SSHHHHHHHHHHHHHHHT---TT-EEEEEETT-TT--HHHHHHHHHHHHHHSEEEEEEE-SSPEEE-SSSSB--B---GGGEEEEEEEEEEEHHHHHHHHHHS-HHHHHH---HHHHHHHTT---EEEE--TT-----SHHHHHHHHHHHHHT--/-EEEEEE---EE-TTT--EE-GGGSEETTEEHHHHHHHHHHT-TTEEEEEEEE-GGGHHHHHHHHHHTT---TTEEEEE--SSHHHHHHHHHHHHHHHT---TT-EEEEEETT-TT--HHHHHHHHHHHHHHSEEEEEEE-SS-EEE-SSSSB--B---GGGEEEEEEEEEEEHHHHHHHHHHS-HHHHHH---HHHHHHHTT---EEEE--TT-----SHHHHHHHHHHHHHT--/-EEEEEE------S-GGGSBSSSSBHHHHHHHHHHT-TTEEEEEEEE-GGGHHHHHHHHHHTT---TTEEEEE--SSHHHHHHHHHHHHHHHT---TT-EEEEEETT-TT--HHHHHHHHHHHHHHSEEEEEEE-SS-EEE-SSSSB--B---GGGEEEEEEEEEEEHHHHHHHHHH--HHHHHT-SSSHHHHHHTT---EEEE--TT-----SHHHHHHHHHHHHHT--/-EEEEEE---EE-TTTT-EE-GGGSEETTEEHHHHHHHHHHT-TTEEEEEEEE-GGGHHHHHHHHHHTT---TTEEEEE--SSHHHHHHHHHHHHHHHT---TT-EEEEEETT-TT--HHHHHHHHHHHHHHSEEEEEEE--SPEEE-SSSSB--B---GGGEEEEEEEEEEEHHHHHHHHHHS-HHHHHH---HHHHHHHTT---EEEE--TT-----SHHHHHHHHHHHHHT--

Nearest PDB structures (foldseek):
  6xht-assembly2_D  TM=9.999E-01  e=1.821E-48  Staphylococcus aureus
  6xhp-assembly1_A  TM=9.879E-01  e=5.447E-46  Staphylococcus aureus
  6xhr-assembly1_B  TM=9.968E-01  e=6.268E-45  Staphylococcus aureus
  6xht-assembly3_E  TM=9.743E-01  e=7.105E-45  Staphylococcus aureus
  6xhs-assembly1_B  TM=9.815E-01  e=7.214E-44  Staphylococcus aureus

InterPro domains:
  IPR018294 4-diphosphocytidyl-2C-methyl-D-erythritol synthase, conserved site [PS01295] (107-114)
  IPR029044 Nucleotide-diphospho-sugar transferases [G3DSA:3.90.550.10] (2-236)
  IPR029044 Nucleotide-diphospho-sugar transferases [SSF53448] (3-231)
  IPR034683 Cytidylyltransferase IspD/TarI [PF01128] (6-232)
  IPR034683 Cytidylyltransferase IspD/TarI [cd02516] (3-227)
  IPR034709 Ribitol-5-phosphate cytidylyltransferase [MF_02068] (1-234)
  IPR050088 IspD/TarI cytidylyltransferase, baterial-type [PTHR32125] (4-232)

Radius of gyration: 38.86 Å; Cα contacts (8 Å, |Δi|>4): 2999; chains: 6; bounding box: 63×77×116 Å

Foldseek 3Di:
DEAEEEEQAAAADPPPGRHDRQQQDDAPRAGLLVLQVVQVVVDPPHQAYEYEYAPVCQVVVVVSCVVVVVDPPRYYYHYADDARVRRVVVVLVVCCVPVRADQQYKYWYAYSQQNPWHPCLVVVQSVCQNVAFKEWAWAQDPDFDFDDPPVPDTDDGDDSRPDIHTHDGIMGRSVLLVVLVVPDDPVRVVPDRDSRVSQVVSPGDYYYDYTDPSSDRQRDPVSSVVSNVVVVD/DEEEEEEQADWQDDDPDDIDRQQQDDAPNAGLLVLQVVQVVVDPPHQAYEYAYAPVCQVVVVVSCVVVVNDDPRYDYHHADDDRVRRVVVVLVVCCVPVRADQQYKYWYAYSQQSPWHNVQVVVQSVCCNPAFKAWAKAQDPDFDFDDPVVPDTPDGDDRRVDIDTHDGIMGRSVLLVVLQVPDDPVRVVPDPDSVVSQVVSPGDYYYDYTDPSSDGQRDPVSSVSSNVCVVVVPD/DEEEEEEQAAAADPPPGHRDRQQQDAAPRARLLVLQVVQVVVDPPHQAYEYEYAPVCQVVVVVSCVVVPPDPPRYYYYYADPARVRRVVVVLVVCCVPVRADQQYKYWYAYSQQSPWHPVQVVVQSVCCNVAFKAWAKAQDPDFDFDDPPVPDTDDGDDRRPDIDTHDGIMGRSVLLVVLVVVDDPVRVVVDNDSVVSQVVSPGDYYYDYTDPSSDRQRDPVSSVVSNVCVVVVPD/DEAEEEEQAAAADPPPGDRDRQQQDDFPRAGLLVLQVVQVVVPVPHQAHEYEYAPVCQVVVVVSCVVVVVPPPRYYYYYADPARLRRVVVVLVVCCVPVRADQQYKYWYAYSQQNPWHPVQVVVQSVCQNPAFKEWAKAQDPDFDFDDDPVPDTDGGDDSRPDIGTHDGIMGRSVLLVVLVVVDDPVRVVVDRDSVVSCVVSPGDYYYDYTDPSSDRQRDPVSSVVSNVCVVVVVD/DEEEEEEAADDVVDGQQQDDQPHGGLLVLQVVQVVVPPPHQAYEYAYAPVCQVVVVVSCVVVVNDPPRYYYHHADPDRVRRVVVVLVVCCVPPRADQQYKYWYAYSQQNPWHNVQVVVQSVCCNPAFKAWAKAQDPDFDFDDPPVPDTDDGDDRRVDIGTHDGIMGRSVLLVVLQVPDDPVRVVVDPDSRVSNVVVPGDYYYDYTDPSSDGDDDPVVSVVSSVCVVVVPD/DEAEEEEQAAAADPPPGRHDRQQQDDQPNGRLLVLQVVQVVVDPPHPAYEYEYAPVCQVVVVVSCVVVVVDPPRYYYYYADPARLSRVVVVLVVCCVPPRADQQYKYWYAYSQQNPWHPVLVVVQSVCQNVFFKEWAWAQDPDFDFDDDPVPDTDDGDDSRPDIGTHDGIMGRSVLQVVLQVPDDPVCVVPDRDRRVSQVVSVGDYYYDYTDPSSDGQRDPVSSVVSSCCVVVVVD

Solvent-accessible surface area: 56155 Å² total; per-residue (Å²): 97,53,2,0,0,0,11,2,39,26,40,40,21,102,17,0,79,0,16,20,12,39,2,34,65,74,0,89,125,17,12,0,0,2,31,0,0,82,67,0,38,133,4,135,76,3,66,61,0,2,0,0,0,21,118,54,10,39,96,96,0,94,53,7,15,160,146,54,174,27,104,42,92,42,24,59,13,16,83,12,34,100,64,67,3,34,10,0,10,38,0,2,128,45,2,82,92,89,83,21,27,70,125,92,0,0,0,0,0,0,7,3,7,10,1,16,0,34,121,85,0,1,49,60,0,4,100,15,1,86,126,102,8,0,0,1,0,0,26,78,13,60,19,10,0,0,21,2,147,74,54,44,35,18,69,41,8,37,55,73,127,56,9,8,13,5,8,9,0,6,0,0,30,0,53,37,0,89,51,0,23,78,106,10,49,113,119,63,65,90,122,20,76,16,0,0,32,0,0,31,84,18,141,56,90,1,49,25,9,81,9,46,59,71,0,35,54,4,29,42,111,32,19,38,45,6,0,57,32,23,50,94,82,75,49,1,0,0,0,15,2,16,50,105,30,102,52,114,90,106,110,71,56,8,19,8,29,72,90,0,88,131,51,16,0,3,2,24,0,0,58,56,0,40,128,10,126,95,4,74,61,0,2,0,0,0,16,53,132,64,42,94,89,3,100,86,22,13,67,65,72,176,28,108,42,93,47,28,23,15,19,100,10,21,114,85,70,14,47,4,1,10,37,0,0,121,62,2,75,97,84,67,27,33,65,124,88,0,1,0,0,0,0,13,1,20,7,0,8,1,29,114,82,0,0,37,14,0,7,22,0,2,42,79,63,13,0,0,0,0,0,8,95,9,74,14,19,0,0,18,0,138,70,93,101,27,18,71,41,9,42,71,95,121,55,6,9,14,3,8,7,0,3,0,0,31,0,50,42,0,68,58,2,34,86,118,13,57,118,136,64,65,89,92,24,31,7,0,0,29,1,0,34,56,17,136,108,88,1,40,0,0,91,0,30,56,36,0,34,46,3,63,49,111,37,16,42,96,9,0,33,16,1,45,189,53,58,48,59,75,59,2,0,0,0,13,2,38,26,42,38,16,205,20,0,80,0,16,23,37,44,2,33,79,84,0,86,120,69,10,0,0,0,26,0,0,52,56,0,37,133,6,129,95,4,66,50,0,2,0,0,0,22,55,55,10,40,97,93,1,96,56,10,16,150,159,55,174,33,106,43,162,41,22,49,16,16,102,11,34,104,78,66,5,37,9,1,9,39,0,2,124,45,3,77,93,89,74,25,31,63,111,90,0,0,0,0,0,0,7,2,6,11,1,8,0,24,126,76,0,0,33,10,0,10,24,0,2,39,73,62,9,0,0,0,0,0,16,58,24,97,15,41,0,0,19,3,153,77,53,44,32,18,76,43,9,39,81,49,128,57,12,11,7,5,8,7,0,4,0,0,30,0,52,43,0,81,52,0,27,82,111,13,55,90,72,70,67,86,122,14,80,14,0,0,34,2,0,32,64,13,138,52,93,1,41,0,0,91,0,31,73,34,0,36,65,3,27,47,116,34,21,35,40,7,0,62,24,2,52,94,56,60,53,58,100,47,1,0,0,0,11,2,41,26,42,34,17,179,19,0,74,0,15,26,35,49,1,35,77,78,0,79,120,59,14,0,0,0,26,0,0,55,54,0,38,131,15,128,92,4,69,59,0,2,0,0,1,23,108,42,8,40,99,96,1,95,64,9,12,159,152,52,171,30,106,44,94,42,25,21,20,17,93,12,34,102,68,70,6,34,14,2,8,39,0,2,125,62,3,81,93,91,75,26,29,70,121,87,0,0,0,0,0,0,12,3,6,8,1,8,0,27,115,72,0,0,64,11,0,6,10,0,2,39,76,60,7,0,0,1,0,0,10,64,23,92,20,33,0,0,15,3,83,73,46,46,33,17,97,39,8,42,68,44,100,55,8,12,4,5,8,10,0,7,0,0,28,0,51,42,0,85,97,0,33,82,103,25,71,84,75,33,58,93,89,26,86,14,0,0,56,2,0,36,54,6,136,50,90,1,39,0,0,94,0,35,59,33,0,33,66,1,21,46,112,32,25,41,36,8,0,61,22,2,54,92,56,59,46,55,80,52,2,0,0,0,15,2,16,47,159,152,119,51,23,44,11,7,31,85,0,90,129,54,13,0,3,3,25,0,0,59,59,0,40,123,6,130,93,4,68,49,0,1,0,0,0,23,116,139,49,36,95,54,3,107,88,21,12,69,78,74,182,26,106,43,94,44,26,39,19,17,94,9,20,109,83,74,12,44,4,0,6,40,0,2,120,56,2,79,97,76,68,28,33,66,121,82,0,1,0,0,0,0,11,1,26,8,1,4,0,25,110,81,0,0,38,12,0,8,25,0,2,40,77,61,12,0,0,0,0,0,13,70,9,86,11,22,0,0,18,3,81,74,68,77,36,19,96,43,6,44,89,99,119,46,6,8,5,4,9,7,0,3,0,0,30,0,58,39,0,68,50,0,35,84,113,15,55,122,72,59,65,87,85,24,34,8,0,0,24,0,0,29,55,16,139,54,90,1,42,0,0,91,0,32,63,35,0,34,46,8,70,48,113,38,18,40,115,8,0,63,26,1,53,94,56,65,55,53,85,60,2,0,0,0,9,2,41,24,40,38,18,170,15,0,76,0,15,29,40,46,2,33,80,62,0,51,129,55,16,1,0,0,19,0,0,59,63,0,41,132,1,131,70,3,75,64,0,1,0,0,1,22,103,46,11,31,101,97,0,81,68,8,12,164,154,53,172,27,96,44,156,42,25,57,14,17,85,11,33,97,49,65,2,37,12,0,12,37,0,4,128,50,2,68,99,92,66,26,29,60,121,89,0,1,0,0,0,0,9,3,6,10,0,2,0,26,104,90,0,1,66,68,0,4,108,13,1,79,124,87,7,0,0,0,0,0,22,78,12,61,27,10,0,0,19,2,142,78,44,65,35,19,81,41,7,37,55,76,127,72,9,8,9,5,7,10,0,7,0,0,28,0,38,38,0,89,105,0,26,77,114,12,61,86,71,56,64,83,132,19,87,17,0,0,35,1,0,31,70,12,137,58,94,1,61,16,8,67,7,48,50,36,0,35,55,4,28,41,112,30,24,38,45,8,0,32,23,1,52,154,46,62,37,57

Sequence (1407 aa):
MKYAGILAGGIGSRMGNVPLPKQFLDLDNKPILIHTLEKFILINDFEKIIIATPQQWMTHTKDTLRKFKISDERIEVIQGGSDRNDTIMNIVKHIESTNGINDDDVIVTHDAVRPFLTHRIIKENIQAALEYGAVDTVIDAIDTIVTSKDNQTIDAIPVRNEMYQGQTPQSFNINLLKESYAQLSDEQKSILSDACKIIVETNKPVRLVKGELYNIKVTTPYDLKVANAIIRGMKYAGILAGGIGSRMGNVPLPKQFLDLDNKPILIHTLEKFILINDFEKIIIATPQQWMTHTKDTLRKFKISDERIEVIQGGSDRNDTIMNIVKHIESTNGINDDDVIVTHDAVRPFLTHRIIKENIQAALEYGAVDTVIDAIDTIVTSKDNQTIDAIPVRNEMYQGQTPQSFNINLLKESYAQLSDEQKSILSDACKIIVETNKPVRLVKGELYNIKVTTPYDLKVANAIIRGGIAMKYAGILAGGIGSRMGNVPLPKQFLDLDNKPILIHTLEKFILINDFEKIIIATPQQWMTHTKDTLRKFKISDERIEVIQGGSDRNDTIMNIVKHIESTNGINDDDVIVTHDAVRPFLTHRIIKENIQAALEYGAVDTVIDAIDTIVTSKDNQTIDAIPVRNEMYQGQTPQSFNINLLKESYAQLSDEQKSILSDACKIIVETNKPVRLVKGELYNIKVTTPYDLKVANAIIRGGIAMKYAGILAGGIGSRMGNVPLPKQFLDLDNKPILIHTLEKFILINDFEKIIIATPQQWMTHTKDTLRKFKISDERIEVIQGGSDRNDTIMNIVKHIESTNGINDDDVIVTHDAVRPFLTHRIIKENIQAALEYGAVDTVIDAIDTIVTSKDNQTIDAIPVRNEMYQGQTPQSFNINLLKESYAQLSDEQKSILSDACKIIVETNKPVRLVKGELYNIKVTTPYDLKVANAIIRGGIAMKYAGILAGGIVPLPKQFLDLDNKPILIHTLEKFILINDFEKIIIATPQQWMTHTKDTLRKFKISDERIEVIQGGSDRNDTIMNIVKHIESTNGINDDDVIVTHDAVRPFLTHRIIKENIQAALEYGAVDTVIDAIDTIVTSKDNQTIDAIPVRNEMYQGQTPQSFNINLLKESYAQLSDEQKSILSDACKIIVETNKPVRLVKGELYNIKVTTPYDLKVANAIIRGGIAMKYAGILAGGIGSRMGNVPLPKQFLDLDNKPILIHTLEKFILINDFEKIIIATPQQWMTHTKDTLRKFKISDERIEVIQGGSDRNDTIMNIVKHIESTNGINDDDVIVTHDAVRPFLTHRIIKENIQAALEYGAVDTVIDAIDTIVTSKDNQTIDAIPVRNEMYQGQTPQSFNINLLKESYAQLSDEQKSILSDACKIIVETNKPVRLVKGELYNIKVTTPYDLKVANAIIRGGIA